Protein AF-A0A439TU60-F1 (afdb_monomer_lite)

Structure (mmCIF, N/CA/C/O backbone):
data_AF-A0A439TU60-F1
#
_entry.id   AF-A0A439TU60-F1
#
loop_
_atom_site.group_PDB
_atom_site.id
_atom_site.type_symbol
_atom_site.label_atom_id
_atom_site.label_alt_id
_atom_site.label_comp_id
_atom_site.label_asym_id
_atom_site.label_entity_id
_atom_site.label_seq_id
_atom_site.pdbx_PDB_ins_code
_atom_site.Cartn_x
_atom_site.Cartn_y
_atom_site.Cartn_z
_atom_site.occupancy
_atom_site.B_iso_or_equiv
_atom_site.auth_seq_id
_atom_site.auth_comp_id
_atom_site.auth_asym_id
_atom_site.auth_atom_id
_atom_site.pdbx_PDB_model_num
ATOM 1 N N . MET A 1 1 ? -74.438 24.049 107.970 1.00 56.72 1 MET A N 1
ATOM 2 C CA . MET A 1 1 ? -74.837 23.109 106.904 1.00 56.72 1 MET A CA 1
ATOM 3 C C . MET A 1 1 ? -74.668 21.718 107.500 1.00 56.72 1 MET A C 1
ATOM 5 O O . MET A 1 1 ? -74.146 21.661 108.608 1.00 56.72 1 MET A O 1
ATOM 9 N N . ALA A 1 2 ? -75.277 20.673 106.948 1.00 68.12 2 ALA A N 1
ATOM 10 C CA . ALA A 1 2 ? -75.130 19.351 107.558 1.00 68.12 2 ALA A CA 1
ATOM 11 C C . ALA A 1 2 ? -73.791 18.782 107.086 1.00 68.12 2 ALA A C 1
ATOM 13 O O . ALA A 1 2 ? -73.601 18.700 105.881 1.00 68.12 2 ALA A O 1
ATOM 14 N N . ASP A 1 3 ? -72.889 18.484 108.016 1.00 84.06 3 ASP A N 1
ATOM 15 C CA . ASP A 1 3 ? -71.659 17.748 107.715 1.00 84.06 3 ASP A CA 1
ATOM 16 C C . ASP A 1 3 ? -72.058 16.337 107.245 1.00 84.06 3 ASP A C 1
ATOM 18 O O . ASP A 1 3 ? -73.004 15.747 107.793 1.00 84.06 3 ASP A O 1
ATOM 22 N N . THR A 1 4 ? -71.399 15.828 106.203 1.00 90.25 4 THR A N 1
ATOM 23 C CA . THR A 1 4 ? -71.737 14.548 105.566 1.00 90.25 4 THR A CA 1
ATOM 24 C C . THR A 1 4 ? -70.779 13.468 106.042 1.00 90.25 4 THR A C 1
ATOM 26 O O . THR A 1 4 ? -69.566 13.593 105.922 1.00 90.25 4 THR A O 1
ATOM 29 N N . VAL A 1 5 ? -71.328 12.373 106.568 1.00 90.12 5 VAL A N 1
ATOM 30 C CA . VAL A 1 5 ? -70.547 11.183 106.926 1.00 90.12 5 VAL A CA 1
ATOM 31 C C . VAL A 1 5 ? -70.887 10.076 105.941 1.00 90.12 5 VAL A C 1
ATOM 33 O O . VAL A 1 5 ? -72.019 9.585 105.934 1.00 90.12 5 VAL A O 1
ATOM 36 N N . ILE A 1 6 ? -69.910 9.687 105.125 1.00 89.75 6 ILE A N 1
ATOM 37 C CA . ILE A 1 6 ? -69.991 8.506 104.268 1.00 89.75 6 ILE A CA 1
ATOM 38 C C . ILE A 1 6 ? -69.549 7.305 105.109 1.00 89.75 6 ILE A C 1
ATOM 40 O O . ILE A 1 6 ? -68.360 7.062 105.299 1.00 89.75 6 ILE A O 1
ATOM 44 N N . ASP A 1 7 ? -70.522 6.569 105.648 1.00 88.69 7 ASP A N 1
ATOM 45 C CA . ASP A 1 7 ? -70.281 5.397 106.498 1.00 88.69 7 ASP A CA 1
ATOM 46 C C . ASP A 1 7 ? -70.210 4.107 105.660 1.00 88.69 7 ASP A C 1
ATOM 48 O O . ASP A 1 7 ? -71.227 3.477 105.339 1.00 88.69 7 ASP A O 1
ATOM 52 N N . LEU A 1 8 ? -68.984 3.703 105.328 1.00 86.44 8 LEU A N 1
ATOM 53 C CA . LEU A 1 8 ? -68.639 2.434 104.678 1.00 86.44 8 LEU A CA 1
ATOM 54 C C . LEU A 1 8 ? -68.244 1.348 105.694 1.00 86.44 8 LEU A C 1
ATOM 56 O O . LEU A 1 8 ? -67.828 0.253 105.310 1.00 86.44 8 LEU A O 1
ATOM 60 N N . THR A 1 9 ? -68.400 1.594 106.999 1.00 81.50 9 THR A N 1
ATOM 61 C CA . THR A 1 9 ? -67.992 0.640 108.044 1.00 81.50 9 THR A CA 1
ATOM 62 C C . THR A 1 9 ? -68.934 -0.573 108.159 1.00 81.50 9 THR A C 1
ATOM 64 O O . THR A 1 9 ? -68.563 -1.613 108.719 1.00 81.50 9 THR A O 1
ATOM 67 N N . GLY A 1 10 ? -70.153 -0.457 107.604 1.00 70.69 10 GLY A N 1
ATOM 68 C CA . GLY A 1 10 ? -71.264 -1.411 107.711 1.00 70.69 10 GLY A CA 1
ATOM 69 C C . GLY A 1 10 ? -71.664 -2.146 106.415 1.00 70.69 10 GLY A C 1
ATOM 70 O O . GLY A 1 10 ? -70.838 -2.729 105.711 1.00 70.69 10 GLY A O 1
ATOM 71 N N . GLY A 1 11 ? -72.981 -2.234 106.165 1.00 62.78 11 GLY A N 1
ATOM 72 C CA . GLY A 1 11 ? -73.583 -2.921 105.006 1.00 62.78 11 GLY A CA 1
ATOM 73 C C . GLY A 1 11 ? -73.755 -2.053 103.752 1.00 62.78 11 GLY A C 1
ATOM 74 O O . GLY A 1 11 ? -74.147 -2.580 102.712 1.00 62.78 11 GLY A O 1
ATOM 75 N N . THR A 1 12 ? -73.484 -0.749 103.850 1.00 75.75 12 THR A N 1
ATOM 76 C CA . THR A 1 12 ? -73.422 0.185 102.717 1.00 75.75 12 THR A CA 1
ATOM 77 C C . THR A 1 12 ? -72.158 -0.104 101.913 1.00 75.75 12 THR A C 1
ATOM 79 O O . THR A 1 12 ? -71.071 -0.156 102.478 1.00 75.75 12 THR A O 1
ATOM 82 N N . THR A 1 13 ? -72.293 -0.344 100.609 1.00 78.38 13 THR A N 1
ATOM 83 C CA . THR A 1 13 ? -71.161 -0.716 99.739 1.00 78.38 13 THR A CA 1
ATOM 84 C C . THR A 1 13 ? -70.588 0.463 98.955 1.00 78.38 13 THR A C 1
ATOM 86 O O . THR A 1 13 ? -69.457 0.381 98.484 1.00 78.38 13 THR A O 1
ATOM 89 N N . SER A 1 14 ? -71.358 1.541 98.804 1.00 86.69 14 SER A N 1
ATOM 90 C CA . SER A 1 14 ? -70.960 2.772 98.121 1.00 86.69 14 SER A CA 1
ATOM 91 C C . SER A 1 14 ? -71.897 3.923 98.483 1.00 86.69 14 SER A C 1
ATOM 93 O O . SER A 1 14 ? -73.084 3.682 98.719 1.00 86.69 14 SER A O 1
ATOM 95 N N . ASP A 1 15 ? -71.391 5.152 98.443 1.00 90.75 15 ASP A N 1
ATOM 96 C CA . ASP A 1 15 ? -72.181 6.385 98.510 1.00 90.75 15 ASP A CA 1
ATOM 97 C C . ASP A 1 15 ? -71.675 7.397 97.468 1.00 90.75 15 ASP A C 1
ATOM 99 O O . ASP A 1 15 ? -70.537 7.308 96.997 1.00 90.75 15 ASP A O 1
ATOM 103 N N . THR A 1 16 ? -72.532 8.327 97.054 1.00 91.44 16 THR A N 1
ATOM 104 C CA . THR A 1 16 ? -72.243 9.283 95.977 1.00 91.44 16 THR A CA 1
ATOM 105 C C . THR A 1 16 ? -72.540 10.703 96.432 1.00 91.44 16 THR A C 1
ATOM 107 O O . THR A 1 16 ? -73.675 11.023 96.788 1.00 91.44 16 THR A O 1
ATOM 110 N N . LEU A 1 17 ? -71.524 11.562 96.377 1.00 92.19 17 LEU A N 1
ATOM 111 C CA . LEU A 1 17 ? -71.651 12.987 96.668 1.00 92.19 17 LEU A CA 1
ATOM 112 C C . LEU A 1 17 ? -72.444 13.710 95.575 1.00 92.19 17 LEU A C 1
ATOM 114 O O . LEU A 1 17 ? -72.601 13.223 94.451 1.00 92.19 17 LEU A O 1
ATOM 118 N N . THR A 1 18 ? -72.945 14.911 95.875 1.00 90.75 18 THR A N 1
ATOM 119 C CA . THR A 1 18 ? -73.780 15.655 94.916 1.00 90.75 18 THR A CA 1
ATOM 120 C C . THR A 1 18 ? -73.013 16.161 93.691 1.00 90.75 18 THR A C 1
ATOM 122 O O . THR A 1 18 ? -73.635 16.542 92.697 1.00 90.75 18 THR A O 1
ATOM 125 N N . ASP A 1 19 ? -71.680 16.126 93.729 1.00 89.50 19 ASP A N 1
ATOM 126 C CA . ASP A 1 19 ? -70.796 16.408 92.595 1.00 89.50 19 ASP A CA 1
ATOM 127 C C . ASP A 1 19 ? -70.536 15.192 91.679 1.00 89.50 19 ASP A C 1
ATOM 129 O O . ASP A 1 19 ? -69.864 15.317 90.654 1.00 89.50 19 ASP A O 1
ATOM 133 N N . GLY A 1 20 ? -71.110 14.033 92.016 1.00 91.00 20 GLY A N 1
ATOM 134 C CA . GLY A 1 20 ? -70.972 12.785 91.272 1.00 91.00 20 GLY A CA 1
ATOM 135 C C . GLY A 1 20 ? -69.783 11.920 91.688 1.00 91.00 20 GLY A C 1
ATOM 136 O O . GLY A 1 20 ? -69.616 10.852 91.097 1.00 91.00 20 GLY A O 1
ATOM 137 N N . THR A 1 21 ? -68.980 12.330 92.677 1.00 94.38 21 THR A N 1
ATOM 138 C CA . THR A 1 21 ? -67.894 11.504 93.230 1.00 94.38 21 THR A CA 1
ATOM 139 C C . THR A 1 21 ? -68.467 10.308 93.974 1.00 94.38 21 THR A C 1
ATOM 141 O O . THR A 1 21 ? -69.346 10.465 94.823 1.00 94.38 21 THR A O 1
ATOM 144 N N . ILE A 1 22 ? -67.955 9.112 93.682 1.00 93.75 22 ILE A N 1
ATOM 145 C CA . ILE A 1 22 ? -68.389 7.870 94.330 1.00 93.75 22 ILE A CA 1
ATOM 146 C C . ILE A 1 22 ? -67.282 7.381 95.259 1.00 93.75 22 ILE A C 1
ATOM 148 O O . ILE A 1 22 ? -66.157 7.159 94.815 1.00 93.75 22 ILE A O 1
ATOM 152 N N . PHE A 1 23 ? -67.622 7.146 96.523 1.00 93.19 23 PHE A N 1
ATOM 153 C CA . PHE A 1 23 ? -66.779 6.421 97.471 1.00 93.19 23 PHE A CA 1
ATOM 154 C C . PHE A 1 23 ? -67.357 5.019 97.645 1.00 93.19 23 PHE A C 1
ATOM 156 O O . PHE A 1 23 ? -68.538 4.869 97.966 1.00 93.19 23 PHE A O 1
ATOM 163 N N . ALA A 1 24 ? -66.555 3.983 97.406 1.00 89.31 24 ALA A N 1
ATOM 164 C CA . ALA A 1 24 ? -67.013 2.598 97.436 1.00 89.31 24 ALA A CA 1
ATOM 165 C C . ALA A 1 24 ? -66.037 1.681 98.176 1.00 89.31 24 ALA A C 1
ATOM 167 O O . ALA A 1 24 ? -64.830 1.755 97.974 1.00 89.31 24 ALA A O 1
ATOM 168 N N . ALA A 1 25 ? -66.578 0.758 98.972 1.00 82.69 25 ALA A N 1
ATOM 169 C CA . ALA A 1 25 ? -65.812 -0.274 99.682 1.00 82.69 25 ALA A CA 1
ATOM 170 C C . ALA A 1 25 ? -65.495 -1.505 98.802 1.00 82.69 25 ALA A C 1
ATOM 172 O O . ALA A 1 25 ? -65.016 -2.521 99.288 1.00 82.69 25 ALA A O 1
ATOM 173 N N . ALA A 1 26 ? -65.853 -1.461 97.515 1.00 79.06 26 ALA A N 1
ATOM 174 C CA . ALA A 1 26 ? -65.588 -2.501 96.523 1.00 79.06 26 ALA A CA 1
ATOM 175 C C . ALA A 1 26 ? -65.542 -1.873 95.115 1.00 79.06 26 ALA A C 1
ATOM 177 O O . ALA A 1 26 ? -66.227 -0.866 94.888 1.00 79.06 26 ALA A O 1
ATOM 178 N N . PRO A 1 27 ? -64.791 -2.455 94.159 1.00 76.56 27 PRO A N 1
ATOM 179 C CA . PRO A 1 27 ? -64.685 -1.906 92.810 1.00 76.56 27 PRO A CA 1
ATOM 180 C C . PRO A 1 27 ? -66.047 -1.877 92.090 1.00 76.56 27 PRO A C 1
ATOM 182 O O . PRO A 1 27 ? -66.860 -2.792 92.223 1.00 76.56 27 PRO A O 1
ATOM 185 N N . GLN A 1 28 ? -66.279 -0.816 91.316 1.00 73.50 28 GLN A N 1
ATOM 186 C CA . GLN A 1 28 ? -67.445 -0.564 90.470 1.00 73.50 28 GLN A CA 1
ATOM 187 C C . GLN A 1 28 ? -67.009 -0.575 88.999 1.00 73.50 28 GLN A C 1
ATOM 189 O O . GLN A 1 28 ? -65.916 -0.118 88.661 1.00 73.50 28 GLN A O 1
ATOM 194 N N . GLY A 1 29 ? -67.869 -1.081 88.112 1.00 69.56 29 GLY A N 1
ATOM 195 C CA . GLY A 1 29 ? -67.549 -1.210 86.685 1.00 69.56 29 GLY A CA 1
ATOM 196 C C . GLY A 1 29 ? -66.330 -2.106 86.419 1.00 69.56 29 GLY A C 1
ATOM 197 O O . GLY A 1 29 ? -66.091 -3.078 87.137 1.00 69.56 29 GLY A O 1
ATOM 198 N N . ASP A 1 30 ? -65.550 -1.756 85.395 1.00 62.69 30 ASP A N 1
ATOM 199 C CA . ASP A 1 30 ? -64.366 -2.514 84.957 1.00 62.69 30 ASP A CA 1
ATOM 200 C C . ASP A 1 30 ? -63.099 -2.204 85.783 1.00 62.69 30 ASP A C 1
ATOM 202 O O . ASP A 1 30 ? -61.996 -2.572 85.387 1.00 62.69 30 ASP A O 1
ATOM 206 N N . ALA A 1 31 ? -63.241 -1.552 86.946 1.00 60.09 31 ALA A N 1
ATOM 207 C CA . ALA A 1 31 ? -62.120 -1.164 87.805 1.00 60.09 31 ALA A CA 1
ATOM 208 C C . ALA A 1 31 ? -61.287 -2.354 88.337 1.00 60.09 31 ALA A C 1
ATOM 210 O O . ALA A 1 31 ? -60.129 -2.163 88.695 1.00 60.09 31 ALA A O 1
ATOM 211 N N . GLY A 1 32 ? -61.848 -3.575 88.358 1.00 59.72 32 GLY A N 1
ATOM 212 C CA . GLY A 1 32 ? -61.137 -4.828 88.661 1.00 59.72 32 GLY A CA 1
ATOM 213 C C . GLY A 1 32 ? -60.410 -4.881 90.020 1.00 59.72 32 GLY A C 1
ATOM 214 O O . GLY A 1 32 ? -60.492 -3.974 90.841 1.00 59.72 32 GLY A O 1
ATOM 215 N N . THR A 1 33 ? -59.702 -5.986 90.292 1.00 56.28 33 THR A N 1
ATOM 216 C CA . THR A 1 33 ? -58.766 -6.103 91.437 1.00 56.28 33 THR A CA 1
ATOM 217 C C . THR A 1 33 ? -57.294 -6.130 91.003 1.00 56.28 33 THR A C 1
ATOM 219 O O . THR A 1 33 ? -56.417 -6.198 91.860 1.00 56.28 33 THR A O 1
ATOM 222 N N . GLY A 1 34 ? -57.015 -6.130 89.694 1.00 55.16 34 GLY A N 1
ATOM 223 C CA . GLY A 1 34 ? -55.671 -6.224 89.109 1.00 55.16 34 GLY A CA 1
ATOM 224 C C . GLY A 1 34 ? -55.154 -4.873 88.606 1.00 55.16 34 GLY A C 1
ATOM 225 O O . GLY A 1 34 ? -55.958 -4.036 88.217 1.00 55.16 34 GLY A O 1
ATOM 226 N N . ASN A 1 35 ? -53.826 -4.709 88.609 1.00 57.78 35 ASN A N 1
ATOM 227 C CA . ASN A 1 35 ? -53.048 -3.462 88.486 1.00 57.78 35 ASN A CA 1
ATOM 228 C C . ASN A 1 35 ? -53.179 -2.530 89.698 1.00 57.78 35 ASN A C 1
ATOM 230 O O . ASN A 1 35 ? -53.859 -1.511 89.673 1.00 57.78 35 ASN A O 1
ATOM 234 N N . TYR A 1 36 ? -52.505 -2.919 90.782 1.00 64.06 36 TYR A N 1
ATOM 235 C CA . TYR A 1 36 ? -52.220 -2.042 91.911 1.00 64.06 36 TYR A CA 1
ATOM 236 C C . TYR A 1 36 ? -50.879 -1.350 91.657 1.00 64.06 36 TYR A C 1
ATOM 238 O O . TYR A 1 36 ? -49.833 -1.940 91.917 1.00 64.06 36 TYR A O 1
ATOM 246 N N . ASP A 1 37 ? -50.917 -0.154 91.072 1.00 76.81 37 ASP A N 1
ATOM 247 C CA . ASP A 1 37 ? -49.723 0.676 90.897 1.00 76.81 37 ASP A CA 1
ATOM 248 C C . ASP A 1 37 ? -49.694 1.733 92.007 1.00 76.81 37 ASP A C 1
ATOM 250 O O . ASP A 1 37 ? -50.386 2.753 91.918 1.00 76.81 37 ASP A O 1
ATOM 254 N N . THR A 1 38 ? -49.001 1.418 93.108 1.00 86.25 38 THR A N 1
ATOM 255 C CA . THR A 1 38 ? -48.869 2.307 94.271 1.00 86.25 38 THR A CA 1
ATOM 256 C C . THR A 1 38 ? -48.073 3.545 93.881 1.00 86.25 38 THR A C 1
ATOM 258 O O . THR A 1 38 ? -46.927 3.437 93.443 1.00 86.25 38 THR A O 1
ATOM 261 N N . PHE A 1 39 ? -48.656 4.723 94.087 1.00 91.56 39 PHE A N 1
ATOM 262 C CA . PHE A 1 39 ? -48.002 5.999 93.798 1.00 91.56 39 PHE A CA 1
ATOM 263 C C . PHE A 1 39 ? -47.864 6.905 95.033 1.00 91.56 39 PHE A C 1
ATOM 265 O O . PHE A 1 39 ? -47.174 7.922 94.963 1.00 91.56 39 PHE A O 1
ATOM 272 N N . LEU A 1 40 ? -48.471 6.548 96.170 1.00 93.56 40 LEU A N 1
ATOM 273 C CA . LEU A 1 40 ? -48.269 7.207 97.464 1.00 93.56 40 LEU A CA 1
ATOM 274 C C . LEU A 1 40 ? -48.387 6.198 98.597 1.00 93.56 40 LEU A C 1
ATOM 276 O O . LEU A 1 40 ? -49.359 5.454 98.664 1.00 93.56 40 LEU A O 1
ATOM 280 N N . VAL A 1 41 ? -47.436 6.244 99.521 1.00 91.56 41 VAL A N 1
ATOM 281 C CA . VAL A 1 41 ? -47.467 5.496 100.779 1.00 91.56 41 VAL A CA 1
ATOM 282 C C . VAL A 1 41 ? -47.476 6.493 101.933 1.00 91.56 41 VAL A C 1
ATOM 284 O O . VAL A 1 41 ? -46.649 7.402 101.939 1.00 91.56 41 VAL A O 1
ATOM 287 N N . LEU A 1 42 ? -48.358 6.335 102.916 1.00 89.88 42 LEU A N 1
ATOM 288 C CA . LEU A 1 42 ? -48.393 7.114 104.159 1.00 89.88 42 LEU A CA 1
ATOM 289 C C . LEU A 1 42 ? -48.047 6.217 105.345 1.00 89.88 42 LEU A C 1
ATOM 291 O O . LEU A 1 42 ? -48.322 5.022 105.315 1.00 89.88 42 LEU A O 1
ATOM 295 N N . GLY A 1 43 ? -47.377 6.769 106.360 1.00 80.88 43 GLY A N 1
ATOM 296 C CA . GLY A 1 43 ? -47.045 6.016 107.566 1.00 80.88 43 GLY A CA 1
ATOM 297 C C . GLY A 1 43 ? -46.852 6.872 108.810 1.00 80.88 43 GLY A C 1
ATOM 298 O O . GLY A 1 43 ? -45.723 7.253 109.147 1.00 80.88 43 GLY A O 1
ATOM 299 N N . ALA A 1 44 ? -47.928 7.103 109.563 1.00 77.00 44 ALA A N 1
ATOM 300 C CA . ALA A 1 44 ? -47.866 7.558 110.953 1.00 77.00 44 ALA A CA 1
ATOM 301 C C . ALA A 1 44 ? -49.006 6.978 111.817 1.00 77.00 44 ALA A C 1
ATOM 303 O O . ALA A 1 44 ? -50.039 6.573 111.311 1.00 77.00 44 ALA A O 1
ATOM 304 N N . GLN A 1 45 ? -48.828 6.955 113.147 1.00 77.69 45 GLN A N 1
ATOM 305 C CA . GLN A 1 45 ? -49.891 6.565 114.091 1.00 77.69 45 GLN A CA 1
ATOM 306 C C . GLN A 1 45 ? -50.735 7.776 114.503 1.00 77.69 45 GLN A C 1
ATOM 308 O O . GLN A 1 45 ? -50.186 8.817 114.889 1.00 77.69 45 GLN A O 1
ATOM 313 N N . GLY A 1 46 ? -52.057 7.617 114.538 1.00 83.56 46 GLY A N 1
ATOM 314 C CA . GLY A 1 46 ? -52.995 8.641 114.983 1.00 83.56 46 GLY A CA 1
ATOM 315 C C . GLY A 1 46 ? -53.601 9.432 113.827 1.00 83.56 46 GLY A C 1
ATOM 316 O O . GLY A 1 46 ? -54.601 9.019 113.252 1.00 83.56 46 GLY A O 1
ATOM 317 N N . THR A 1 47 ? -53.051 10.618 113.566 1.00 87.31 47 THR A N 1
ATOM 318 C CA . THR A 1 47 ? -53.464 11.500 112.463 1.00 87.31 47 THR A CA 1
ATOM 319 C C . THR A 1 47 ? -52.303 11.628 111.496 1.00 87.31 47 THR A C 1
ATOM 321 O O . THR A 1 47 ? -51.193 11.954 111.927 1.00 87.31 47 THR A O 1
ATOM 324 N N . GLU A 1 48 ? -52.565 11.434 110.210 1.00 90.50 48 GLU A N 1
ATOM 325 C CA . GLU A 1 48 ? -51.537 11.451 109.173 1.00 90.50 48 GLU A CA 1
ATOM 326 C C . GLU A 1 48 ? -51.965 12.213 107.921 1.00 90.50 48 GLU A C 1
ATOM 328 O O . GLU A 1 48 ? -53.156 12.369 107.636 1.00 90.50 48 GLU A O 1
ATOM 333 N N . SER A 1 49 ? -50.976 12.730 107.192 1.00 93.81 49 SER A N 1
ATOM 334 C CA . SER A 1 49 ? -51.179 13.366 105.897 1.00 93.81 49 SER A CA 1
ATOM 335 C C . SER A 1 49 ? -49.973 13.237 104.975 1.00 93.81 49 SER A C 1
ATOM 337 O O . SER A 1 49 ? -48.823 13.218 105.416 1.00 93.81 49 SER A O 1
ATOM 339 N N . GLY A 1 50 ? -50.219 13.209 103.670 1.00 94.56 50 GLY A N 1
ATOM 340 C CA . GLY A 1 50 ? -49.154 13.170 102.671 1.00 94.56 50 GLY A CA 1
ATOM 341 C C . GLY A 1 50 ? -49.676 13.322 101.252 1.00 94.56 50 GLY A C 1
ATOM 342 O O . GLY A 1 50 ? -50.885 13.432 101.032 1.00 94.56 50 GLY A O 1
ATOM 343 N N . PHE A 1 51 ? -48.744 13.393 100.305 1.00 96.56 51 PHE A N 1
ATOM 344 C CA . PHE A 1 51 ? -49.035 13.461 98.878 1.00 96.56 51 PHE A CA 1
ATOM 345 C C . PHE A 1 51 ? -47.922 12.822 98.047 1.00 96.56 51 PHE A C 1
ATOM 347 O O . PHE A 1 51 ? -46.778 12.753 98.491 1.00 96.56 51 PHE A O 1
ATOM 354 N N . ASN A 1 52 ? -48.250 12.366 96.839 1.00 96.19 52 ASN A N 1
ATOM 355 C CA . ASN A 1 52 ? -47.301 11.691 95.953 1.00 96.19 52 ASN A CA 1
ATOM 356 C C . ASN A 1 52 ? -46.281 12.643 95.323 1.00 96.19 52 ASN A C 1
ATOM 358 O O . ASN A 1 52 ? -46.648 13.753 94.967 1.00 96.19 52 ASN A O 1
ATOM 362 N N . THR A 1 53 ? -45.018 12.240 95.154 1.00 94.50 53 THR A N 1
ATOM 363 C CA . THR A 1 53 ? -43.972 13.075 94.532 1.00 94.50 53 THR A CA 1
ATOM 364 C C . THR A 1 53 ? -42.729 12.261 94.164 1.00 94.50 53 THR A C 1
ATOM 366 O O . THR A 1 53 ? -42.368 11.355 94.905 1.00 94.50 53 THR A O 1
ATOM 369 N N . ASP A 1 54 ? -42.025 12.627 93.087 1.00 93.56 54 ASP A N 1
ATOM 370 C CA . ASP A 1 54 ? -40.667 12.117 92.796 1.00 93.56 54 ASP A CA 1
ATOM 371 C C . ASP A 1 54 ? -39.588 12.868 93.600 1.00 93.56 54 ASP A C 1
ATOM 373 O O . ASP A 1 54 ? -38.408 12.505 93.625 1.00 93.56 54 ASP A O 1
ATOM 377 N N . GLY A 1 55 ? -39.983 13.958 94.262 1.00 88.69 55 GLY A N 1
ATOM 378 C CA . GLY A 1 55 ? -39.083 14.845 94.971 1.00 88.69 55 GLY A CA 1
ATOM 379 C C . GLY A 1 55 ? -38.510 14.221 96.242 1.00 88.69 55 GLY A C 1
ATOM 380 O O . GLY A 1 55 ? -39.230 13.701 97.088 1.00 88.69 55 GLY A O 1
ATOM 381 N N . THR A 1 56 ? -37.198 14.368 96.430 1.00 86.75 56 THR A N 1
ATOM 382 C CA . THR A 1 56 ? -36.497 13.973 97.661 1.00 86.75 56 THR A CA 1
ATOM 383 C C . THR A 1 56 ? -36.054 15.212 98.457 1.00 86.75 56 THR A C 1
ATOM 385 O O . THR A 1 56 ? -35.379 16.071 97.876 1.00 86.75 56 THR A O 1
ATOM 388 N N . PRO A 1 57 ? -36.310 15.317 99.777 1.00 88.12 57 PRO A N 1
ATOM 389 C CA . PRO A 1 57 ? -36.983 14.348 100.648 1.00 88.12 57 PRO A CA 1
ATOM 390 C C . PRO A 1 57 ? -38.520 14.450 100.624 1.00 88.12 57 PRO A C 1
ATOM 392 O O . PRO A 1 57 ? -39.070 15.512 100.339 1.00 88.12 57 PRO A O 1
ATOM 395 N N . LEU A 1 58 ? -39.160 13.351 101.026 1.00 89.75 58 LEU A N 1
ATOM 396 C CA . LEU A 1 58 ? -40.597 13.206 101.273 1.00 89.75 58 LEU A CA 1
ATOM 397 C C . LEU A 1 58 ? -41.142 14.259 102.288 1.00 89.75 58 LEU A C 1
ATOM 399 O O . LEU A 1 58 ? -40.559 14.401 103.372 1.00 89.75 58 LEU A O 1
ATOM 403 N N . PRO A 1 59 ? -42.163 15.076 101.931 1.00 83.56 59 PRO A N 1
ATOM 404 C CA . PRO A 1 59 ? -42.545 16.308 102.649 1.00 83.56 59 PRO A CA 1
ATOM 405 C C . PRO A 1 59 ? -43.303 16.211 103.987 1.00 83.56 59 PRO A C 1
ATOM 407 O O . PRO A 1 59 ? -43.220 17.167 104.769 1.00 83.56 59 PRO A O 1
ATOM 410 N N . LEU A 1 60 ? -44.095 15.169 104.240 1.00 90.44 60 LEU A N 1
ATOM 411 C CA . LEU A 1 60 ? -45.039 15.048 105.365 1.00 90.44 60 LEU A CA 1
ATOM 412 C C . LEU A 1 60 ? -44.914 13.672 106.059 1.00 90.44 60 LEU A C 1
ATOM 414 O O . LEU A 1 60 ? -43.843 13.351 106.577 1.00 90.44 60 LEU A O 1
ATOM 418 N N . ASN A 1 61 ? -46.008 12.900 106.158 1.00 91.06 61 ASN A N 1
ATOM 419 C CA . ASN A 1 61 ? -46.027 11.516 106.647 1.00 91.06 61 ASN A CA 1
ATOM 420 C C . ASN A 1 61 ? -45.894 10.490 105.516 1.00 91.06 61 ASN A C 1
ATOM 422 O O . ASN A 1 61 ? -46.029 9.294 105.762 1.00 91.06 61 ASN A O 1
ATOM 426 N N . ASP A 1 62 ? -45.638 10.946 104.294 1.00 86.88 62 ASP A N 1
ATOM 427 C CA . ASP A 1 62 ? -45.347 10.085 103.165 1.00 86.88 62 ASP A CA 1
ATOM 428 C C . ASP A 1 62 ? -44.078 9.254 103.409 1.00 86.88 62 ASP A C 1
ATOM 430 O O . ASP A 1 62 ? -43.060 9.709 103.944 1.00 86.88 62 ASP A O 1
ATOM 434 N N . GLY A 1 63 ? -44.186 7.976 103.073 1.00 83.62 63 GLY A N 1
ATOM 435 C CA . GLY A 1 63 ? -43.204 6.938 103.320 1.00 83.62 63 GLY A CA 1
ATOM 436 C C . GLY A 1 63 ? -42.700 6.316 102.026 1.00 83.62 63 GLY A C 1
ATOM 437 O O . GLY A 1 63 ? -43.195 6.586 100.938 1.00 83.62 63 GLY A O 1
ATOM 438 N N . GLN A 1 64 ? -41.683 5.462 102.166 1.00 86.62 64 GLN A N 1
ATOM 439 C CA . GLN A 1 64 ? -41.167 4.595 101.101 1.00 86.62 64 GLN A CA 1
ATOM 440 C C . GLN A 1 64 ? -40.976 5.301 99.741 1.00 86.62 64 GLN A C 1
ATOM 442 O O . GLN A 1 64 ? -41.768 5.113 98.828 1.00 86.62 64 GLN A O 1
ATOM 447 N N . GLN A 1 65 ? -39.884 6.060 99.581 1.00 85.19 65 GLN A N 1
ATOM 448 C CA . GLN A 1 65 ? -39.595 6.833 98.356 1.00 85.19 65 GLN A CA 1
ATOM 449 C C . GLN A 1 65 ? -39.749 6.030 97.053 1.00 85.19 65 GLN A C 1
ATOM 451 O O . GLN A 1 65 ? -40.163 6.580 96.049 1.00 85.19 65 GLN A O 1
ATOM 456 N N . GLN A 1 66 ? -39.430 4.736 97.052 1.00 82.69 66 GLN A N 1
ATOM 457 C CA . GLN A 1 66 ? -39.559 3.875 95.872 1.00 82.69 66 GLN A CA 1
ATOM 458 C C . GLN A 1 66 ? -41.015 3.537 95.475 1.00 82.69 66 GLN A C 1
ATOM 460 O O . GLN A 1 66 ? -41.234 2.993 94.398 1.00 82.69 66 GLN A O 1
ATOM 465 N N . HIS A 1 67 ? -41.989 3.824 96.342 1.00 85.00 67 HIS A N 1
ATOM 466 C CA . HIS A 1 67 ? -43.428 3.591 96.148 1.00 85.00 67 HIS A CA 1
ATOM 467 C C . HIS A 1 67 ? -44.252 4.891 96.205 1.00 85.00 67 HIS A C 1
ATOM 469 O O . HIS A 1 67 ? -45.469 4.861 96.053 1.00 85.00 67 HIS A O 1
ATOM 475 N N . THR A 1 68 ? -43.587 6.031 96.400 1.00 90.19 68 THR A N 1
ATOM 476 C CA . THR A 1 68 ? -44.185 7.364 96.358 1.00 90.19 68 THR A CA 1
ATOM 477 C C . THR A 1 68 ? -43.580 8.098 95.166 1.00 90.19 68 THR A C 1
ATOM 479 O O . THR A 1 68 ? -42.394 8.413 95.197 1.00 90.19 68 THR A O 1
ATOM 482 N N . ASN A 1 69 ? -44.372 8.316 94.110 1.00 91.25 69 ASN A N 1
ATOM 483 C CA . ASN A 1 69 ? -43.913 8.852 92.822 1.00 91.25 69 ASN A CA 1
ATOM 484 C C . ASN A 1 69 ? -44.958 9.808 92.217 1.00 91.25 69 ASN A C 1
ATOM 486 O O . ASN A 1 69 ? -46.163 9.676 92.449 1.00 91.25 69 ASN A O 1
ATOM 490 N N . ALA A 1 70 ? -44.530 10.774 91.411 1.00 90.56 70 ALA A N 1
ATOM 491 C CA . ALA A 1 70 ? -45.450 11.627 90.667 1.00 90.56 70 ALA A CA 1
ATOM 492 C C . ALA A 1 70 ? -46.259 10.802 89.648 1.00 90.56 70 ALA A C 1
ATOM 494 O O . ALA A 1 70 ? -45.730 9.926 88.969 1.00 90.56 70 ALA A O 1
ATOM 495 N N . LEU A 1 71 ? -47.557 11.092 89.516 1.00 92.31 71 LEU A N 1
ATOM 496 C CA . LEU A 1 71 ? -48.457 10.341 88.638 1.00 92.31 71 LEU A CA 1
ATOM 497 C C . LEU A 1 71 ? -48.727 11.123 87.350 1.00 92.31 71 LEU A C 1
ATOM 499 O O . LEU A 1 71 ? -49.220 12.242 87.420 1.00 92.31 71 LEU A O 1
ATOM 503 N N . LEU A 1 72 ? -48.454 10.556 86.172 1.00 92.06 72 LEU A N 1
ATOM 504 C CA . LEU A 1 72 ? -48.800 11.188 84.891 1.00 92.06 72 LEU A CA 1
ATOM 505 C C . LEU A 1 72 ? -50.304 11.072 84.603 1.00 92.06 72 LEU A C 1
ATOM 507 O O . LEU A 1 72 ? -50.861 9.979 84.596 1.00 92.06 72 LEU A O 1
ATOM 511 N N . LEU A 1 73 ? -50.963 12.180 84.257 1.00 90.81 73 LEU A N 1
ATOM 512 C CA . LEU A 1 73 ? -52.377 12.174 83.858 1.00 90.81 73 LEU A CA 1
ATOM 513 C C . LEU A 1 73 ? -52.618 11.284 82.627 1.00 90.81 73 LEU A C 1
ATOM 515 O O . LEU A 1 73 ? -53.660 10.646 82.513 1.00 90.81 73 LEU A O 1
ATOM 519 N N . SER A 1 74 ? -51.652 11.224 81.704 1.00 86.00 74 SER A N 1
ATOM 520 C CA . SER A 1 74 ? -51.737 10.433 80.470 1.00 86.00 74 SER A CA 1
ATOM 521 C C . SER A 1 74 ? -51.618 8.922 80.686 1.00 86.00 74 SER A C 1
ATOM 523 O O . SER A 1 74 ? -52.066 8.161 79.823 1.00 86.00 74 SER A O 1
ATOM 525 N N . SER A 1 75 ? -51.039 8.482 81.809 1.00 85.62 75 SER A N 1
ATOM 526 C CA . SER A 1 75 ? -50.927 7.059 82.141 1.00 85.62 75 SER A CA 1
ATOM 527 C C . SER A 1 75 ? -52.187 6.514 82.815 1.00 85.62 75 SER A C 1
ATOM 529 O O . SER A 1 75 ? -52.383 5.301 82.823 1.00 85.62 75 SER A O 1
ATOM 531 N N . MET A 1 76 ? -53.067 7.380 83.332 1.00 87.50 76 MET A N 1
ATOM 532 C CA . MET A 1 76 ? -54.300 6.986 84.016 1.00 87.50 76 MET A CA 1
ATOM 533 C C . MET A 1 76 ? -55.358 6.463 83.031 1.00 87.50 76 MET A C 1
ATOM 535 O O . MET A 1 76 ? -55.643 7.063 81.992 1.00 87.50 76 MET A O 1
ATOM 539 N N . GLN A 1 77 ? -55.985 5.341 83.373 1.00 87.00 77 GLN A N 1
ATOM 540 C CA . GLN A 1 77 ? -57.089 4.757 82.620 1.00 87.00 77 GLN A CA 1
ATOM 541 C C . GLN A 1 77 ? -58.424 5.395 83.027 1.00 87.00 77 GLN A C 1
ATOM 543 O O . GLN A 1 77 ? -58.732 5.539 84.209 1.00 87.00 77 GLN A O 1
ATOM 548 N N . VAL A 1 78 ? -59.257 5.716 82.034 1.00 88.75 78 VAL A N 1
ATOM 549 C CA . VAL A 1 78 ? -60.656 6.107 82.251 1.00 88.75 78 VAL A CA 1
ATOM 550 C C . VAL A 1 78 ? -61.505 4.859 82.505 1.00 88.75 78 VAL A C 1
ATOM 552 O O . VAL A 1 78 ? -61.473 3.917 81.711 1.00 88.75 78 VAL A O 1
ATOM 555 N N . VAL A 1 79 ? -62.284 4.865 83.587 1.00 85.00 79 VAL A N 1
ATOM 556 C CA . VAL A 1 79 ? -63.257 3.817 83.925 1.00 85.00 79 VAL A CA 1
ATOM 557 C C . VAL A 1 79 ? -64.668 4.379 83.832 1.00 85.00 79 VAL A C 1
ATOM 559 O O . VAL A 1 79 ? -64.979 5.393 84.453 1.00 85.00 79 VAL A O 1
ATOM 562 N N . THR A 1 80 ? -65.542 3.703 83.091 1.00 88.06 80 THR A N 1
ATOM 563 C CA . THR A 1 80 ? -66.942 4.113 82.945 1.00 88.06 80 THR A CA 1
ATOM 564 C C . THR A 1 80 ? -67.834 3.355 83.934 1.00 88.06 80 THR A C 1
ATOM 566 O O . THR A 1 80 ? -67.868 2.124 83.930 1.00 88.06 80 THR A O 1
ATOM 569 N N . VAL A 1 81 ? -68.606 4.078 84.751 1.00 84.94 81 VAL A N 1
ATOM 570 C CA . VAL A 1 81 ? -69.616 3.527 85.676 1.00 84.94 81 VAL A CA 1
ATOM 571 C C . VAL A 1 81 ? -70.958 4.194 85.377 1.00 84.94 81 VAL A C 1
ATOM 573 O O . VAL A 1 81 ? -71.043 5.416 85.312 1.00 84.94 81 VAL A O 1
ATOM 576 N N . ASP A 1 82 ? -71.999 3.397 85.115 1.00 84.50 82 ASP A N 1
ATOM 577 C CA . ASP A 1 82 ? -73.359 3.865 84.785 1.00 84.50 82 ASP A CA 1
ATOM 578 C C . ASP A 1 82 ? -73.437 4.961 83.693 1.00 84.50 82 ASP A C 1
ATOM 580 O O . ASP A 1 82 ? -74.356 5.779 83.661 1.00 84.50 82 ASP A O 1
ATOM 584 N N . GLY A 1 83 ? -72.488 4.953 82.747 1.00 82.81 83 GLY A N 1
ATOM 585 C CA . GLY A 1 83 ? -72.419 5.903 81.627 1.00 82.81 83 GLY A CA 1
ATOM 586 C C . GLY A 1 83 ? -71.671 7.210 81.919 1.00 82.81 83 GLY A C 1
ATOM 587 O O . GLY A 1 83 ? -71.688 8.105 81.074 1.00 82.81 83 GLY A O 1
ATOM 588 N N . HIS A 1 84 ? -71.015 7.317 83.075 1.00 87.31 84 HIS A N 1
ATOM 589 C CA . HIS A 1 84 ? -70.135 8.422 83.451 1.00 87.31 84 HIS A CA 1
ATOM 590 C C . HIS A 1 84 ? -68.679 7.952 83.534 1.00 87.31 84 HIS A C 1
ATOM 592 O O . HIS A 1 84 ? -68.416 6.834 83.971 1.00 87.31 84 HIS A O 1
ATOM 598 N N . ASP A 1 85 ? -67.747 8.807 83.118 1.00 93.25 85 ASP A N 1
ATOM 599 C CA . ASP A 1 85 ? -66.317 8.500 83.060 1.00 93.25 85 ASP A CA 1
ATOM 600 C C . ASP A 1 85 ? -65.587 9.025 84.296 1.00 93.25 85 ASP A C 1
ATOM 602 O O . ASP A 1 85 ? -65.719 10.198 84.659 1.00 93.25 85 ASP A O 1
ATOM 606 N N . TYR A 1 86 ? -64.760 8.172 84.895 1.00 93.81 86 TYR A N 1
ATOM 607 C CA . TYR A 1 86 ? -64.044 8.433 86.137 1.00 93.81 86 TYR A CA 1
ATOM 608 C C . TYR A 1 86 ? -62.558 8.105 86.011 1.00 93.81 86 TYR A C 1
ATOM 610 O O . TYR A 1 86 ? -62.171 7.178 85.297 1.00 93.81 86 TYR A O 1
ATOM 618 N N . TYR A 1 87 ? -61.740 8.827 86.773 1.00 93.75 87 TYR A N 1
ATOM 619 C CA . TYR A 1 87 ? -60.460 8.304 87.238 1.00 93.75 87 TYR A CA 1
ATOM 620 C C . TYR A 1 87 ? -60.654 7.689 88.622 1.00 93.75 87 TYR A C 1
ATOM 622 O O . TYR A 1 87 ? -61.389 8.236 89.450 1.00 93.75 87 TYR A O 1
ATOM 630 N N . VAL A 1 88 ? -60.024 6.538 88.853 1.00 91.75 88 VAL A N 1
ATOM 631 C CA . VAL A 1 88 ? -60.246 5.728 90.056 1.00 91.75 88 VAL A CA 1
ATOM 632 C C . VAL A 1 88 ? -58.974 5.680 90.885 1.00 91.75 88 VAL A C 1
ATOM 634 O O . VAL A 1 88 ? -57.960 5.151 90.432 1.00 91.75 88 VAL A O 1
ATOM 637 N N . PHE A 1 89 ? -59.056 6.207 92.104 1.00 92.44 89 PHE A N 1
ATOM 638 C CA . PHE A 1 89 ? -58.005 6.113 93.112 1.00 92.44 89 PHE A CA 1
ATOM 639 C C . PHE A 1 89 ? -58.383 5.033 94.114 1.00 92.44 89 PHE A C 1
ATOM 641 O O . PHE A 1 89 ? -59.510 4.997 94.608 1.00 92.44 89 PHE A O 1
ATOM 648 N N . LYS A 1 90 ? -57.455 4.129 94.389 1.00 88.56 90 LYS A N 1
ATOM 649 C CA . LYS A 1 90 ? -57.660 2.969 95.248 1.00 88.56 90 LYS A CA 1
ATOM 650 C C . LYS A 1 90 ? -56.779 3.119 96.476 1.00 88.56 90 LYS A C 1
ATOM 652 O O . LYS A 1 90 ? -55.598 3.388 96.323 1.00 88.56 90 LYS A O 1
ATOM 657 N N . LEU A 1 91 ? -57.343 2.926 97.654 1.00 89.25 91 LEU A N 1
ATOM 658 C CA . LEU A 1 91 ? -56.630 2.941 98.922 1.00 89.25 91 LEU A CA 1
ATOM 659 C C . LEU A 1 91 ? -56.612 1.524 99.493 1.00 89.25 91 LEU A C 1
ATOM 661 O O . LEU A 1 91 ? -57.674 0.926 99.673 1.00 89.25 91 LEU A O 1
ATOM 665 N N . ASP A 1 92 ? -55.423 1.005 99.766 1.00 85.25 92 ASP A N 1
ATOM 666 C CA . ASP A 1 92 ? -55.192 -0.084 100.718 1.00 85.25 92 ASP A CA 1
ATOM 667 C C . ASP A 1 92 ? -54.894 0.574 102.066 1.00 85.25 92 ASP A C 1
ATOM 669 O O . ASP A 1 92 ? -53.871 1.236 102.227 1.00 85.25 92 ASP A O 1
ATOM 673 N N . ALA A 1 93 ? -55.848 0.501 102.989 1.00 81.81 93 ALA A N 1
ATOM 674 C CA . ALA A 1 93 ? -55.774 1.184 104.274 1.00 81.81 93 ALA A CA 1
ATOM 675 C C . ALA A 1 93 ? -55.056 0.338 105.333 1.00 81.81 93 ALA A C 1
ATOM 677 O O . ALA A 1 93 ? -54.602 0.873 106.331 1.00 81.81 93 ALA A O 1
ATOM 678 N N . ASN A 1 94 ? -54.936 -0.978 105.128 1.00 78.06 94 ASN A N 1
ATOM 679 C CA . ASN A 1 94 ? -54.019 -1.844 105.877 1.00 78.06 94 ASN A CA 1
ATOM 680 C C . ASN A 1 94 ? -54.137 -1.785 107.427 1.00 78.06 94 ASN A C 1
ATOM 682 O O . ASN A 1 94 ? -53.159 -1.986 108.160 1.00 78.06 94 ASN A O 1
ATOM 686 N N . GLU A 1 95 ? -55.346 -1.552 107.949 1.00 78.81 95 GLU A N 1
ATOM 687 C CA . GLU A 1 95 ? -55.633 -1.497 109.390 1.00 78.81 95 GLU A CA 1
ATOM 688 C C . GLU A 1 95 ? -55.788 -2.899 110.030 1.00 78.81 95 GLU A C 1
ATOM 690 O O . GLU A 1 95 ? -56.267 -3.854 109.403 1.00 78.81 95 GLU A O 1
ATOM 695 N N . PRO A 1 96 ? -55.438 -3.086 111.319 1.00 70.81 96 PRO A N 1
ATOM 696 C CA . PRO A 1 96 ? -55.517 -4.380 111.979 1.00 70.81 96 PRO A CA 1
ATOM 697 C C . PRO A 1 96 ? -56.967 -4.814 112.238 1.00 70.81 96 PRO A C 1
ATOM 699 O O . PRO A 1 96 ? -57.727 -4.155 112.943 1.00 70.81 96 PRO A O 1
ATOM 702 N N . ASN A 1 97 ? -57.337 -6.026 111.809 1.00 69.38 97 ASN A N 1
ATOM 703 C CA . ASN A 1 97 ? -58.659 -6.603 112.093 1.00 69.38 97 ASN A CA 1
ATOM 704 C C . ASN A 1 97 ? -58.887 -6.884 113.598 1.00 69.38 97 ASN A C 1
ATOM 706 O O . ASN A 1 97 ? -58.692 -7.997 114.101 1.00 69.38 97 ASN A O 1
ATOM 710 N N . SER A 1 98 ? -59.315 -5.858 114.331 1.00 64.44 98 SER A N 1
ATOM 711 C CA . SER A 1 98 ? -59.674 -5.901 115.743 1.00 64.44 98 SER A CA 1
ATOM 712 C C . SER A 1 98 ? -60.864 -4.981 116.026 1.00 64.44 98 SER A C 1
ATOM 714 O O . SER A 1 98 ? -61.095 -4.004 115.322 1.00 64.44 98 SER A O 1
ATOM 716 N N . ALA A 1 99 ? -61.616 -5.258 117.096 1.00 60.84 99 ALA A N 1
ATOM 717 C CA . ALA A 1 99 ? -62.837 -4.513 117.431 1.00 60.84 99 ALA A CA 1
ATOM 718 C C . ALA A 1 99 ? -62.636 -2.997 117.659 1.00 60.84 99 ALA A C 1
ATOM 720 O O . ALA A 1 99 ? -63.625 -2.271 117.672 1.00 60.84 99 ALA A O 1
ATOM 721 N N . ASN A 1 100 ? -61.391 -2.540 117.846 1.00 59.44 100 ASN A N 1
ATOM 722 C CA . ASN A 1 100 ? -61.038 -1.134 118.058 1.00 59.44 100 ASN A CA 1
ATOM 723 C C . ASN A 1 100 ? -60.022 -0.584 117.037 1.00 59.44 100 ASN A C 1
ATOM 725 O O . ASN A 1 100 ? -59.697 0.589 117.139 1.00 59.44 100 ASN A O 1
ATOM 729 N N . GLY A 1 101 ? -59.504 -1.407 116.118 1.00 63.75 101 GLY A N 1
ATOM 730 C CA . GLY A 1 101 ? -58.424 -1.025 115.194 1.00 63.75 101 GLY A CA 1
ATOM 731 C C . GLY A 1 101 ? -58.727 -1.340 113.733 1.00 63.75 101 GLY A C 1
ATOM 732 O O . GLY A 1 101 ? -57.824 -1.335 112.928 1.00 63.75 101 GLY A O 1
ATOM 733 N N . ALA A 1 102 ? -59.977 -1.675 113.400 1.00 74.50 102 ALA A N 1
ATOM 734 C CA . ALA A 1 102 ? -60.395 -1.989 112.033 1.00 74.50 102 ALA A CA 1
ATOM 735 C C . ALA A 1 102 ? -60.973 -0.779 111.277 1.00 74.50 102 ALA A C 1
ATOM 737 O O . ALA A 1 102 ? -61.340 -0.921 110.115 1.00 74.50 102 ALA A O 1
ATOM 738 N N . LEU A 1 103 ? -61.149 0.364 111.949 1.00 85.94 103 LEU A N 1
ATOM 739 C CA . LEU A 1 103 ? -61.814 1.543 111.397 1.00 85.94 103 LEU A CA 1
ATOM 740 C C . LEU A 1 103 ? -60.793 2.637 111.109 1.00 85.94 103 LEU A C 1
ATOM 742 O O . LEU A 1 103 ? -59.986 2.939 111.981 1.00 85.94 103 LEU A O 1
ATOM 746 N N . LEU A 1 104 ? -60.922 3.280 109.953 1.00 88.88 104 LEU A N 1
ATOM 747 C CA . LEU A 1 104 ? -60.143 4.452 109.561 1.00 88.88 104 LEU A CA 1
ATOM 748 C C . LEU A 1 104 ? -61.093 5.532 109.037 1.00 88.88 104 LEU A C 1
ATOM 750 O O . LEU A 1 104 ? -62.108 5.215 108.413 1.00 88.88 104 LEU A O 1
ATOM 754 N N . SER A 1 105 ? -60.781 6.797 109.312 1.00 91.75 105 SER A N 1
ATOM 755 C CA . SER A 1 105 ? -61.534 7.945 108.798 1.00 91.75 105 SER A CA 1
ATOM 756 C C . SER A 1 105 ? -60.659 8.763 107.854 1.00 91.75 105 SER A C 1
ATOM 758 O O . SER A 1 105 ? -59.636 9.291 108.288 1.00 91.75 105 SER A O 1
ATOM 760 N N . LEU A 1 106 ? -61.072 8.900 106.592 1.00 93.88 106 LEU A N 1
ATOM 761 C CA . LEU A 1 106 ? -60.513 9.858 105.633 1.00 93.88 106 LEU A CA 1
ATOM 762 C C . LEU A 1 106 ? -61.188 11.217 105.849 1.00 93.88 106 LEU A C 1
ATOM 764 O O . LEU A 1 106 ? -62.414 11.332 105.789 1.00 93.88 106 LEU A O 1
ATOM 768 N N . ASN A 1 107 ? -60.368 12.230 106.110 1.00 93.69 107 ASN A N 1
ATOM 769 C CA . ASN A 1 107 ? -60.784 13.580 106.488 1.00 93.69 107 ASN A CA 1
ATOM 770 C C . ASN A 1 107 ? -60.516 14.628 105.413 1.00 93.69 107 ASN A C 1
ATOM 772 O O . ASN A 1 107 ? -61.065 15.719 105.471 1.00 93.69 107 ASN A O 1
ATOM 776 N N . THR A 1 108 ? -59.616 14.355 104.474 1.00 94.62 108 THR A N 1
ATOM 777 C CA . THR A 1 108 ? -59.371 15.247 103.340 1.00 94.62 108 THR A CA 1
ATOM 778 C C . THR A 1 108 ? -58.897 14.418 102.170 1.00 94.62 108 THR A C 1
ATOM 780 O O . THR A 1 108 ? -58.055 13.542 102.350 1.00 94.62 108 THR A O 1
ATOM 783 N N . LEU A 1 109 ? -59.384 14.742 100.978 1.00 96.75 109 LEU A N 1
ATOM 784 C CA . LEU A 1 109 ? -58.912 14.221 99.709 1.00 96.75 109 LEU A CA 1
ATOM 785 C C . LEU A 1 109 ? -58.963 15.357 98.697 1.00 96.75 109 LEU A C 1
ATOM 787 O O . LEU A 1 109 ? -60.038 15.833 98.326 1.00 96.75 109 LEU A O 1
ATOM 791 N N . GLN A 1 110 ? -57.788 15.787 98.261 1.00 97.88 110 GLN A N 1
ATOM 792 C CA . GLN A 1 110 ? -57.620 16.849 97.283 1.00 97.88 110 GLN A CA 1
ATOM 793 C C . GLN A 1 110 ? -56.751 16.348 96.136 1.00 97.88 110 GLN A C 1
ATOM 795 O O . GLN A 1 110 ? -55.737 15.691 96.362 1.00 97.88 110 GLN A O 1
ATOM 800 N N . ILE A 1 111 ? -57.132 16.683 94.906 1.00 97.81 111 ILE A N 1
ATOM 801 C CA . ILE A 1 111 ? -56.357 16.371 93.706 1.00 97.81 111 ILE A CA 1
ATOM 802 C C . ILE A 1 111 ? -55.864 17.670 93.081 1.00 97.81 111 ILE A C 1
ATOM 804 O O . ILE A 1 111 ? -56.656 18.586 92.862 1.00 97.81 111 ILE A O 1
ATOM 808 N N . TYR A 1 112 ? -54.581 17.739 92.741 1.00 97.75 112 TYR A N 1
ATOM 809 C CA . TYR A 1 112 ? -53.950 18.876 92.077 1.00 97.75 112 TYR A CA 1
ATOM 810 C C . TYR A 1 112 ? -53.332 18.475 90.733 1.00 97.75 112 TYR A C 1
ATOM 812 O O . TYR A 1 112 ? -52.941 17.328 90.535 1.00 97.75 112 TYR A O 1
ATOM 820 N N . SER A 1 113 ? -53.203 19.443 89.826 1.00 96.69 113 SER A N 1
ATOM 821 C CA . SER A 1 113 ? -52.428 19.333 88.586 1.00 96.69 113 SER A CA 1
ATOM 822 C C . SER A 1 113 ? -51.160 20.178 88.670 1.00 96.69 113 SER A C 1
ATOM 824 O O . SER A 1 113 ? -51.236 21.356 89.032 1.00 96.69 113 SER A O 1
ATOM 826 N N . ALA A 1 114 ? -50.016 19.601 88.298 1.00 95.56 114 ALA A N 1
ATOM 827 C CA . ALA A 1 114 ? -48.721 20.279 88.278 1.00 95.56 114 ALA A CA 1
ATOM 828 C C . ALA A 1 114 ? -47.863 19.856 87.075 1.00 95.56 114 ALA A C 1
ATOM 830 O O . ALA A 1 114 ? -48.013 18.766 86.532 1.00 95.56 114 ALA A O 1
ATOM 831 N N . SER A 1 115 ? -46.952 20.730 86.643 1.00 93.75 115 SER A N 1
ATOM 832 C CA . SER A 1 115 ? -45.984 20.427 85.570 1.00 93.75 115 SER A CA 1
ATOM 833 C C . SER A 1 115 ? -44.650 19.884 86.096 1.00 93.75 115 SER A C 1
ATOM 835 O O . SER A 1 115 ? -43.849 19.379 85.318 1.00 93.75 115 SER A O 1
ATOM 837 N N . ASP A 1 116 ? -44.389 20.033 87.395 1.00 93.19 116 ASP A N 1
ATOM 838 C CA . ASP A 1 116 ? -43.164 19.577 88.053 1.00 93.19 116 ASP A CA 1
ATOM 839 C C . ASP A 1 116 ? -43.470 18.297 88.844 1.00 93.19 116 ASP A C 1
ATOM 841 O O . ASP A 1 116 ? -44.333 18.369 89.719 1.00 93.19 116 ASP A O 1
ATOM 845 N N . PRO A 1 117 ? -42.794 17.163 88.572 1.00 95.00 117 PRO A N 1
ATOM 846 C CA . PRO A 1 117 ? -42.972 15.928 89.336 1.00 95.00 117 PRO A CA 1
ATOM 847 C C . PRO A 1 117 ? -42.278 15.940 90.711 1.00 95.00 117 PRO A C 1
ATOM 849 O O . PRO A 1 117 ? -42.513 15.056 91.535 1.00 95.00 117 PRO A O 1
ATOM 852 N N . ASN A 1 118 ? -41.452 16.947 91.018 1.00 96.06 118 ASN A N 1
ATOM 853 C CA . ASN A 1 118 ? -40.590 16.966 92.205 1.00 96.06 118 ASN A CA 1
ATOM 854 C C . ASN A 1 118 ? -41.062 17.924 93.318 1.00 96.06 118 ASN A C 1
ATOM 856 O O . ASN A 1 118 ? -40.243 18.531 94.017 1.00 96.06 118 ASN A O 1
ATOM 860 N N . ILE A 1 119 ? -42.373 18.101 93.514 1.00 94.81 119 ILE A N 1
ATOM 861 C CA . ILE A 1 119 ? -42.899 18.969 94.583 1.00 94.81 119 ILE A CA 1
ATOM 862 C C . ILE A 1 119 ? -42.570 18.386 95.969 1.00 94.81 119 ILE A C 1
ATOM 864 O O . ILE A 1 119 ? -43.020 17.304 96.318 1.00 94.81 119 ILE A O 1
ATOM 868 N N . THR A 1 120 ? -41.830 19.127 96.798 1.00 94.50 120 THR A N 1
ATOM 869 C CA . THR A 1 120 ? -41.344 18.672 98.125 1.00 94.50 120 THR A CA 1
ATOM 870 C C . THR A 1 120 ? -41.875 19.503 99.300 1.00 94.50 120 THR A C 1
ATOM 872 O O . THR A 1 120 ? -41.286 19.522 100.379 1.00 94.50 120 THR A O 1
ATOM 875 N N . SER A 1 121 ? -42.979 20.246 99.134 1.00 95.19 121 SER A N 1
ATOM 876 C CA . SER A 1 121 ? -43.634 20.921 100.268 1.00 95.19 121 SER A CA 1
ATOM 877 C C . SER A 1 121 ? -45.131 21.143 100.056 1.00 95.19 121 SER A C 1
ATOM 879 O O . SER A 1 121 ? -45.558 21.503 98.957 1.00 95.19 121 SER A O 1
ATOM 881 N N . LEU A 1 122 ? -45.921 20.998 101.126 1.00 94.19 122 LEU A N 1
ATOM 882 C CA . LEU A 1 122 ? -47.374 21.193 101.084 1.00 94.19 122 LEU A CA 1
ATOM 883 C C . LEU A 1 122 ? -47.793 22.602 100.611 1.00 94.19 122 LEU A C 1
ATOM 885 O O . LEU A 1 122 ? -48.679 22.681 99.766 1.00 94.19 122 LEU A O 1
ATOM 889 N N . PRO A 1 123 ? -47.158 23.718 101.038 1.00 96.62 123 PRO A N 1
ATOM 890 C CA . PRO A 1 123 ? -47.500 25.039 100.503 1.00 96.62 123 PRO A CA 1
ATOM 891 C C . PRO A 1 123 ? -47.252 25.177 98.994 1.00 96.62 123 PRO A C 1
ATOM 893 O O . PRO A 1 123 ? -47.981 25.905 98.324 1.00 96.62 123 PRO A O 1
ATOM 896 N N . THR A 1 124 ? -46.237 24.489 98.454 1.00 95.88 124 THR A N 1
ATOM 897 C CA . THR A 1 124 ? -45.972 24.468 97.006 1.00 95.88 124 THR A CA 1
ATOM 898 C C . THR A 1 124 ? -47.064 23.709 96.263 1.00 95.88 124 THR A C 1
ATOM 900 O O . THR A 1 124 ? -47.519 24.190 95.225 1.00 95.88 124 THR A O 1
ATOM 903 N N . LEU A 1 125 ? -47.500 22.564 96.801 1.00 95.94 125 LEU A N 1
ATOM 904 C CA . LEU A 1 125 ? -48.606 21.787 96.244 1.00 95.94 125 LEU A CA 1
ATOM 905 C C . LEU A 1 125 ? -49.923 22.572 96.292 1.00 95.94 125 LEU A C 1
ATOM 907 O O . LEU A 1 125 ? -50.605 22.693 95.284 1.00 95.94 125 LEU A O 1
ATOM 911 N N . GLN A 1 126 ? -50.240 23.193 97.429 1.00 95.75 126 GLN A N 1
ATOM 912 C CA . GLN A 1 126 ? -51.449 24.008 97.607 1.00 95.75 126 GLN A CA 1
ATOM 913 C C . GLN A 1 126 ? -51.478 25.264 96.717 1.00 95.75 126 GLN A C 1
ATOM 915 O O . GLN A 1 126 ? -52.532 25.875 96.551 1.00 95.75 126 GLN A O 1
ATOM 920 N N . GLY A 1 127 ? -50.332 25.663 96.153 1.00 95.31 127 GLY A N 1
ATOM 921 C CA . GLY A 1 127 ? -50.238 26.707 95.133 1.00 95.31 127 GLY A CA 1
ATOM 922 C C . GLY A 1 127 ? -50.492 26.222 93.700 1.00 95.31 127 GLY A C 1
ATOM 923 O O . GLY A 1 127 ? -50.606 27.063 92.808 1.00 95.31 127 GLY A O 1
ATOM 924 N N . GLN A 1 128 ? -50.560 24.907 93.468 1.00 97.31 128 GLN A N 1
ATOM 925 C CA . GLN A 1 128 ? -50.880 24.313 92.168 1.00 97.31 128 GLN A CA 1
ATOM 926 C C . GLN A 1 128 ? -52.384 24.383 91.876 1.00 97.31 128 GLN A C 1
ATOM 928 O O . GLN A 1 128 ? -53.195 24.770 92.721 1.00 97.31 128 GLN A O 1
ATOM 933 N N . GLN A 1 129 ? -52.776 24.010 90.658 1.00 97.25 129 GLN A N 1
ATOM 934 C CA . GLN A 1 129 ? -54.182 23.984 90.275 1.00 97.25 129 GLN A CA 1
ATOM 935 C C . GLN A 1 129 ? -54.911 22.869 91.033 1.00 97.25 129 GLN A C 1
ATOM 937 O O . GLN A 1 129 ? -54.703 21.695 90.746 1.00 97.25 129 GLN A O 1
ATOM 942 N N . LEU A 1 130 ? -55.799 23.237 91.956 1.00 96.69 130 LEU A N 1
ATOM 943 C CA . LEU A 1 130 ? -56.734 22.304 92.584 1.00 96.69 130 LEU A CA 1
ATOM 944 C C . LEU A 1 130 ? -57.754 21.826 91.537 1.00 96.69 130 LEU A C 1
ATOM 946 O O . LEU A 1 130 ? -58.481 22.640 90.962 1.00 96.69 130 LEU A O 1
ATOM 950 N N . LEU A 1 131 ? -57.779 20.521 91.278 1.00 96.38 131 LEU A N 1
ATOM 951 C CA . LEU A 1 131 ? -58.725 19.857 90.380 1.00 96.38 131 LEU A CA 1
ATOM 952 C C . LEU A 1 131 ? -59.960 19.358 91.129 1.00 96.38 131 LEU A C 1
ATOM 954 O O . LEU A 1 131 ? -61.072 19.506 90.633 1.00 96.38 131 LEU A O 1
ATOM 958 N N . TYR A 1 132 ? -59.766 18.781 92.314 1.00 97.00 132 TYR A N 1
ATOM 959 C CA . TYR A 1 132 ? -60.833 18.188 93.117 1.00 97.00 132 TYR A CA 1
ATOM 960 C C . TYR A 1 132 ? -60.576 18.402 94.609 1.00 97.00 132 TYR A C 1
ATOM 962 O O . TYR A 1 132 ? -59.427 18.371 95.042 1.00 97.00 132 TYR A O 1
ATOM 970 N N . ASP A 1 133 ? -61.646 18.599 95.375 1.00 95.62 133 ASP A N 1
ATOM 971 C CA . ASP A 1 133 ? -61.646 18.692 96.834 1.00 95.62 133 ASP A CA 1
ATOM 972 C C . ASP A 1 133 ? -62.939 18.058 97.351 1.00 95.62 133 ASP A C 1
ATOM 974 O O . ASP A 1 133 ? -64.022 18.496 96.951 1.00 95.62 133 ASP A O 1
ATOM 978 N N . MET A 1 134 ? -62.835 17.042 98.210 1.00 94.19 134 MET A N 1
ATOM 979 C CA . MET A 1 134 ? -64.011 16.353 98.754 1.00 94.19 134 MET A CA 1
ATOM 980 C C . MET A 1 134 ? -64.936 17.277 99.560 1.00 94.19 134 MET A C 1
ATOM 982 O O . MET A 1 134 ? -66.146 17.062 99.559 1.00 94.19 134 MET A O 1
ATOM 986 N N . ASP A 1 135 ? -64.394 18.351 100.144 1.00 93.19 135 ASP A N 1
ATOM 987 C CA . ASP A 1 135 ? -65.153 19.376 100.879 1.00 93.19 135 ASP A CA 1
ATOM 988 C C . ASP A 1 135 ? -65.521 20.581 99.990 1.00 93.19 135 ASP A C 1
ATOM 990 O O . ASP A 1 135 ? -66.074 21.593 100.438 1.00 93.19 135 ASP A O 1
ATOM 994 N N . GLY A 1 136 ? -65.201 20.507 98.693 1.00 88.44 136 GLY A N 1
ATOM 995 C CA . GLY A 1 136 ? -65.344 21.606 97.741 1.00 88.44 136 GLY A CA 1
ATOM 996 C C . GLY A 1 136 ? -66.795 21.963 97.407 1.00 88.44 136 GLY A C 1
ATOM 997 O O . GLY A 1 136 ? -67.054 23.061 96.900 1.00 88.44 136 GLY A O 1
ATOM 998 N N . ASN A 1 137 ? -67.753 21.072 97.690 1.00 85.62 137 ASN A N 1
ATOM 999 C CA . ASN A 1 137 ? -69.172 21.276 97.414 1.00 85.62 137 ASN A CA 1
ATOM 1000 C C . ASN A 1 137 ? -69.933 21.778 98.660 1.00 85.62 137 ASN A C 1
ATOM 1002 O O . ASN A 1 137 ? -70.176 21.013 99.594 1.00 85.62 137 ASN A O 1
ATOM 1006 N N . PRO A 1 138 ? -70.440 23.031 98.666 1.00 83.88 138 PRO A N 1
ATOM 1007 C CA . PRO A 1 138 ? -71.159 23.583 99.818 1.00 83.88 138 PRO A CA 1
ATOM 1008 C C . PRO A 1 138 ? -72.433 22.820 100.213 1.00 83.88 138 PRO A C 1
ATOM 1010 O O . PRO A 1 138 ? -72.958 23.046 101.304 1.00 83.88 138 PRO A O 1
ATOM 1013 N N . THR A 1 139 ? -72.975 21.990 99.315 1.00 86.38 139 THR A N 1
ATOM 1014 C CA . THR A 1 139 ? -74.171 21.169 99.562 1.00 86.38 139 THR A CA 1
ATOM 1015 C C . THR A 1 139 ? -73.870 20.004 100.500 1.00 86.38 139 THR A C 1
ATOM 1017 O O . THR A 1 139 ? -74.720 19.683 101.331 1.00 86.38 139 THR A O 1
ATOM 1020 N N . ASP A 1 140 ? -72.670 19.432 100.387 1.00 85.56 140 ASP A N 1
ATOM 1021 C CA . ASP A 1 140 ? -72.237 18.238 101.117 1.00 85.56 140 ASP A CA 1
ATOM 1022 C C . ASP A 1 140 ? -71.537 18.595 102.447 1.00 85.56 140 ASP A C 1
ATOM 1024 O O . ASP A 1 140 ? -71.531 17.791 103.374 1.00 85.56 140 ASP A O 1
ATOM 1028 N N . GLY A 1 141 ? -71.065 19.837 102.612 1.00 86.94 141 GLY A N 1
ATOM 1029 C CA . GLY A 1 141 ? -70.467 20.299 103.872 1.00 86.94 141 GLY A CA 1
ATOM 1030 C C . GLY A 1 141 ? -69.063 19.733 104.103 1.00 86.94 141 GLY A C 1
ATOM 1031 O O . GLY A 1 141 ? -68.351 19.492 103.139 1.00 86.94 141 GLY A O 1
ATOM 1032 N N . ASP A 1 142 ? -68.669 19.582 105.371 1.00 90.69 142 ASP A N 1
ATOM 1033 C CA . ASP A 1 142 ? -67.445 18.861 105.761 1.00 90.69 142 ASP A CA 1
ATOM 1034 C C . ASP A 1 142 ? -67.701 17.356 105.594 1.00 90.69 142 ASP A C 1
ATOM 1036 O O . ASP A 1 142 ? -68.659 16.832 106.183 1.00 90.69 142 ASP A O 1
ATOM 1040 N N . VAL A 1 143 ? -66.919 16.682 104.752 1.00 93.19 143 VAL A N 1
ATOM 1041 C CA . VAL A 1 143 ? -67.111 15.277 104.389 1.00 93.19 143 VAL A CA 1
ATOM 1042 C C . VAL A 1 143 ? -66.112 14.410 105.153 1.00 93.19 143 VAL A C 1
ATOM 1044 O O . VAL A 1 143 ? -64.903 14.579 105.071 1.00 93.19 143 VAL A O 1
ATOM 1047 N N . THR A 1 144 ? -66.611 13.418 105.888 1.00 93.19 144 THR A N 1
ATOM 1048 C CA . THR A 1 144 ? -65.776 12.366 106.494 1.00 93.19 144 THR A CA 1
ATOM 1049 C C . THR A 1 144 ? -66.168 11.015 105.914 1.00 93.19 144 THR A C 1
ATOM 1051 O O . THR A 1 144 ? -67.352 10.674 105.893 1.00 93.19 144 THR A O 1
ATOM 1054 N N . VAL A 1 145 ? -65.188 10.237 105.451 1.00 92.94 145 VAL A N 1
ATOM 1055 C CA . VAL A 1 145 ? -65.413 8.873 104.950 1.00 92.94 145 VAL A CA 1
ATOM 1056 C C . VAL A 1 145 ? -64.890 7.888 105.986 1.00 92.94 145 VAL A C 1
ATOM 1058 O O . VAL A 1 145 ? -63.684 7.784 106.195 1.00 92.94 145 VAL A O 1
ATOM 1061 N N . ASP A 1 146 ? -65.802 7.166 106.628 1.00 90.19 146 ASP A N 1
ATOM 1062 C CA . ASP A 1 146 ? -65.476 6.126 107.600 1.00 90.19 146 ASP A CA 1
ATOM 1063 C C . ASP A 1 146 ? -65.463 4.767 106.897 1.00 90.19 146 ASP A C 1
ATOM 1065 O O . ASP A 1 146 ? -66.477 4.333 106.350 1.00 90.19 146 ASP A O 1
ATOM 1069 N N . LEU A 1 147 ? -64.333 4.064 106.929 1.00 87.19 147 LEU A N 1
ATOM 1070 C CA . LEU A 1 147 ? -64.166 2.745 106.320 1.00 87.19 147 LEU A CA 1
ATOM 1071 C C . LEU A 1 147 ? -63.770 1.696 107.362 1.00 87.19 147 LEU A C 1
ATOM 1073 O O . LEU A 1 147 ? -63.167 2.002 108.388 1.00 87.19 147 LEU A O 1
ATOM 1077 N N . ASN A 1 148 ? -64.141 0.442 107.102 1.00 83.00 148 ASN A N 1
ATOM 1078 C CA . ASN A 1 148 ? -63.742 -0.709 107.911 1.00 83.00 148 ASN A CA 1
ATOM 1079 C C . ASN A 1 148 ? -62.694 -1.529 107.153 1.00 83.00 148 ASN A C 1
ATOM 1081 O O . ASN A 1 148 ? -63.024 -2.529 106.515 1.00 83.00 148 ASN A O 1
ATOM 1085 N N . ALA A 1 149 ? -61.446 -1.081 107.243 1.00 72.44 149 ALA A N 1
ATOM 1086 C CA . ALA A 1 149 ? -60.276 -1.699 106.628 1.00 72.44 149 ALA A CA 1
ATOM 1087 C C . ALA A 1 149 ? -59.911 -3.069 107.248 1.00 72.44 149 ALA A C 1
ATOM 1089 O O . ALA A 1 149 ? -59.206 -3.872 106.652 1.00 72.44 149 ALA A O 1
ATOM 1090 N N . GLY A 1 150 ? -60.463 -3.419 108.419 1.00 63.88 150 GLY A N 1
ATOM 1091 C CA . GLY A 1 150 ? -60.284 -4.751 109.016 1.00 63.88 150 GLY A CA 1
ATOM 1092 C C . GLY A 1 150 ? -61.274 -5.828 108.542 1.00 63.88 150 GLY A C 1
ATOM 1093 O O . GLY A 1 150 ? -61.227 -6.957 109.043 1.00 63.88 150 GLY A O 1
ATOM 1094 N N . LYS A 1 151 ? -62.208 -5.519 107.630 1.00 63.69 151 LYS A N 1
ATOM 1095 C CA . LYS A 1 151 ? -63.290 -6.435 107.214 1.00 63.69 151 LYS A CA 1
ATOM 1096 C C . LYS A 1 151 ? -62.797 -7.613 106.363 1.00 63.69 151 LYS A C 1
ATOM 1098 O O . LYS A 1 151 ? -63.367 -8.705 106.468 1.00 63.69 151 LYS A O 1
ATOM 1103 N N . ASP A 1 152 ? -61.714 -7.429 105.617 1.00 58.66 152 ASP A N 1
ATOM 1104 C CA . ASP A 1 152 ? -61.151 -8.431 104.714 1.00 58.66 152 ASP A CA 1
ATOM 1105 C C . ASP A 1 152 ? -59.950 -9.133 105.359 1.00 58.66 152 ASP A C 1
ATOM 1107 O O . ASP A 1 152 ? -58.792 -8.754 105.228 1.00 58.66 152 ASP A O 1
ATOM 1111 N N . ALA A 1 153 ? -60.235 -10.184 106.133 1.00 49.72 153 ALA A N 1
ATOM 1112 C CA . ALA A 1 153 ? -59.202 -10.990 106.778 1.00 49.72 153 ALA A CA 1
ATOM 1113 C C . ALA A 1 153 ? -58.772 -12.188 105.907 1.00 49.72 153 ALA A C 1
ATOM 1115 O O . ALA A 1 153 ? -59.641 -12.964 105.492 1.00 49.72 153 ALA A O 1
ATOM 1116 N N . PRO A 1 154 ? -57.458 -12.444 105.738 1.00 52.62 154 PRO A N 1
ATOM 1117 C CA . PRO A 1 154 ? -56.338 -11.681 106.294 1.00 52.62 154 PRO A CA 1
ATOM 1118 C C . PRO A 1 154 ? -56.055 -10.404 105.487 1.00 52.62 154 PRO A C 1
ATOM 1120 O O . PRO A 1 154 ? -55.990 -10.486 104.264 1.00 52.62 154 PRO A O 1
ATOM 1123 N N . ALA A 1 155 ? -55.813 -9.286 106.187 1.00 54.88 155 ALA A N 1
ATOM 1124 C CA . ALA A 1 155 ? -55.333 -8.040 105.590 1.00 54.88 155 ALA A CA 1
ATOM 1125 C C . ALA A 1 155 ? -54.011 -8.329 104.863 1.00 54.88 155 ALA A C 1
ATOM 1127 O O . ALA A 1 155 ? -53.035 -8.774 105.477 1.00 54.88 155 ALA A O 1
ATOM 1128 N N . GLY A 1 156 ? -54.027 -8.212 103.541 1.00 54.44 156 GLY A N 1
ATOM 1129 C CA . GLY A 1 156 ? -52.894 -8.498 102.676 1.00 54.44 156 GLY A CA 1
ATOM 1130 C C . GLY A 1 156 ? -52.708 -7.343 101.708 1.00 54.44 156 GLY A C 1
ATOM 1131 O O . GLY A 1 156 ? -53.653 -7.013 100.999 1.00 54.44 156 GLY A O 1
ATOM 1132 N N . SER A 1 157 ? -51.489 -6.797 101.683 1.00 56.38 157 SER A N 1
ATOM 1133 C CA . SER A 1 157 ? -51.068 -5.705 100.797 1.00 56.38 157 SER A CA 1
ATOM 1134 C C . SER A 1 157 ? -51.495 -5.955 99.340 1.00 56.38 157 SER A C 1
ATOM 1136 O O . SER A 1 157 ? -51.292 -7.053 98.802 1.00 56.38 157 SER A O 1
ATOM 1138 N N . GLY A 1 158 ? -52.115 -4.949 98.720 1.00 58.75 158 GLY A N 1
ATOM 1139 C CA . GLY A 1 158 ? -52.535 -4.908 97.315 1.00 58.75 158 GLY A CA 1
ATOM 1140 C C . GLY A 1 158 ? -54.041 -5.082 97.056 1.00 58.75 158 GLY A C 1
ATOM 1141 O O . GLY A 1 158 ? -54.480 -5.008 95.897 1.00 58.75 158 GLY A O 1
ATOM 1142 N N . GLN A 1 159 ? -54.870 -5.287 98.084 1.00 64.88 159 GLN A N 1
ATOM 1143 C CA . GLN A 1 159 ? -56.338 -5.273 97.967 1.00 64.88 159 GLN A CA 1
ATOM 1144 C C . GLN A 1 159 ? -56.885 -3.940 98.484 1.00 64.88 159 GLN A C 1
ATOM 1146 O O . GLN A 1 159 ? -56.419 -3.429 99.483 1.00 64.88 159 GLN A O 1
ATOM 1151 N N . GLY A 1 160 ? -57.804 -3.319 97.743 1.00 70.31 160 GLY A N 1
ATOM 1152 C CA . GLY A 1 160 ? -58.247 -1.956 98.054 1.00 70.31 160 GLY A CA 1
ATOM 1153 C C . GLY A 1 160 ? -59.433 -1.981 98.991 1.00 70.31 160 GLY A C 1
ATOM 1154 O O . GLY A 1 160 ? -60.445 -2.587 98.644 1.00 70.31 160 GLY A O 1
ATOM 1155 N N . ASP A 1 161 ? -59.311 -1.283 100.109 1.00 79.38 161 ASP A N 1
ATOM 1156 C CA . ASP A 1 161 ? -60.362 -1.093 101.108 1.00 79.38 161 ASP A CA 1
ATOM 1157 C C . ASP A 1 161 ? -61.303 0.061 100.733 1.00 79.38 161 ASP A C 1
ATOM 1159 O O . ASP A 1 161 ? -62.466 0.097 101.146 1.00 79.38 161 ASP A O 1
ATOM 1163 N N . LEU A 1 162 ? -60.817 1.004 99.918 1.00 88.25 162 LEU A N 1
ATOM 1164 C CA . LEU A 1 162 ? -61.594 2.121 99.395 1.00 88.25 162 LEU A CA 1
ATOM 1165 C C . LEU A 1 162 ? -61.250 2.394 97.927 1.00 88.25 162 LEU A C 1
ATOM 1167 O O . LEU A 1 162 ? -60.092 2.421 97.523 1.00 88.25 162 LEU A O 1
ATOM 1171 N N . PHE A 1 163 ? -62.283 2.649 97.133 1.00 89.75 163 PHE A N 1
ATOM 1172 C CA . PHE A 1 163 ? -62.190 3.119 95.758 1.00 89.75 163 PHE A CA 1
ATOM 1173 C C . PHE A 1 163 ? -62.905 4.461 95.652 1.00 89.75 163 PHE A C 1
ATOM 1175 O O . PHE A 1 163 ? -64.083 4.573 96.006 1.00 89.75 163 PHE A O 1
ATOM 1182 N N . VAL A 1 164 ? -62.203 5.464 95.138 1.00 94.12 164 VAL A N 1
ATOM 1183 C CA . VAL A 1 164 ? -62.720 6.812 94.921 1.00 94.12 164 VAL A CA 1
ATOM 1184 C C . VAL A 1 164 ? -62.795 7.077 93.425 1.00 94.12 164 VAL A C 1
ATOM 1186 O O . VAL A 1 164 ? -61.773 7.159 92.743 1.00 94.12 164 VAL A O 1
ATOM 1189 N N . TYR A 1 165 ? -64.016 7.202 92.915 1.00 94.50 165 TYR A N 1
ATOM 1190 C CA . TYR A 1 165 ? -64.301 7.501 91.515 1.00 94.50 165 TYR A CA 1
ATOM 1191 C C . TYR A 1 165 ? -64.534 9.000 91.389 1.00 94.50 165 TYR A C 1
ATOM 1193 O O . TYR A 1 165 ? -65.603 9.497 91.751 1.00 94.50 165 TYR A O 1
ATOM 1201 N N . ILE A 1 166 ? -63.547 9.718 90.857 1.00 95.88 166 ILE A N 1
ATOM 1202 C CA . ILE A 1 166 ? -63.634 11.163 90.629 1.00 95.88 166 ILE A CA 1
ATOM 1203 C C . ILE A 1 166 ? -63.960 11.397 89.146 1.00 95.88 166 ILE A C 1
ATOM 1205 O O . ILE A 1 166 ? -63.215 10.915 88.285 1.00 95.88 166 ILE A O 1
ATOM 1209 N N . PRO A 1 167 ? -65.061 12.100 88.809 1.00 96.12 167 PRO A N 1
ATOM 1210 C CA . PRO A 1 167 ? -65.442 12.346 87.421 1.00 96.12 167 PRO A CA 1
ATOM 1211 C C . PRO A 1 167 ? -64.305 12.964 86.596 1.00 96.12 167 PRO A C 1
ATOM 1213 O O . PRO A 1 167 ? -63.696 13.956 87.009 1.00 96.12 167 PRO A O 1
ATOM 1216 N N . THR A 1 168 ? -64.054 12.454 85.385 1.00 94.56 168 THR A N 1
ATOM 1217 C CA . THR A 1 168 ? -62.995 12.978 84.491 1.00 94.56 168 THR A CA 1
ATOM 1218 C C . THR A 1 168 ? -63.196 14.455 84.136 1.00 94.56 168 THR A C 1
ATOM 1220 O O . THR A 1 168 ? -62.239 15.154 83.802 1.00 94.56 168 THR A O 1
ATOM 1223 N N . SER A 1 169 ? -64.416 14.984 84.282 1.00 94.25 169 SER A N 1
ATOM 1224 C CA . SER A 1 169 ? -64.721 16.408 84.110 1.00 94.25 169 SER A CA 1
ATOM 1225 C C . SER A 1 169 ? -63.936 17.331 85.046 1.00 94.25 169 SER A C 1
ATOM 1227 O O . SER A 1 169 ? -63.673 18.470 84.661 1.00 94.25 169 SER A O 1
ATOM 1229 N N . PHE A 1 170 ? -63.522 16.864 86.231 1.00 95.00 170 PHE A N 1
ATOM 1230 C CA . PHE A 1 170 ? -62.644 17.633 87.125 1.00 95.00 170 PHE A CA 1
ATOM 1231 C C . PHE A 1 170 ? -61.226 17.811 86.552 1.00 95.00 170 PHE A C 1
ATOM 1233 O O . PHE A 1 170 ? -60.547 18.784 86.864 1.00 95.00 170 PHE A O 1
ATOM 1240 N N . PHE A 1 171 ? -60.807 16.924 85.647 1.00 95.81 171 PHE A N 1
ATOM 1241 C CA . PHE A 1 171 ? -59.467 16.887 85.053 1.00 95.81 171 PHE A CA 1
ATOM 1242 C C . PHE A 1 171 ? -59.408 17.525 83.658 1.00 95.81 171 PHE A C 1
ATOM 1244 O O . PHE A 1 171 ? -58.323 17.766 83.137 1.00 95.81 171 PHE A O 1
ATOM 1251 N N . ALA A 1 172 ? -60.557 17.845 83.049 1.00 89.94 172 ALA A N 1
ATOM 1252 C CA . ALA A 1 172 ? -60.655 18.311 81.661 1.00 89.94 172 ALA A CA 1
ATOM 1253 C C . ALA A 1 172 ? -59.870 19.605 81.355 1.00 89.94 172 ALA A C 1
ATOM 1255 O O . ALA A 1 172 ? -59.593 19.887 80.192 1.00 89.94 172 ALA A O 1
ATOM 1256 N N . ASN A 1 173 ? -59.522 20.391 82.382 1.00 88.62 173 ASN A N 1
ATOM 1257 C CA . ASN A 1 173 ? -58.749 21.631 82.260 1.00 88.62 173 ASN A CA 1
ATOM 1258 C C . ASN A 1 173 ? -57.441 21.600 83.072 1.00 88.62 173 ASN A C 1
ATOM 1260 O O . ASN A 1 173 ? -56.969 22.659 83.489 1.00 88.62 173 ASN A O 1
ATOM 1264 N N . ALA A 1 174 ? -56.895 20.414 83.353 1.00 91.31 174 ALA A N 1
ATOM 1265 C CA . ALA A 1 174 ? -55.601 20.274 84.012 1.00 91.31 174 ALA A CA 1
ATOM 1266 C C . ALA A 1 174 ? -54.500 20.965 83.186 1.00 91.31 174 ALA A C 1
ATOM 1268 O O . ALA A 1 174 ? -54.396 20.754 81.979 1.00 91.31 174 ALA A O 1
ATOM 1269 N N . THR A 1 175 ? -53.710 21.835 83.820 1.00 90.38 175 THR A N 1
ATOM 1270 C CA . THR A 1 175 ? -52.657 22.615 83.141 1.00 90.38 175 THR A CA 1
ATOM 1271 C C . THR A 1 175 ? -51.279 21.961 83.159 1.00 90.38 175 THR A C 1
ATOM 1273 O O . THR A 1 175 ? -50.387 22.414 82.446 1.00 90.38 175 THR A O 1
ATOM 1276 N N . GLY A 1 176 ? -51.088 20.937 83.986 1.00 89.38 176 GLY A N 1
ATOM 1277 C CA . GLY A 1 176 ? -49.848 20.182 84.106 1.00 89.38 176 GLY A CA 1
ATOM 1278 C C . GLY A 1 176 ? -50.046 18.697 83.822 1.00 89.38 176 GLY A C 1
ATOM 1279 O O . GLY A 1 176 ? -51.148 18.170 83.982 1.00 89.38 176 GLY A O 1
ATOM 1280 N N . ASP A 1 177 ? -48.959 18.044 83.415 1.00 91.38 177 ASP A N 1
ATOM 1281 C CA . ASP A 1 177 ? -48.953 16.635 83.013 1.00 91.38 177 ASP A CA 1
ATOM 1282 C C . ASP A 1 177 ? -49.046 15.672 84.208 1.00 91.38 177 ASP A C 1
ATOM 1284 O O . ASP A 1 177 ? -49.413 14.513 84.020 1.00 91.38 177 ASP A O 1
ATOM 1288 N N . TYR A 1 178 ? -48.757 16.143 85.429 1.00 95.00 178 TYR A N 1
ATOM 1289 C CA . TYR A 1 178 ? -48.772 15.341 86.652 1.00 95.00 178 TYR A CA 1
ATOM 1290 C C . TYR A 1 178 ? -50.002 15.612 87.525 1.00 95.00 178 TYR A C 1
ATOM 1292 O O . TYR A 1 178 ? -50.452 16.753 87.678 1.00 95.00 178 TYR A O 1
ATOM 1300 N N . VAL A 1 179 ? -50.506 14.547 88.143 1.00 96.44 179 VAL A N 1
ATOM 1301 C CA . VAL A 1 179 ? -51.596 14.507 89.115 1.00 96.44 179 VAL A CA 1
ATOM 1302 C C . VAL A 1 179 ? -51.020 14.242 90.501 1.00 96.44 179 VAL A C 1
ATOM 1304 O O . VAL A 1 179 ? -50.261 13.296 90.715 1.00 96.44 179 VAL A O 1
ATOM 1307 N N . TYR A 1 180 ? -51.417 15.080 91.452 1.00 96.88 180 TYR A N 1
ATOM 1308 C CA . TYR A 1 180 ? -51.047 14.965 92.854 1.00 96.88 180 TYR A CA 1
ATOM 1309 C C . TYR A 1 180 ? -52.287 14.685 93.701 1.00 96.88 180 TYR A C 1
ATOM 1311 O O . TYR A 1 180 ? -53.216 15.487 93.687 1.00 96.88 180 TYR A O 1
ATOM 1319 N N . LEU A 1 181 ? -52.297 13.591 94.456 1.00 97.31 181 LEU A N 1
ATOM 1320 C CA . LEU A 1 181 ? -53.293 13.274 95.474 1.00 97.31 181 LEU A CA 1
ATOM 1321 C C . LEU A 1 181 ? -52.737 13.665 96.841 1.00 97.31 181 LEU A C 1
ATOM 1323 O O . LEU A 1 181 ? -51.685 13.178 97.241 1.00 97.31 181 LEU A O 1
ATOM 1327 N N . TYR A 1 182 ? -53.454 14.530 97.553 1.00 97.06 182 TYR A N 1
ATOM 1328 C CA . TYR A 1 182 ? -53.217 14.855 98.956 1.00 97.06 182 TYR A CA 1
ATOM 1329 C C . TYR A 1 182 ? -54.354 14.298 99.805 1.00 97.06 182 TYR A C 1
ATOM 1331 O O . TYR A 1 182 ? -55.523 14.564 99.511 1.00 97.06 182 TYR A O 1
ATOM 1339 N N . SER A 1 183 ? -54.023 13.572 100.872 1.00 95.38 183 SER A N 1
ATOM 1340 C CA . SER A 1 183 ? -55.021 13.045 101.803 1.00 95.38 183 SER A CA 1
ATOM 1341 C C . SER A 1 183 ? -54.659 13.273 103.267 1.00 95.38 183 SER A C 1
ATOM 1343 O O . SER A 1 183 ? -53.479 13.349 103.614 1.00 95.38 183 SER A O 1
ATOM 1345 N N . THR A 1 184 ? -55.678 13.363 104.130 1.00 94.56 184 THR A N 1
ATOM 1346 C CA . THR A 1 184 ? -55.514 13.322 105.593 1.00 94.56 184 THR A CA 1
ATOM 1347 C C . THR A 1 184 ? -56.437 12.289 106.232 1.00 94.56 184 THR A C 1
ATOM 1349 O O . THR A 1 184 ? -57.582 12.142 105.801 1.00 94.56 184 THR A O 1
ATOM 1352 N N . PHE A 1 185 ? -55.956 11.600 107.268 1.00 91.25 185 PHE A N 1
ATOM 1353 C CA . PHE A 1 185 ? -56.703 10.577 108.004 1.00 91.25 185 PHE A CA 1
ATOM 1354 C C . PHE A 1 185 ? -56.646 10.801 109.520 1.00 91.25 185 PHE A C 1
ATOM 1356 O O . PHE A 1 185 ? -55.712 11.427 110.031 1.00 91.25 185 PHE A O 1
ATOM 1363 N N . GLY A 1 186 ? -57.606 10.234 110.257 1.00 86.62 186 GLY A N 1
ATOM 1364 C CA . GLY A 1 186 ? -57.436 9.953 111.685 1.00 86.62 186 GLY A CA 1
ATOM 1365 C C . GLY A 1 186 ? -58.488 10.507 112.655 1.00 86.62 186 GLY A C 1
ATOM 1366 O O . GLY A 1 186 ? -58.265 10.466 113.868 1.00 86.62 186 GLY A O 1
ATOM 1367 N N . THR A 1 187 ? -59.605 11.086 112.194 1.00 86.88 187 THR A N 1
ATOM 1368 C CA . THR A 1 187 ? -60.688 11.585 113.073 1.00 86.88 187 THR A CA 1
ATOM 1369 C C . THR A 1 187 ? -62.086 11.250 112.520 1.00 86.88 187 THR A C 1
ATOM 1371 O O . THR A 1 187 ? -62.386 11.645 111.404 1.00 86.88 187 THR A O 1
ATOM 1374 N N . PRO A 1 188 ? -62.999 10.615 113.285 1.00 84.00 188 PRO A N 1
ATOM 1375 C CA . PRO A 1 188 ? -62.829 10.139 114.658 1.00 84.00 188 PRO A CA 1
ATOM 1376 C C . PRO A 1 188 ? -62.000 8.850 114.789 1.00 84.00 188 PRO A C 1
ATOM 1378 O O . PRO A 1 188 ? -61.558 8.566 115.904 1.00 84.00 188 PRO A O 1
ATOM 1381 N N . ASN A 1 189 ? -61.789 8.086 113.711 1.00 87.00 189 ASN A N 1
ATOM 1382 C CA . ASN A 1 189 ? -61.054 6.818 113.746 1.00 87.00 189 ASN A CA 1
ATOM 1383 C C . ASN A 1 189 ? -59.600 7.023 113.286 1.00 87.00 189 ASN A C 1
ATOM 1385 O O . ASN A 1 189 ? -59.369 7.550 112.201 1.00 87.00 189 ASN A O 1
ATOM 1389 N N . GLN A 1 190 ? -58.649 6.659 114.150 1.00 85.38 190 GLN A N 1
ATOM 1390 C CA . GLN A 1 190 ? -57.206 6.900 114.006 1.00 85.38 190 GLN A CA 1
ATOM 1391 C C . GLN A 1 190 ? -56.512 5.802 113.201 1.00 85.38 190 GLN A C 1
ATOM 1393 O O . GLN A 1 190 ? -56.944 4.657 113.292 1.00 85.38 190 GLN A O 1
ATOM 1398 N N . SER A 1 191 ? -55.402 6.140 112.536 1.00 80.88 191 SER A N 1
ATOM 1399 C CA . SER A 1 191 ? -54.503 5.135 111.965 1.00 80.88 191 SER A CA 1
ATOM 1400 C C . SER A 1 191 ? -53.761 4.383 113.081 1.00 80.88 191 SER A C 1
ATOM 1402 O O . SER A 1 191 ? -53.064 4.994 113.905 1.00 80.88 191 SER A O 1
ATOM 1404 N N . ASP A 1 192 ? -53.946 3.064 113.173 1.00 72.75 192 ASP A N 1
ATOM 1405 C CA . ASP A 1 192 ? -53.346 2.197 114.212 1.00 72.75 192 ASP A CA 1
ATOM 1406 C C . ASP A 1 192 ? -52.687 0.939 113.593 1.00 72.75 192 ASP A C 1
ATOM 1408 O O . ASP A 1 192 ? -52.365 -0.028 114.297 1.00 72.75 192 ASP A O 1
ATOM 1412 N N . GLY A 1 193 ? -52.474 0.955 112.267 1.00 72.69 193 GLY A N 1
ATOM 1413 C CA . GLY A 1 193 ? -52.089 -0.188 111.437 1.00 72.69 193 GLY A CA 1
ATOM 1414 C C . GLY A 1 193 ? -50.796 -0.084 110.624 1.00 72.69 193 GLY A C 1
ATOM 1415 O O . GLY A 1 193 ? -49.769 0.389 111.119 1.00 72.69 193 GLY A O 1
ATOM 1416 N N . GLY A 1 194 ? -50.820 -0.715 109.439 1.00 76.50 194 GLY A N 1
ATOM 1417 C CA . GLY A 1 194 ? -49.735 -0.758 108.453 1.00 76.50 194 GLY A CA 1
ATOM 1418 C C . GLY A 1 194 ? -49.559 0.571 107.713 1.00 76.50 194 GLY A C 1
ATOM 1419 O O . GLY A 1 194 ? -49.855 1.611 108.271 1.00 76.50 194 GLY A O 1
ATOM 1420 N N . PHE A 1 195 ? -49.000 0.547 106.500 1.00 85.31 195 PHE A N 1
ATOM 1421 C CA . PHE A 1 195 ? -48.960 1.750 105.659 1.00 85.31 195 PHE A CA 1
ATOM 1422 C C . PHE A 1 195 ? -50.248 1.856 104.841 1.00 85.31 195 PHE A C 1
ATOM 1424 O O . PHE A 1 195 ? -50.641 0.852 104.239 1.00 85.31 195 PHE A O 1
ATOM 1431 N N . GLU A 1 196 ? -50.824 3.052 104.762 1.00 87.56 196 GLU A N 1
ATOM 1432 C CA . GLU A 1 196 ? -51.886 3.408 103.829 1.00 87.56 196 GLU A CA 1
ATOM 1433 C C . GLU A 1 196 ? -51.274 3.669 102.450 1.00 87.56 196 GLU A C 1
ATOM 1435 O O . GLU A 1 196 ? -50.439 4.559 102.260 1.00 87.56 196 GLU A O 1
ATOM 1440 N N . GLU A 1 197 ? -51.675 2.879 101.466 1.00 89.19 197 GLU A N 1
ATOM 1441 C CA . GLU A 1 197 ? -51.106 2.898 100.126 1.00 89.19 197 GLU A CA 1
ATOM 1442 C C . GLU A 1 197 ? -52.187 3.340 99.123 1.00 89.19 197 GLU A C 1
ATOM 1444 O O . GLU A 1 197 ? -53.246 2.722 99.002 1.00 89.19 197 GLU A O 1
ATOM 1449 N N . TRP A 1 198 ? -51.937 4.424 98.387 1.00 92.00 198 TRP A N 1
ATOM 1450 C CA . TRP A 1 198 ? -52.782 4.851 97.275 1.00 92.00 198 TRP A CA 1
ATOM 1451 C C . TRP A 1 198 ? -52.230 4.325 95.953 1.00 92.00 198 TRP A C 1
ATOM 1453 O O . TRP A 1 198 ? -51.063 4.535 95.616 1.00 92.00 198 TRP A O 1
ATOM 1463 N N . GLY A 1 199 ? -53.107 3.710 95.167 1.00 88.75 199 GLY A N 1
ATOM 1464 C CA . GLY A 1 199 ? -52.864 3.289 93.796 1.00 88.75 199 GLY A CA 1
ATOM 1465 C C . GLY A 1 199 ? -53.883 3.854 92.807 1.00 88.75 199 GLY A C 1
ATOM 1466 O O . GLY A 1 199 ? -54.913 4.423 93.180 1.00 88.75 199 GLY A O 1
ATOM 1467 N N . VAL A 1 200 ? -53.598 3.686 91.520 1.00 88.69 200 VAL A N 1
ATOM 1468 C CA . VAL A 1 200 ? -54.447 4.131 90.401 1.00 88.69 200 VAL A CA 1
ATOM 1469 C C . VAL A 1 200 ? -54.533 3.045 89.327 1.00 88.69 200 VAL A C 1
ATOM 1471 O O . VAL A 1 200 ? -53.695 2.148 89.274 1.00 88.69 200 VAL A O 1
ATOM 1474 N N . ILE A 1 201 ? -55.538 3.119 88.454 1.00 82.94 201 ILE A N 1
ATOM 1475 C CA . ILE A 1 201 ? -55.664 2.227 87.291 1.00 82.94 201 ILE A CA 1
ATOM 1476 C C . ILE A 1 201 ? -54.921 2.844 86.095 1.00 82.94 201 ILE A C 1
ATOM 1478 O O . ILE A 1 201 ? -55.226 3.975 85.709 1.00 82.94 201 ILE A O 1
ATOM 1482 N N . THR A 1 202 ? -53.966 2.117 85.500 1.00 77.12 202 THR A N 1
ATOM 1483 C CA . THR A 1 202 ? -53.093 2.589 84.403 1.00 77.12 202 THR A CA 1
ATOM 1484 C C . THR A 1 202 ? -53.414 1.970 83.034 1.00 77.12 202 THR A C 1
ATOM 1486 O O . THR A 1 202 ? -53.955 0.869 82.933 1.00 77.12 202 THR A O 1
ATOM 1489 N N . LYS A 1 203 ? -53.081 2.691 81.955 1.00 73.94 203 LYS A N 1
ATOM 1490 C CA . LYS A 1 203 ? -53.256 2.284 80.547 1.00 73.94 203 LYS A CA 1
ATOM 1491 C C . LYS A 1 203 ? -52.107 1.363 80.083 1.00 73.94 203 LYS A C 1
ATOM 1493 O O . LYS A 1 203 ? -50.960 1.612 80.428 1.00 73.94 203 LYS A O 1
ATOM 1498 N N . ALA A 1 204 ? -52.385 0.341 79.263 1.00 62.12 204 ALA A N 1
ATOM 1499 C CA . ALA A 1 204 ? -51.348 -0.521 78.665 1.00 62.12 204 ALA A CA 1
ATOM 1500 C C . ALA A 1 204 ? -50.567 0.195 77.534 1.00 62.12 204 ALA A C 1
ATOM 1502 O O . ALA A 1 204 ? -51.179 0.937 76.758 1.00 62.12 204 ALA A O 1
ATOM 1503 N N . SER A 1 205 ? -49.249 -0.026 77.427 1.00 52.22 205 SER A N 1
ATOM 1504 C CA . SER A 1 205 ? -48.403 0.467 76.322 1.00 52.22 205 SER A CA 1
ATOM 1505 C C . SER A 1 205 ? -48.685 -0.272 75.001 1.00 52.22 205 SER A C 1
ATOM 1507 O O . SER A 1 205 ? -49.198 -1.392 75.008 1.00 52.22 205 SER A O 1
ATOM 1509 N N . VAL A 1 206 ? -48.387 0.372 73.864 1.00 57.09 206 VAL A N 1
ATOM 1510 C CA . VAL A 1 206 ? -48.472 -0.204 72.508 1.00 57.09 206 VAL A CA 1
ATOM 1511 C C . VAL A 1 206 ? -47.054 -0.246 71.940 1.00 57.09 206 VAL A C 1
ATOM 1513 O O . VAL A 1 206 ? -46.390 0.783 71.964 1.00 57.09 206 VAL A O 1
ATOM 1516 N N . ASP A 1 207 ? -46.636 -1.418 71.479 1.00 64.81 207 ASP A N 1
ATOM 1517 C CA . ASP A 1 207 ? -45.343 -1.740 70.854 1.00 64.81 207 ASP A CA 1
ATOM 1518 C C . ASP A 1 207 ? -45.470 -1.634 69.309 1.00 64.81 207 ASP A C 1
ATOM 1520 O O . ASP A 1 207 ? -46.502 -2.052 68.753 1.00 64.81 207 ASP A O 1
ATOM 1524 N N . HIS A 1 208 ? -44.502 -0.999 68.626 1.00 67.75 208 HIS A N 1
ATOM 1525 C CA . HIS A 1 208 ? -44.479 -0.826 67.166 1.00 67.75 208 HIS A CA 1
ATOM 1526 C C . HIS A 1 208 ? -43.552 -1.839 66.481 1.00 67.75 208 HIS A C 1
ATOM 1528 O O . HIS A 1 208 ? -42.448 -2.106 66.915 1.00 67.75 208 HIS A O 1
ATOM 1534 N N . ALA A 1 209 ? -43.970 -2.350 65.317 1.00 74.69 209 ALA A N 1
ATOM 1535 C CA . ALA A 1 209 ? -43.173 -3.335 64.588 1.00 74.69 209 ALA A CA 1
ATOM 1536 C C . ALA A 1 209 ? -41.797 -2.785 64.135 1.00 74.69 209 ALA A C 1
ATOM 1538 O O . ALA A 1 209 ? -41.748 -1.666 63.599 1.00 74.69 209 ALA A O 1
ATOM 1539 N N . PRO A 1 210 ? -40.720 -3.592 64.225 1.00 85.25 210 PRO A N 1
ATOM 1540 C CA . PRO A 1 210 ? -39.379 -3.179 63.829 1.00 85.25 210 PRO A CA 1
ATOM 1541 C C . PRO A 1 210 ? -39.278 -2.941 62.317 1.00 85.25 210 PRO A C 1
ATOM 1543 O O . PRO A 1 210 ? -40.043 -3.500 61.525 1.00 85.25 210 PRO A O 1
ATOM 1546 N N . THR A 1 211 ? -38.314 -2.126 61.876 1.00 89.50 211 THR A N 1
ATOM 1547 C CA . THR A 1 211 ? -37.979 -1.981 60.448 1.00 89.50 211 THR A CA 1
ATOM 1548 C C . THR A 1 211 ? -36.483 -1.767 60.228 1.00 89.50 211 THR A C 1
ATOM 1550 O O . THR A 1 211 ? -35.837 -1.010 60.948 1.00 89.50 211 THR A O 1
ATOM 1553 N N . VAL A 1 212 ? -35.942 -2.399 59.185 1.00 93.88 212 VAL A N 1
ATOM 1554 C CA . VAL A 1 212 ? -34.539 -2.281 58.766 1.00 93.88 212 VAL A CA 1
ATOM 1555 C C . VAL A 1 212 ? -34.463 -1.708 57.352 1.00 93.88 212 VAL A C 1
ATOM 1557 O O . VAL A 1 212 ? -35.346 -1.962 56.530 1.00 93.88 212 VAL A O 1
ATOM 1560 N N . ALA A 1 213 ? -33.400 -0.967 57.048 1.00 95.25 213 ALA A N 1
ATOM 1561 C CA . ALA A 1 213 ? -33.065 -0.534 55.698 1.00 95.25 213 ALA A CA 1
ATOM 1562 C C . ALA A 1 213 ? -31.621 -0.912 55.344 1.00 95.25 213 ALA A C 1
ATOM 1564 O O . ALA A 1 213 ? -30.754 -1.013 56.213 1.00 95.25 213 ALA A O 1
ATOM 1565 N N . ILE A 1 214 ? -31.372 -1.118 54.051 1.00 98.06 214 ILE A N 1
ATOM 1566 C CA . ILE A 1 214 ? -30.040 -1.364 53.506 1.00 98.06 214 ILE A CA 1
ATOM 1567 C C . ILE A 1 214 ? -29.817 -0.506 52.258 1.00 98.06 214 ILE A C 1
ATOM 1569 O O . ILE A 1 214 ? -30.707 -0.399 51.420 1.00 98.06 214 ILE A O 1
ATOM 1573 N N . GLU A 1 215 ? -28.644 0.120 52.163 1.00 98.12 215 GLU A N 1
ATOM 1574 C CA . GLU A 1 215 ? -28.138 0.807 50.967 1.00 98.12 215 GLU A CA 1
ATOM 1575 C C . GLU A 1 215 ? -26.907 0.051 50.458 1.00 98.12 215 GLU A C 1
ATOM 1577 O O . GLU A 1 215 ? -25.979 -0.213 51.228 1.00 98.12 215 GLU A O 1
ATOM 1582 N N . LYS A 1 216 ? -26.874 -0.271 49.167 1.00 98.06 216 LYS A N 1
ATOM 1583 C CA . LYS A 1 216 ? -25.767 -0.935 48.487 1.00 98.06 216 LYS A CA 1
ATOM 1584 C C . LYS A 1 216 ? -25.226 -0.051 47.373 1.00 98.06 216 LYS A C 1
ATOM 1586 O O . LYS A 1 216 ? -25.950 0.377 46.480 1.00 98.06 216 LYS A O 1
ATOM 1591 N N . THR A 1 217 ? -23.919 0.171 47.378 1.00 98.06 217 THR A N 1
ATOM 1592 C CA . THR A 1 217 ? -23.216 0.890 46.311 1.00 98.06 217 THR A CA 1
ATOM 1593 C C . THR A 1 217 ? -22.061 0.059 45.766 1.00 98.06 217 THR A C 1
ATOM 1595 O O . THR A 1 217 ? -21.592 -0.869 46.425 1.00 98.06 217 THR A O 1
ATOM 1598 N N . VAL A 1 218 ? -21.605 0.385 44.555 1.00 98.31 218 VAL A N 1
ATOM 1599 C CA . VAL A 1 218 ? -20.471 -0.272 43.893 1.00 98.31 218 VAL A CA 1
ATOM 1600 C C . VAL A 1 218 ? -19.497 0.763 43.341 1.00 98.31 218 VAL A C 1
ATOM 1602 O O . VAL A 1 218 ? -19.914 1.834 42.897 1.00 98.31 218 VAL A O 1
ATOM 1605 N N . ASP A 1 219 ? -18.207 0.445 43.392 1.00 96.81 219 ASP A N 1
ATOM 1606 C CA . ASP A 1 219 ? -17.129 1.221 42.784 1.00 96.81 219 ASP A CA 1
ATOM 1607 C C . ASP A 1 219 ? -16.101 0.270 42.133 1.00 96.81 219 ASP A C 1
ATOM 1609 O O . ASP A 1 219 ? -15.579 -0.619 42.823 1.00 96.81 219 ASP A O 1
ATOM 1613 N N . PRO A 1 220 ? -15.799 0.421 40.829 1.00 97.31 220 PRO A N 1
ATOM 1614 C CA . PRO A 1 220 ? -16.404 1.363 39.875 1.00 97.31 220 PRO A CA 1
ATOM 1615 C C . PRO A 1 220 ? -17.841 0.991 39.454 1.00 97.31 220 PRO A C 1
ATOM 1617 O O . PRO A 1 220 ? -18.256 -0.160 39.547 1.00 97.31 220 PRO A O 1
ATOM 1620 N N . LEU A 1 221 ? -18.598 1.982 38.958 1.00 96.19 221 LEU A N 1
ATOM 1621 C CA . LEU A 1 221 ? -19.953 1.800 38.394 1.00 96.19 221 LEU A CA 1
ATOM 1622 C C . LEU A 1 221 ? -19.951 1.242 36.959 1.00 96.19 221 LEU A C 1
ATOM 1624 O O . LEU A 1 221 ? -20.975 0.752 36.490 1.00 96.19 221 LEU A O 1
ATOM 1628 N N . SER A 1 222 ? -18.818 1.345 36.264 1.00 95.81 222 SER A N 1
ATOM 1629 C CA . SER A 1 222 ? -18.623 0.835 34.909 1.00 95.81 222 SER A CA 1
ATOM 1630 C C . SER A 1 222 ? -17.253 0.183 34.809 1.00 95.81 222 SER A C 1
ATOM 1632 O O . SER A 1 222 ? -16.288 0.710 35.368 1.00 95.81 222 SER A O 1
ATOM 1634 N N . ILE A 1 223 ? -17.185 -0.935 34.101 1.00 96.44 223 ILE A N 1
ATOM 1635 C CA . ILE A 1 223 ? -15.948 -1.637 33.748 1.00 96.44 223 ILE A CA 1
ATOM 1636 C C . ILE A 1 223 ? -15.854 -1.731 32.227 1.00 96.44 223 ILE A C 1
ATOM 1638 O O . ILE A 1 223 ? -16.879 -1.625 31.555 1.00 96.44 223 ILE A O 1
ATOM 1642 N N . ASP A 1 224 ? -14.647 -1.904 31.712 1.00 95.31 224 ASP A N 1
ATOM 1643 C CA . ASP A 1 224 ? -14.418 -2.156 30.291 1.00 95.31 224 ASP A CA 1
ATOM 1644 C C . ASP A 1 224 ? -14.697 -3.639 29.994 1.00 95.31 224 ASP A C 1
ATOM 1646 O O . ASP A 1 224 ? -14.547 -4.494 30.876 1.00 95.31 224 ASP A O 1
ATOM 1650 N N . GLU A 1 225 ? -15.150 -3.943 28.783 1.00 94.50 225 GLU A N 1
ATOM 1651 C CA . GLU A 1 225 ? -15.371 -5.318 28.339 1.00 94.50 225 GLU A CA 1
ATOM 1652 C C . GLU A 1 225 ? -14.068 -6.118 28.168 1.00 94.50 225 GLU A C 1
ATOM 1654 O O . GLU A 1 225 ? -12.956 -5.601 28.296 1.00 94.50 225 GLU A O 1
ATOM 1659 N N . GLY A 1 226 ? -14.203 -7.416 27.893 1.00 91.31 226 GLY A N 1
ATOM 1660 C CA . GLY A 1 226 ? -13.076 -8.269 27.505 1.00 91.31 226 GLY A CA 1
ATOM 1661 C C . GLY A 1 226 ? -12.171 -8.761 28.636 1.00 91.31 226 GLY A C 1
ATOM 1662 O O . GLY A 1 226 ? -11.549 -9.814 28.506 1.00 91.31 226 GLY A O 1
ATOM 1663 N N . GLU A 1 227 ? -12.153 -8.089 29.789 1.00 90.19 227 GLU A N 1
ATOM 1664 C CA . GLU A 1 227 ? -11.293 -8.461 30.917 1.00 90.19 227 GLU A CA 1
ATOM 1665 C C . GLU A 1 227 ? -12.046 -8.570 32.248 1.00 90.19 227 GLU A C 1
ATOM 1667 O O . GLU A 1 227 ? -12.938 -7.789 32.587 1.00 90.19 227 GLU A O 1
ATOM 1672 N N . ALA A 1 228 ? -11.650 -9.557 33.056 1.00 94.06 228 ALA A N 1
ATOM 1673 C CA . ALA A 1 228 ? -12.232 -9.742 34.379 1.00 94.06 228 ALA A CA 1
ATOM 1674 C C . ALA A 1 228 ? -11.809 -8.604 35.321 1.00 94.06 228 ALA A C 1
ATOM 1676 O O . ALA A 1 228 ? -10.616 -8.359 35.530 1.00 94.06 228 ALA A O 1
ATOM 1677 N N . THR A 1 229 ? -12.784 -7.946 35.947 1.00 95.69 229 THR A N 1
ATOM 1678 C CA . THR A 1 229 ? -12.555 -6.759 36.7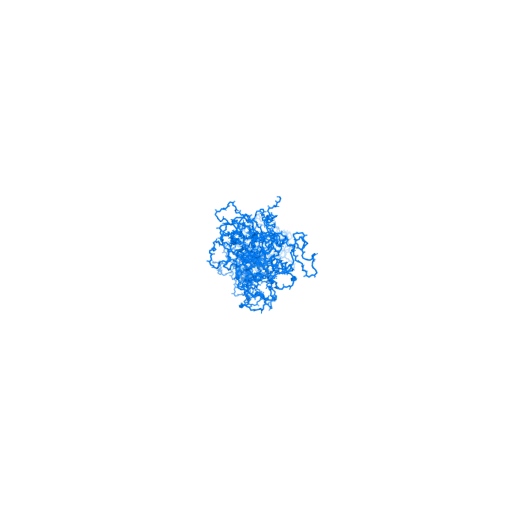73 1.00 95.69 229 THR A CA 1
ATOM 1679 C C . THR A 1 229 ? -13.056 -6.963 38.198 1.00 95.69 229 THR A C 1
ATOM 1681 O O . THR A 1 229 ? -14.191 -7.364 38.451 1.00 95.69 229 THR A O 1
ATOM 1684 N N . THR A 1 230 ? -12.199 -6.647 39.173 1.00 96.81 230 THR A N 1
ATOM 1685 C CA . THR A 1 230 ? -12.589 -6.635 40.588 1.00 96.81 230 THR A CA 1
ATOM 1686 C C . THR A 1 230 ? -13.273 -5.318 40.938 1.00 96.81 230 THR A C 1
ATOM 1688 O O . THR A 1 230 ? -12.662 -4.256 40.831 1.00 96.81 230 THR A O 1
ATOM 1691 N N . VAL A 1 231 ? -14.513 -5.398 41.415 1.00 97.50 231 VAL A N 1
ATOM 1692 C CA . VAL A 1 231 ? -15.303 -4.261 41.900 1.00 97.50 231 VAL A CA 1
ATOM 1693 C C . VAL A 1 231 ? -15.506 -4.362 43.411 1.00 97.50 231 VAL A C 1
ATOM 1695 O O . VAL A 1 231 ? -15.513 -5.457 43.981 1.00 97.50 231 VAL A O 1
ATOM 1698 N N . THR A 1 232 ? -15.664 -3.223 44.083 1.00 98.06 232 THR A N 1
ATOM 1699 C CA . THR A 1 232 ? -15.917 -3.170 45.530 1.00 98.06 232 THR A CA 1
ATOM 1700 C C . THR A 1 232 ? -17.354 -2.753 45.794 1.00 98.06 232 THR A C 1
ATOM 1702 O O . THR A 1 232 ? -17.777 -1.682 45.367 1.00 98.06 232 THR A O 1
ATOM 1705 N N . TYR A 1 233 ? -18.086 -3.569 46.547 1.00 98.31 233 TYR A N 1
ATOM 1706 C CA . TYR A 1 233 ? -19.412 -3.238 47.050 1.00 98.31 233 TYR A CA 1
ATOM 1707 C C . TYR A 1 233 ? -19.331 -2.731 48.492 1.00 98.31 233 TYR A C 1
ATOM 1709 O O . TYR A 1 233 ? -18.554 -3.237 49.312 1.00 98.31 233 TYR A O 1
ATOM 1717 N N . THR A 1 234 ? -20.135 -1.715 48.798 1.00 98.31 234 THR A N 1
ATOM 1718 C CA . THR A 1 234 ? -20.314 -1.161 50.146 1.00 98.31 234 THR A CA 1
ATOM 1719 C C . THR A 1 234 ? -21.777 -1.274 50.539 1.00 98.31 234 THR A C 1
ATOM 1721 O O . THR A 1 234 ? -22.653 -0.931 49.749 1.00 98.31 234 THR A O 1
ATOM 1724 N N . TYR A 1 235 ? -22.029 -1.718 51.766 1.00 98.44 235 TYR A N 1
ATOM 1725 C CA . TYR A 1 235 ? -23.367 -1.938 52.308 1.00 98.44 235 TYR A CA 1
ATOM 1726 C C . TYR A 1 235 ? -23.542 -1.083 53.552 1.00 98.44 235 TYR A C 1
ATOM 1728 O O . TYR A 1 235 ? -22.659 -1.089 54.407 1.00 98.44 235 TYR A O 1
ATOM 1736 N N . LYS A 1 236 ? -24.663 -0.378 53.680 1.00 98.06 236 LYS A N 1
ATOM 1737 C CA . LYS A 1 236 ? -25.023 0.365 54.888 1.00 98.06 236 LYS A CA 1
ATOM 1738 C C . LYS A 1 236 ? -26.356 -0.117 55.418 1.00 98.06 236 LYS A C 1
ATOM 1740 O O . LYS A 1 236 ? -27.368 0.054 54.749 1.00 98.06 236 LYS A O 1
ATOM 1745 N N . VAL A 1 237 ? -26.343 -0.683 56.614 1.00 97.69 237 VAL A N 1
ATOM 1746 C CA . VAL A 1 237 ? -27.530 -1.145 57.328 1.00 97.69 237 VAL A CA 1
ATOM 1747 C C . VAL A 1 237 ? -27.921 -0.098 58.364 1.00 97.69 237 VAL A C 1
ATOM 1749 O O . VAL A 1 237 ? -27.070 0.371 59.126 1.00 97.69 237 VAL A O 1
ATOM 1752 N N . THR A 1 238 ? -29.196 0.279 58.385 1.00 95.00 238 THR A N 1
ATOM 1753 C CA . THR A 1 238 ? -29.759 1.225 59.353 1.00 95.00 238 THR A CA 1
ATOM 1754 C C . THR A 1 238 ? -31.032 0.676 59.975 1.00 95.00 238 THR A C 1
ATOM 1756 O O . THR A 1 238 ? -31.839 0.014 59.319 1.00 95.00 238 THR A O 1
ATOM 1759 N N . ASN A 1 239 ? -31.217 0.981 61.255 1.00 92.38 239 ASN A N 1
ATOM 1760 C CA . ASN A 1 239 ? -32.467 0.749 61.956 1.00 92.38 239 ASN A CA 1
ATOM 1761 C C . ASN A 1 239 ? -33.416 1.927 61.692 1.00 92.38 239 ASN A C 1
ATOM 1763 O O . ASN A 1 239 ? -33.082 3.082 61.962 1.00 92.38 239 ASN A O 1
ATOM 1767 N N . THR A 1 240 ? -34.589 1.637 61.135 1.00 89.12 240 THR A N 1
ATOM 1768 C CA . THR A 1 240 ? -35.614 2.637 60.809 1.00 89.12 240 THR A CA 1
ATOM 1769 C C . THR A 1 240 ? -36.885 2.482 61.647 1.00 89.12 240 THR A C 1
ATOM 1771 O O . THR A 1 240 ? -37.900 3.099 61.312 1.00 89.12 240 THR A O 1
ATOM 1774 N N . SER A 1 241 ? -36.857 1.659 62.705 1.00 85.25 241 SER A N 1
ATOM 1775 C CA . SER A 1 241 ? -37.978 1.416 63.625 1.00 85.25 241 SER A CA 1
ATOM 1776 C C . SER A 1 241 ? -38.532 2.717 64.217 1.00 85.25 241 SER A C 1
ATOM 1778 O O . SER A 1 241 ? -37.798 3.675 64.473 1.00 85.25 241 SER A O 1
ATOM 1780 N N . ALA A 1 242 ? -39.854 2.765 64.415 1.00 78.25 242 ALA A N 1
ATOM 1781 C CA . ALA A 1 242 ? -40.552 3.979 64.839 1.00 78.25 242 ALA A CA 1
ATOM 1782 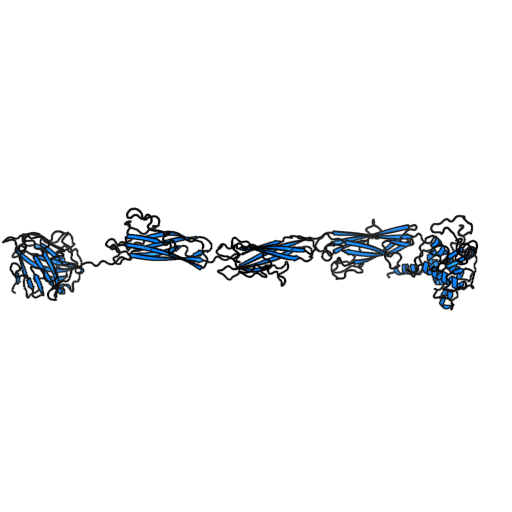C C . ALA A 1 242 ? -40.240 4.380 66.291 1.00 78.25 242 ALA A C 1
ATOM 1784 O O . ALA A 1 242 ? -40.177 5.582 66.567 1.00 78.25 242 ALA A O 1
ATOM 1785 N N . ASP A 1 243 ? -39.998 3.408 67.181 1.00 70.50 243 ASP A N 1
ATOM 1786 C CA . ASP A 1 243 ? -39.679 3.658 68.595 1.00 70.50 243 ASP A CA 1
ATOM 1787 C C . ASP A 1 243 ? -38.170 3.861 68.848 1.00 70.50 243 ASP A C 1
ATOM 1789 O O . ASP A 1 243 ? -37.733 4.147 69.967 1.00 70.50 243 ASP A O 1
ATOM 1793 N N . GLY A 1 244 ? -37.364 3.870 67.781 1.00 67.81 244 GLY A N 1
ATOM 1794 C CA . GLY A 1 244 ? -35.978 4.324 67.802 1.00 67.81 244 GLY A CA 1
ATOM 1795 C C . GLY A 1 244 ? -35.086 3.486 68.721 1.00 67.81 244 GLY A C 1
ATOM 1796 O O . GLY A 1 244 ? -34.943 2.289 68.523 1.00 67.81 244 GLY A O 1
ATOM 1797 N N . ALA A 1 245 ? -34.452 4.128 69.711 1.00 64.81 245 ALA A N 1
ATOM 1798 C CA . ALA A 1 245 ? -33.536 3.485 70.664 1.00 64.81 245 ALA A CA 1
ATOM 1799 C C . ALA A 1 245 ? -34.218 2.492 71.628 1.00 64.81 245 ALA A C 1
ATOM 1801 O O . ALA A 1 245 ? -33.533 1.874 72.437 1.00 64.81 245 ALA A O 1
ATOM 1802 N N . ALA A 1 246 ? -35.550 2.388 71.593 1.00 69.94 246 ALA A N 1
ATOM 1803 C CA . ALA A 1 246 ? -36.277 1.353 72.317 1.00 69.94 246 ALA A CA 1
ATOM 1804 C C . ALA A 1 246 ? -36.309 0.009 71.566 1.00 69.94 246 ALA A C 1
ATOM 1806 O O . ALA A 1 246 ? -36.504 -0.995 72.236 1.00 69.94 246 ALA A O 1
ATOM 1807 N N . ASP A 1 247 ? -36.030 -0.003 70.250 1.00 79.19 247 ASP A N 1
ATOM 1808 C CA . ASP A 1 247 ? -36.092 -1.203 69.395 1.00 79.19 247 ASP A CA 1
ATOM 1809 C C . ASP A 1 247 ? -34.750 -1.444 68.662 1.00 79.19 247 ASP A C 1
ATOM 1811 O O . ASP A 1 247 ? -34.668 -1.291 67.431 1.00 79.19 247 ASP A O 1
ATOM 1815 N N . PRO A 1 248 ? -33.647 -1.750 69.368 1.00 88.38 248 PRO A N 1
ATOM 1816 C CA . PRO A 1 248 ? -32.370 -2.057 68.728 1.00 88.38 248 PRO A CA 1
ATOM 1817 C C . PRO A 1 248 ? -32.455 -3.366 67.921 1.00 88.38 248 PRO A C 1
ATOM 1819 O O . PRO A 1 248 ? -33.086 -4.335 68.341 1.00 88.38 248 PRO A O 1
ATOM 1822 N N . LEU A 1 249 ? -31.808 -3.427 66.749 1.00 91.00 249 LEU A N 1
ATOM 1823 C CA . LEU A 1 249 ? -31.915 -4.594 65.860 1.00 91.00 249 LEU A CA 1
ATOM 1824 C C . LEU A 1 249 ? -30.718 -5.542 65.974 1.00 91.00 249 LEU A C 1
ATOM 1826 O O . LEU A 1 249 ? -29.568 -5.145 65.797 1.00 91.00 249 LEU A O 1
ATOM 1830 N N . THR A 1 250 ? -30.988 -6.835 66.127 1.00 91.62 250 THR A N 1
ATOM 1831 C CA . THR A 1 250 ? -30.007 -7.908 65.921 1.00 91.62 250 THR A CA 1
ATOM 1832 C C . THR A 1 250 ? -30.033 -8.366 64.463 1.00 91.62 250 THR A C 1
ATOM 1834 O O . THR A 1 250 ? -31.054 -8.869 63.994 1.00 91.62 250 THR A O 1
ATOM 1837 N N . LEU A 1 251 ? -28.906 -8.265 63.748 1.00 93.69 251 LEU A N 1
ATOM 1838 C CA . LEU A 1 251 ? -28.779 -8.823 62.394 1.00 93.69 251 LEU A CA 1
ATOM 1839 C C . LEU A 1 251 ? -28.661 -10.352 62.447 1.00 93.69 251 LEU A C 1
ATOM 1841 O O . LEU A 1 251 ? -27.772 -10.894 63.105 1.00 93.69 251 LEU A O 1
ATOM 1845 N N . THR A 1 252 ? -29.536 -11.055 61.729 1.00 92.00 252 THR A N 1
ATOM 1846 C CA . THR A 1 252 ? -29.541 -12.527 61.649 1.00 92.00 252 THR A CA 1
ATOM 1847 C C . THR A 1 252 ? -28.963 -13.054 60.343 1.00 92.00 252 THR A C 1
ATOM 1849 O O . THR A 1 252 ? -28.467 -14.182 60.303 1.00 92.00 252 THR A O 1
ATOM 1852 N N . SER A 1 253 ? -29.012 -12.256 59.277 1.00 95.06 253 SER A N 1
ATOM 1853 C CA . SER A 1 253 ? -28.447 -12.597 57.975 1.00 95.06 253 SER A CA 1
ATOM 1854 C C . SER A 1 253 ? -28.114 -11.331 57.191 1.00 95.06 253 SER A C 1
ATOM 1856 O O . SER A 1 253 ? -28.872 -10.364 57.229 1.00 95.06 253 SER A O 1
ATOM 1858 N N . LEU A 1 254 ? -26.992 -11.334 56.475 1.00 97.31 254 LEU A N 1
ATOM 1859 C CA . LEU A 1 254 ? -26.633 -10.287 55.522 1.00 97.31 254 LEU A CA 1
ATOM 1860 C C . LEU A 1 254 ? -25.907 -10.952 54.352 1.00 97.31 254 LEU A C 1
ATOM 1862 O O . LEU A 1 254 ? -24.704 -11.198 54.424 1.00 97.31 254 LEU A O 1
ATOM 1866 N N . ILE A 1 255 ? -26.662 -11.311 53.317 1.00 97.69 255 ILE A N 1
ATOM 1867 C CA . ILE A 1 255 ? -26.185 -12.144 52.209 1.00 97.69 255 ILE A CA 1
ATOM 1868 C C . ILE A 1 255 ? -26.199 -11.341 50.917 1.00 97.69 255 ILE A C 1
ATOM 1870 O O . ILE A 1 255 ? -27.205 -10.716 50.579 1.00 97.69 255 ILE A O 1
ATOM 1874 N N . ASP A 1 256 ? -25.084 -11.384 50.202 1.00 98.06 256 ASP A N 1
ATOM 1875 C CA . ASP A 1 256 ? -24.899 -10.800 48.880 1.00 98.06 256 ASP A CA 1
ATOM 1876 C C . ASP A 1 256 ? -24.857 -11.897 47.812 1.00 98.06 256 ASP A C 1
ATOM 1878 O O . ASP A 1 256 ? -24.163 -12.891 48.007 1.00 98.06 256 ASP A O 1
ATOM 1882 N N . ASP A 1 257 ? -25.537 -11.722 46.677 1.00 97.00 257 ASP A N 1
ATOM 1883 C CA . ASP A 1 257 ? -25.598 -12.738 45.609 1.00 97.00 257 ASP A CA 1
ATOM 1884 C C . ASP A 1 257 ? -24.319 -12.839 44.755 1.00 97.00 257 ASP A C 1
ATOM 1886 O O . ASP A 1 257 ? -24.313 -13.500 43.715 1.00 97.00 257 ASP A O 1
ATOM 1890 N N . ASN A 1 258 ? -23.232 -12.176 45.171 1.00 96.31 258 ASN A N 1
ATOM 1891 C CA . ASN A 1 258 ? -21.924 -12.192 44.515 1.00 96.31 258 ASN A CA 1
ATOM 1892 C C . ASN A 1 258 ? -21.987 -11.779 43.031 1.00 96.31 258 ASN A C 1
ATOM 1894 O O . ASN A 1 258 ? -21.168 -12.210 42.221 1.00 96.31 258 ASN A O 1
ATOM 1898 N N . ALA A 1 259 ? -22.967 -10.945 42.656 1.00 95.19 259 ALA A N 1
ATOM 1899 C CA . ALA A 1 259 ? -23.266 -10.599 41.266 1.00 95.19 259 ALA A CA 1
ATOM 1900 C C . ALA A 1 259 ? -23.640 -11.810 40.383 1.00 95.19 259 ALA A C 1
ATOM 1902 O O . ALA A 1 259 ? -23.474 -11.779 39.162 1.00 95.19 259 ALA A O 1
ATOM 1903 N N . THR A 1 260 ? -24.176 -12.872 40.991 1.00 93.88 260 THR A N 1
ATOM 1904 C CA . THR A 1 260 ? -24.584 -14.122 40.331 1.00 93.88 260 THR A CA 1
ATOM 1905 C C . THR A 1 260 ? -26.031 -14.520 40.671 1.00 93.88 260 THR A C 1
ATOM 1907 O O . THR A 1 260 ? -26.286 -15.555 41.296 1.00 93.88 260 THR A O 1
ATOM 1910 N N . PRO A 1 261 ? -27.040 -13.744 40.224 1.00 92.38 261 PRO A N 1
ATOM 1911 C CA . PRO A 1 261 ? -28.432 -13.995 40.581 1.00 92.38 261 PRO A CA 1
ATOM 1912 C C . PRO A 1 261 ? -28.881 -15.441 40.312 1.00 92.38 261 PRO A C 1
ATOM 1914 O O . PRO A 1 261 ? -28.817 -15.944 39.189 1.00 92.38 261 PRO A O 1
ATOM 1917 N N . GLY A 1 262 ? -29.387 -16.107 41.353 1.00 89.62 262 GLY A N 1
ATOM 1918 C CA . GLY A 1 262 ? -29.881 -17.486 41.274 1.00 89.62 262 GLY A CA 1
ATOM 1919 C C . GLY A 1 262 ? -28.834 -18.576 41.532 1.00 89.62 262 GLY A C 1
ATOM 1920 O O . GLY A 1 262 ? -29.191 -19.757 41.455 1.00 89.62 262 GLY A O 1
ATOM 1921 N N . SER A 1 263 ? -27.599 -18.208 41.886 1.00 93.62 263 SER A N 1
ATOM 1922 C CA . SER A 1 263 ? -26.514 -19.129 42.248 1.00 93.62 263 SER A CA 1
ATOM 1923 C C . SER A 1 263 ? -26.170 -19.041 43.743 1.00 93.62 263 SER A C 1
ATOM 1925 O O . SER A 1 263 ? -25.097 -18.598 44.103 1.00 93.62 263 SER A O 1
ATOM 1927 N N . PRO A 1 264 ? -27.004 -19.566 44.660 1.00 91.81 264 PRO A N 1
ATOM 1928 C CA . PRO A 1 264 ? -26.777 -19.413 46.104 1.00 91.81 264 PRO A CA 1
ATOM 1929 C C . PRO A 1 264 ? -25.540 -20.158 46.652 1.00 91.81 264 PRO A C 1
ATOM 1931 O O . PRO A 1 264 ? -25.345 -20.258 47.861 1.00 91.81 264 PRO A O 1
ATOM 1934 N N . GLY A 1 265 ? -24.759 -20.808 45.785 1.00 92.44 265 GLY A N 1
ATOM 1935 C CA . GLY A 1 265 ? -23.581 -21.584 46.169 1.00 92.44 265 GLY A CA 1
ATOM 1936 C C . GLY A 1 265 ? -22.335 -20.730 46.397 1.00 92.44 265 GLY A C 1
ATOM 1937 O O . GLY A 1 265 ? -21.424 -21.200 47.082 1.00 92.44 265 GLY A O 1
ATOM 1938 N N . ASP A 1 266 ? -22.292 -19.526 45.830 1.00 94.56 266 ASP A N 1
ATOM 1939 C CA . ASP A 1 266 ? -21.183 -18.575 45.927 1.00 94.56 266 ASP A CA 1
ATOM 1940 C C . ASP A 1 266 ? -21.568 -17.222 46.542 1.00 94.56 266 ASP A C 1
ATOM 1942 O O . ASP A 1 266 ? -20.710 -16.346 46.637 1.00 94.56 266 ASP A O 1
ATOM 1946 N N . ASP A 1 267 ? -22.803 -17.087 47.036 1.00 97.19 267 ASP A N 1
ATOM 1947 C CA . ASP A 1 267 ? -23.255 -15.932 47.813 1.00 97.19 267 ASP A CA 1
ATOM 1948 C C . ASP A 1 267 ? -22.273 -15.586 48.954 1.00 97.19 267 ASP A C 1
ATOM 1950 O O . ASP A 1 267 ? -21.768 -16.457 49.679 1.00 97.19 267 ASP A O 1
ATOM 1954 N N . ILE A 1 268 ? -22.028 -14.291 49.152 1.00 97.06 268 ILE A N 1
ATOM 1955 C CA . ILE A 1 268 ? -21.140 -13.776 50.195 1.00 97.06 268 ILE A CA 1
ATOM 1956 C C . ILE A 1 268 ? -21.955 -13.524 51.464 1.00 97.06 268 ILE A C 1
ATOM 1958 O O . ILE A 1 268 ? -22.809 -12.641 51.511 1.00 97.06 268 ILE A O 1
ATOM 1962 N N . ASP A 1 269 ? -21.632 -14.257 52.529 1.00 96.94 269 ASP A N 1
ATOM 1963 C CA . ASP A 1 269 ? -22.114 -13.956 53.878 1.00 96.94 269 ASP A CA 1
ATOM 1964 C C . ASP A 1 269 ? -21.290 -12.821 54.502 1.00 96.94 269 ASP A C 1
ATOM 1966 O O . ASP A 1 269 ? -20.149 -13.008 54.938 1.00 96.94 269 ASP A O 1
ATOM 1970 N N . LEU A 1 270 ? -21.875 -11.625 54.559 1.00 97.44 270 LEU A N 1
ATOM 1971 C CA . LEU A 1 270 ? -21.243 -10.429 55.116 1.00 97.44 270 LEU A CA 1
ATOM 1972 C C . LEU A 1 270 ? -21.185 -10.455 56.652 1.00 97.44 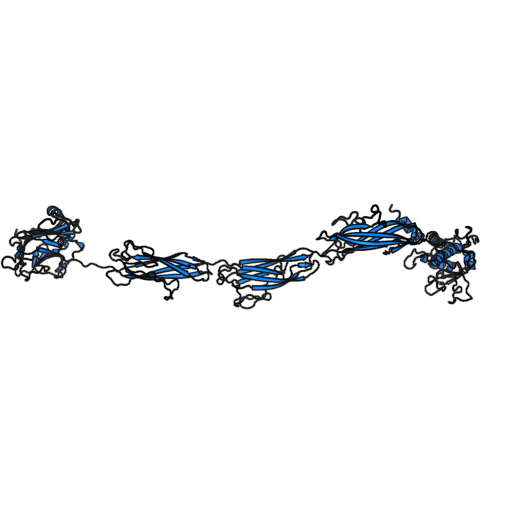270 LEU A C 1
ATOM 1974 O O . LEU A 1 270 ? -20.427 -9.683 57.240 1.00 97.44 270 LEU A O 1
ATOM 1978 N N . LEU A 1 271 ? -21.915 -11.362 57.313 1.00 95.69 271 LEU A N 1
ATOM 1979 C CA . LEU A 1 271 ? -21.770 -11.637 58.747 1.00 95.69 271 LEU A CA 1
ATOM 1980 C C . LEU A 1 271 ? -20.767 -12.763 59.025 1.00 95.69 271 LEU A C 1
ATOM 1982 O O . LEU A 1 271 ? -20.616 -13.180 60.174 1.00 95.69 271 LEU A O 1
ATOM 1986 N N . ASN A 1 272 ? -20.041 -13.261 58.022 1.00 94.19 272 ASN A N 1
ATOM 1987 C CA . ASN A 1 272 ? -19.059 -14.314 58.245 1.00 94.19 272 ASN A CA 1
ATOM 1988 C C . ASN A 1 272 ? -18.002 -13.884 59.281 1.00 94.19 272 ASN A C 1
ATOM 1990 O O . ASN A 1 272 ? -17.303 -12.873 59.147 1.00 94.19 272 ASN A O 1
ATOM 1994 N N . GLY A 1 273 ? -17.894 -14.682 60.345 1.00 90.69 273 GLY A N 1
ATOM 1995 C CA . GLY A 1 273 ? -17.021 -14.417 61.484 1.00 90.69 273 GLY A CA 1
ATOM 1996 C C . GLY A 1 273 ? -17.585 -13.427 62.505 1.00 90.69 273 GLY A C 1
ATOM 1997 O O . GLY A 1 273 ? -16.893 -13.157 63.484 1.00 90.69 273 GLY A O 1
ATOM 1998 N N . PHE A 1 274 ? -18.803 -12.912 62.321 1.00 92.88 274 PHE A N 1
ATOM 1999 C CA . PHE A 1 274 ? -19.503 -12.100 63.313 1.00 92.88 274 PHE A CA 1
ATOM 2000 C C . PHE A 1 274 ? -19.895 -12.965 64.518 1.00 92.88 274 PHE A C 1
ATOM 2002 O O . PHE A 1 274 ? -20.516 -14.021 64.390 1.00 92.88 274 PHE A O 1
ATOM 2009 N N . VAL A 1 275 ? -19.513 -12.522 65.712 1.00 90.25 275 VAL A N 1
ATOM 2010 C CA . VAL A 1 275 ? -19.822 -13.163 66.989 1.00 90.25 275 VAL A CA 1
ATOM 2011 C C . VAL A 1 275 ? -20.195 -12.066 67.979 1.00 90.25 275 VAL A C 1
ATOM 2013 O O . VAL A 1 275 ? -19.321 -11.320 68.430 1.00 90.25 275 VAL A O 1
ATOM 2016 N N . THR A 1 276 ? -21.479 -12.001 68.341 1.00 84.69 276 THR A N 1
ATOM 2017 C CA . THR A 1 276 ? -22.030 -11.048 69.317 1.00 84.69 276 THR A CA 1
ATOM 2018 C C . THR A 1 276 ? -21.184 -11.008 70.592 1.00 84.69 276 THR A C 1
ATOM 2020 O O . THR A 1 276 ? -20.859 -12.050 71.172 1.00 84.69 276 THR A O 1
ATOM 2023 N N . GLY A 1 277 ? -20.797 -9.805 71.021 1.00 85.31 277 GLY A N 1
ATOM 2024 C CA . GLY A 1 277 ? -19.959 -9.594 72.203 1.00 85.31 277 GLY A CA 1
ATOM 2025 C C . GLY A 1 277 ? -18.477 -9.951 72.023 1.00 85.31 277 GLY A C 1
ATOM 2026 O O . GLY A 1 277 ? -17.738 -9.948 73.010 1.00 85.31 277 GLY A O 1
ATOM 2027 N N . SER A 1 278 ? -18.022 -10.287 70.807 1.00 90.88 278 SER A N 1
ATOM 2028 C CA . SER A 1 278 ? -16.631 -10.682 70.543 1.00 90.88 278 SER A CA 1
ATOM 2029 C C . SER A 1 278 ? -15.996 -10.034 69.310 1.00 90.88 278 SER A C 1
ATOM 2031 O O . SER A 1 278 ? -14.881 -9.527 69.420 1.00 90.88 278 SER A O 1
ATOM 2033 N N . THR A 1 279 ? -16.590 -10.148 68.122 1.00 90.75 279 THR A N 1
ATOM 2034 C CA . THR A 1 279 ? -15.991 -9.641 66.873 1.00 90.75 279 THR A CA 1
ATOM 2035 C C . THR A 1 279 ? -17.058 -9.401 65.812 1.00 90.75 279 THR A C 1
ATOM 2037 O O . THR A 1 279 ? -17.990 -10.186 65.698 1.00 90.75 279 THR A O 1
ATOM 2040 N N . HIS A 1 280 ? -16.911 -8.346 65.010 1.00 89.81 280 HIS A N 1
ATOM 2041 C CA . HIS A 1 280 ? -17.842 -8.017 63.924 1.00 89.81 280 HIS A CA 1
ATOM 2042 C C . HIS A 1 280 ? -17.576 -8.765 62.602 1.00 89.81 280 HIS A C 1
ATOM 2044 O O . HIS A 1 280 ? -18.201 -8.472 61.588 1.00 89.81 280 HIS A O 1
ATOM 2050 N N . GLY A 1 281 ? -16.652 -9.730 62.583 1.00 91.62 281 GLY A N 1
ATOM 2051 C CA . GLY A 1 281 ? -16.310 -10.479 61.370 1.00 91.62 281 GLY A CA 1
ATOM 2052 C C . GLY A 1 281 ? -15.384 -9.726 60.410 1.00 91.62 281 GLY A C 1
ATOM 2053 O O . GLY A 1 281 ? -14.771 -8.719 60.766 1.00 91.62 281 GLY A O 1
ATOM 2054 N N . THR A 1 282 ? -15.209 -10.266 59.200 1.00 93.06 282 THR A N 1
ATOM 2055 C CA . THR A 1 282 ? -14.193 -9.786 58.239 1.00 93.06 282 THR A CA 1
ATOM 2056 C C . THR A 1 282 ? -14.688 -8.724 57.266 1.00 93.06 282 THR A C 1
ATOM 2058 O O . THR A 1 282 ? -13.868 -8.005 56.703 1.00 93.06 282 THR A O 1
ATOM 2061 N N . HIS A 1 283 ? -16.001 -8.640 57.053 1.00 96.38 283 HIS A N 1
ATOM 2062 C CA . HIS A 1 283 ? -16.611 -7.699 56.110 1.00 96.38 283 HIS A CA 1
ATOM 2063 C C . HIS A 1 283 ? -17.081 -6.404 56.771 1.00 96.38 283 HIS A C 1
ATOM 2065 O O . HIS A 1 283 ? -17.347 -5.429 56.073 1.00 96.38 283 HIS A O 1
ATOM 2071 N N . TYR A 1 284 ? -17.176 -6.374 58.100 1.00 97.19 284 TYR A N 1
ATOM 2072 C CA . TYR A 1 284 ? -17.562 -5.181 58.837 1.00 97.19 284 TYR A CA 1
ATOM 2073 C C . TYR A 1 284 ? -16.472 -4.105 58.794 1.00 97.19 284 TYR A C 1
ATOM 2075 O O . TYR A 1 284 ? -15.285 -4.385 58.976 1.00 97.19 284 TYR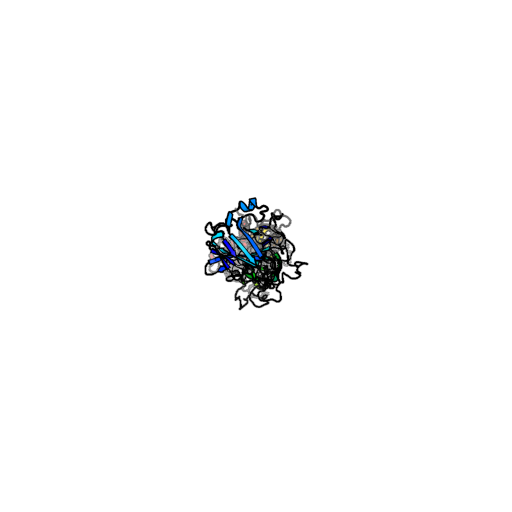 A O 1
ATOM 2083 N N . VAL A 1 285 ? -16.891 -2.858 58.583 1.00 96.88 285 VAL A N 1
ATOM 2084 C CA . VAL A 1 285 ? -16.012 -1.691 58.455 1.00 96.88 285 VAL A CA 1
ATOM 2085 C C . VAL A 1 285 ? -16.186 -0.732 59.637 1.00 96.88 285 VAL A C 1
ATOM 2087 O O . VAL A 1 285 ? -15.188 -0.317 60.227 1.00 96.88 285 VAL A O 1
ATOM 2090 N N . SER A 1 286 ? -17.425 -0.358 59.982 1.00 96.12 286 SER A N 1
ATOM 2091 C CA . SER A 1 286 ? -17.733 0.626 61.043 1.00 96.12 286 SER A CA 1
ATOM 2092 C C . SER A 1 286 ? -19.239 0.754 61.307 1.00 96.12 286 SER A C 1
ATOM 2094 O O . SER A 1 286 ? -20.008 0.415 60.420 1.00 96.12 286 SER A O 1
ATOM 2096 N N . GLY A 1 287 ? -19.666 1.355 62.424 1.00 93.94 287 GLY A N 1
ATOM 2097 C CA . GLY A 1 287 ? -21.066 1.756 62.655 1.00 93.94 287 GLY A CA 1
ATOM 2098 C C . GLY A 1 287 ? -21.560 1.574 64.088 1.00 93.94 287 GLY A C 1
ATOM 2099 O O . GLY A 1 287 ? -22.183 2.489 64.610 1.00 93.94 287 GLY A O 1
ATOM 2100 N N . ASP A 1 288 ? -21.191 0.453 64.703 1.00 93.88 288 ASP A N 1
ATOM 2101 C CA . ASP A 1 288 ? -21.391 0.109 66.115 1.00 93.88 288 ASP A CA 1
ATOM 2102 C C . ASP A 1 288 ? -20.517 1.017 66.994 1.00 93.88 288 ASP A C 1
ATOM 2104 O O . ASP A 1 288 ? -19.291 0.858 67.088 1.00 93.88 288 ASP A O 1
ATOM 2108 N N . THR A 1 289 ? -21.126 2.068 67.527 1.00 91.62 289 THR A N 1
ATOM 2109 C CA . THR A 1 289 ? -20.452 3.181 68.196 1.00 91.62 289 THR A CA 1
ATOM 2110 C C . THR A 1 289 ? -20.281 2.915 69.685 1.00 91.62 289 THR A C 1
ATOM 2112 O O . THR A 1 289 ? -19.298 3.381 70.280 1.00 91.62 289 THR A O 1
ATOM 2115 N N . ASP A 1 290 ? -21.187 2.160 70.294 1.00 89.94 290 ASP A N 1
ATOM 2116 C CA . ASP A 1 290 ? -21.142 1.818 71.713 1.00 89.94 290 ASP A CA 1
ATOM 2117 C C . ASP A 1 290 ? -20.657 0.379 71.999 1.00 89.94 290 ASP A C 1
ATOM 2119 O O . ASP A 1 290 ? -20.291 0.078 73.140 1.00 89.94 290 ASP A O 1
ATOM 2123 N N . ASN A 1 291 ? -20.423 -0.419 70.950 1.00 90.88 291 ASN A N 1
ATOM 2124 C CA . ASN A 1 291 ? -19.927 -1.801 70.961 1.00 90.88 291 ASN A CA 1
ATOM 2125 C C . ASN A 1 291 ? -20.888 -2.791 71.625 1.00 90.88 291 ASN A C 1
ATOM 2127 O O . ASN A 1 291 ? -20.431 -3.745 72.277 1.00 90.88 291 ASN A O 1
ATOM 2131 N N . ASP A 1 292 ? -22.190 -2.566 71.494 1.00 91.06 292 ASP A N 1
ATOM 2132 C CA . ASP A 1 292 ? -23.223 -3.447 72.028 1.00 91.06 292 ASP A CA 1
ATOM 2133 C C . ASP A 1 292 ? -23.656 -4.559 71.047 1.00 91.06 292 ASP A C 1
ATOM 2135 O O . ASP A 1 292 ? -24.271 -5.542 71.470 1.00 91.06 292 ASP A O 1
ATOM 2139 N N . TYR A 1 293 ? -23.181 -4.501 69.794 1.00 93.25 293 TYR A N 1
ATOM 2140 C CA . TYR A 1 293 ? -23.469 -5.442 68.707 1.00 93.25 293 TYR A CA 1
ATOM 2141 C C . TYR A 1 293 ? -24.934 -5.442 68.241 1.00 93.25 293 TYR A C 1
ATOM 2143 O O . TYR A 1 293 ? -25.383 -6.438 67.657 1.00 93.25 293 TYR A O 1
ATOM 2151 N N . LEU A 1 294 ? -25.652 -4.343 68.452 1.00 91.56 294 LEU A N 1
ATOM 2152 C CA . LEU A 1 294 ? -27.001 -4.104 67.962 1.00 91.56 294 LEU A CA 1
ATOM 2153 C C . LEU A 1 294 ? -27.012 -2.890 67.026 1.00 91.56 294 LEU A C 1
ATOM 2155 O O . LEU A 1 294 ? -26.203 -1.981 67.145 1.00 91.56 294 LEU A O 1
ATOM 2159 N N . VAL A 1 295 ? -27.914 -2.880 66.044 1.00 92.50 295 VAL A N 1
ATOM 2160 C CA . VAL A 1 295 ? -28.082 -1.719 65.163 1.00 92.50 295 VAL A CA 1
ATOM 2161 C C . VAL A 1 295 ? -29.078 -0.765 65.808 1.00 92.50 295 VAL A C 1
ATOM 2163 O O . VAL A 1 295 ? -30.299 -0.940 65.698 1.00 92.50 295 VAL A O 1
ATOM 2166 N N . ASP A 1 296 ? -28.554 0.266 66.454 1.00 90.56 296 ASP A N 1
ATOM 2167 C CA . ASP A 1 296 ? -29.358 1.333 67.033 1.00 90.56 296 ASP A CA 1
ATOM 2168 C C . ASP A 1 296 ? -29.902 2.308 65.981 1.00 90.56 296 ASP A C 1
ATOM 2170 O O . ASP A 1 296 ? -29.351 2.506 64.895 1.00 90.56 296 ASP A O 1
ATOM 2174 N N . SER A 1 297 ? -30.990 2.997 66.329 1.00 87.88 297 SER A N 1
ATOM 2175 C CA . SER A 1 297 ? -31.631 4.008 65.468 1.00 87.88 297 SER A CA 1
ATOM 2176 C C . SER A 1 297 ? -30.744 5.210 65.096 1.00 87.88 297 SER A C 1
ATOM 2178 O O . SER A 1 297 ? -31.044 5.937 64.147 1.00 87.88 297 SER A O 1
ATOM 2180 N N . ASN A 1 298 ? -29.656 5.452 65.832 1.00 85.06 298 ASN A N 1
ATOM 2181 C CA . ASN A 1 298 ? -28.665 6.496 65.549 1.00 85.06 298 ASN A CA 1
ATOM 2182 C C . ASN A 1 298 ? -27.395 5.955 64.865 1.00 85.06 298 ASN A C 1
ATOM 2184 O O . ASN A 1 298 ? -26.470 6.737 64.622 1.00 85.06 298 ASN A O 1
ATOM 2188 N N . GLU A 1 299 ? -27.348 4.664 64.540 1.00 93.44 299 GLU A N 1
ATOM 2189 C CA . GLU A 1 299 ? -26.192 4.008 63.945 1.00 93.44 299 GLU A CA 1
ATOM 2190 C C . GLU A 1 299 ? -26.358 3.728 62.451 1.00 93.44 299 GLU A C 1
ATOM 2192 O O . GLU A 1 299 ? -27.443 3.727 61.867 1.00 93.44 299 GLU A O 1
ATOM 2197 N N . THR A 1 300 ? -25.226 3.518 61.784 1.00 95.50 300 THR A N 1
ATOM 2198 C CA . THR A 1 300 ? -25.187 3.075 60.390 1.00 95.50 300 THR A CA 1
ATOM 2199 C C . THR A 1 300 ? -24.038 2.103 60.225 1.00 95.50 300 THR A C 1
ATOM 2201 O O . THR A 1 300 ? -22.871 2.498 60.152 1.00 95.50 300 THR A O 1
ATOM 2204 N N . TRP A 1 301 ? -24.378 0.823 60.167 1.00 97.19 301 TRP A N 1
ATOM 2205 C CA . TRP A 1 301 ? -23.407 -0.250 60.056 1.00 97.19 301 TRP A CA 1
ATOM 2206 C C . TRP A 1 301 ? -22.965 -0.409 58.614 1.00 97.19 301 TRP A C 1
ATOM 2208 O O . TRP A 1 301 ? -23.770 -0.640 57.722 1.00 97.19 301 TRP A O 1
ATOM 2218 N N . THR A 1 302 ? -21.668 -0.262 58.387 1.00 98.00 302 THR A N 1
ATOM 2219 C CA . THR A 1 302 ? -21.031 -0.314 57.080 1.00 98.00 302 THR A CA 1
ATOM 2220 C C . THR A 1 302 ? -20.269 -1.622 56.932 1.00 98.00 302 THR A C 1
ATOM 2222 O O . THR A 1 302 ? -19.416 -1.940 57.763 1.00 98.00 302 THR A O 1
ATOM 2225 N N . PHE A 1 303 ? -20.530 -2.339 55.844 1.00 98.50 303 PHE A N 1
ATOM 2226 C CA . PHE A 1 303 ? -19.809 -3.540 55.430 1.00 98.50 303 PHE A CA 1
ATOM 2227 C C . PHE A 1 303 ? -19.200 -3.337 54.039 1.00 98.50 303 PHE A C 1
ATOM 2229 O O . PHE A 1 303 ? -19.664 -2.492 53.269 1.00 98.50 303 PHE A O 1
ATOM 2236 N N . SER A 1 304 ? -18.179 -4.120 53.690 1.00 97.69 304 SER A N 1
ATOM 2237 C CA . SER A 1 304 ? -17.581 -4.118 52.354 1.00 97.69 304 SER A CA 1
ATOM 2238 C C . SER A 1 304 ? -17.154 -5.517 51.901 1.00 97.69 304 SER A C 1
ATOM 2240 O O . SER A 1 304 ? -16.662 -6.332 52.688 1.00 97.69 304 SER A O 1
ATOM 2242 N N . ALA A 1 305 ? -17.331 -5.790 50.609 1.00 97.69 305 ALA A N 1
ATOM 2243 C CA . ALA A 1 305 ? -16.846 -6.996 49.947 1.00 97.69 305 ALA A CA 1
ATOM 2244 C C . ALA A 1 305 ? -16.393 -6.681 48.516 1.00 97.69 305 ALA A C 1
ATOM 2246 O O . ALA A 1 305 ? -16.937 -5.793 47.862 1.00 97.69 305 ALA A O 1
ATOM 2247 N N . THR A 1 306 ? -15.397 -7.418 48.029 1.00 97.19 306 THR A N 1
ATOM 2248 C CA . THR A 1 306 ? -14.930 -7.335 46.641 1.00 97.19 306 THR A CA 1
ATOM 2249 C C . THR A 1 306 ? -15.460 -8.515 45.843 1.00 97.19 306 THR A C 1
ATOM 2251 O O . THR A 1 306 ? -15.342 -9.650 46.304 1.00 97.19 306 THR A O 1
ATOM 2254 N N . VAL A 1 307 ? -15.959 -8.258 44.639 1.00 97.06 307 VAL A N 1
ATOM 2255 C CA . VAL A 1 307 ? -16.457 -9.273 43.702 1.00 97.06 307 VAL A CA 1
ATOM 2256 C C . VAL A 1 307 ? -15.634 -9.182 42.425 1.00 97.06 307 VAL A C 1
ATOM 2258 O O . VAL A 1 307 ? -15.352 -8.084 41.947 1.00 97.06 307 VAL A O 1
ATOM 2261 N N . ASN A 1 308 ? -15.228 -10.326 41.880 1.00 95.94 308 ASN A N 1
ATOM 2262 C CA . ASN A 1 308 ? -14.550 -10.383 40.589 1.00 95.94 308 ASN A CA 1
ATOM 2263 C C . ASN A 1 308 ? -15.577 -10.694 39.497 1.00 95.94 308 ASN A C 1
ATOM 2265 O O . ASN A 1 308 ? -16.060 -11.822 39.414 1.00 95.94 308 ASN A O 1
ATOM 2269 N N . ILE A 1 309 ? -15.919 -9.688 38.696 1.00 95.19 309 ILE A N 1
ATOM 2270 C CA . ILE A 1 309 ? -16.823 -9.832 37.558 1.00 95.19 309 ILE A CA 1
ATOM 2271 C C . ILE A 1 309 ? -16.000 -10.378 36.388 1.00 95.19 309 ILE A C 1
ATOM 2273 O O . ILE A 1 309 ? -14.979 -9.797 36.032 1.00 95.19 309 ILE A O 1
ATOM 2277 N N . ALA A 1 310 ? -16.419 -11.510 35.815 1.00 93.94 310 ALA A N 1
ATOM 2278 C CA . ALA A 1 310 ? -15.773 -12.092 34.635 1.00 93.94 310 ALA A CA 1
ATOM 2279 C C . ALA A 1 310 ? -15.852 -11.148 33.417 1.00 93.94 310 ALA A C 1
ATOM 2281 O O . ALA A 1 310 ? -16.619 -10.190 33.432 1.00 93.94 310 ALA A O 1
ATOM 2282 N N . ALA A 1 311 ? -15.091 -11.425 32.359 1.00 93.88 311 ALA A N 1
ATOM 2283 C CA . ALA A 1 311 ? -15.255 -10.718 31.089 1.00 93.88 311 ALA A CA 1
ATOM 2284 C C . ALA A 1 311 ? -16.669 -10.950 30.514 1.00 93.88 311 ALA A C 1
ATOM 2286 O O . ALA A 1 311 ? -17.225 -12.043 30.654 1.00 93.88 311 ALA A O 1
ATOM 2287 N N . HIS A 1 312 ? -17.244 -9.907 29.925 1.00 93.81 312 HIS A N 1
ATOM 2288 C CA . HIS A 1 312 ? -18.581 -9.862 29.326 1.00 93.81 312 HIS A CA 1
ATOM 2289 C C . HIS A 1 312 ? -18.539 -8.931 28.113 1.00 93.81 312 HIS A C 1
ATOM 2291 O O . HIS A 1 312 ? -17.662 -8.073 28.081 1.00 93.81 312 HIS A O 1
ATOM 2297 N N . ASP A 1 313 ? -19.510 -9.067 27.210 1.00 92.62 313 ASP A N 1
ATOM 2298 C CA . ASP A 1 313 ? -19.709 -8.182 26.053 1.00 92.62 313 ASP A CA 1
ATOM 2299 C C . ASP A 1 313 ? -20.195 -6.785 26.488 1.00 92.62 313 ASP A C 1
ATOM 2301 O O . ASP A 1 313 ? -20.886 -6.649 27.522 1.00 92.62 313 ASP A O 1
ATOM 2305 N N . ALA A 1 314 ? -19.897 -5.753 25.699 1.00 93.62 314 ALA A N 1
ATOM 2306 C CA . ALA A 1 314 ? -20.367 -4.397 25.936 1.00 93.62 314 ALA A CA 1
ATOM 2307 C C . ALA A 1 314 ? -21.897 -4.300 26.029 1.00 93.62 314 ALA A C 1
ATOM 2309 O O . ALA A 1 314 ? -22.688 -5.121 25.562 1.00 93.62 314 ALA A O 1
ATOM 2310 N N . GLY A 1 315 ? -22.363 -3.280 26.752 1.00 92.38 315 GLY A N 1
ATOM 2311 C CA . GLY A 1 315 ? -23.791 -3.077 27.005 1.00 92.38 315 GLY A CA 1
ATOM 2312 C C . GLY A 1 315 ? -24.400 -4.048 28.027 1.00 92.38 315 GLY A C 1
ATOM 2313 O O . GLY A 1 315 ? -25.530 -3.823 28.482 1.00 92.38 315 GLY A O 1
ATOM 2314 N N . SER A 1 316 ? -23.660 -5.071 28.466 1.00 93.94 316 SER A N 1
ATOM 2315 C CA . SER A 1 316 ? -24.052 -5.936 29.579 1.00 93.94 316 SER A CA 1
ATOM 2316 C C . SER A 1 316 ? -24.277 -5.138 30.870 1.00 93.94 316 SER A C 1
ATOM 2318 O O . SER A 1 316 ? -23.611 -4.143 31.164 1.00 93.94 316 SER A O 1
ATOM 2320 N N . SER A 1 317 ? -25.252 -5.578 31.669 1.00 95.06 317 SER A N 1
ATOM 2321 C CA . SER A 1 317 ? -25.582 -4.988 32.972 1.00 95.06 317 SER A CA 1
ATOM 2322 C C . SER A 1 317 ? -25.569 -6.066 34.046 1.00 95.06 317 SER A C 1
ATOM 2324 O O . SER A 1 317 ? -26.433 -6.944 34.069 1.00 95.06 317 SER A O 1
ATOM 2326 N N . ILE A 1 318 ? -24.595 -5.985 34.947 1.00 96.69 318 ILE A N 1
ATOM 2327 C CA . ILE A 1 318 ? -24.381 -6.965 36.008 1.00 96.69 318 ILE A CA 1
ATOM 2328 C C . ILE A 1 318 ? -25.045 -6.452 37.284 1.00 96.69 318 ILE A C 1
ATOM 2330 O O . ILE A 1 318 ? -24.574 -5.498 37.904 1.00 96.69 318 ILE A O 1
ATOM 2334 N N . VAL A 1 319 ? -26.168 -7.065 37.658 1.00 96.50 319 VAL A N 1
ATOM 2335 C CA . VAL A 1 319 ? -26.933 -6.710 38.861 1.00 96.50 319 VAL A CA 1
ATOM 2336 C C . VAL A 1 319 ? -26.478 -7.587 40.021 1.00 96.50 319 VAL A C 1
ATOM 2338 O O . VAL A 1 319 ? -26.534 -8.809 39.924 1.00 96.50 319 VAL A O 1
ATOM 2341 N N . ASN A 1 320 ? -26.070 -6.953 41.118 1.00 97.81 320 ASN A N 1
ATOM 2342 C CA . ASN A 1 320 ? -25.709 -7.611 42.365 1.00 97.81 320 ASN A CA 1
ATOM 2343 C C . ASN A 1 320 ? -26.737 -7.246 43.448 1.00 97.81 320 ASN A C 1
ATOM 2345 O O . ASN A 1 320 ? -26.940 -6.059 43.739 1.00 97.81 320 ASN A O 1
ATOM 2349 N N . THR A 1 321 ? -27.323 -8.230 44.126 1.00 97.50 321 THR A N 1
ATOM 2350 C CA . THR A 1 321 ? -28.398 -8.056 45.125 1.00 97.50 321 THR A CA 1
ATOM 2351 C C . THR A 1 321 ? -27.916 -8.405 46.527 1.00 97.50 321 THR A C 1
ATOM 2353 O O . THR A 1 321 ? -27.247 -9.411 46.714 1.00 97.50 321 THR A O 1
ATOM 2356 N N . VAL A 1 322 ? -28.269 -7.592 47.523 1.00 98.38 322 VAL A N 1
ATOM 2357 C CA . VAL A 1 322 ? -28.065 -7.919 48.943 1.00 98.38 322 VAL A CA 1
ATOM 2358 C C . VAL A 1 322 ? -29.407 -8.060 49.649 1.00 98.38 322 VAL A C 1
ATOM 2360 O O . VAL A 1 322 ? -30.352 -7.321 49.357 1.00 98.38 322 VAL A O 1
ATOM 2363 N N . VAL A 1 323 ? -29.480 -8.983 50.602 1.00 97.81 323 VAL A N 1
ATOM 2364 C CA . VAL A 1 323 ? -30.622 -9.168 51.498 1.00 97.81 323 VAL A CA 1
ATOM 2365 C C . VAL A 1 323 ? -30.129 -9.134 52.939 1.00 97.81 323 VAL A C 1
ATOM 2367 O O . VAL A 1 323 ? -29.228 -9.885 53.312 1.00 97.81 323 VAL A O 1
ATOM 2370 N N . VAL A 1 324 ? -30.733 -8.272 53.756 1.00 97.75 324 VAL A N 1
ATOM 2371 C CA . VAL A 1 324 ? -30.537 -8.244 55.209 1.00 97.75 324 VAL A CA 1
ATOM 2372 C C . VAL A 1 324 ? -31.777 -8.784 55.907 1.00 97.75 324 VAL A C 1
ATOM 2374 O O . VAL A 1 324 ? -32.890 -8.480 55.483 1.00 97.75 324 VAL A O 1
ATOM 2377 N N . HIS A 1 325 ? -31.575 -9.548 56.977 1.00 95.50 325 HIS A N 1
ATOM 2378 C CA . HIS A 1 325 ? -32.599 -9.992 57.920 1.00 95.50 325 HIS A CA 1
ATOM 2379 C C . HIS A 1 325 ? -32.213 -9.575 59.342 1.00 95.50 325 HIS A C 1
ATOM 2381 O O . HIS A 1 325 ? -31.036 -9.651 59.717 1.00 95.50 325 HIS A O 1
ATOM 2387 N N . ALA A 1 326 ? -33.194 -9.137 60.128 1.00 92.62 326 ALA A N 1
ATOM 2388 C CA . ALA A 1 326 ? -33.012 -8.688 61.502 1.00 92.62 326 ALA A CA 1
ATOM 2389 C C . ALA A 1 326 ? -34.255 -8.944 62.376 1.00 92.62 326 ALA A C 1
ATOM 2391 O O . ALA A 1 326 ? -35.350 -9.181 61.864 1.00 92.62 326 ALA A O 1
ATOM 2392 N N . HIS A 1 327 ? -34.074 -8.860 63.695 1.00 87.81 327 HIS A N 1
ATOM 2393 C CA . HIS A 1 327 ? -35.133 -8.882 64.714 1.00 87.81 327 HIS A CA 1
ATOM 2394 C C . HIS A 1 327 ? -34.850 -7.836 65.801 1.00 87.81 327 HIS A C 1
ATOM 2396 O O . HIS A 1 327 ? -33.686 -7.496 66.010 1.00 87.81 327 HIS A O 1
ATOM 2402 N N . ASP A 1 328 ? -35.884 -7.361 66.490 1.00 82.69 328 ASP A N 1
ATOM 2403 C CA . ASP A 1 328 ? -35.786 -6.599 67.747 1.00 82.69 328 ASP A CA 1
ATOM 2404 C C . ASP A 1 328 ? -35.468 -7.523 68.947 1.00 82.69 328 ASP A C 1
ATOM 2406 O O . ASP A 1 328 ? -35.311 -8.742 68.797 1.00 82.69 328 ASP A O 1
ATOM 2410 N N . ASP A 1 329 ? -35.290 -6.948 70.139 1.00 74.19 329 ASP A N 1
ATOM 2411 C CA . ASP A 1 329 ? -34.912 -7.668 71.362 1.00 74.19 329 ASP A CA 1
ATOM 2412 C C . ASP A 1 329 ? -36.105 -8.249 72.141 1.00 74.19 329 ASP A C 1
ATOM 2414 O O . ASP A 1 329 ? -35.936 -9.187 72.933 1.00 74.19 329 ASP A O 1
ATOM 2418 N N . ASP A 1 330 ? -37.312 -7.746 71.896 1.00 73.06 330 ASP A N 1
ATOM 2419 C CA . ASP A 1 330 ? -38.552 -8.146 72.559 1.00 73.06 330 ASP A CA 1
ATOM 2420 C C . ASP A 1 330 ? -39.547 -8.897 71.651 1.00 73.06 330 ASP A C 1
ATOM 2422 O O . ASP A 1 330 ? -40.503 -9.509 72.153 1.00 73.06 330 ASP A O 1
ATOM 2426 N N . SER A 1 331 ? -39.271 -9.000 70.348 1.00 67.94 331 SER A N 1
ATOM 2427 C CA . SER A 1 331 ? -39.978 -9.865 69.407 1.00 67.94 331 SER A CA 1
ATOM 2428 C C . SER A 1 331 ? -39.031 -10.851 68.697 1.00 67.94 331 SER A C 1
ATOM 2430 O O . SER A 1 331 ? -37.818 -10.893 68.859 1.00 67.94 331 SER A O 1
ATOM 2432 N N . THR A 1 332 ? -39.625 -11.791 67.961 1.00 69.81 332 THR A N 1
ATOM 2433 C CA . THR A 1 332 ? -38.884 -12.741 67.100 1.00 69.81 332 THR A CA 1
ATOM 2434 C C . THR A 1 332 ? -39.301 -12.582 65.639 1.00 69.81 332 THR A C 1
ATOM 2436 O O . THR A 1 332 ? -39.149 -13.497 64.827 1.00 69.81 332 THR A O 1
ATOM 2439 N N . SER A 1 333 ? -39.921 -11.446 65.315 1.00 78.69 333 SER A N 1
ATOM 2440 C CA . SER A 1 333 ? -40.527 -11.180 64.013 1.00 78.69 333 SER A CA 1
ATOM 2441 C C . SER A 1 333 ? -39.453 -10.770 63.018 1.00 78.69 333 SER A C 1
ATOM 2443 O O . SER A 1 333 ? -38.753 -9.789 63.237 1.00 78.69 333 SER A O 1
ATOM 2445 N N . ASP A 1 334 ? -39.284 -11.547 61.947 1.00 86.38 334 ASP A N 1
ATOM 2446 C CA . ASP A 1 334 ? -38.260 -11.294 60.923 1.00 86.38 334 ASP A CA 1
ATOM 2447 C C . ASP A 1 334 ? -38.599 -10.054 60.116 1.00 86.38 334 ASP A C 1
ATOM 2449 O O . ASP A 1 334 ? -39.688 -9.960 59.540 1.00 86.38 334 ASP A O 1
ATOM 2453 N N . VAL A 1 335 ? -37.653 -9.124 60.063 1.00 90.44 335 VAL A N 1
ATOM 2454 C CA . VAL A 1 335 ? -37.709 -7.978 59.167 1.00 90.44 335 VAL A CA 1
ATOM 2455 C C . VAL A 1 335 ? -36.569 -8.062 58.183 1.00 90.44 335 VAL A C 1
ATOM 2457 O O . VAL A 1 335 ? -35.429 -8.334 58.542 1.00 90.44 335 VAL A O 1
ATOM 2460 N N . SER A 1 336 ? -36.893 -7.816 56.921 1.00 95.06 336 SER A N 1
ATOM 2461 C CA . SER A 1 336 ? -35.933 -7.921 55.837 1.00 95.06 336 SER A CA 1
ATOM 2462 C C . SER A 1 336 ? -35.934 -6.671 54.980 1.00 95.06 336 SER A C 1
ATOM 2464 O O . SER A 1 336 ? -37.001 -6.123 54.692 1.00 95.06 336 SER A O 1
ATOM 2466 N N . ALA A 1 337 ? -34.763 -6.294 54.486 1.00 97.06 337 ALA A N 1
ATOM 2467 C CA . ALA A 1 337 ? -34.624 -5.301 53.432 1.00 97.06 337 ALA A CA 1
ATOM 2468 C C . ALA A 1 337 ? -33.700 -5.824 52.335 1.00 97.06 337 ALA A C 1
ATOM 2470 O O . ALA A 1 337 ? -32.838 -6.672 52.565 1.00 97.06 337 ALA A O 1
ATOM 2471 N N . THR A 1 338 ? -33.901 -5.316 51.126 1.00 97.69 338 THR A N 1
ATOM 2472 C CA . THR A 1 338 ? -33.123 -5.697 49.950 1.00 97.69 338 THR A CA 1
ATOM 2473 C C . THR A 1 338 ? -32.687 -4.453 49.211 1.00 97.69 338 THR A C 1
ATOM 2475 O O . THR A 1 338 ? -33.492 -3.529 49.076 1.00 97.69 338 THR A O 1
ATOM 2478 N N . ASP A 1 339 ? -31.480 -4.466 48.665 1.00 98.50 339 ASP A N 1
ATOM 2479 C CA . ASP A 1 339 ? -31.032 -3.435 47.733 1.00 98.50 339 ASP A CA 1
ATOM 2480 C C . ASP A 1 339 ? -30.155 -4.035 46.630 1.00 98.50 339 ASP A C 1
ATOM 2482 O O . ASP A 1 339 ? -29.632 -5.147 46.755 1.00 98.50 339 ASP A O 1
ATOM 2486 N N . THR A 1 340 ? -30.012 -3.310 45.527 1.00 97.81 340 THR A N 1
ATOM 2487 C CA . THR A 1 340 ? -29.256 -3.748 44.350 1.00 97.81 340 THR A CA 1
ATOM 2488 C C . THR A 1 340 ? -28.279 -2.674 43.908 1.00 97.81 340 THR A C 1
ATOM 2490 O O . THR A 1 340 ? -28.636 -1.501 43.846 1.00 97.81 340 THR A O 1
ATOM 2493 N N . ALA A 1 341 ? -27.089 -3.085 43.483 1.00 97.50 341 ALA A N 1
ATOM 2494 C CA . ALA A 1 341 ? -26.163 -2.234 42.747 1.00 97.50 341 ALA A CA 1
ATOM 2495 C C . ALA A 1 341 ? -25.879 -2.865 41.379 1.00 97.50 341 ALA A C 1
ATOM 2497 O O . ALA A 1 341 ? -25.898 -4.086 41.237 1.00 97.50 341 ALA A O 1
ATOM 2498 N N . THR A 1 342 ? -25.672 -2.037 40.358 1.00 97.12 342 THR A N 1
ATOM 2499 C CA . THR A 1 342 ? -25.450 -2.491 38.978 1.00 97.12 342 THR A CA 1
ATOM 2500 C C . THR A 1 342 ? -24.123 -1.958 38.465 1.00 97.12 342 THR A C 1
ATOM 2502 O O . THR A 1 342 ? -23.850 -0.767 38.617 1.00 97.12 342 THR A O 1
ATOM 2505 N N . VAL A 1 343 ? -23.334 -2.834 37.848 1.00 97.94 343 VAL A N 1
ATOM 2506 C CA . VAL A 1 343 ? -22.137 -2.478 37.078 1.00 97.94 343 VAL A CA 1
ATOM 2507 C C . VAL A 1 343 ? -22.476 -2.591 35.595 1.00 97.94 343 VAL A C 1
ATOM 2509 O O . VAL A 1 343 ? -22.999 -3.619 35.161 1.00 97.94 343 VAL A O 1
ATOM 2512 N N . THR A 1 344 ? -22.211 -1.541 34.822 1.00 96.94 344 THR A N 1
ATOM 2513 C CA . THR A 1 344 ? -22.344 -1.570 33.356 1.00 96.94 344 THR A CA 1
ATOM 2514 C C . THR A 1 344 ? -21.023 -1.944 32.697 1.00 96.94 344 THR A C 1
ATOM 2516 O O . THR A 1 344 ? -19.962 -1.567 33.193 1.00 96.94 344 THR A O 1
ATOM 2519 N N . VAL A 1 345 ? -21.089 -2.647 31.571 1.00 96.50 345 VAL A N 1
ATOM 2520 C CA . VAL A 1 345 ? -19.917 -2.972 30.751 1.00 96.50 345 VAL A CA 1
ATOM 2521 C C . VAL A 1 345 ? -19.849 -1.988 29.584 1.00 96.50 345 VAL A C 1
ATOM 2523 O O . VAL A 1 345 ? -20.824 -1.830 28.844 1.00 96.50 345 VAL A O 1
ATOM 2526 N N . ALA A 1 346 ? -18.741 -1.260 29.492 1.00 93.94 346 ALA A N 1
ATOM 2527 C CA . ALA A 1 346 ? -18.482 -0.270 28.460 1.00 93.94 346 ALA A CA 1
ATOM 2528 C C . ALA A 1 346 ? -17.734 -0.894 27.277 1.00 93.94 346 ALA A C 1
ATOM 2530 O O . ALA A 1 346 ? -16.847 -1.720 27.478 1.00 93.94 346 ALA A O 1
ATOM 2531 N N . ASP A 1 347 ? -18.104 -0.426 26.088 1.00 92.81 347 ASP A N 1
ATOM 2532 C CA . ASP A 1 347 ? -17.476 -0.733 24.802 1.00 92.81 347 ASP A CA 1
ATOM 2533 C C . ASP A 1 347 ? -16.014 -0.257 24.767 1.00 92.81 347 ASP A C 1
ATOM 2535 O O . ASP A 1 347 ? -15.703 0.892 25.130 1.00 92.81 347 ASP A O 1
ATOM 2539 N N . VAL A 1 348 ? -15.123 -1.155 24.357 1.00 92.31 348 VAL A N 1
ATOM 2540 C CA . VAL A 1 348 ? -13.701 -0.912 24.139 1.00 92.31 348 VAL A CA 1
ATOM 2541 C C . VAL A 1 348 ? -13.467 -0.803 22.642 1.00 92.31 348 VAL A C 1
ATOM 2543 O O . VAL A 1 348 ? -13.609 -1.766 21.914 1.00 92.31 348 VAL A O 1
ATOM 2546 N N . ALA A 1 349 ? -13.005 0.370 22.199 1.00 91.38 349 ALA A N 1
ATOM 2547 C CA . ALA A 1 349 ? -12.816 0.627 20.775 1.00 91.38 349 ALA A CA 1
ATOM 2548 C C . ALA A 1 349 ? -11.978 -0.467 20.069 1.00 91.38 349 ALA A C 1
ATOM 2550 O O . ALA A 1 349 ? -10.866 -0.764 20.539 1.00 91.38 349 ALA A O 1
ATOM 2551 N N . PRO A 1 350 ? -12.432 -0.955 18.899 1.00 94.81 350 PRO A N 1
ATOM 2552 C CA . PRO A 1 350 ? -11.772 -2.041 18.196 1.00 94.81 350 PRO A CA 1
ATOM 2553 C C . PRO A 1 350 ? -10.422 -1.606 17.634 1.00 94.81 350 PRO A C 1
ATOM 2555 O O . PRO A 1 350 ? -10.130 -0.417 17.452 1.00 94.81 350 PRO A O 1
ATOM 2558 N N . ALA A 1 351 ? -9.567 -2.578 17.325 1.00 95.69 351 ALA A N 1
ATOM 2559 C CA . ALA A 1 351 ? -8.286 -2.315 16.685 1.00 95.69 351 ALA A CA 1
ATOM 2560 C C . ALA A 1 351 ? -7.902 -3.434 15.720 1.00 95.69 351 ALA A C 1
ATOM 2562 O O . ALA A 1 351 ? -7.819 -4.602 16.092 1.00 95.69 351 ALA A O 1
ATOM 2563 N N . ILE A 1 352 ? -7.579 -3.062 14.487 1.00 97.88 352 ILE A N 1
ATOM 2564 C CA . ILE A 1 352 ? -7.131 -3.973 13.434 1.00 97.88 352 ILE A CA 1
ATOM 2565 C C . ILE A 1 352 ? -5.682 -3.663 13.067 1.00 97.88 352 ILE A C 1
ATOM 2567 O O . ILE A 1 352 ? -5.267 -2.506 13.116 1.00 97.88 352 ILE A O 1
ATOM 2571 N N . ALA A 1 353 ? -4.922 -4.687 12.694 1.00 98.25 353 ALA A N 1
ATOM 2572 C CA . ALA A 1 353 ? -3.591 -4.524 12.129 1.00 98.25 353 ALA A CA 1
ATOM 2573 C C . ALA A 1 353 ? -3.435 -5.363 10.860 1.00 98.25 353 ALA A C 1
ATOM 2575 O O . ALA A 1 353 ? -3.983 -6.468 10.771 1.00 98.25 353 ALA A O 1
ATOM 2576 N N . ILE A 1 354 ? -2.668 -4.854 9.900 1.00 98.69 354 ILE A N 1
ATOM 2577 C CA . ILE A 1 354 ? -2.293 -5.567 8.681 1.00 98.69 354 ILE A CA 1
ATOM 2578 C C . ILE A 1 354 ? -0.778 -5.548 8.470 1.00 98.69 354 ILE A C 1
ATOM 2580 O O . ILE A 1 354 ? -0.132 -4.513 8.575 1.00 98.69 354 ILE A O 1
ATOM 2584 N N . GLU A 1 355 ? -0.209 -6.704 8.134 1.00 98.50 355 GLU A N 1
ATOM 2585 C CA . GLU A 1 355 ? 1.179 -6.830 7.682 1.00 98.50 355 GLU A CA 1
ATOM 2586 C C . GLU A 1 355 ? 1.206 -7.289 6.223 1.00 98.50 355 GLU A C 1
ATOM 2588 O O . GLU A 1 355 ? 0.593 -8.294 5.856 1.00 98.50 355 GLU A O 1
ATOM 2593 N N . LYS A 1 356 ? 1.939 -6.563 5.381 1.00 98.06 356 LYS A N 1
ATOM 2594 C CA . LYS A 1 356 ? 2.107 -6.831 3.957 1.00 98.06 356 LYS A CA 1
ATOM 2595 C C . LYS A 1 356 ? 3.554 -7.172 3.652 1.00 98.06 356 LYS A C 1
ATOM 2597 O O . LYS A 1 356 ? 4.478 -6.396 3.876 1.00 98.06 356 LYS A O 1
ATOM 2602 N N . THR A 1 357 ? 3.759 -8.321 3.023 1.00 97.75 357 THR A N 1
ATOM 2603 C CA . THR A 1 357 ? 5.088 -8.765 2.591 1.00 97.75 357 THR A CA 1
ATOM 2604 C C . THR A 1 357 ? 5.091 -9.145 1.118 1.00 97.75 357 THR A C 1
ATOM 2606 O O . THR A 1 357 ? 4.097 -9.639 0.592 1.00 97.75 357 THR A O 1
ATOM 2609 N N . ALA A 1 358 ? 6.219 -8.916 0.445 1.00 97.56 358 ALA A N 1
ATOM 2610 C CA . ALA A 1 358 ? 6.462 -9.351 -0.928 1.00 97.56 358 ALA A CA 1
ATOM 2611 C C . ALA A 1 358 ? 7.430 -10.540 -0.930 1.00 97.56 358 ALA A C 1
ATOM 2613 O O . ALA A 1 358 ? 8.444 -10.518 -0.227 1.00 97.56 358 ALA A O 1
ATOM 2614 N N . ASP A 1 359 ? 7.160 -11.563 -1.740 1.00 96.81 359 ASP A N 1
ATOM 2615 C CA . ASP A 1 359 ? 8.097 -12.679 -1.932 1.00 96.81 359 ASP A CA 1
ATOM 2616 C C . ASP A 1 359 ? 9.379 -12.260 -2.679 1.00 96.81 359 ASP A C 1
ATOM 2618 O O . ASP A 1 359 ? 10.451 -12.837 -2.476 1.00 96.81 359 ASP A O 1
ATOM 2622 N N . THR A 1 360 ? 9.271 -11.213 -3.494 1.00 95.38 360 THR A N 1
ATOM 2623 C CA . THR A 1 360 ? 10.338 -10.631 -4.300 1.00 95.38 360 THR A CA 1
ATOM 2624 C C . THR A 1 360 ? 10.553 -9.182 -3.887 1.00 95.38 360 THR A C 1
ATOM 2626 O O . THR A 1 360 ? 9.701 -8.333 -4.107 1.00 95.38 360 THR A O 1
ATOM 2629 N N . ILE A 1 361 ? 11.719 -8.883 -3.309 1.00 94.62 361 ILE A N 1
ATOM 2630 C CA . ILE A 1 361 ? 12.059 -7.535 -2.811 1.00 94.62 361 ILE A CA 1
ATOM 2631 C C . ILE A 1 361 ? 12.906 -6.713 -3.790 1.00 94.62 361 ILE A C 1
ATOM 2633 O O . ILE A 1 361 ? 13.174 -5.537 -3.553 1.00 94.62 361 ILE A O 1
ATOM 2637 N N . SER A 1 362 ? 13.375 -7.324 -4.882 1.00 94.31 362 SER A N 1
ATOM 2638 C CA . SER A 1 362 ? 14.108 -6.600 -5.915 1.00 94.31 362 SER A CA 1
ATOM 2639 C C . SER A 1 362 ? 14.040 -7.274 -7.275 1.00 94.31 362 SER A C 1
ATOM 2641 O O . SER A 1 362 ? 14.206 -8.494 -7.348 1.00 94.31 362 SER A O 1
ATOM 2643 N N . ILE A 1 363 ? 13.943 -6.465 -8.321 1.00 94.94 363 ILE A N 1
ATOM 2644 C CA . ILE A 1 363 ? 14.040 -6.865 -9.727 1.00 94.94 363 ILE A CA 1
ATOM 2645 C C . ILE A 1 363 ? 15.116 -6.025 -10.418 1.00 94.94 363 ILE A C 1
ATOM 2647 O O . ILE A 1 363 ? 15.572 -5.028 -9.861 1.00 94.94 363 ILE A O 1
ATOM 2651 N N . ASN A 1 364 ? 15.555 -6.449 -11.597 1.00 93.50 364 ASN A N 1
ATOM 2652 C CA . ASN A 1 364 ? 16.400 -5.614 -12.443 1.00 93.50 364 ASN A CA 1
ATOM 2653 C C . ASN A 1 364 ? 15.498 -4.723 -13.300 1.00 93.50 364 ASN A C 1
ATOM 2655 O O . ASN A 1 364 ? 14.423 -5.167 -13.709 1.00 93.50 364 ASN A O 1
ATOM 2659 N N . GLU A 1 365 ? 15.927 -3.500 -13.574 1.00 91.81 365 GLU A N 1
ATOM 2660 C CA . GLU A 1 365 ? 15.261 -2.639 -14.551 1.00 91.81 365 GLU A CA 1
ATOM 2661 C C . GLU A 1 365 ? 15.176 -3.300 -15.934 1.00 91.81 365 GLU A C 1
ATOM 2663 O O . GLU A 1 365 ? 15.883 -4.267 -16.245 1.00 91.81 365 GLU A O 1
ATOM 2668 N N . GLY A 1 366 ? 14.241 -2.831 -16.756 1.00 90.31 366 GLY A N 1
ATOM 2669 C CA . GLY A 1 366 ? 13.982 -3.435 -18.067 1.00 90.31 366 GLY A CA 1
ATOM 2670 C C . GLY A 1 366 ? 13.313 -4.818 -18.018 1.00 90.31 366 GLY A C 1
ATOM 2671 O O . GLY A 1 366 ? 12.889 -5.332 -19.055 1.00 90.31 366 GLY A O 1
ATOM 2672 N N . VAL A 1 367 ? 13.158 -5.427 -16.835 1.00 91.81 367 VAL A N 1
ATOM 2673 C CA . VAL A 1 367 ? 12.579 -6.765 -16.658 1.00 91.81 367 VAL A CA 1
ATOM 2674 C C . VAL A 1 367 ? 11.236 -6.680 -15.937 1.00 91.81 367 VAL A C 1
ATOM 2676 O O . VAL A 1 367 ? 11.147 -6.187 -14.819 1.00 91.81 367 VAL A O 1
ATOM 2679 N N . ALA A 1 368 ? 10.189 -7.218 -16.564 1.00 93.31 368 ALA A N 1
ATOM 2680 C CA . ALA A 1 368 ? 8.902 -7.433 -15.909 1.00 93.31 368 ALA A CA 1
ATOM 2681 C C . ALA A 1 368 ? 8.946 -8.677 -15.003 1.00 93.31 368 ALA A C 1
ATOM 2683 O O . ALA A 1 368 ? 9.623 -9.662 -15.322 1.00 93.31 368 ALA A O 1
ATOM 2684 N N . ALA A 1 369 ? 8.197 -8.659 -13.904 1.00 93.50 369 ALA A N 1
ATOM 2685 C CA . ALA A 1 369 ? 8.130 -9.766 -12.956 1.00 93.50 369 ALA A CA 1
ATOM 2686 C C . ALA A 1 369 ? 6.759 -9.853 -12.280 1.00 93.50 369 ALA A C 1
ATOM 2688 O O . ALA A 1 369 ? 6.137 -8.836 -11.994 1.00 93.50 369 ALA A O 1
ATOM 2689 N N . ASP A 1 370 ? 6.332 -11.071 -11.955 1.00 94.69 370 ASP A N 1
ATOM 2690 C CA . ASP A 1 370 ? 5.184 -11.290 -11.078 1.00 94.69 370 ASP A CA 1
ATOM 2691 C C . ASP A 1 370 ? 5.676 -11.355 -9.627 1.00 94.69 370 ASP A C 1
ATOM 2693 O O . ASP A 1 370 ? 6.559 -12.155 -9.302 1.00 94.69 370 ASP A O 1
ATOM 2697 N N . VAL A 1 371 ? 5.109 -10.521 -8.757 1.00 96.88 371 VAL A N 1
ATOM 2698 C CA . VAL A 1 371 ? 5.411 -10.477 -7.322 1.00 96.88 371 VAL A CA 1
ATOM 2699 C C . VAL A 1 371 ? 4.192 -10.963 -6.555 1.00 96.88 371 VAL A C 1
ATOM 2701 O O . VAL A 1 371 ? 3.089 -10.454 -6.747 1.00 96.88 371 VAL A O 1
ATOM 2704 N N . THR A 1 372 ? 4.367 -11.951 -5.678 1.00 97.62 372 THR A N 1
ATOM 2705 C CA . THR A 1 372 ? 3.273 -12.402 -4.809 1.00 97.62 372 THR A CA 1
ATOM 2706 C C . THR A 1 372 ? 3.331 -11.644 -3.495 1.00 97.62 372 THR A C 1
ATOM 2708 O O . THR A 1 372 ? 4.293 -11.778 -2.732 1.00 97.62 372 THR A O 1
ATOM 2711 N N . TYR A 1 373 ? 2.272 -10.897 -3.203 1.00 98.19 373 TYR A N 1
ATOM 2712 C CA . TYR A 1 373 ? 2.089 -10.232 -1.922 1.00 98.19 373 TYR A CA 1
ATOM 2713 C C . TYR A 1 373 ? 1.294 -11.127 -0.968 1.00 98.19 373 TYR A C 1
ATOM 2715 O O . TYR A 1 373 ? 0.349 -11.809 -1.372 1.00 98.19 373 TYR A O 1
ATOM 2723 N N . THR A 1 374 ? 1.715 -11.162 0.295 1.00 98.44 374 THR A N 1
ATOM 2724 C CA . THR A 1 374 ? 1.019 -11.835 1.399 1.00 98.44 374 THR A CA 1
ATOM 2725 C C . THR A 1 374 ? 0.563 -10.785 2.399 1.00 98.44 374 THR A C 1
ATOM 2727 O O . THR A 1 374 ? 1.360 -9.930 2.781 1.00 98.44 374 THR A O 1
ATOM 2730 N N . TYR A 1 375 ? -0.694 -10.885 2.816 1.00 98.62 375 TYR A N 1
ATOM 2731 C CA . TYR A 1 375 ? -1.346 -9.970 3.746 1.00 98.62 375 TYR A CA 1
ATOM 2732 C C . TYR A 1 375 ? -1.768 -10.756 4.974 1.00 98.62 375 TYR A C 1
ATOM 2734 O O . TYR A 1 375 ? -2.460 -11.765 4.835 1.00 98.62 375 TYR A O 1
ATOM 2742 N N . GLU A 1 376 ? -1.353 -10.315 6.151 1.00 98.56 376 GLU A N 1
ATOM 2743 C CA . GLU A 1 376 ? -1.714 -10.924 7.425 1.00 98.56 376 GLU A CA 1
ATOM 2744 C C . GLU A 1 376 ? -2.530 -9.917 8.231 1.00 98.56 376 GLU A C 1
ATOM 2746 O O . GLU A 1 376 ? -1.992 -8.922 8.705 1.00 98.56 376 GLU A O 1
ATOM 2751 N N . VAL A 1 377 ? -3.832 -10.170 8.352 1.00 98.56 377 VAL A N 1
ATOM 2752 C CA . VAL A 1 377 ? -4.769 -9.353 9.125 1.00 98.56 377 VAL A CA 1
ATOM 2753 C C . VAL A 1 377 ? -4.933 -9.968 10.510 1.00 98.56 377 VAL A C 1
ATOM 2755 O O . VAL A 1 377 ? -5.164 -11.173 10.637 1.00 98.56 377 VAL A O 1
ATOM 2758 N N . THR A 1 378 ? -4.810 -9.147 11.547 1.00 98.06 378 THR A N 1
ATOM 2759 C CA . THR A 1 378 ? -4.973 -9.557 12.947 1.00 98.06 378 THR A CA 1
ATOM 2760 C C . THR A 1 378 ? -5.858 -8.577 13.694 1.00 98.06 378 THR A C 1
ATOM 2762 O O . THR A 1 378 ? -5.721 -7.363 13.527 1.00 98.06 378 THR A O 1
ATOM 2765 N N . ASN A 1 379 ? -6.706 -9.106 14.568 1.00 97.06 379 ASN A N 1
ATOM 2766 C CA . ASN A 1 379 ? -7.406 -8.314 15.563 1.00 97.06 379 ASN A CA 1
ATOM 2767 C C . ASN A 1 379 ? -6.457 -8.013 16.732 1.00 97.06 379 ASN A C 1
ATOM 2769 O O . ASN A 1 379 ? -5.843 -8.905 17.315 1.00 97.06 379 ASN A O 1
ATOM 2773 N N . THR A 1 380 ? -6.304 -6.731 17.036 1.00 96.00 380 THR A N 1
ATOM 2774 C CA . THR A 1 380 ? -5.431 -6.208 18.093 1.00 96.00 380 THR A CA 1
ATOM 2775 C C . THR A 1 380 ? -6.215 -5.468 19.173 1.00 96.00 380 THR A C 1
ATOM 2777 O O . THR A 1 380 ? -5.609 -4.751 19.975 1.00 96.00 380 THR A O 1
ATOM 2780 N N . SER A 1 381 ? -7.544 -5.628 19.198 1.00 94.25 381 SER A N 1
ATOM 2781 C CA . SER A 1 381 ? -8.394 -5.062 20.237 1.00 94.25 381 SER A CA 1
ATOM 2782 C C . SER A 1 381 ? -7.954 -5.525 21.624 1.00 94.25 381 SER A C 1
ATOM 2784 O O . SER A 1 381 ? -7.560 -6.676 21.837 1.00 94.25 381 SER A O 1
ATOM 2786 N N . ALA A 1 382 ? -8.039 -4.609 22.589 1.00 92.88 382 ALA A N 1
ATOM 2787 C CA . ALA A 1 382 ? -7.791 -4.920 23.988 1.00 92.88 382 ALA A CA 1
ATOM 2788 C C . ALA A 1 382 ? -8.907 -5.781 24.607 1.00 92.88 382 ALA A C 1
ATOM 2790 O O . ALA A 1 382 ? -8.638 -6.452 25.600 1.00 92.88 382 ALA A O 1
ATOM 2791 N N . ALA A 1 383 ? -10.111 -5.789 24.021 1.00 92.94 383 ALA A N 1
ATOM 2792 C CA . ALA A 1 383 ? -11.238 -6.608 24.467 1.00 92.94 383 ALA A CA 1
ATOM 2793 C C . ALA A 1 383 ? -11.156 -8.080 24.008 1.00 92.94 383 ALA A C 1
ATOM 2795 O O . ALA A 1 383 ? -11.878 -8.948 24.506 1.00 92.94 383 ALA A O 1
ATOM 2796 N N . GLY A 1 384 ? -10.209 -8.401 23.121 1.00 91.12 384 GLY A N 1
ATOM 2797 C CA . GLY A 1 384 ? -9.858 -9.775 22.784 1.00 91.12 384 GLY A CA 1
ATOM 2798 C C . GLY A 1 384 ? -11.002 -10.542 22.116 1.00 91.12 384 GLY A C 1
ATOM 2799 O O . GLY A 1 384 ? -11.502 -10.146 21.072 1.00 91.12 384 GLY A O 1
ATOM 2800 N N . ALA A 1 385 ? -11.394 -11.679 22.699 1.00 91.31 385 ALA A N 1
ATOM 2801 C CA . ALA A 1 385 ? -12.453 -12.543 22.162 1.00 91.31 385 ALA A CA 1
ATOM 2802 C C . ALA A 1 385 ? -13.875 -11.967 22.310 1.00 91.31 385 ALA A C 1
ATOM 2804 O O . ALA A 1 385 ? -14.820 -12.570 21.814 1.00 91.31 385 ALA A O 1
ATOM 2805 N N . PHE A 1 386 ? -14.021 -10.849 23.024 1.00 92.69 386 PHE A N 1
ATOM 2806 C CA . PHE A 1 386 ? -15.287 -10.134 23.204 1.00 92.69 386 PHE A CA 1
ATOM 2807 C C . PHE A 1 386 ? -15.445 -8.986 22.203 1.00 92.69 386 PHE A C 1
ATOM 2809 O O . PHE A 1 386 ? -16.436 -8.284 22.254 1.00 92.69 386 PHE A O 1
ATOM 2816 N N . ASP A 1 387 ? -14.470 -8.812 21.308 1.00 93.06 387 ASP A N 1
ATOM 2817 C CA . ASP A 1 387 ? -14.491 -7.791 20.266 1.00 93.06 387 ASP A CA 1
ATOM 2818 C C . ASP A 1 387 ? -13.969 -8.391 18.940 1.00 93.06 387 ASP A C 1
ATOM 2820 O O . ASP A 1 387 ? -12.840 -8.118 18.516 1.00 93.06 387 ASP A O 1
ATOM 2824 N N . PRO A 1 388 ? -14.708 -9.341 18.330 1.00 94.75 388 PRO A N 1
ATOM 2825 C CA . PRO A 1 388 ? -14.323 -9.981 17.076 1.00 94.75 388 PRO A CA 1
ATOM 2826 C C . PRO A 1 388 ? -14.634 -9.085 15.865 1.00 94.75 388 PRO A C 1
ATOM 2828 O O . PRO A 1 388 ? -15.700 -8.481 15.765 1.00 94.75 388 PRO A O 1
ATOM 2831 N N . LEU A 1 389 ? -13.734 -9.035 14.875 1.00 95.94 389 LEU A N 1
ATOM 2832 C CA . LEU A 1 389 ? -13.870 -8.079 13.765 1.00 95.94 389 LEU A CA 1
ATOM 2833 C C . LEU A 1 389 ? -14.516 -8.686 12.513 1.00 95.94 389 LEU A C 1
ATOM 2835 O O . LEU A 1 389 ? -14.072 -9.705 11.983 1.00 95.94 389 LEU A O 1
ATOM 2839 N N . THR A 1 390 ? -15.486 -7.978 11.943 1.00 95.38 390 THR A N 1
ATOM 2840 C CA . THR A 1 390 ? -15.961 -8.171 10.568 1.00 95.38 390 THR A CA 1
ATOM 2841 C C . THR A 1 390 ? -15.124 -7.330 9.604 1.00 95.38 390 THR A C 1
ATOM 2843 O O . THR A 1 390 ? -15.089 -6.108 9.720 1.00 95.38 390 THR A O 1
ATOM 2846 N N . LEU A 1 391 ? -14.497 -7.954 8.599 1.00 96.19 391 LEU A N 1
ATOM 2847 C CA . LEU A 1 391 ? -13.814 -7.216 7.528 1.00 96.19 391 LEU A CA 1
ATOM 2848 C C . LEU A 1 391 ? -14.820 -6.637 6.525 1.00 96.19 391 LEU A C 1
ATOM 2850 O O . LEU A 1 391 ? -15.588 -7.378 5.906 1.00 96.19 391 LEU A O 1
ATOM 2854 N N . THR A 1 392 ? -14.777 -5.323 6.315 1.00 95.12 392 THR A N 1
ATOM 2855 C CA . THR A 1 392 ? -15.645 -4.605 5.364 1.00 95.12 392 THR A CA 1
ATOM 2856 C C . THR A 1 392 ? -14.938 -4.260 4.059 1.00 95.12 392 THR A C 1
ATOM 2858 O O . THR A 1 392 ? -15.578 -4.203 3.006 1.00 95.12 392 THR A O 1
ATOM 2861 N N . SER A 1 393 ? -13.620 -4.055 4.105 1.00 96.12 393 SER A N 1
ATOM 2862 C CA . SER A 1 393 ? -12.781 -3.758 2.946 1.00 96.12 393 SER A CA 1
ATOM 2863 C C . SER A 1 393 ? -11.368 -4.286 3.163 1.00 96.12 393 SER A C 1
ATOM 2865 O O . SER A 1 393 ? -10.816 -4.183 4.254 1.00 96.12 393 SER A O 1
ATOM 2867 N N . LEU A 1 394 ? -10.759 -4.831 2.115 1.00 97.69 394 LEU A N 1
ATOM 2868 C CA . LEU A 1 394 ? -9.334 -5.141 2.089 1.00 97.69 394 LEU A CA 1
ATOM 2869 C C . LEU A 1 394 ? -8.852 -4.928 0.656 1.00 97.69 394 LEU A C 1
ATOM 2871 O O . LEU A 1 394 ? -9.148 -5.736 -0.227 1.00 97.69 394 LEU A O 1
ATOM 2875 N N . VAL A 1 395 ? -8.186 -3.802 0.416 1.00 97.25 395 VAL A N 1
ATOM 2876 C CA . VAL A 1 395 ? -7.860 -3.325 -0.932 1.00 97.25 395 VAL A CA 1
ATOM 2877 C C . VAL A 1 395 ? -6.372 -3.037 -1.044 1.00 97.25 395 VAL A C 1
ATOM 2879 O O . VAL A 1 395 ? -5.789 -2.362 -0.199 1.00 97.25 395 VAL A O 1
ATOM 2882 N N . ASP A 1 396 ? -5.768 -3.567 -2.099 1.00 97.50 396 ASP A N 1
ATOM 2883 C CA . ASP A 1 396 ? -4.376 -3.360 -2.482 1.00 97.50 396 ASP A CA 1
ATOM 2884 C C . ASP A 1 396 ? -4.304 -2.443 -3.706 1.00 97.50 396 ASP A C 1
ATOM 2886 O O . ASP A 1 396 ? -5.062 -2.640 -4.654 1.00 97.50 396 ASP A O 1
ATOM 2890 N N . ASP A 1 397 ? -3.385 -1.477 -3.715 1.00 95.81 397 ASP A N 1
ATOM 2891 C CA . ASP A 1 397 ? -3.238 -0.499 -4.806 1.00 95.81 397 ASP A CA 1
ATOM 2892 C C . ASP A 1 397 ? -2.580 -1.074 -6.079 1.00 95.81 397 ASP A C 1
ATOM 2894 O O . ASP A 1 397 ? -2.260 -0.350 -7.025 1.00 95.81 397 ASP A O 1
ATOM 2898 N N . ASN A 1 398 ? -2.376 -2.396 -6.121 1.00 95.12 398 ASN A N 1
ATOM 2899 C CA . ASN A 1 398 ? -1.828 -3.126 -7.258 1.00 95.12 398 ASN A CA 1
ATOM 2900 C C . ASN A 1 398 ? -0.431 -2.618 -7.666 1.00 95.12 398 ASN A C 1
ATOM 2902 O O . ASN A 1 398 ? -0.049 -2.681 -8.835 1.00 95.12 398 ASN A O 1
ATOM 2906 N N . ALA A 1 399 ? 0.346 -2.111 -6.698 1.00 93.31 399 ALA A N 1
ATOM 2907 C CA . ALA A 1 399 ? 1.640 -1.467 -6.926 1.00 93.31 399 ALA A CA 1
ATOM 2908 C C . ALA A 1 399 ? 1.561 -0.227 -7.839 1.00 93.31 399 ALA A C 1
ATOM 2910 O O . ALA A 1 399 ? 2.522 0.123 -8.535 1.00 93.31 399 ALA A O 1
ATOM 2911 N N . THR A 1 400 ? 0.416 0.452 -7.824 1.00 90.06 400 THR A N 1
ATOM 2912 C CA . THR A 1 400 ? 0.148 1.691 -8.552 1.00 90.06 400 THR A CA 1
ATOM 2913 C C . THR A 1 400 ? -0.542 2.699 -7.630 1.00 90.06 400 THR A C 1
ATOM 2915 O O . THR A 1 400 ? -1.100 2.322 -6.609 1.00 90.06 400 THR A O 1
ATOM 2918 N N . PRO A 1 401 ? -0.516 4.012 -7.919 1.00 85.31 401 PRO A N 1
ATOM 2919 C CA . PRO A 1 401 ? -1.322 4.951 -7.146 1.00 85.31 401 PRO A CA 1
ATOM 2920 C C . PRO A 1 401 ? -2.815 4.601 -7.242 1.00 85.31 401 PRO A C 1
ATOM 2922 O O . PRO A 1 401 ? -3.292 4.419 -8.359 1.00 85.31 401 PRO A O 1
ATOM 2925 N N . ILE A 1 402 ? -3.522 4.618 -6.099 1.00 77.00 402 ILE A N 1
ATOM 2926 C CA . ILE A 1 402 ? -4.962 4.302 -5.948 1.00 77.00 402 ILE A CA 1
ATOM 2927 C C . ILE A 1 402 ? -5.771 4.620 -7.214 1.00 77.00 402 ILE A C 1
ATOM 2929 O O . ILE A 1 402 ? -5.873 5.784 -7.639 1.00 77.00 402 ILE A O 1
ATOM 2933 N N . GLY A 1 403 ? -6.367 3.580 -7.791 1.00 81.88 403 GLY A N 1
ATOM 2934 C CA . GLY A 1 403 ? -6.911 3.587 -9.137 1.00 81.88 403 GLY A CA 1
ATOM 2935 C C . GLY A 1 403 ? -8.075 2.619 -9.344 1.00 81.88 403 GLY A C 1
ATOM 2936 O O . GLY A 1 403 ? -8.724 2.136 -8.424 1.00 81.88 403 GLY A O 1
ATOM 2937 N N . SER A 1 404 ? -8.428 2.398 -10.610 1.00 83.75 404 SER A N 1
ATOM 2938 C CA . SER A 1 404 ? -9.503 1.462 -10.977 1.00 83.75 404 SER A CA 1
ATOM 2939 C C . SER A 1 404 ? -9.043 0.005 -11.060 1.00 83.75 404 SER A C 1
ATOM 2941 O O . SER A 1 404 ? -9.870 -0.874 -11.295 1.00 83.75 404 SER A O 1
ATOM 2943 N N . ASP A 1 405 ? -7.738 -0.225 -10.980 1.00 91.81 405 ASP A N 1
ATOM 2944 C CA . ASP A 1 405 ? -7.067 -1.520 -11.052 1.00 91.81 405 ASP A CA 1
ATOM 2945 C C . ASP A 1 405 ? -6.685 -2.089 -9.679 1.00 91.81 405 ASP A C 1
ATOM 2947 O O . ASP A 1 405 ? -6.153 -3.196 -9.626 1.00 91.81 405 ASP A O 1
ATOM 2951 N N . ASP A 1 406 ? -7.018 -1.379 -8.596 1.00 95.56 406 ASP A N 1
ATOM 2952 C CA . ASP A 1 406 ? -6.868 -1.845 -7.219 1.00 95.56 406 ASP A CA 1
ATOM 2953 C C . ASP A 1 406 ? -7.491 -3.242 -7.029 1.00 95.56 406 ASP A C 1
ATOM 2955 O O . ASP A 1 406 ? -8.600 -3.547 -7.496 1.00 95.56 406 ASP A O 1
ATOM 2959 N N . ILE A 1 407 ? -6.782 -4.106 -6.307 1.00 96.06 407 ILE A N 1
ATOM 2960 C CA . ILE A 1 407 ? -7.195 -5.483 -6.051 1.00 96.06 407 ILE A CA 1
ATOM 2961 C C . ILE A 1 407 ? -8.034 -5.514 -4.777 1.00 96.06 407 ILE A C 1
ATOM 2963 O O . ILE A 1 407 ? -7.532 -5.306 -3.675 1.00 96.06 407 ILE A O 1
ATOM 2967 N N . ASN A 1 408 ? -9.315 -5.857 -4.915 1.00 96.31 408 ASN A N 1
ATOM 2968 C CA . ASN A 1 408 ? -10.154 -6.209 -3.774 1.00 96.31 408 ASN A CA 1
ATOM 2969 C C . ASN A 1 408 ? -9.840 -7.642 -3.317 1.00 96.31 408 ASN A C 1
ATOM 2971 O O . ASN A 1 408 ? -10.250 -8.616 -3.954 1.00 96.31 408 ASN A O 1
ATOM 2975 N N . LEU A 1 409 ? -9.139 -7.777 -2.195 1.00 97.44 409 LEU A N 1
ATOM 2976 C CA . LEU A 1 409 ? -8.749 -9.065 -1.618 1.00 97.44 409 LEU A CA 1
ATOM 2977 C C . LEU A 1 409 ? -9.938 -9.818 -0.995 1.00 97.44 409 LEU A C 1
ATOM 2979 O O . LEU A 1 409 ? -9.844 -11.026 -0.777 1.00 97.44 409 LEU A O 1
ATOM 2983 N N . LEU A 1 410 ? -11.073 -9.145 -0.777 1.00 96.38 410 LEU A N 1
ATOM 2984 C CA . LEU A 1 410 ? -12.344 -9.769 -0.395 1.00 96.38 410 LEU A CA 1
ATOM 2985 C C . LEU A 1 410 ? -13.199 -10.175 -1.608 1.00 96.38 410 LEU A C 1
ATOM 2987 O O . LEU A 1 410 ? -14.368 -10.520 -1.437 1.00 96.38 410 LEU A O 1
ATOM 2991 N N . ASP A 1 411 ? -12.674 -10.151 -2.840 1.00 94.81 411 ASP A N 1
ATOM 2992 C CA . ASP A 1 411 ? -13.445 -10.597 -4.007 1.00 94.81 411 ASP A CA 1
ATOM 2993 C C . ASP A 1 411 ? -13.907 -12.060 -3.857 1.00 94.81 411 ASP A C 1
ATOM 2995 O O . ASP A 1 411 ? -13.128 -12.979 -3.580 1.00 94.81 411 ASP A O 1
ATOM 2999 N N . GLY A 1 412 ? -15.216 -12.266 -4.006 1.00 91.31 412 GLY A N 1
ATOM 3000 C CA . GLY A 1 412 ? -15.883 -13.543 -3.753 1.00 91.31 412 GLY A CA 1
ATOM 3001 C C . GLY A 1 412 ? -16.053 -13.926 -2.275 1.00 91.31 412 GLY A C 1
ATOM 3002 O O . GLY A 1 412 ? -16.588 -14.999 -2.012 1.00 91.31 412 GLY A O 1
ATOM 3003 N N . PHE A 1 413 ? -15.631 -13.096 -1.315 1.00 93.06 413 PHE A N 1
ATOM 3004 C CA . PHE A 1 413 ? -15.882 -13.338 0.106 1.00 93.06 413 PHE A CA 1
ATOM 3005 C C . PHE A 1 413 ? -17.359 -13.086 0.435 1.00 93.06 413 PHE A C 1
ATOM 3007 O O . PHE A 1 413 ? -17.920 -12.033 0.125 1.00 93.06 413 PHE A O 1
ATOM 3014 N N . VAL A 1 414 ? -17.998 -14.061 1.078 1.00 89.88 414 VAL A N 1
ATOM 3015 C CA . VAL A 1 414 ? -19.378 -13.975 1.562 1.00 89.88 414 VAL A CA 1
ATOM 3016 C C . VAL A 1 414 ? -19.377 -14.364 3.032 1.00 89.88 414 VAL A C 1
ATOM 3018 O O . VAL A 1 414 ? -19.226 -15.545 3.356 1.00 89.88 414 VAL A O 1
ATOM 3021 N N . GLN A 1 415 ? -19.578 -13.375 3.906 1.00 85.00 415 GLN A N 1
ATOM 3022 C CA . GLN A 1 415 ? -19.620 -13.572 5.356 1.00 85.00 415 GLN A CA 1
ATOM 3023 C C . GLN A 1 415 ? -20.592 -14.704 5.728 1.00 85.00 415 GLN A C 1
ATOM 3025 O O . GLN A 1 415 ? -21.738 -14.738 5.263 1.00 85.00 415 GLN A O 1
ATOM 3030 N N . GLY A 1 416 ? -20.115 -15.661 6.528 1.00 85.31 416 GLY A N 1
ATOM 3031 C CA . GLY A 1 416 ? -20.880 -16.834 6.955 1.00 85.31 416 GLY A CA 1
ATOM 3032 C C . GLY A 1 416 ? -21.044 -17.939 5.901 1.00 85.31 416 GLY A C 1
ATOM 3033 O O . GLY A 1 416 ? -21.837 -18.858 6.121 1.00 85.31 416 GLY A O 1
ATOM 3034 N N . SER A 1 417 ? -20.371 -17.863 4.743 1.00 89.50 417 SER A N 1
ATOM 3035 C CA . SER A 1 417 ? -20.557 -18.833 3.653 1.00 89.50 417 SER A CA 1
ATOM 3036 C C . SER A 1 417 ? -19.281 -19.221 2.902 1.00 89.50 417 SER A C 1
ATOM 3038 O O . SER A 1 417 ? -18.998 -20.413 2.789 1.00 89.50 417 SER A O 1
ATOM 3040 N N . GLU A 1 418 ? -18.548 -18.268 2.321 1.00 92.06 418 GLU A N 1
ATOM 3041 C CA . GLU A 1 418 ? -17.435 -18.553 1.400 1.00 92.06 418 GLU A CA 1
ATOM 3042 C C . GLU A 1 418 ? -16.260 -17.595 1.633 1.00 92.06 418 GLU A C 1
ATOM 3044 O O . GLU A 1 418 ? -16.436 -16.379 1.647 1.00 92.06 418 GLU A O 1
ATOM 3049 N N . TYR A 1 419 ? -15.051 -18.144 1.779 1.00 86.31 419 TYR A N 1
ATOM 3050 C CA . TYR A 1 419 ? -13.812 -17.370 1.800 1.00 86.31 419 TYR A CA 1
ATOM 3051 C C . TYR A 1 419 ? -13.374 -17.141 0.346 1.00 86.31 419 TYR A C 1
ATOM 3053 O O . TYR A 1 419 ? -13.181 -18.111 -0.389 1.00 86.31 419 TYR A O 1
ATOM 3061 N N . GLY A 1 420 ? -13.305 -15.879 -0.086 1.00 91.12 420 GLY A N 1
ATOM 3062 C CA . GLY A 1 420 ? -13.063 -15.475 -1.478 1.00 91.12 420 GLY A CA 1
ATOM 3063 C C . GLY A 1 420 ? -11.745 -15.975 -2.088 1.00 91.12 420 GLY A C 1
ATOM 3064 O O . GLY A 1 420 ? -10.971 -16.702 -1.469 1.00 91.12 420 GLY A O 1
ATOM 3065 N N . THR A 1 421 ? -11.448 -15.579 -3.328 1.00 94.31 421 THR A N 1
ATOM 3066 C CA . THR A 1 421 ? -10.356 -16.197 -4.114 1.00 94.31 421 THR A CA 1
ATOM 3067 C C . THR A 1 421 ? -8.951 -15.958 -3.568 1.00 94.31 421 THR A C 1
ATOM 3069 O O . THR A 1 421 ? -8.055 -16.751 -3.857 1.00 94.31 421 THR A O 1
ATOM 3072 N N . TYR A 1 422 ? -8.747 -14.875 -2.816 1.00 96.94 422 TYR A N 1
ATOM 3073 C CA . TYR A 1 422 ? -7.437 -14.493 -2.281 1.00 96.94 422 TYR A CA 1
ATOM 3074 C C . TYR A 1 422 ? -7.192 -14.991 -0.855 1.00 96.94 422 TYR A C 1
ATOM 3076 O O . TYR A 1 422 ? -6.058 -14.928 -0.381 1.00 96.94 422 TYR A O 1
ATOM 3084 N N . TYR A 1 423 ? -8.224 -15.490 -0.170 1.00 97.81 423 TYR A N 1
ATOM 3085 C CA . TYR A 1 423 ? -8.094 -16.017 1.183 1.00 97.81 423 TYR A CA 1
ATOM 3086 C C . TYR A 1 423 ? -7.339 -17.350 1.186 1.00 97.81 423 TYR A C 1
ATOM 3088 O O . TYR A 1 423 ? -7.594 -18.235 0.366 1.00 97.81 423 TYR A O 1
ATOM 3096 N N . VAL A 1 424 ? -6.418 -17.512 2.135 1.00 97.50 424 VAL A N 1
ATOM 3097 C CA . VAL A 1 424 ? -5.574 -18.707 2.256 1.00 97.50 424 VAL A CA 1
ATOM 3098 C C . VAL A 1 424 ? -5.871 -19.486 3.536 1.00 97.50 424 VAL A C 1
ATOM 3100 O O . VAL A 1 424 ? -6.001 -20.710 3.477 1.00 97.50 424 VAL A O 1
ATOM 3103 N N . SER A 1 425 ? -5.933 -18.812 4.687 1.00 97.06 425 SER A N 1
ATOM 3104 C CA . SER A 1 425 ? -6.106 -19.443 6.007 1.00 97.06 425 SER A CA 1
ATOM 3105 C C . SER A 1 425 ? -6.309 -18.405 7.112 1.00 97.06 425 SER A C 1
ATOM 3107 O O . SER A 1 425 ? -5.980 -17.247 6.898 1.00 97.06 425 SER A O 1
ATOM 3109 N N . GLY A 1 426 ? -6.715 -18.830 8.312 1.00 96.12 426 GLY A N 1
ATOM 3110 C CA . GLY A 1 426 ? -6.664 -18.009 9.532 1.00 96.12 426 GLY A CA 1
ATOM 3111 C C . GLY A 1 426 ? -7.865 -18.177 10.453 1.00 96.12 426 GLY A C 1
ATOM 3112 O O . GLY A 1 426 ? -7.684 -18.175 11.663 1.00 96.12 426 GLY A O 1
ATOM 3113 N N . ASP A 1 427 ? -9.026 -18.428 9.854 1.00 96.31 427 ASP A N 1
ATOM 3114 C CA . ASP A 1 427 ? -10.309 -18.653 10.518 1.00 96.31 427 ASP A CA 1
ATOM 3115 C C . ASP A 1 427 ? -10.336 -20.097 11.031 1.00 96.31 427 ASP A C 1
ATOM 3117 O O . ASP A 1 427 ? -10.509 -21.070 10.283 1.00 96.31 427 ASP A O 1
ATOM 3121 N N . THR A 1 428 ? -9.994 -20.243 12.301 1.00 95.38 428 THR A N 1
ATOM 3122 C CA . THR A 1 428 ? -9.771 -21.516 12.976 1.00 95.38 428 THR A CA 1
ATOM 3123 C C . THR A 1 428 ? -11.081 -22.095 13.494 1.00 95.38 428 THR A C 1
ATOM 3125 O O . THR A 1 428 ? -11.222 -23.325 13.552 1.00 95.38 428 THR A O 1
ATOM 3128 N N . ASN A 1 429 ? -12.035 -21.238 13.859 1.00 94.19 429 ASN A N 1
ATOM 3129 C CA . ASN A 1 429 ? -13.321 -21.636 14.424 1.00 94.19 429 ASN A CA 1
ATOM 3130 C C . ASN A 1 429 ? -14.450 -21.734 13.361 1.00 94.19 429 ASN A C 1
ATOM 3132 O O . ASN A 1 429 ? -15.438 -22.443 13.583 1.00 94.19 429 ASN A O 1
ATOM 3136 N N . GLY A 1 430 ? -14.248 -21.156 12.174 1.00 94.69 430 GLY A N 1
ATOM 3137 C CA . GLY A 1 430 ? -15.146 -21.165 11.023 1.00 94.69 430 GLY A CA 1
ATOM 3138 C C . GLY A 1 430 ? -16.312 -20.177 11.113 1.00 94.69 430 GLY A C 1
ATOM 3139 O O . GLY A 1 430 ? -17.360 -20.457 10.517 1.00 94.69 430 GLY A O 1
ATOM 3140 N N . ASP A 1 431 ? -16.194 -19.099 11.887 1.00 94.50 431 ASP A N 1
ATOM 3141 C CA . ASP A 1 431 ? -17.275 -18.137 12.140 1.00 94.50 431 ASP A CA 1
ATOM 3142 C C . ASP A 1 431 ? -17.238 -16.875 11.263 1.00 94.50 431 ASP A C 1
ATOM 3144 O O . ASP A 1 431 ? -18.218 -16.125 11.236 1.00 94.50 431 ASP A O 1
ATOM 3148 N N . PHE A 1 432 ? -16.202 -16.728 10.433 1.00 95.94 432 PHE A N 1
ATOM 3149 C CA . PHE A 1 432 ? -15.994 -15.616 9.508 1.00 95.94 432 PHE A CA 1
ATOM 3150 C C . PHE A 1 432 ? -15.764 -14.258 10.190 1.00 95.94 432 PHE A C 1
ATOM 3152 O O . PHE A 1 432 ? -16.033 -13.222 9.569 1.00 95.94 432 PHE A O 1
ATOM 3159 N N . LEU A 1 433 ? -15.248 -14.258 11.417 1.00 95.25 433 LEU A N 1
ATOM 3160 C CA . LEU A 1 433 ? -14.783 -13.080 12.140 1.00 95.25 433 LEU A CA 1
ATOM 3161 C C . LEU A 1 433 ? -13.277 -13.187 12.401 1.00 95.25 433 LEU A C 1
ATOM 3163 O O . LEU A 1 433 ? -12.719 -14.274 12.480 1.00 95.25 433 LEU A O 1
ATOM 3167 N N . VAL A 1 434 ? -12.590 -12.049 12.489 1.00 96.75 434 VAL A N 1
ATOM 3168 C CA . VAL A 1 434 ? -11.175 -12.027 12.873 1.00 96.75 434 VAL A CA 1
ATOM 3169 C C . VAL A 1 434 ? -11.098 -11.974 14.394 1.00 96.75 434 VAL A C 1
ATOM 3171 O O . VAL A 1 434 ? -11.193 -10.900 14.998 1.00 96.75 434 VAL A O 1
ATOM 3174 N N . ASP A 1 435 ? -10.913 -13.137 15.007 1.00 96.06 435 ASP A N 1
ATOM 3175 C CA . ASP A 1 435 ? -10.718 -13.251 16.450 1.00 96.06 435 ASP A CA 1
ATOM 3176 C C . ASP A 1 435 ? -9.323 -12.779 16.885 1.00 96.06 435 ASP A C 1
ATOM 3178 O O . ASP A 1 435 ? -8.350 -12.777 16.125 1.00 96.06 435 ASP A O 1
ATOM 3182 N N . SER A 1 436 ? -9.207 -12.403 18.159 1.00 94.75 436 SER A N 1
ATOM 3183 C CA . SER A 1 436 ? -7.941 -11.953 18.760 1.00 94.75 436 SER A CA 1
ATOM 3184 C C . SER A 1 436 ? -6.825 -13.010 18.796 1.00 94.75 436 SER A C 1
ATOM 3186 O O . SER A 1 436 ? -5.648 -12.659 18.911 1.00 94.75 436 SER A O 1
ATOM 3188 N N . ASP A 1 437 ? -7.154 -14.302 18.696 1.00 94.00 437 ASP A N 1
ATOM 3189 C CA . ASP A 1 437 ? -6.185 -15.399 18.592 1.00 94.00 437 ASP A CA 1
ATOM 3190 C C . ASP A 1 437 ? -5.944 -15.870 17.147 1.00 94.00 437 ASP A C 1
ATOM 3192 O O . ASP A 1 437 ? -5.144 -16.786 16.916 1.00 94.00 437 ASP A O 1
ATOM 3196 N N . GLU A 1 438 ? -6.562 -15.208 16.169 1.00 96.94 438 GLU A N 1
ATOM 3197 C CA . GLU A 1 438 ? -6.462 -15.540 14.756 1.00 96.94 438 GLU A CA 1
ATOM 3198 C C . GLU A 1 438 ? -5.529 -14.618 13.967 1.00 96.94 438 GLU A C 1
ATOM 3200 O O . GLU A 1 438 ? -5.208 -13.483 14.326 1.00 96.94 438 GLU A O 1
ATOM 3205 N N . LYS A 1 439 ? -5.068 -15.147 12.831 1.00 97.62 439 LYS A N 1
ATOM 3206 C CA . LYS A 1 439 ? -4.288 -14.410 11.839 1.00 97.62 439 LYS A CA 1
ATOM 3207 C C . LYS A 1 439 ? -4.758 -14.805 10.451 1.00 97.62 439 LYS A C 1
ATOM 3209 O O . LYS A 1 439 ? -4.445 -15.895 9.967 1.00 97.62 439 LYS A O 1
ATOM 3214 N N . TRP A 1 440 ? -5.504 -13.911 9.819 1.00 98.19 440 TRP A N 1
ATOM 3215 C CA . TRP A 1 440 ? -6.079 -14.125 8.500 1.00 98.19 440 TRP A CA 1
ATOM 3216 C C . TRP A 1 440 ? -5.061 -13.802 7.416 1.00 98.19 440 TRP A C 1
ATOM 3218 O O . TRP A 1 440 ? -4.529 -12.701 7.346 1.00 98.19 440 TRP A O 1
ATOM 3228 N N . VAL A 1 441 ? -4.781 -14.785 6.568 1.00 98.44 441 VAL A N 1
ATOM 3229 C CA . VAL A 1 441 ? -3.763 -14.722 5.524 1.00 98.44 441 VAL A CA 1
ATOM 3230 C C . VAL A 1 441 ? -4.436 -14.656 4.162 1.00 98.44 441 VAL A C 1
ATOM 3232 O O . VAL A 1 441 ? -5.165 -15.574 3.776 1.00 98.44 441 VAL A O 1
ATOM 3235 N N . PHE A 1 442 ? -4.110 -13.619 3.399 1.00 98.62 442 PHE A N 1
ATOM 3236 C CA . PHE A 1 442 ? -4.492 -13.455 1.999 1.00 98.62 442 PHE A CA 1
ATOM 3237 C C . PHE A 1 442 ? -3.248 -13.427 1.111 1.00 98.62 442 PHE A C 1
ATOM 3239 O O . PHE A 1 442 ? -2.161 -13.054 1.562 1.00 98.62 442 PHE A O 1
ATOM 3246 N N . LYS A 1 443 ? -3.385 -13.817 -0.160 1.00 98.12 443 LYS A N 1
ATOM 3247 C CA . LYS A 1 443 ? -2.301 -13.736 -1.150 1.00 98.12 443 LYS A CA 1
ATOM 3248 C C . LYS A 1 443 ? -2.800 -13.294 -2.512 1.00 98.12 443 LYS A C 1
ATOM 3250 O O . LYS A 1 443 ? -3.738 -13.894 -3.027 1.00 98.12 443 LYS A O 1
ATOM 3255 N N . ALA A 1 444 ? -2.104 -12.342 -3.128 1.00 97.62 444 ALA A N 1
ATOM 3256 C CA . ALA A 1 444 ? -2.384 -11.885 -4.487 1.00 97.62 444 ALA A CA 1
ATOM 3257 C C . ALA A 1 444 ? -1.094 -11.767 -5.322 1.00 97.62 444 ALA A C 1
ATOM 3259 O O . ALA A 1 444 ? -0.102 -11.215 -4.839 1.00 97.62 444 ALA A O 1
ATOM 3260 N N . PRO A 1 445 ? -1.075 -12.294 -6.562 1.00 96.38 445 PRO A N 1
ATOM 3261 C CA . PRO A 1 445 ? -0.017 -12.007 -7.520 1.00 96.38 445 PRO A CA 1
ATOM 3262 C C . PRO A 1 445 ? -0.260 -10.649 -8.192 1.00 96.38 445 PRO A C 1
ATOM 3264 O O . PRO A 1 445 ? -1.343 -10.404 -8.720 1.00 96.38 445 PRO A O 1
ATOM 3267 N N . VAL A 1 446 ? 0.765 -9.802 -8.217 1.00 96.12 446 VAL A N 1
ATOM 3268 C CA . VAL A 1 446 ? 0.774 -8.495 -8.885 1.00 96.12 446 VAL A CA 1
ATOM 3269 C C . VAL A 1 446 ? 1.836 -8.519 -9.979 1.00 96.12 446 VAL A C 1
ATOM 3271 O O . VAL A 1 446 ? 2.996 -8.852 -9.727 1.00 96.12 446 VAL A O 1
ATOM 3274 N N . GLY A 1 447 ? 1.437 -8.182 -11.205 1.00 93.62 447 GLY A N 1
ATOM 3275 C CA . GLY A 1 447 ? 2.345 -8.102 -12.346 1.00 93.62 447 GLY A CA 1
ATOM 3276 C C . GLY A 1 447 ? 3.029 -6.741 -12.397 1.00 93.62 447 GLY A C 1
ATOM 3277 O O . GLY A 1 447 ? 2.405 -5.754 -12.779 1.00 93.62 447 GLY A O 1
ATOM 3278 N N . ILE A 1 448 ? 4.313 -6.689 -12.055 1.00 93.06 448 ILE A N 1
ATOM 3279 C CA . ILE A 1 448 ? 5.132 -5.483 -12.172 1.00 93.06 448 ILE A CA 1
ATOM 3280 C C . ILE A 1 448 ? 5.694 -5.406 -13.597 1.00 93.06 448 ILE A C 1
ATOM 3282 O O . ILE A 1 448 ? 6.399 -6.309 -14.060 1.00 93.06 448 ILE A O 1
ATOM 3286 N N . ALA A 1 449 ? 5.367 -4.324 -14.308 1.00 91.94 449 ALA A N 1
ATOM 3287 C CA . ALA A 1 449 ? 5.887 -4.058 -15.646 1.00 91.94 449 ALA A CA 1
ATOM 3288 C C . ALA A 1 449 ? 7.399 -3.773 -15.614 1.00 91.94 449 ALA A C 1
ATOM 3290 O O . ALA A 1 449 ? 7.999 -3.610 -14.558 1.00 91.94 449 ALA A O 1
ATOM 3291 N N . ALA A 1 450 ? 8.047 -3.713 -16.776 1.00 91.88 450 ALA A N 1
ATOM 3292 C CA . ALA A 1 450 ? 9.417 -3.218 -16.821 1.00 91.88 450 ALA A CA 1
ATOM 3293 C C . ALA A 1 450 ? 9.434 -1.727 -16.422 1.00 91.88 450 ALA A C 1
ATOM 3295 O O . ALA A 1 450 ? 8.636 -0.941 -16.935 1.00 91.88 450 ALA A O 1
ATOM 3296 N N . HIS A 1 451 ? 10.336 -1.356 -15.516 1.00 90.81 451 HIS A N 1
ATOM 3297 C CA . HIS A 1 451 ? 10.514 0.006 -15.004 1.00 90.81 451 HIS A CA 1
ATOM 3298 C C . HIS A 1 451 ? 11.989 0.411 -15.078 1.00 90.81 451 HIS A C 1
ATOM 3300 O O . HIS A 1 451 ? 12.845 -0.474 -15.153 1.00 90.81 451 HIS A O 1
ATOM 3306 N N . ASN A 1 452 ? 12.251 1.722 -15.046 1.00 90.00 452 ASN A N 1
ATOM 3307 C CA . ASN A 1 452 ? 13.593 2.271 -14.826 1.00 90.00 452 ASN A CA 1
ATOM 3308 C C . ASN A 1 452 ? 14.030 2.052 -13.355 1.00 90.00 452 ASN A C 1
ATOM 3310 O O . ASN A 1 452 ? 13.163 1.722 -12.522 1.00 90.00 452 ASN A O 1
ATOM 3314 N N . ALA A 1 453 ? 15.311 2.208 -12.997 1.00 91.12 453 ALA A N 1
ATOM 3315 C CA . ALA A 1 453 ? 15.747 2.003 -11.620 1.00 91.12 453 ALA A CA 1
ATOM 3316 C C . ALA A 1 453 ? 15.005 2.914 -10.635 1.00 91.12 453 ALA A C 1
ATOM 3318 O O . ALA A 1 453 ? 14.584 4.041 -10.913 1.00 91.12 453 ALA A O 1
ATOM 3319 N N . GLY A 1 454 ? 14.816 2.399 -9.422 1.00 91.69 454 GLY A N 1
ATOM 3320 C CA . GLY A 1 454 ? 14.056 3.099 -8.400 1.00 91.69 454 GLY A CA 1
ATOM 3321 C C . GLY A 1 454 ? 13.348 2.162 -7.439 1.00 91.69 454 GLY A C 1
ATOM 3322 O O . GLY A 1 454 ? 13.873 1.134 -7.005 1.00 91.69 454 GLY A O 1
ATOM 3323 N N . SER A 1 455 ? 12.156 2.556 -7.008 1.00 93.38 455 SER A N 1
ATOM 3324 C CA . SER A 1 455 ? 11.377 1.799 -6.031 1.00 93.38 455 SER A CA 1
ATOM 3325 C C . SER A 1 455 ? 9.898 1.865 -6.354 1.00 93.38 455 SER A C 1
ATOM 3327 O O . SER A 1 455 ? 9.362 2.933 -6.638 1.00 93.38 455 SER A O 1
ATOM 3329 N N . ILE A 1 456 ? 9.255 0.708 -6.266 1.00 94.50 456 ILE A N 1
ATOM 3330 C CA . ILE A 1 456 ? 7.820 0.539 -6.443 1.00 94.50 456 ILE A CA 1
ATOM 3331 C C . ILE A 1 456 ? 7.251 0.233 -5.066 1.00 94.50 456 ILE A C 1
ATOM 3333 O O . ILE A 1 456 ? 7.626 -0.761 -4.441 1.00 94.50 456 ILE A O 1
ATOM 3337 N N . VAL A 1 457 ? 6.396 1.122 -4.575 1.00 95.31 457 VAL A N 1
ATOM 3338 C CA . VAL A 1 457 ? 5.701 0.961 -3.297 1.00 95.31 457 VAL A CA 1
ATOM 3339 C C . VAL A 1 457 ? 4.304 0.450 -3.609 1.00 95.31 457 VAL A C 1
ATOM 3341 O O . VAL A 1 457 ? 3.603 1.070 -4.397 1.00 95.31 457 VAL A O 1
ATOM 3344 N N . ASN A 1 458 ? 3.938 -0.679 -3.009 1.00 96.69 458 ASN A N 1
ATOM 3345 C CA . ASN A 1 458 ? 2.597 -1.239 -3.078 1.00 96.69 458 ASN A CA 1
ATOM 3346 C C . ASN A 1 458 ? 1.938 -1.072 -1.701 1.00 96.69 458 ASN A C 1
ATOM 3348 O O . ASN A 1 458 ? 2.442 -1.627 -0.715 1.00 96.69 458 ASN A O 1
ATOM 3352 N N . THR A 1 459 ? 0.804 -0.385 -1.614 1.00 96.69 459 THR A N 1
ATOM 3353 C CA . THR A 1 459 ? 0.072 -0.109 -0.364 1.00 96.69 459 THR A CA 1
ATOM 3354 C C . THR A 1 459 ? -1.188 -0.967 -0.255 1.00 96.69 459 THR A C 1
ATOM 3356 O O . THR A 1 459 ? -1.839 -1.273 -1.245 1.00 96.69 459 THR A O 1
ATOM 3359 N N . VAL A 1 460 ? -1.499 -1.440 0.951 1.00 98.06 460 VAL A N 1
ATOM 3360 C CA . VAL A 1 460 ? -2.773 -2.100 1.271 1.00 98.06 460 VAL A CA 1
ATOM 3361 C C . VAL A 1 460 ? -3.485 -1.313 2.359 1.00 98.06 460 VAL A C 1
ATOM 3363 O O . VAL A 1 460 ? -2.835 -0.749 3.239 1.00 98.06 460 VAL A O 1
ATOM 3366 N N . GLU A 1 461 ? -4.808 -1.310 2.310 1.00 97.75 461 GLU A N 1
ATOM 3367 C CA . GLU A 1 461 ? -5.674 -0.756 3.340 1.00 97.75 461 GLU A CA 1
ATOM 3368 C C . GLU A 1 461 ? -6.728 -1.797 3.732 1.00 97.75 461 GLU A C 1
ATOM 3370 O O . GLU A 1 461 ? -7.394 -2.385 2.872 1.00 97.75 461 GLU A O 1
ATOM 3375 N N . VAL A 1 462 ? -6.868 -2.034 5.035 1.00 98.38 462 VAL A N 1
ATOM 3376 C CA . VAL A 1 462 ? -7.897 -2.903 5.613 1.00 98.38 462 VAL A CA 1
ATOM 3377 C C . VAL A 1 462 ? -8.878 -2.070 6.421 1.00 98.38 462 VAL A C 1
ATOM 3379 O O . VAL A 1 462 ? -8.478 -1.129 7.101 1.00 98.38 462 VAL A O 1
ATOM 3382 N N . HIS A 1 463 ? -10.159 -2.415 6.331 1.00 97.44 463 HIS A N 1
ATOM 3383 C CA . HIS A 1 463 ? -11.247 -1.858 7.126 1.00 97.44 463 HIS A CA 1
ATOM 3384 C C . HIS A 1 463 ? -11.990 -3.012 7.795 1.00 97.44 463 HIS A C 1
ATOM 3386 O O . HIS A 1 463 ? -12.249 -4.044 7.164 1.00 97.44 463 HIS A O 1
ATOM 3392 N N . GLY A 1 464 ? -12.363 -2.826 9.052 1.00 96.00 464 GLY A N 1
ATOM 3393 C CA . GLY A 1 464 ? -13.278 -3.722 9.742 1.00 96.00 464 GLY A CA 1
ATOM 3394 C C . GLY A 1 464 ? -13.950 -3.040 10.920 1.00 96.00 464 GLY A C 1
ATOM 3395 O O . GLY A 1 464 ? -13.488 -1.999 11.373 1.00 96.00 464 GLY A O 1
ATOM 3396 N N . HIS A 1 465 ? -15.032 -3.620 11.411 1.00 94.19 465 HIS A N 1
ATOM 3397 C CA . HIS A 1 465 ? -15.732 -3.164 12.610 1.00 94.19 465 HIS A CA 1
ATOM 3398 C C . HIS A 1 465 ? -16.072 -4.368 13.490 1.00 94.19 465 HIS A C 1
ATOM 3400 O O . HIS A 1 465 ? -16.105 -5.502 13.009 1.00 94.19 465 HIS A O 1
ATOM 3406 N N . ASP A 1 466 ? -16.314 -4.110 14.761 1.00 92.81 466 ASP A N 1
ATOM 3407 C CA . ASP A 1 466 ? -16.755 -5.081 15.760 1.00 92.81 466 ASP A CA 1
ATOM 3408 C C . ASP A 1 466 ? -18.266 -5.367 15.654 1.00 92.81 466 ASP A C 1
ATOM 3410 O O . ASP A 1 466 ? -18.927 -4.973 14.683 1.00 92.81 466 ASP A O 1
ATOM 3414 N N . ASP A 1 467 ? -18.831 -6.112 16.599 1.00 88.12 467 ASP A N 1
ATOM 3415 C CA . ASP A 1 467 ? -20.259 -6.435 16.639 1.00 88.12 467 ASP A CA 1
ATOM 3416 C C . ASP A 1 467 ? -21.124 -5.375 17.340 1.00 88.12 467 ASP A C 1
ATOM 3418 O O . ASP A 1 467 ? -22.334 -5.301 17.077 1.00 88.12 467 ASP A O 1
ATOM 3422 N N . ASP A 1 468 ? -20.511 -4.500 18.135 1.00 87.56 468 ASP A N 1
ATOM 3423 C CA . ASP A 1 468 ? -21.193 -3.454 18.902 1.00 87.56 468 ASP A CA 1
ATOM 3424 C C . ASP A 1 468 ? -21.187 -2.067 18.224 1.00 87.56 468 ASP A C 1
ATOM 3426 O O . ASP A 1 468 ? -21.984 -1.180 18.572 1.00 87.56 468 ASP A O 1
ATOM 3430 N N . SER A 1 469 ? -20.387 -1.887 17.170 1.00 82.50 469 SER A N 1
ATOM 3431 C CA . SER A 1 469 ? -20.287 -0.686 16.341 1.00 82.50 469 SER A CA 1
ATOM 3432 C C . SER A 1 469 ? -20.361 -1.006 14.843 1.00 82.50 469 SER A C 1
ATOM 3434 O O . SER A 1 469 ? -20.079 -2.088 14.350 1.00 82.50 469 SER A O 1
ATOM 3436 N N . LEU A 1 470 ? -20.771 -0.002 14.066 1.00 83.44 470 LEU A N 1
ATOM 3437 C CA . LEU A 1 470 ? -20.717 -0.031 12.594 1.00 83.44 470 LEU A CA 1
ATOM 3438 C C . LEU A 1 470 ? -19.658 0.936 12.053 1.00 83.44 470 LEU A C 1
ATOM 3440 O O . LEU A 1 470 ? -19.711 1.339 10.889 1.00 83.44 470 LEU A O 1
ATOM 3444 N N . THR A 1 471 ? -18.781 1.426 12.929 1.00 88.56 471 THR A N 1
ATOM 3445 C CA . THR A 1 471 ? -17.726 2.363 12.555 1.00 88.56 471 THR A CA 1
ATOM 3446 C C . THR A 1 471 ? -16.464 1.579 12.268 1.00 88.56 471 THR A C 1
ATOM 3448 O O . THR A 1 471 ? -15.898 0.987 13.179 1.00 88.56 471 THR A O 1
ATOM 3451 N N . ASP A 1 472 ? -16.014 1.628 11.019 1.00 93.12 472 ASP A N 1
ATOM 3452 C CA . ASP A 1 472 ? -14.798 0.930 10.627 1.00 93.12 472 ASP A CA 1
ATOM 3453 C C . ASP A 1 472 ? -13.565 1.518 11.326 1.00 93.12 472 ASP A C 1
ATOM 3455 O O . ASP A 1 472 ? -13.345 2.736 11.356 1.00 93.12 472 ASP A O 1
ATOM 3459 N N . VAL A 1 473 ? -12.733 0.621 11.838 1.00 96.44 473 VAL A N 1
ATOM 3460 C CA . VAL A 1 473 ? -11.321 0.853 12.108 1.00 96.44 473 VAL A CA 1
ATOM 3461 C C . VAL A 1 473 ? -10.503 0.425 10.907 1.00 96.44 473 VAL A C 1
ATOM 3463 O O . VAL A 1 473 ? -10.856 -0.502 10.176 1.00 96.44 473 VAL A O 1
ATOM 3466 N N . THR A 1 474 ? -9.404 1.134 10.691 1.00 97.75 474 THR A N 1
ATOM 3467 C CA . THR A 1 474 ? -8.594 0.987 9.488 1.00 97.75 474 THR A CA 1
ATOM 3468 C C . THR A 1 474 ? -7.134 0.829 9.842 1.00 97.75 474 THR A C 1
ATOM 3470 O O . THR A 1 474 ? -6.649 1.526 10.737 1.00 97.75 474 THR A O 1
ATOM 3473 N N . ASP A 1 475 ? -6.419 0.021 9.073 1.00 98.56 475 ASP A N 1
ATOM 3474 C CA . ASP A 1 475 ? -4.961 -0.002 9.093 1.00 98.56 475 ASP A CA 1
ATOM 3475 C C . ASP A 1 475 ? -4.403 -0.073 7.670 1.00 98.56 475 ASP A C 1
ATOM 3477 O O . ASP A 1 475 ? -5.076 -0.519 6.735 1.00 98.56 475 ASP A O 1
ATOM 3481 N N . THR A 1 476 ? -3.175 0.404 7.497 1.00 98.06 476 THR A N 1
ATOM 3482 C CA . THR A 1 476 ? -2.487 0.429 6.205 1.00 98.06 476 THR A CA 1
ATOM 3483 C C . THR A 1 476 ? -1.072 -0.081 6.352 1.00 98.06 476 THR A C 1
ATOM 3485 O O . THR A 1 476 ? -0.365 0.342 7.266 1.00 98.06 476 THR A O 1
ATOM 3488 N N . ASP A 1 477 ? -0.610 -0.859 5.380 1.00 98.50 477 ASP A N 1
ATOM 3489 C CA . ASP A 1 477 ? 0.795 -1.250 5.308 1.00 98.50 477 ASP A CA 1
ATOM 3490 C C . ASP A 1 477 ? 1.337 -1.173 3.878 1.00 98.50 477 ASP A C 1
ATOM 3492 O O . ASP A 1 477 ? 0.591 -1.120 2.894 1.00 98.50 477 ASP A O 1
ATOM 3496 N N . THR A 1 478 ? 2.661 -1.128 3.746 1.00 97.31 478 THR A N 1
ATOM 3497 C CA . THR A 1 478 ? 3.343 -0.998 2.458 1.00 97.31 478 THR A CA 1
ATOM 3498 C C . THR A 1 478 ? 4.444 -2.031 2.298 1.00 97.31 478 THR A C 1
ATOM 3500 O O . THR A 1 478 ? 5.232 -2.272 3.207 1.00 97.31 478 THR A O 1
ATOM 3503 N N . ALA A 1 479 ? 4.575 -2.567 1.088 1.00 97.06 479 ALA A N 1
ATOM 3504 C CA . ALA A 1 479 ? 5.708 -3.391 0.696 1.00 97.06 479 ALA A CA 1
ATOM 3505 C C . ALA A 1 479 ? 6.409 -2.755 -0.508 1.00 97.06 479 ALA A C 1
ATOM 3507 O O . ALA A 1 479 ? 5.769 -2.360 -1.482 1.00 97.06 479 ALA A O 1
ATOM 3508 N N . THR A 1 480 ? 7.735 -2.638 -0.433 1.00 95.38 480 THR A N 1
ATOM 3509 C CA . THR A 1 480 ? 8.551 -1.993 -1.472 1.00 95.38 480 THR A CA 1
ATOM 3510 C C . THR A 1 480 ? 9.356 -3.021 -2.257 1.00 95.38 480 THR A C 1
ATOM 3512 O O . THR A 1 480 ? 10.039 -3.858 -1.667 1.00 95.38 480 THR A O 1
ATOM 3515 N N . VAL A 1 481 ? 9.330 -2.907 -3.583 1.00 96.38 481 VAL A N 1
ATOM 3516 C CA . VAL A 1 481 ? 10.212 -3.635 -4.500 1.00 96.38 481 VAL A CA 1
ATOM 3517 C C . VAL A 1 481 ? 11.235 -2.658 -5.068 1.00 96.38 481 VAL A C 1
ATOM 3519 O O . VAL A 1 481 ? 10.875 -1.639 -5.658 1.00 96.38 481 VAL A O 1
ATOM 3522 N N . THR A 1 482 ? 12.524 -2.949 -4.892 1.00 95.81 482 THR A N 1
ATOM 3523 C CA . THR A 1 482 ? 13.605 -2.146 -5.483 1.00 95.81 482 THR A CA 1
ATOM 3524 C C . THR A 1 482 ? 13.872 -2.583 -6.920 1.00 95.81 482 THR A C 1
ATOM 3526 O O . THR A 1 482 ? 14.189 -3.749 -7.163 1.00 95.81 482 THR A O 1
ATOM 3529 N N . VAL A 1 483 ? 13.811 -1.644 -7.860 1.00 94.69 483 VAL A N 1
ATOM 3530 C CA . VAL A 1 483 ? 14.254 -1.850 -9.243 1.00 94.69 483 VAL A CA 1
ATOM 3531 C C . VAL A 1 483 ? 15.726 -1.454 -9.314 1.00 94.69 483 VAL A C 1
ATOM 3533 O O . VAL A 1 483 ? 16.081 -0.323 -8.983 1.00 94.69 483 VAL A O 1
ATOM 3536 N N . LYS A 1 484 ? 16.593 -2.416 -9.626 1.00 92.38 484 LYS A N 1
ATOM 3537 C CA . LYS A 1 484 ? 18.045 -2.235 -9.667 1.00 92.38 484 LYS A CA 1
ATOM 3538 C C . LYS A 1 484 ? 18.493 -1.792 -11.054 1.00 92.38 484 LYS A C 1
ATOM 3540 O O . LYS A 1 484 ? 18.193 -2.510 -12.007 1.00 92.38 484 LYS A O 1
ATOM 3545 N N . ASP A 1 485 ? 19.293 -0.732 -11.062 1.00 90.31 485 ASP A N 1
ATOM 3546 C CA . ASP A 1 485 ? 20.138 -0.292 -12.177 1.00 90.31 485 ASP A CA 1
ATOM 3547 C C . ASP A 1 485 ? 20.932 -1.484 -12.751 1.00 90.31 485 ASP A C 1
ATOM 3549 O O . ASP A 1 485 ? 21.537 -2.289 -12.012 1.00 90.31 485 ASP A O 1
ATOM 3553 N N . VAL A 1 486 ? 20.855 -1.643 -14.071 1.00 89.81 486 VAL A N 1
ATOM 3554 C CA . VAL A 1 486 ? 21.591 -2.606 -14.877 1.00 89.81 486 VAL A CA 1
ATOM 3555 C C . VAL A 1 486 ? 22.647 -1.851 -15.671 1.00 89.81 486 VAL A C 1
ATOM 3557 O O . VAL A 1 486 ? 22.346 -1.062 -16.543 1.00 89.81 486 VAL A O 1
ATOM 3560 N N . ALA A 1 487 ? 23.910 -2.231 -15.459 1.00 89.12 487 ALA A N 1
ATOM 3561 C CA . ALA A 1 487 ? 25.047 -1.564 -16.085 1.00 89.12 487 ALA A CA 1
ATOM 3562 C C . ALA A 1 487 ? 24.854 -1.284 -17.599 1.00 89.12 487 ALA A C 1
ATOM 3564 O O . ALA A 1 487 ? 24.645 -2.242 -18.365 1.00 89.12 487 ALA A O 1
ATOM 3565 N N . PRO A 1 488 ? 25.035 -0.022 -18.032 1.00 92.44 488 PRO A N 1
ATOM 3566 C CA . PRO A 1 488 ? 24.752 0.381 -19.400 1.00 92.44 488 PRO A CA 1
ATOM 3567 C C . PRO A 1 488 ? 25.804 -0.115 -20.396 1.00 92.44 488 PRO A C 1
ATOM 3569 O O . PRO A 1 488 ? 26.943 -0.447 -20.038 1.00 92.44 488 PRO A O 1
ATOM 3572 N N . SER A 1 489 ? 25.448 -0.158 -21.683 1.00 93.75 489 SER A N 1
ATOM 3573 C CA . SER A 1 489 ? 26.354 -0.597 -22.750 1.00 93.75 489 SER A CA 1
ATOM 3574 C C . SER A 1 489 ? 26.131 0.151 -24.063 1.00 93.75 489 SER A C 1
ATOM 3576 O O . SER A 1 489 ? 25.017 0.226 -24.566 1.00 93.75 489 SER A O 1
ATOM 3578 N N . ILE A 1 490 ? 27.211 0.623 -24.685 1.00 96.44 490 ILE A N 1
ATOM 3579 C CA . ILE A 1 490 ? 27.186 1.347 -25.960 1.00 96.44 490 ILE A CA 1
ATOM 3580 C C . ILE A 1 490 ? 28.046 0.633 -27.002 1.00 96.44 490 ILE A C 1
ATOM 3582 O O . ILE A 1 490 ? 29.047 -0.004 -26.665 1.00 96.44 490 ILE A O 1
ATOM 3586 N N . ALA A 1 491 ? 27.685 0.775 -28.273 1.00 97.25 491 ALA A N 1
ATOM 3587 C CA . ALA A 1 491 ? 28.512 0.377 -29.402 1.00 97.25 491 ALA A CA 1
ATOM 3588 C C . ALA A 1 491 ? 28.624 1.520 -30.414 1.00 97.25 491 ALA A C 1
ATOM 3590 O O . ALA A 1 491 ? 27.732 2.364 -30.521 1.00 97.25 491 ALA A O 1
ATOM 3591 N N . ILE A 1 492 ? 29.732 1.531 -31.148 1.00 98.12 492 ILE A N 1
ATOM 3592 C CA . ILE A 1 492 ? 30.001 2.460 -32.240 1.00 98.12 492 ILE A CA 1
ATOM 3593 C C . ILE A 1 492 ? 30.565 1.675 -33.425 1.00 98.12 492 ILE A C 1
ATOM 3595 O O . ILE A 1 492 ? 31.423 0.816 -33.227 1.00 98.12 492 ILE A O 1
ATOM 3599 N N . ASP A 1 493 ? 30.063 1.952 -34.625 1.00 98.06 493 ASP A N 1
ATOM 3600 C CA . ASP A 1 493 ? 30.590 1.461 -35.902 1.00 98.06 493 ASP A CA 1
ATOM 3601 C C . ASP A 1 493 ? 31.132 2.653 -36.688 1.00 98.06 493 ASP A C 1
ATOM 3603 O O . ASP A 1 493 ? 30.426 3.647 -36.903 1.00 98.06 493 ASP A O 1
ATOM 3607 N N . LYS A 1 494 ? 32.406 2.579 -37.064 1.00 97.81 494 LYS A N 1
ATOM 3608 C CA . LYS A 1 494 ? 33.108 3.620 -37.797 1.00 97.81 494 LYS A CA 1
ATOM 3609 C C . LYS A 1 494 ? 33.447 3.129 -39.190 1.00 97.81 494 LYS A C 1
ATOM 3611 O O . LYS A 1 494 ? 34.242 2.210 -39.388 1.00 97.81 494 LYS A O 1
ATOM 3616 N N . THR A 1 495 ? 32.939 3.849 -40.174 1.00 97.69 495 THR A N 1
ATOM 3617 C CA . THR A 1 495 ? 33.203 3.583 -41.585 1.00 97.69 495 THR A CA 1
ATOM 3618 C C . THR A 1 495 ? 33.744 4.831 -42.268 1.00 97.69 495 THR A C 1
ATOM 3620 O O . THR A 1 495 ? 33.602 5.946 -41.770 1.00 97.69 495 THR A O 1
ATOM 3623 N N . VAL A 1 496 ? 34.413 4.651 -43.398 1.00 95.62 496 VAL A N 1
ATOM 3624 C CA . VAL A 1 496 ? 35.015 5.715 -44.198 1.00 95.62 496 VAL A CA 1
ATOM 3625 C C . VAL A 1 496 ? 34.578 5.566 -45.646 1.00 95.62 496 VAL A C 1
ATOM 3627 O O . VAL A 1 496 ? 34.441 4.438 -46.095 1.00 95.62 496 VAL A O 1
ATOM 3630 N N . ASP A 1 497 ? 34.385 6.696 -46.315 1.00 89.75 497 ASP A N 1
ATOM 3631 C CA . ASP A 1 497 ? 34.301 6.858 -47.766 1.00 89.75 497 ASP A CA 1
ATOM 3632 C C . ASP A 1 497 ? 35.448 7.805 -48.172 1.00 89.75 497 ASP A C 1
ATOM 3634 O O . ASP A 1 497 ? 35.426 9.023 -47.944 1.00 89.75 497 ASP A O 1
ATOM 3638 N N . ALA A 1 498 ? 36.539 7.213 -48.637 1.00 86.69 498 ALA A N 1
ATOM 3639 C CA . ALA A 1 498 ? 37.781 7.860 -49.022 1.00 86.69 498 ALA A CA 1
ATOM 3640 C C . ALA A 1 498 ? 37.946 7.939 -50.544 1.00 86.69 498 ALA A C 1
ATOM 3642 O O . ALA A 1 498 ? 38.656 8.831 -51.021 1.00 86.69 498 ALA A O 1
ATOM 3643 N N . ASP A 1 499 ? 37.349 7.024 -51.310 1.00 74.81 499 ASP A N 1
ATOM 3644 C CA . ASP A 1 499 ? 37.344 7.093 -52.776 1.00 74.81 499 ASP A CA 1
ATOM 3645 C C . ASP A 1 499 ? 36.157 7.890 -53.355 1.00 74.81 499 ASP A C 1
ATOM 3647 O O . ASP A 1 499 ? 36.202 8.265 -54.532 1.00 74.81 499 ASP A O 1
ATOM 3651 N N . HIS A 1 500 ? 35.229 8.317 -52.492 1.00 77.31 500 HIS A N 1
ATOM 3652 C CA . HIS A 1 500 ? 34.084 9.187 -52.768 1.00 77.31 500 HIS A CA 1
ATOM 3653 C C . HIS A 1 500 ? 33.049 8.547 -53.699 1.00 77.31 500 HIS A C 1
ATOM 3655 O O . HIS A 1 500 ? 32.397 9.252 -54.482 1.00 77.31 500 HIS A O 1
ATOM 3661 N N . ASP A 1 501 ? 32.898 7.225 -53.643 1.00 70.12 501 ASP A N 1
ATOM 3662 C CA . ASP A 1 501 ? 31.871 6.504 -54.395 1.00 70.12 501 ASP A CA 1
ATOM 3663 C C . ASP A 1 501 ? 30.488 6.527 -53.700 1.00 70.12 501 ASP A C 1
ATOM 3665 O O . ASP A 1 501 ? 29.472 6.163 -54.307 1.00 70.12 501 ASP A O 1
ATOM 3669 N N . GLY A 1 502 ? 30.424 7.049 -52.467 1.00 79.56 502 GLY A N 1
ATOM 3670 C CA . GLY A 1 502 ? 29.219 7.155 -51.646 1.00 79.56 502 GLY A CA 1
ATOM 3671 C C . GLY A 1 502 ? 28.884 5.888 -50.856 1.00 79.56 502 GLY A C 1
ATOM 3672 O O . GLY A 1 502 ? 27.826 5.830 -50.218 1.00 79.56 502 GLY A O 1
ATOM 3673 N N . ILE A 1 503 ? 29.738 4.869 -50.907 1.00 83.19 503 ILE A N 1
ATOM 3674 C CA . ILE A 1 503 ? 29.663 3.645 -50.118 1.00 83.19 503 ILE A CA 1
ATOM 3675 C C . ILE A 1 503 ? 30.709 3.753 -49.012 1.00 83.19 503 ILE A C 1
ATOM 3677 O O . ILE A 1 503 ? 31.835 4.152 -49.241 1.00 83.19 503 ILE A O 1
ATOM 3681 N N . PHE A 1 504 ? 30.322 3.405 -47.786 1.00 90.75 504 PHE A N 1
ATOM 3682 C CA . PHE A 1 504 ? 31.218 3.485 -46.639 1.00 90.75 504 PHE A CA 1
ATOM 3683 C C . PHE A 1 504 ? 31.666 2.090 -46.204 1.00 90.75 504 PHE A C 1
ATOM 3685 O O . PHE A 1 504 ? 30.845 1.182 -46.011 1.00 90.75 504 PHE A O 1
ATOM 3692 N N . HIS A 1 505 ? 32.963 1.928 -45.962 1.00 91.81 505 HIS A N 1
ATOM 3693 C CA . HIS A 1 505 ? 33.555 0.682 -45.483 1.00 91.81 505 HIS A CA 1
ATOM 3694 C C . HIS A 1 505 ? 34.484 0.897 -44.283 1.00 91.81 505 HIS A C 1
ATOM 3696 O O . HIS A 1 505 ? 34.982 1.987 -44.035 1.00 91.81 505 HIS A O 1
ATOM 3702 N N . SER A 1 506 ? 34.771 -0.157 -43.512 1.00 94.31 506 SER A N 1
ATOM 3703 C CA . SER A 1 506 ? 35.768 -0.077 -42.427 1.00 94.31 506 SER A CA 1
ATOM 3704 C C . SER A 1 506 ? 37.205 0.050 -42.953 1.00 94.31 506 SER A C 1
ATOM 3706 O O . SER A 1 506 ? 38.127 0.422 -42.220 1.00 94.31 506 SER A O 1
ATOM 3708 N N . SER A 1 507 ? 37.427 -0.233 -44.241 1.00 93.12 507 SER A N 1
ATOM 3709 C CA . SER A 1 507 ? 38.683 0.074 -44.909 1.00 93.12 507 SER A CA 1
ATOM 3710 C C . SER A 1 507 ? 38.517 0.314 -46.400 1.00 93.12 507 SER A C 1
ATOM 3712 O O . SER A 1 507 ? 37.822 -0.441 -47.075 1.00 93.12 507 SER A O 1
ATOM 3714 N N . GLU A 1 508 ? 39.254 1.303 -46.903 1.00 88.56 508 GLU A N 1
ATOM 3715 C CA . GLU A 1 508 ? 39.263 1.682 -48.313 1.00 88.56 508 GLU A CA 1
ATOM 3716 C C . GLU A 1 508 ? 40.666 1.991 -48.833 1.00 88.56 508 GLU A C 1
ATOM 3718 O O . GLU A 1 508 ? 41.632 2.156 -48.072 1.00 88.56 508 GLU A O 1
ATOM 3723 N N . THR A 1 509 ? 40.793 2.052 -50.160 1.00 82.00 509 THR A N 1
ATOM 3724 C CA . THR A 1 509 ? 42.067 2.296 -50.837 1.00 82.00 509 THR A CA 1
ATOM 3725 C C . THR A 1 509 ? 42.004 3.472 -51.792 1.00 82.00 509 THR A C 1
ATOM 3727 O O . THR A 1 509 ? 41.224 3.471 -52.732 1.00 82.00 509 THR A O 1
ATOM 3730 N N . VAL A 1 510 ? 42.933 4.410 -51.628 1.00 77.81 510 VAL A N 1
ATOM 3731 C CA . VAL A 1 510 ? 43.044 5.627 -52.443 1.00 77.81 510 VAL A CA 1
ATOM 3732 C C . VAL A 1 510 ? 44.453 5.784 -53.001 1.00 77.81 510 VAL A C 1
ATOM 3734 O O . VAL A 1 510 ? 45.382 5.055 -52.648 1.00 77.81 510 VAL A O 1
ATOM 3737 N N . GLN A 1 511 ? 44.665 6.739 -53.898 1.00 72.44 511 GLN A N 1
ATOM 3738 C CA . GLN A 1 511 ? 45.999 7.000 -54.433 1.00 72.44 511 GLN A CA 1
ATOM 3739 C C . GLN A 1 511 ? 46.932 7.573 -53.344 1.00 72.44 511 GLN A C 1
ATOM 3741 O O . GLN A 1 511 ? 46.501 8.294 -52.448 1.00 72.44 511 GLN A O 1
ATOM 3746 N N . SER A 1 512 ? 48.244 7.330 -53.409 1.00 72.81 512 SER A N 1
ATOM 3747 C CA . SER A 1 512 ? 49.182 8.090 -52.566 1.00 72.81 512 SER A CA 1
ATOM 3748 C C . SER A 1 512 ? 49.152 9.588 -52.901 1.00 72.81 512 SER A C 1
ATOM 3750 O O . SER A 1 512 ? 49.220 9.952 -54.080 1.00 72.81 512 SER A O 1
ATOM 3752 N N . GLY A 1 513 ? 49.134 10.445 -51.884 1.00 71.38 513 GLY A N 1
ATOM 3753 C CA . GLY A 1 513 ? 49.016 11.896 -52.015 1.00 71.38 513 GLY A CA 1
ATOM 3754 C C . GLY A 1 513 ? 48.186 12.507 -50.890 1.00 71.38 513 GLY A C 1
ATOM 3755 O O . GLY A 1 513 ? 47.887 11.832 -49.903 1.00 71.38 513 GLY A O 1
ATOM 3756 N N . ALA A 1 514 ? 47.844 13.787 -51.046 1.00 78.94 514 ALA A N 1
ATOM 3757 C CA . ALA A 1 514 ? 46.880 14.462 -50.186 1.00 78.94 514 ALA A CA 1
ATOM 3758 C C . ALA A 1 514 ? 45.475 13.927 -50.487 1.00 78.94 514 ALA A C 1
ATOM 3760 O O . ALA A 1 514 ? 45.118 13.794 -51.655 1.00 78.94 514 ALA A O 1
ATOM 3761 N N . GLN A 1 515 ? 44.729 13.617 -49.436 1.00 79.81 515 GLN A N 1
ATOM 3762 C CA . GLN A 1 515 ? 43.419 12.990 -49.452 1.00 79.81 515 GLN A CA 1
ATOM 3763 C C . GLN A 1 515 ? 42.513 13.676 -48.440 1.00 79.81 515 GLN A C 1
ATOM 3765 O O . GLN A 1 515 ? 42.981 14.097 -47.382 1.00 79.81 515 GLN A O 1
ATOM 3770 N N . ASN A 1 516 ? 41.231 13.747 -48.766 1.00 85.25 516 ASN A N 1
ATOM 3771 C CA . ASN A 1 516 ? 40.163 14.006 -47.812 1.00 85.25 516 ASN A CA 1
ATOM 3772 C C . ASN A 1 516 ? 39.330 12.726 -47.755 1.00 85.25 516 ASN A C 1
ATOM 3774 O O . ASN A 1 516 ? 39.121 12.118 -48.797 1.00 85.25 516 ASN A O 1
ATOM 3778 N N . ALA A 1 517 ? 38.903 12.299 -46.575 1.00 90.19 517 ALA A N 1
ATOM 3779 C CA . ALA A 1 517 ? 37.994 11.165 -46.441 1.00 90.19 517 ALA A CA 1
ATOM 3780 C C . ALA A 1 517 ? 36.870 11.535 -45.487 1.00 90.19 517 ALA A C 1
ATOM 3782 O O . ALA A 1 517 ? 37.131 12.158 -44.450 1.00 90.19 517 ALA A O 1
ATOM 3783 N N . THR A 1 518 ? 35.650 11.155 -45.838 1.00 94.25 518 THR A N 1
ATOM 3784 C CA . THR A 1 518 ? 34.479 11.345 -44.988 1.00 94.25 518 THR A CA 1
ATOM 3785 C C . THR A 1 518 ? 34.269 10.096 -44.148 1.00 94.25 518 THR A C 1
ATOM 3787 O O . THR A 1 518 ? 34.320 8.981 -44.652 1.00 94.25 518 THR A O 1
ATOM 3790 N N . TYR A 1 519 ? 34.064 10.278 -42.849 1.00 97.12 519 TYR A N 1
ATOM 3791 C CA . TYR A 1 519 ? 33.832 9.209 -41.888 1.00 97.12 519 TYR A CA 1
ATOM 3792 C C . TYR A 1 519 ? 32.408 9.287 -41.356 1.00 97.12 519 TYR A C 1
ATOM 3794 O O . TYR A 1 519 ? 31.912 10.377 -41.063 1.00 97.12 519 TYR A O 1
ATOM 3802 N N . HIS A 1 520 ? 31.786 8.121 -41.199 1.00 97.56 520 HIS A N 1
ATOM 3803 C CA . HIS A 1 520 ? 30.505 7.940 -40.523 1.00 97.56 520 HIS A CA 1
ATOM 3804 C C . HIS A 1 520 ? 30.712 7.232 -39.194 1.00 97.56 520 HIS A C 1
ATOM 3806 O O . HIS A 1 520 ? 31.531 6.320 -39.082 1.00 97.56 520 HIS A O 1
ATOM 3812 N N . TYR A 1 521 ? 29.940 7.663 -38.203 1.00 98.25 521 TYR A N 1
ATOM 3813 C CA . TYR A 1 521 ? 29.957 7.122 -36.850 1.00 98.25 521 TYR A CA 1
ATOM 3814 C C . TYR A 1 521 ? 28.531 6.736 -36.482 1.00 98.25 521 TYR A C 1
ATOM 3816 O O . TYR A 1 521 ? 27.704 7.616 -36.243 1.00 98.25 521 TYR A O 1
ATOM 3824 N N . ALA A 1 522 ? 28.236 5.439 -36.470 1.00 98.00 522 ALA A N 1
ATOM 3825 C CA . ALA A 1 522 ? 26.934 4.899 -36.100 1.00 98.00 522 ALA A CA 1
ATOM 3826 C C . ALA A 1 522 ? 26.975 4.425 -34.645 1.00 98.00 522 ALA A C 1
ATOM 3828 O O . ALA A 1 522 ? 27.660 3.459 -34.323 1.00 98.00 522 ALA A O 1
ATOM 3829 N N . ILE A 1 523 ? 26.250 5.108 -33.765 1.00 98.19 523 ILE A N 1
ATOM 3830 C CA . ILE A 1 523 ? 26.208 4.835 -32.328 1.00 98.19 523 ILE A CA 1
ATOM 3831 C C . ILE A 1 523 ? 24.890 4.158 -31.986 1.00 98.19 523 ILE A C 1
ATOM 3833 O O . ILE A 1 523 ? 23.820 4.653 -32.344 1.00 98.19 523 ILE A O 1
ATOM 3837 N N . THR A 1 524 ? 24.966 3.050 -31.257 1.00 96.75 524 THR A N 1
ATOM 3838 C CA . THR A 1 524 ? 23.796 2.302 -30.787 1.00 96.75 524 THR A CA 1
ATOM 3839 C C . THR A 1 524 ? 23.884 2.055 -29.294 1.00 96.75 524 THR A C 1
ATOM 3841 O O . THR A 1 524 ? 24.922 1.605 -28.796 1.00 96.75 524 THR A O 1
ATOM 3844 N N . ASN A 1 525 ? 22.774 2.275 -28.597 1.00 95.38 525 ASN A N 1
ATOM 3845 C CA . ASN A 1 525 ? 22.602 1.804 -27.235 1.00 95.38 525 ASN A CA 1
ATOM 3846 C C . ASN A 1 525 ? 22.343 0.286 -27.252 1.00 95.38 525 ASN A C 1
ATOM 3848 O O . ASN A 1 525 ? 21.418 -0.210 -27.892 1.00 95.38 525 ASN A O 1
ATOM 3852 N N . THR A 1 526 ? 23.203 -0.452 -26.561 1.00 94.50 526 THR A N 1
ATOM 3853 C CA . THR A 1 526 ? 23.175 -1.916 -26.442 1.00 94.50 526 THR A CA 1
ATOM 3854 C C . THR A 1 526 ? 22.917 -2.375 -25.006 1.00 94.50 526 THR A C 1
ATOM 3856 O O . THR A 1 526 ? 23.129 -3.549 -24.684 1.00 94.50 526 THR A O 1
ATOM 3859 N N . SER A 1 527 ? 22.466 -1.462 -24.143 1.00 92.81 527 SER A N 1
ATOM 3860 C CA . SER A 1 527 ? 22.101 -1.733 -22.761 1.00 92.81 527 SER A CA 1
ATOM 3861 C C . SER A 1 527 ? 21.091 -2.879 -22.657 1.00 92.81 527 SER A C 1
ATOM 3863 O O . SER A 1 527 ? 20.096 -2.902 -23.392 1.00 92.81 527 SER A O 1
ATOM 3865 N N . PRO A 1 528 ? 21.290 -3.844 -21.737 1.00 91.69 528 PRO A N 1
ATOM 3866 C CA . PRO A 1 528 ? 20.359 -4.958 -21.562 1.00 91.69 528 PRO A CA 1
ATOM 3867 C C . PRO A 1 528 ? 18.944 -4.528 -21.149 1.00 91.69 528 PRO A C 1
ATOM 3869 O O . PRO A 1 528 ? 17.988 -5.242 -21.454 1.00 91.69 528 PRO A O 1
ATOM 3872 N N . ALA A 1 529 ? 18.817 -3.387 -20.468 1.00 90.69 529 ALA A N 1
ATOM 3873 C CA . ALA A 1 529 ? 17.551 -2.803 -20.031 1.00 90.69 529 ALA A CA 1
ATOM 3874 C C . ALA A 1 529 ? 16.764 -2.102 -21.160 1.00 90.69 529 ALA A C 1
ATOM 3876 O O . ALA A 1 529 ? 15.578 -1.794 -21.008 1.00 90.69 529 ALA A O 1
ATOM 3877 N N . GLY A 1 530 ? 17.371 -1.949 -22.341 1.00 88.75 530 GLY A N 1
ATOM 3878 C CA . GLY A 1 530 ? 16.703 -1.476 -23.547 1.00 88.75 530 GLY A CA 1
ATOM 3879 C C . GLY A 1 530 ? 16.254 -0.018 -23.444 1.00 88.75 530 GLY A C 1
ATOM 3880 O O . GLY A 1 530 ? 17.030 0.854 -23.090 1.00 88.75 530 GLY A O 1
ATOM 3881 N N . ALA A 1 531 ? 14.993 0.259 -23.788 1.00 87.81 531 ALA A N 1
ATOM 3882 C CA . ALA A 1 531 ? 14.435 1.619 -23.796 1.00 87.81 531 ALA A CA 1
ATOM 3883 C C . ALA A 1 531 ? 14.209 2.216 -22.393 1.00 87.81 531 ALA A C 1
ATOM 3885 O O . ALA A 1 531 ? 13.734 3.339 -22.280 1.00 87.81 531 ALA A O 1
ATOM 3886 N N . LEU A 1 532 ? 14.471 1.443 -21.336 1.00 90.56 532 LEU A N 1
ATOM 3887 C CA . LEU A 1 532 ? 14.409 1.914 -19.954 1.00 90.56 532 LEU A CA 1
ATOM 3888 C C . LEU A 1 532 ? 15.785 2.292 -19.402 1.00 90.56 532 LEU A C 1
ATOM 3890 O O . LEU A 1 532 ? 15.829 2.675 -18.252 1.00 90.56 532 LEU A O 1
ATOM 3894 N N . ASP A 1 533 ? 16.841 2.205 -20.216 1.00 90.31 533 ASP A N 1
ATOM 3895 C CA . ASP A 1 533 ? 18.202 2.664 -19.898 1.00 90.31 533 ASP A CA 1
ATOM 3896 C C . ASP A 1 533 ? 18.746 3.466 -21.103 1.00 90.31 533 ASP A C 1
ATOM 3898 O O . ASP A 1 533 ? 19.551 2.962 -21.901 1.00 90.31 533 ASP A O 1
ATOM 3902 N N . PRO A 1 534 ? 18.179 4.658 -21.380 1.00 92.19 534 PRO A N 1
ATOM 3903 C CA . PRO A 1 534 ? 18.604 5.518 -22.479 1.00 92.19 534 PRO A CA 1
ATOM 3904 C C . PRO A 1 534 ? 19.918 6.244 -22.146 1.00 92.19 534 PRO A C 1
ATOM 3906 O O . PRO A 1 534 ? 20.132 6.720 -21.035 1.00 92.19 534 PRO A O 1
ATOM 3909 N N . LEU A 1 535 ? 20.811 6.392 -23.132 1.00 93.12 535 LEU A N 1
ATOM 3910 C CA . LEU A 1 535 ? 22.162 6.908 -22.876 1.00 93.12 535 LEU A CA 1
ATOM 3911 C C . LEU A 1 535 ? 22.314 8.387 -23.241 1.00 93.12 535 LEU A C 1
ATOM 3913 O O . LEU A 1 535 ? 21.984 8.812 -24.347 1.00 93.12 535 LEU A O 1
ATOM 3917 N N . THR A 1 536 ? 22.942 9.162 -22.361 1.00 92.44 536 THR A N 1
ATOM 3918 C CA . THR A 1 536 ? 23.421 10.517 -22.662 1.00 92.44 536 THR A CA 1
ATOM 3919 C C . THR A 1 536 ? 24.878 10.474 -23.115 1.00 92.44 536 THR A C 1
ATOM 3921 O O . THR A 1 536 ? 25.767 10.125 -22.336 1.00 92.44 536 THR A O 1
ATOM 3924 N N . LEU A 1 537 ? 25.157 10.895 -24.354 1.00 93.94 537 LEU A N 1
ATOM 3925 C CA . LEU A 1 537 ? 26.535 11.026 -24.843 1.00 93.94 537 LEU A CA 1
ATOM 3926 C C . LEU A 1 537 ? 27.292 12.120 -24.078 1.00 93.94 537 LEU A C 1
ATOM 3928 O O . LEU A 1 537 ? 26.826 13.255 -23.957 1.00 93.94 537 LEU A O 1
ATOM 3932 N N . THR A 1 538 ? 28.488 11.788 -23.596 1.00 93.00 538 THR A N 1
ATOM 3933 C CA . THR A 1 538 ? 29.358 12.703 -22.838 1.00 93.00 538 THR A CA 1
ATOM 3934 C C . THR A 1 538 ? 30.647 13.040 -23.571 1.00 93.00 538 THR A C 1
ATOM 3936 O O . THR A 1 538 ? 31.205 14.118 -23.360 1.00 93.00 538 THR A O 1
ATOM 3939 N N . SER A 1 539 ? 31.102 12.151 -24.454 1.00 94.88 539 SER A N 1
ATOM 3940 C CA . SER A 1 539 ? 32.263 12.353 -25.316 1.00 94.88 539 SER A CA 1
ATOM 3941 C C . SER A 1 539 ? 32.080 11.587 -26.622 1.00 94.88 539 SER A C 1
ATOM 3943 O O . SER A 1 539 ? 31.619 10.449 -26.617 1.00 94.88 539 SER A O 1
ATOM 3945 N N . LEU A 1 540 ? 32.477 12.187 -27.739 1.00 97.44 540 LEU A N 1
ATOM 3946 C CA . LEU A 1 540 ? 32.635 11.494 -29.015 1.00 97.44 540 LEU A CA 1
ATOM 3947 C C . LEU A 1 540 ? 33.821 12.128 -29.731 1.00 97.44 540 LEU A C 1
ATOM 3949 O O . LEU A 1 540 ? 33.710 13.225 -30.281 1.00 97.44 540 LEU A O 1
ATOM 3953 N N . VAL A 1 541 ? 34.972 11.470 -29.648 1.00 97.44 541 VAL A N 1
ATOM 3954 C CA . VAL A 1 541 ? 36.247 12.034 -30.091 1.00 97.44 541 VAL A CA 1
ATOM 3955 C C . VAL A 1 541 ? 36.907 11.095 -31.081 1.00 97.44 541 VAL A C 1
ATOM 3957 O O . VAL A 1 541 ? 37.069 9.903 -30.829 1.00 97.44 541 VAL A O 1
ATOM 3960 N N . ASP A 1 542 ? 37.289 11.658 -32.214 1.00 97.38 542 ASP A N 1
ATOM 3961 C CA . ASP A 1 542 ? 38.012 10.994 -33.287 1.00 97.38 542 ASP A CA 1
ATOM 3962 C C . ASP A 1 542 ? 39.476 11.447 -33.278 1.00 97.38 542 ASP A C 1
ATOM 3964 O O . ASP A 1 542 ? 39.749 12.645 -33.226 1.00 97.38 542 ASP A O 1
ATOM 3968 N N . ASP A 1 543 ? 40.420 10.504 -33.324 1.00 96.06 543 ASP A N 1
ATOM 3969 C CA . ASP A 1 543 ? 41.862 10.782 -33.229 1.00 96.06 543 ASP A CA 1
ATOM 3970 C C . ASP A 1 543 ? 42.472 11.360 -34.514 1.00 96.06 543 ASP A C 1
ATOM 3972 O O . ASP A 1 543 ? 43.689 11.550 -34.598 1.00 96.06 543 ASP A O 1
ATOM 3976 N N . ASN A 1 544 ? 41.652 11.582 -35.546 1.00 93.62 544 ASN A N 1
ATOM 3977 C CA . ASN A 1 544 ? 42.023 12.114 -36.851 1.00 93.62 544 ASN A CA 1
ATOM 3978 C C . ASN A 1 544 ? 43.153 11.319 -37.546 1.00 93.62 544 ASN A C 1
ATOM 3980 O O . ASN A 1 544 ? 43.906 11.832 -38.385 1.00 93.62 544 ASN A O 1
ATOM 3984 N N . GLY A 1 545 ? 43.298 10.036 -37.198 1.00 90.56 545 GLY A N 1
ATOM 3985 C CA . GLY A 1 545 ? 44.381 9.166 -37.652 1.00 90.56 545 GLY A CA 1
ATOM 3986 C C . GLY A 1 545 ? 45.737 9.450 -37.001 1.00 90.56 545 GLY A C 1
ATOM 3987 O O . GLY A 1 545 ? 46.775 9.039 -37.539 1.00 90.56 545 GLY A O 1
ATOM 3988 N N . THR A 1 546 ? 45.762 10.164 -35.874 1.00 91.12 546 THR A N 1
ATOM 3989 C CA . THR A 1 546 ? 46.968 10.588 -35.154 1.00 91.12 546 THR A CA 1
ATOM 3990 C C . THR A 1 546 ? 46.894 10.332 -33.637 1.00 91.12 546 THR A C 1
ATOM 3992 O O . THR A 1 546 ? 46.983 11.276 -32.857 1.00 91.12 546 THR A O 1
ATOM 3995 N N . PRO A 1 547 ? 46.940 9.064 -33.167 1.00 89.06 547 PRO A N 1
ATOM 3996 C CA . PRO A 1 547 ? 46.761 8.714 -31.744 1.00 89.06 547 PRO A CA 1
ATOM 3997 C C . PRO A 1 547 ? 47.707 9.403 -30.738 1.00 89.06 547 PRO A C 1
ATOM 3999 O O . PRO A 1 547 ? 47.477 9.396 -29.533 1.00 89.06 547 PRO A O 1
ATOM 4002 N N . ALA A 1 548 ? 48.847 9.926 -31.204 1.00 89.69 548 ALA A N 1
ATOM 4003 C CA . ALA A 1 548 ? 49.845 10.592 -30.365 1.00 89.69 548 ALA A CA 1
ATOM 4004 C C . ALA A 1 548 ? 49.700 12.125 -30.324 1.00 89.69 548 ALA A C 1
ATOM 4006 O O . ALA A 1 548 ? 50.472 12.783 -29.619 1.00 89.69 548 ALA A O 1
ATOM 4007 N N . ASN A 1 549 ? 48.778 12.696 -31.099 1.00 90.94 549 ASN A N 1
ATOM 4008 C CA . ASN A 1 549 ? 48.557 14.128 -31.211 1.00 90.94 549 ASN A CA 1
ATOM 4009 C C . ASN A 1 549 ? 47.114 14.447 -30.828 1.00 90.94 549 ASN A C 1
ATOM 4011 O O . ASN A 1 549 ? 46.250 14.464 -31.671 1.00 90.94 549 ASN A O 1
ATOM 4015 N N . THR A 1 550 ? 46.850 14.771 -29.568 1.00 91.31 550 THR A N 1
ATOM 4016 C CA . THR A 1 550 ? 45.476 15.106 -29.150 1.00 91.31 550 THR A CA 1
ATOM 4017 C C . THR A 1 550 ? 45.052 16.533 -29.537 1.00 91.31 550 THR A C 1
ATOM 4019 O O . THR A 1 550 ? 44.067 17.064 -29.035 1.00 91.31 550 THR A O 1
ATOM 4022 N N . GLY A 1 551 ? 45.893 17.257 -30.284 1.00 91.31 551 GLY A N 1
ATOM 4023 C CA . GLY A 1 551 ? 45.666 18.660 -30.642 1.00 91.31 551 GLY A CA 1
ATOM 4024 C C . GLY A 1 551 ? 44.861 18.842 -31.926 1.00 91.31 551 GLY A C 1
ATOM 4025 O O . GLY A 1 551 ? 44.394 19.952 -32.182 1.00 91.31 551 GLY A O 1
ATOM 4026 N N . ASP A 1 552 ? 44.752 17.789 -32.733 1.00 92.31 552 ASP A N 1
ATOM 4027 C CA . ASP A 1 552 ? 43.991 17.715 -33.981 1.00 92.31 552 ASP A CA 1
ATOM 4028 C C . ASP A 1 552 ? 42.852 16.688 -33.939 1.00 92.31 552 ASP A C 1
ATOM 4030 O O . ASP A 1 552 ? 42.218 16.481 -34.975 1.00 92.31 552 ASP A O 1
ATOM 4034 N N . ASP A 1 553 ? 42.569 16.117 -32.763 1.00 95.81 553 ASP A N 1
ATOM 4035 C CA . ASP A 1 553 ? 41.383 15.298 -32.516 1.00 95.81 553 ASP A CA 1
ATOM 4036 C C . ASP A 1 553 ? 40.105 16.088 -32.851 1.00 95.81 553 ASP A C 1
ATOM 4038 O O . ASP A 1 553 ? 39.994 17.293 -32.582 1.00 95.81 553 ASP A O 1
ATOM 4042 N N . ILE A 1 554 ? 39.122 15.402 -33.428 1.00 95.62 554 ILE A N 1
ATOM 4043 C CA . ILE A 1 554 ? 37.835 15.980 -33.814 1.00 95.62 554 ILE A CA 1
ATOM 4044 C C . ILE A 1 554 ? 36.815 15.658 -32.721 1.00 95.62 554 ILE A C 1
ATOM 4046 O O . ILE A 1 554 ? 36.469 14.501 -32.494 1.00 95.62 554 ILE A O 1
ATOM 4050 N N . ASP A 1 555 ? 36.316 16.703 -32.060 1.00 96.31 555 ASP A N 1
ATOM 4051 C CA . ASP A 1 555 ? 35.175 16.622 -31.144 1.00 96.31 555 ASP A CA 1
ATOM 4052 C C . ASP A 1 555 ? 33.870 16.610 -31.948 1.00 96.31 555 ASP A C 1
ATOM 4054 O O . ASP A 1 555 ? 33.388 17.647 -32.414 1.00 96.31 555 ASP A O 1
ATOM 4058 N N . LEU A 1 556 ? 33.296 15.423 -32.119 1.00 97.19 556 LEU A N 1
ATOM 4059 C CA . LEU A 1 556 ? 32.061 15.218 -32.873 1.00 97.19 556 LEU A CA 1
ATOM 4060 C C . LEU A 1 556 ? 30.821 15.682 -32.091 1.00 97.19 556 LEU A C 1
ATOM 4062 O O . LEU A 1 556 ? 29.765 15.874 -32.689 1.00 97.19 556 LEU A O 1
ATOM 4066 N N . LEU A 1 557 ? 30.939 15.948 -30.785 1.00 95.81 557 LEU A N 1
ATOM 4067 C CA . LEU A 1 557 ? 29.884 16.587 -29.990 1.00 95.81 557 LEU A CA 1
ATOM 4068 C C . LEU A 1 557 ? 29.987 18.119 -30.002 1.00 95.81 557 LEU A C 1
ATOM 4070 O O . LEU A 1 557 ? 29.326 18.789 -29.204 1.00 95.81 557 LEU A O 1
ATOM 4074 N N . ASN A 1 558 ? 30.771 18.726 -30.900 1.00 94.62 558 ASN A N 1
ATOM 4075 C CA . ASN A 1 558 ? 30.872 20.181 -30.952 1.00 94.62 558 ASN A CA 1
ATOM 4076 C C . ASN A 1 558 ? 29.494 20.846 -31.151 1.00 94.62 558 ASN A C 1
ATOM 4078 O O . ASN A 1 558 ? 28.799 20.636 -32.148 1.00 94.62 558 ASN A O 1
ATOM 4082 N N . GLY A 1 559 ? 29.091 21.670 -30.179 1.00 91.50 559 GLY A N 1
ATOM 4083 C CA . GLY A 1 559 ? 27.781 22.328 -30.170 1.00 91.50 559 GLY A CA 1
ATOM 4084 C C . GLY A 1 559 ? 26.613 21.443 -29.711 1.00 91.50 559 GLY A C 1
ATOM 4085 O O . GLY A 1 559 ? 25.465 21.904 -29.753 1.00 91.50 559 GLY A O 1
ATOM 4086 N N . PHE A 1 560 ? 26.882 20.212 -29.268 1.00 92.25 560 PHE A N 1
ATOM 4087 C CA . PHE A 1 560 ? 25.912 19.369 -28.579 1.00 92.25 560 PHE A CA 1
ATOM 4088 C C . PHE A 1 560 ? 25.550 20.000 -27.231 1.00 92.25 560 PHE A C 1
ATOM 4090 O O . PHE A 1 560 ? 26.409 20.430 -26.457 1.00 92.25 560 PHE A O 1
ATOM 4097 N N . VAL A 1 561 ? 24.255 20.083 -26.956 1.00 89.00 561 VAL A N 1
ATOM 4098 C CA . VAL A 1 561 ? 23.704 20.524 -25.679 1.00 89.00 561 VAL A CA 1
ATOM 4099 C C . VAL A 1 561 ? 22.583 19.559 -25.348 1.00 89.00 561 VAL A C 1
ATOM 4101 O O . VAL A 1 561 ? 21.565 19.550 -26.044 1.00 89.00 561 VAL A O 1
ATOM 4104 N N . ALA A 1 562 ? 22.764 18.780 -24.281 1.00 82.50 562 ALA A N 1
ATOM 4105 C CA . ALA A 1 562 ? 21.751 17.849 -23.799 1.00 82.50 562 ALA A CA 1
ATOM 4106 C C . ALA A 1 562 ? 20.381 18.546 -23.702 1.00 82.50 562 ALA A C 1
ATOM 4108 O O . ALA A 1 562 ? 20.282 19.663 -23.180 1.00 82.50 562 ALA A O 1
ATOM 4109 N N . ASN A 1 563 ? 19.338 17.891 -24.216 1.00 85.81 563 ASN A N 1
ATOM 4110 C CA . ASN A 1 563 ? 17.962 18.396 -24.284 1.00 85.81 563 ASN A CA 1
ATOM 4111 C C . ASN A 1 563 ? 17.740 19.650 -25.162 1.00 85.81 563 ASN A C 1
ATOM 4113 O O . ASN A 1 563 ? 16.714 20.321 -25.016 1.00 85.81 563 ASN A O 1
ATOM 4117 N N . SER A 1 564 ? 18.687 20.045 -26.026 1.00 90.75 564 SER A N 1
ATOM 4118 C CA . SER A 1 564 ? 18.546 21.290 -26.799 1.00 90.75 564 SER A CA 1
ATOM 4119 C C . SER A 1 564 ? 19.173 21.318 -28.193 1.00 90.75 564 SER A C 1
ATOM 4121 O O . SER A 1 564 ? 18.694 22.097 -29.018 1.00 90.75 564 SER A O 1
ATOM 4123 N N . SER A 1 565 ? 20.278 20.620 -28.449 1.00 93.44 565 SER A N 1
ATOM 4124 C CA . SER A 1 565 ? 21.001 20.698 -29.726 1.00 93.44 565 SER A CA 1
ATOM 4125 C C . SER A 1 565 ? 21.855 19.453 -29.935 1.00 93.44 565 SER A C 1
ATOM 4127 O O . SER A 1 565 ? 22.608 19.091 -29.037 1.00 93.44 565 SER A O 1
ATOM 4129 N N . HIS A 1 566 ? 21.816 18.855 -31.129 1.00 91.75 566 HIS A N 1
ATOM 4130 C CA . HIS A 1 566 ? 22.656 17.701 -31.483 1.00 91.75 566 HIS A CA 1
ATOM 4131 C C . HIS A 1 566 ? 24.086 18.068 -31.918 1.00 91.75 566 HIS A C 1
ATOM 4133 O O . HIS A 1 566 ? 24.924 17.191 -32.097 1.00 91.75 566 HIS A O 1
ATOM 4139 N N . GLY A 1 567 ? 24.388 19.360 -32.070 1.00 92.75 567 GLY A N 1
ATOM 4140 C CA . GLY A 1 567 ? 25.692 19.829 -32.547 1.00 92.75 567 GLY A CA 1
ATOM 4141 C C . GLY A 1 567 ? 25.827 19.838 -34.070 1.00 92.75 567 GLY A C 1
ATOM 4142 O O . GLY A 1 567 ? 24.851 19.681 -34.801 1.00 92.75 567 GLY A O 1
ATOM 4143 N N . THR A 1 568 ? 27.036 20.117 -34.560 1.00 93.62 568 THR A N 1
ATOM 4144 C CA . THR A 1 568 ? 27.286 20.373 -35.993 1.00 93.62 568 THR A CA 1
ATOM 4145 C C . THR A 1 568 ? 27.604 19.133 -36.817 1.00 93.62 568 THR A C 1
ATOM 4147 O O . THR A 1 568 ? 27.487 19.193 -38.036 1.00 93.62 568 THR A O 1
ATOM 4150 N N . HIS A 1 569 ? 28.025 18.044 -36.172 1.00 95.94 569 HIS A N 1
ATOM 4151 C CA . HIS A 1 569 ? 28.412 16.794 -36.836 1.00 95.94 569 HIS A CA 1
ATOM 4152 C C . HIS A 1 569 ? 27.291 15.754 -36.877 1.00 95.94 569 HIS A C 1
ATOM 4154 O O . HIS A 1 569 ? 27.426 14.737 -37.548 1.00 95.94 569 HIS A O 1
ATOM 4160 N N . TYR A 1 570 ? 26.195 15.991 -36.162 1.00 97.19 570 TYR A N 1
ATOM 4161 C CA . TYR A 1 570 ? 25.056 15.087 -36.137 1.00 97.19 570 TYR A CA 1
ATOM 4162 C C . TYR A 1 570 ? 24.283 15.110 -37.461 1.00 97.19 570 TYR A C 1
ATOM 4164 O O . TYR A 1 570 ? 23.985 16.180 -37.999 1.00 97.19 570 TYR A O 1
ATOM 4172 N N . VAL A 1 571 ? 23.909 13.928 -37.951 1.00 96.38 571 VAL A N 1
ATOM 4173 C CA . VAL A 1 571 ? 23.186 13.741 -39.216 1.00 96.38 571 VAL A CA 1
ATOM 4174 C C . VAL A 1 571 ? 21.754 13.257 -38.974 1.00 96.38 571 VAL A C 1
ATOM 4176 O O . VAL A 1 571 ? 20.811 13.848 -39.504 1.00 96.38 571 VAL A O 1
ATOM 4179 N N . SER A 1 572 ? 21.572 12.185 -38.196 1.00 96.19 572 SER A N 1
ATOM 4180 C CA . SER A 1 572 ? 20.261 11.550 -37.966 1.00 96.19 572 SER A CA 1
ATOM 4181 C C . SER A 1 572 ? 20.286 10.527 -36.825 1.00 96.19 572 SER A C 1
ATOM 4183 O O . SER A 1 572 ? 21.365 10.109 -36.424 1.00 96.19 572 SER A O 1
ATOM 4185 N N . GLY A 1 573 ? 19.118 10.054 -36.373 1.00 94.75 573 GLY A N 1
ATOM 4186 C CA . GLY A 1 573 ? 18.989 8.878 -35.494 1.00 94.75 573 GLY A CA 1
ATOM 4187 C C . GLY A 1 573 ? 18.055 9.044 -34.296 1.00 94.75 573 GLY A C 1
ATOM 4188 O O . GLY A 1 573 ? 17.460 8.062 -33.873 1.00 94.75 573 GLY A O 1
ATOM 4189 N N . ASP A 1 574 ? 17.875 10.281 -33.837 1.00 95.00 574 ASP A N 1
ATOM 4190 C CA . ASP A 1 574 ? 17.017 10.685 -32.718 1.00 95.00 574 ASP A CA 1
ATOM 4191 C C . ASP A 1 574 ? 15.596 10.841 -33.259 1.00 95.00 574 ASP A C 1
ATOM 4193 O O . ASP A 1 574 ? 15.242 11.823 -33.925 1.00 95.00 574 ASP A O 1
ATOM 4197 N N . THR A 1 575 ? 14.814 9.787 -33.096 1.00 94.38 575 THR A N 1
ATOM 4198 C CA . THR A 1 575 ? 13.500 9.631 -33.712 1.00 94.38 575 THR A CA 1
ATOM 4199 C C . THR A 1 575 ? 12.411 10.242 -32.836 1.00 94.38 575 THR A C 1
ATOM 4201 O O . THR A 1 575 ? 11.386 10.693 -33.361 1.00 94.38 575 THR A O 1
ATOM 4204 N N . ASN A 1 576 ? 12.615 10.263 -31.517 1.00 92.56 576 ASN A N 1
ATOM 4205 C CA . ASN A 1 576 ? 11.659 10.785 -30.543 1.00 92.56 576 ASN A CA 1
ATOM 4206 C C . ASN A 1 576 ? 11.940 12.257 -30.141 1.00 92.56 576 ASN A C 1
ATOM 4208 O O . ASN A 1 576 ? 11.028 12.942 -29.665 1.00 92.56 576 ASN A O 1
ATOM 4212 N N . GLY A 1 577 ? 13.132 12.778 -30.442 1.00 92.81 577 GLY A N 1
ATOM 4213 C CA . GLY A 1 577 ? 13.569 14.150 -30.195 1.00 92.81 577 GLY A CA 1
ATOM 4214 C C . GLY A 1 577 ? 13.937 14.445 -28.741 1.00 92.81 577 GLY A C 1
ATOM 4215 O O . GLY A 1 577 ? 13.831 15.610 -28.335 1.00 92.81 577 GLY A O 1
ATOM 4216 N N . ASP A 1 578 ? 14.289 13.433 -27.947 1.00 92.44 578 ASP A N 1
ATOM 4217 C CA . ASP A 1 578 ? 14.605 13.568 -26.521 1.00 92.44 578 ASP A CA 1
ATOM 4218 C C . ASP A 1 578 ? 16.100 13.756 -26.216 1.00 92.44 578 ASP A C 1
ATOM 4220 O O . ASP A 1 578 ? 16.450 14.078 -25.080 1.00 92.44 578 ASP A O 1
ATOM 4224 N N . TYR A 1 579 ? 16.960 13.710 -27.239 1.00 93.94 579 TYR A N 1
ATOM 4225 C CA . TYR A 1 579 ? 18.411 13.872 -27.129 1.00 93.94 579 TYR A CA 1
ATOM 4226 C C . TYR A 1 579 ? 19.113 12.774 -26.309 1.00 93.94 579 TYR A C 1
ATOM 4228 O O . TYR A 1 579 ? 20.220 13.017 -25.808 1.00 93.94 579 TYR A O 1
ATOM 4236 N N . LEU A 1 580 ? 18.515 11.587 -26.208 1.00 93.25 580 LEU A N 1
ATOM 4237 C CA . LEU A 1 580 ? 19.101 10.387 -25.621 1.00 93.25 580 LEU A CA 1
ATOM 4238 C C . LEU A 1 580 ? 19.247 9.292 -26.684 1.00 93.25 580 LEU A C 1
ATOM 4240 O O . LEU A 1 580 ? 18.483 9.215 -27.638 1.00 93.25 580 LEU A O 1
ATOM 4244 N N . VAL A 1 581 ? 20.257 8.436 -26.539 1.00 94.62 581 VAL A N 1
ATOM 4245 C CA . VAL A 1 581 ? 20.433 7.285 -27.430 1.00 94.62 581 VAL A CA 1
ATOM 4246 C C . VAL A 1 581 ? 19.588 6.132 -26.900 1.00 94.62 581 VAL A C 1
ATOM 4248 O O . VAL A 1 581 ? 20.005 5.397 -25.997 1.00 94.62 581 VAL A O 1
ATOM 4251 N N . ASP A 1 582 ? 18.406 5.954 -27.478 1.00 94.06 582 ASP A N 1
ATOM 4252 C CA . ASP A 1 582 ? 17.537 4.822 -27.169 1.00 94.06 582 ASP A CA 1
ATOM 4253 C C . ASP A 1 582 ? 18.034 3.515 -27.805 1.00 94.06 582 ASP A C 1
ATOM 4255 O O . ASP A 1 582 ? 18.665 3.485 -28.864 1.00 94.06 582 ASP A O 1
ATOM 4259 N N . SER A 1 583 ? 17.683 2.381 -27.194 1.00 92.69 583 SER A N 1
ATOM 4260 C CA . SER A 1 583 ? 18.040 1.041 -27.703 1.00 92.69 583 SER A CA 1
ATOM 4261 C C . SER A 1 583 ? 17.477 0.689 -29.092 1.00 92.69 583 SER A C 1
ATOM 4263 O O . SER A 1 583 ? 17.941 -0.256 -29.732 1.00 92.69 583 SER A O 1
ATOM 4265 N N . ASN A 1 584 ? 16.461 1.411 -29.570 1.00 90.56 584 ASN A N 1
ATOM 4266 C CA . ASN A 1 584 ? 15.879 1.254 -30.906 1.00 90.56 584 ASN A CA 1
ATOM 4267 C C . ASN A 1 584 ? 16.381 2.306 -31.910 1.00 90.56 584 ASN A C 1
ATOM 4269 O O . ASN A 1 584 ? 15.886 2.341 -33.040 1.00 90.56 584 ASN A O 1
ATOM 4273 N N . GLU A 1 585 ? 17.345 3.136 -31.518 1.00 95.25 585 GLU A N 1
ATOM 4274 C CA . GLU A 1 585 ? 17.909 4.199 -32.336 1.00 95.25 585 GLU A CA 1
ATOM 4275 C C . GLU A 1 585 ? 19.332 3.882 -32.806 1.00 95.25 585 GLU A C 1
ATOM 4277 O O . GLU A 1 585 ? 20.050 3.033 -32.275 1.00 95.25 585 GLU A O 1
ATOM 4282 N N . THR A 1 586 ? 19.748 4.570 -33.867 1.00 96.69 586 THR A N 1
ATOM 4283 C CA . THR A 1 586 ? 21.133 4.559 -34.341 1.00 96.69 586 THR A CA 1
ATOM 4284 C C . THR A 1 586 ? 21.509 5.978 -34.711 1.00 96.69 586 THR A C 1
ATOM 4286 O O . THR A 1 586 ? 21.052 6.503 -35.727 1.00 96.69 586 THR A O 1
ATOM 4289 N N . TRP A 1 587 ? 22.307 6.610 -33.858 1.00 97.56 587 TRP A N 1
ATOM 4290 C CA . TRP A 1 587 ? 22.744 7.984 -34.049 1.00 97.56 587 TRP A CA 1
ATOM 4291 C C . TRP A 1 587 ? 23.930 8.024 -35.002 1.00 97.56 587 TRP A C 1
ATOM 4293 O O . TRP A 1 587 ? 24.940 7.368 -34.769 1.00 97.56 587 TRP A O 1
ATOM 4303 N N . VAL A 1 588 ? 23.797 8.794 -36.077 1.00 97.75 588 VAL A N 1
ATOM 4304 C CA . VAL A 1 588 ? 24.799 8.933 -37.132 1.00 97.75 588 VAL A CA 1
ATOM 4305 C C . VAL A 1 588 ? 25.422 10.317 -37.052 1.00 97.75 588 VAL A C 1
ATOM 4307 O O . VAL A 1 588 ? 24.718 11.328 -37.133 1.00 97.75 588 VAL A O 1
ATOM 4310 N N . PHE A 1 589 ? 26.745 10.349 -36.933 1.00 98.25 589 PHE A N 1
ATOM 4311 C CA . PHE A 1 589 ? 27.561 11.554 -37.058 1.00 98.25 589 PHE A CA 1
ATOM 4312 C C . PHE A 1 589 ? 28.449 11.460 -38.301 1.00 98.25 589 PHE A C 1
ATOM 4314 O O . PHE A 1 589 ? 28.768 10.360 -38.758 1.00 98.25 589 PHE A O 1
ATOM 4321 N N . GLU A 1 590 ? 28.873 12.608 -38.825 1.00 96.88 590 GLU A N 1
ATOM 4322 C CA . GLU A 1 590 ? 29.750 12.706 -39.993 1.00 96.88 590 GLU A CA 1
ATOM 4323 C C . GLU A 1 590 ? 30.849 13.764 -39.797 1.00 96.88 590 GLU A C 1
ATOM 4325 O O . GLU A 1 590 ? 30.614 14.874 -39.302 1.00 96.88 590 GLU A O 1
ATOM 4330 N N . ALA A 1 591 ? 32.071 13.428 -40.213 1.00 96.19 591 ALA A N 1
ATOM 4331 C CA . ALA A 1 591 ? 33.189 14.365 -40.289 1.00 96.19 591 ALA A CA 1
ATOM 4332 C C . ALA A 1 591 ? 34.140 14.019 -41.437 1.00 96.19 591 ALA A C 1
ATOM 4334 O O . ALA A 1 591 ? 34.296 12.859 -41.808 1.00 96.19 591 ALA A O 1
ATOM 4335 N N . THR A 1 592 ? 34.821 15.033 -41.972 1.00 92.88 592 THR A N 1
ATOM 4336 C CA . THR A 1 592 ? 35.820 14.867 -43.032 1.00 92.88 592 THR A CA 1
ATOM 4337 C C . THR A 1 592 ? 37.217 15.176 -42.503 1.00 92.88 592 THR A C 1
ATOM 4339 O O . THR A 1 592 ? 37.459 16.264 -41.974 1.00 92.88 592 THR A O 1
ATOM 4342 N N . SER A 1 593 ? 38.160 14.260 -42.722 1.00 91.31 5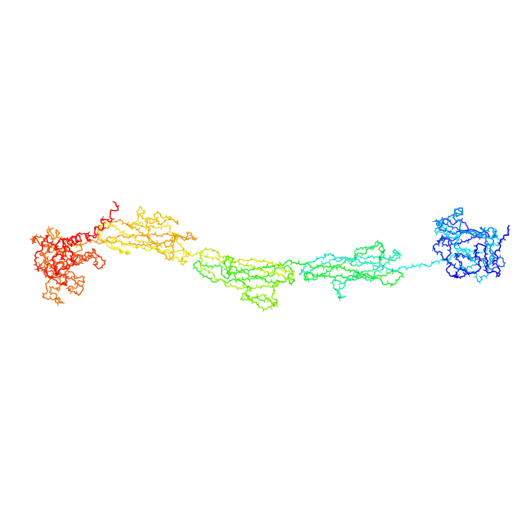93 SER A N 1
ATOM 4343 C CA . SER A 1 593 ? 39.565 14.431 -42.340 1.00 91.31 593 SER A CA 1
ATOM 4344 C C . SER A 1 593 ? 40.466 14.585 -43.555 1.00 91.31 593 SER A C 1
ATOM 4346 O O . SER A 1 593 ? 40.430 13.771 -44.478 1.00 91.31 593 SER A O 1
ATOM 4348 N N . ALA A 1 594 ? 41.336 15.594 -43.515 1.00 88.50 594 ALA A N 1
ATOM 4349 C CA . ALA A 1 594 ? 42.367 15.819 -44.519 1.00 88.50 594 ALA A CA 1
ATOM 4350 C C . ALA A 1 594 ? 43.700 15.199 -44.082 1.00 88.50 594 ALA A C 1
ATOM 4352 O O . ALA A 1 594 ? 44.221 15.481 -43.000 1.00 88.50 594 ALA A O 1
ATOM 4353 N N . PHE A 1 595 ? 44.307 14.390 -44.943 1.00 84.94 595 PHE A N 1
ATOM 4354 C CA . PHE A 1 595 ? 45.570 13.729 -44.659 1.00 84.94 595 PHE A CA 1
ATOM 4355 C C . PHE A 1 595 ? 46.432 13.494 -45.898 1.00 84.94 595 PHE A C 1
ATOM 4357 O O . PHE A 1 595 ? 46.012 13.697 -47.023 1.00 84.94 595 PHE A O 1
ATOM 4364 N N . ASN A 1 596 ? 47.686 13.078 -45.709 1.00 84.06 596 ASN A N 1
ATOM 4365 C CA . ASN A 1 596 ? 48.582 12.742 -46.816 1.00 84.06 596 ASN A CA 1
ATOM 4366 C C . ASN A 1 596 ? 49.173 11.345 -46.624 1.00 84.06 596 ASN A C 1
ATOM 4368 O O . ASN A 1 596 ? 49.831 11.101 -45.606 1.00 84.06 596 ASN A O 1
ATOM 4372 N N . LEU A 1 597 ? 48.968 10.466 -47.605 1.00 82.00 597 LEU A N 1
ATOM 4373 C CA . LEU A 1 597 ? 49.532 9.117 -47.648 1.00 82.00 597 LEU A CA 1
ATOM 4374 C C . LEU A 1 597 ? 50.755 9.070 -48.565 1.00 82.00 597 LEU A C 1
ATOM 4376 O O . LEU A 1 597 ? 50.740 9.576 -49.690 1.00 82.00 597 LEU A O 1
ATOM 4380 N N . LEU A 1 598 ? 51.834 8.456 -48.096 1.00 76.31 598 LEU A N 1
ATOM 4381 C CA . LEU A 1 598 ? 53.047 8.253 -48.878 1.00 76.31 598 LEU A CA 1
ATOM 4382 C C . LEU A 1 598 ? 52.887 7.095 -49.880 1.00 76.31 598 LEU A C 1
ATOM 4384 O O . LEU A 1 598 ? 52.133 6.158 -49.648 1.00 76.31 598 LEU A O 1
ATOM 4388 N N . PRO A 1 599 ? 53.633 7.088 -50.998 1.00 64.69 599 PRO A N 1
ATOM 4389 C CA . PRO A 1 599 ? 53.644 5.939 -51.899 1.00 64.69 599 PRO A CA 1
ATOM 4390 C C . PRO A 1 599 ? 54.158 4.664 -51.209 1.00 64.69 599 PRO A C 1
ATOM 4392 O O . PRO A 1 599 ? 55.102 4.740 -50.421 1.00 64.69 599 PRO A O 1
ATOM 4395 N N . LYS A 1 600 ? 53.657 3.497 -51.655 1.00 65.94 600 LYS A N 1
ATOM 4396 C CA . LYS A 1 600 ? 54.012 2.118 -51.226 1.00 65.94 600 LYS A CA 1
ATOM 4397 C C . LYS A 1 600 ? 53.270 1.599 -49.982 1.00 65.94 600 LYS A C 1
ATOM 4399 O O . LYS A 1 600 ? 53.924 1.166 -49.036 1.00 65.94 600 LYS A O 1
ATOM 4404 N N . ALA A 1 601 ? 51.939 1.536 -50.045 1.00 67.12 601 ALA A N 1
ATOM 4405 C CA . ALA A 1 601 ? 51.106 0.938 -48.996 1.00 67.12 601 ALA A CA 1
ATOM 4406 C C . ALA A 1 601 ? 51.248 1.640 -47.636 1.00 67.12 601 ALA A C 1
ATOM 4408 O O . ALA A 1 601 ? 51.274 0.988 -46.595 1.00 67.12 601 ALA A O 1
ATOM 4409 N N . ASP A 1 602 ? 51.366 2.971 -47.658 1.00 82.44 602 ASP A N 1
ATOM 4410 C CA . ASP A 1 602 ? 51.150 3.776 -46.457 1.00 82.44 602 ASP A CA 1
ATOM 4411 C C . ASP A 1 602 ? 49.660 3.750 -46.108 1.00 82.44 602 ASP A C 1
ATOM 4413 O O . ASP A 1 602 ? 48.825 3.756 -47.017 1.00 82.44 602 ASP A O 1
ATOM 4417 N N . SER A 1 603 ? 49.328 3.728 -44.826 1.00 89.44 603 SER A N 1
ATOM 4418 C CA . SER A 1 603 ? 47.951 3.616 -44.346 1.00 89.44 603 SER A CA 1
ATOM 4419 C C . SER A 1 603 ? 47.728 4.516 -43.145 1.00 89.44 603 SER A C 1
ATOM 4421 O O . SER A 1 603 ? 48.622 4.685 -42.314 1.00 89.44 603 SER A O 1
ATOM 4423 N N . ARG A 1 604 ? 46.513 5.035 -43.015 1.00 90.38 604 ARG A N 1
ATOM 4424 C CA . ARG A 1 604 ? 46.051 5.747 -41.828 1.00 90.38 604 ARG A CA 1
ATOM 4425 C C . ARG A 1 604 ? 44.857 5.029 -41.240 1.00 90.38 604 ARG A C 1
ATOM 4427 O O . ARG A 1 604 ? 43.835 4.896 -41.901 1.00 90.38 604 ARG A O 1
ATOM 4434 N N . THR A 1 605 ? 45.022 4.581 -40.005 1.00 94.81 605 THR A N 1
ATOM 4435 C CA . THR A 1 605 ? 43.939 4.051 -39.182 1.00 94.81 605 THR A CA 1
ATOM 4436 C C . THR A 1 605 ? 43.479 5.171 -38.270 1.00 94.81 605 THR A C 1
ATOM 4438 O O . THR A 1 605 ? 44.290 5.700 -37.513 1.00 94.81 605 THR A O 1
ATOM 4441 N N . ASN A 1 606 ? 42.211 5.538 -38.398 1.00 95.88 606 ASN A N 1
ATOM 4442 C CA . ASN A 1 606 ? 41.556 6.566 -37.614 1.00 95.88 606 ASN A CA 1
ATOM 4443 C C . ASN A 1 606 ? 40.679 5.893 -36.550 1.00 95.88 606 ASN A C 1
ATOM 4445 O O . ASN A 1 606 ? 39.784 5.119 -36.899 1.00 95.88 606 ASN A O 1
ATOM 4449 N N . THR A 1 607 ? 40.881 6.217 -35.277 1.00 97.25 607 THR A N 1
ATOM 4450 C CA . THR A 1 607 ? 40.162 5.653 -34.122 1.00 97.25 607 THR A CA 1
ATOM 4451 C C . THR A 1 607 ? 39.135 6.647 -33.604 1.00 97.25 607 THR A C 1
ATOM 4453 O O . THR A 1 607 ? 39.418 7.834 -33.507 1.00 97.25 607 THR A O 1
ATOM 4456 N N . VAL A 1 608 ? 37.934 6.181 -33.281 1.00 98.19 608 VAL A N 1
ATOM 4457 C CA . VAL A 1 608 ? 36.946 6.965 -32.529 1.00 98.19 608 VAL A CA 1
ATOM 4458 C C . VAL A 1 608 ? 36.736 6.339 -31.160 1.00 98.19 608 VAL A C 1
ATOM 4460 O O . VAL A 1 608 ? 36.750 5.115 -31.032 1.00 98.19 608 VAL A O 1
ATOM 4463 N N . GLU A 1 609 ? 36.515 7.173 -30.154 1.00 97.88 609 GLU A N 1
ATOM 4464 C CA . GLU A 1 609 ? 36.030 6.774 -28.841 1.00 97.88 609 GLU A CA 1
ATOM 4465 C C . GLU A 1 609 ? 34.735 7.520 -28.525 1.00 97.88 609 GLU A C 1
ATOM 4467 O O . GLU A 1 609 ? 34.674 8.750 -28.595 1.00 97.88 609 GLU A O 1
ATOM 4472 N N . VAL A 1 610 ? 33.701 6.763 -28.166 1.00 97.94 610 VAL A N 1
ATOM 4473 C CA . VAL A 1 610 ? 32.459 7.288 -27.602 1.00 97.94 610 VAL A CA 1
ATOM 4474 C C . VAL A 1 610 ? 32.432 7.000 -26.108 1.00 97.94 610 VAL A C 1
ATOM 4476 O O . VAL A 1 610 ? 32.811 5.908 -25.682 1.00 97.94 610 VAL A O 1
ATOM 4479 N N . ALA A 1 611 ? 31.966 7.968 -25.327 1.00 95.69 611 ALA A N 1
ATOM 4480 C CA . ALA A 1 611 ? 31.611 7.808 -23.927 1.00 95.69 611 ALA A CA 1
ATOM 4481 C C . ALA A 1 611 ? 30.174 8.286 -23.704 1.00 95.69 611 ALA A C 1
ATOM 4483 O O . ALA A 1 611 ? 29.730 9.274 -24.301 1.00 95.69 611 ALA A O 1
ATOM 4484 N N . ALA A 1 612 ? 29.461 7.590 -22.829 1.00 94.56 612 ALA A N 1
ATOM 4485 C CA . ALA A 1 612 ? 28.117 7.937 -22.412 1.00 94.56 612 ALA A CA 1
ATOM 4486 C C . ALA A 1 612 ? 27.909 7.630 -20.927 1.00 94.56 612 ALA A C 1
ATOM 4488 O O . ALA A 1 612 ? 28.673 6.877 -20.316 1.00 94.56 612 ALA A O 1
ATOM 4489 N N . HIS A 1 613 ? 26.861 8.218 -20.369 1.00 90.56 613 HIS A N 1
ATOM 4490 C CA . HIS A 1 613 ? 26.295 7.833 -19.085 1.00 90.56 613 HIS A CA 1
ATOM 4491 C C . HIS A 1 613 ? 24.836 7.438 -19.270 1.00 90.56 613 HIS A C 1
ATOM 4493 O O . HIS A 1 613 ? 24.174 7.918 -20.190 1.00 90.56 613 HIS A O 1
ATOM 4499 N N . ASP A 1 614 ? 24.375 6.574 -18.387 1.00 86.50 614 ASP A N 1
ATOM 4500 C CA . ASP A 1 614 ? 22.971 6.215 -18.210 1.00 86.50 614 ASP A CA 1
ATOM 4501 C C . ASP A 1 614 ? 22.181 7.399 -17.588 1.00 86.50 614 ASP A C 1
ATOM 4503 O O . ASP A 1 614 ? 22.769 8.385 -17.120 1.00 86.50 614 ASP A O 1
ATOM 4507 N N . ASP A 1 615 ? 20.854 7.394 -17.718 1.00 80.38 615 ASP A N 1
ATOM 4508 C CA . ASP A 1 615 ? 19.959 8.450 -17.250 1.00 80.38 615 ASP A CA 1
ATOM 4509 C C . ASP A 1 615 ? 19.715 8.424 -15.734 1.00 80.38 615 ASP A C 1
ATOM 4511 O O . ASP A 1 615 ? 19.489 9.486 -15.132 1.00 80.38 615 ASP A O 1
ATOM 4515 N N . ASP A 1 616 ? 19.811 7.258 -15.101 1.00 80.44 616 ASP A N 1
ATOM 4516 C CA . ASP A 1 616 ? 19.575 7.091 -13.669 1.00 80.44 616 ASP A CA 1
ATOM 4517 C C . ASP A 1 616 ? 20.864 6.958 -12.834 1.00 80.44 616 ASP A C 1
ATOM 4519 O O . ASP A 1 616 ? 20.866 7.231 -11.620 1.00 80.44 616 ASP A O 1
ATOM 4523 N N . SER A 1 617 ? 21.991 6.679 -13.495 1.00 75.94 617 SER A N 1
ATOM 4524 C CA . SER A 1 617 ? 23.308 6.573 -12.880 1.00 75.94 617 SER A CA 1
ATOM 4525 C C . SER A 1 617 ? 24.383 7.404 -13.596 1.00 75.94 617 SER A C 1
ATOM 4527 O O . SER A 1 617 ? 24.349 7.691 -14.783 1.00 75.94 617 SER A O 1
ATOM 4529 N N . LEU A 1 618 ? 25.434 7.788 -12.863 1.00 75.75 618 LEU A N 1
ATOM 4530 C CA . LEU A 1 618 ? 26.628 8.411 -13.462 1.00 75.75 618 LEU A CA 1
ATOM 4531 C C . LEU A 1 618 ? 27.649 7.358 -13.931 1.00 75.75 618 LEU A C 1
ATOM 4533 O O . LEU A 1 618 ? 28.851 7.637 -13.965 1.00 75.75 618 LEU A O 1
ATOM 4537 N N . ASN A 1 619 ? 27.217 6.124 -14.211 1.00 78.75 619 ASN A N 1
ATOM 4538 C CA . ASN A 1 619 ? 28.111 5.054 -14.647 1.00 78.75 619 ASN A CA 1
ATOM 4539 C C . ASN A 1 619 ? 28.601 5.348 -16.067 1.00 78.75 619 ASN A C 1
ATOM 4541 O O . ASN A 1 619 ? 27.803 5.538 -16.976 1.00 78.75 619 ASN A O 1
ATOM 4545 N N . GLU A 1 620 ? 29.918 5.474 -16.257 1.00 85.88 620 GLU A N 1
ATOM 4546 C CA . GLU A 1 620 ? 30.503 5.754 -17.576 1.00 85.88 620 GLU A CA 1
ATOM 4547 C C . GLU A 1 620 ? 30.663 4.468 -18.373 1.00 85.88 620 GLU A C 1
ATOM 4549 O O . GLU A 1 620 ? 31.203 3.473 -17.881 1.00 85.88 620 GLU A O 1
ATOM 4554 N N . VAL A 1 621 ? 30.240 4.523 -19.625 1.00 94.00 621 VAL A N 1
ATOM 4555 C CA . VAL A 1 621 ? 30.342 3.442 -20.595 1.00 94.00 621 VAL A CA 1
ATOM 4556 C C . VAL A 1 621 ? 31.049 3.991 -21.826 1.00 94.00 621 VAL A C 1
ATOM 4558 O O . VAL A 1 621 ? 30.703 5.061 -22.321 1.00 94.00 621 VAL A O 1
ATOM 4561 N N . THR A 1 622 ? 32.046 3.258 -22.321 1.00 96.69 622 THR A N 1
ATOM 4562 C CA . THR A 1 622 ? 32.812 3.646 -23.508 1.00 96.69 622 THR A CA 1
ATOM 4563 C C . THR A 1 622 ? 32.837 2.540 -24.552 1.00 96.69 622 THR A C 1
ATOM 4565 O O . THR A 1 622 ? 32.793 1.350 -24.229 1.00 96.69 622 THR A O 1
ATOM 4568 N N . ALA A 1 623 ? 32.943 2.935 -25.818 1.00 98.12 623 ALA A N 1
ATOM 4569 C CA . ALA A 1 623 ? 33.233 2.041 -26.930 1.00 98.12 623 ALA A CA 1
ATOM 4570 C C . ALA A 1 623 ? 34.196 2.715 -27.907 1.00 98.12 623 ALA A C 1
ATOM 4572 O O . ALA A 1 623 ? 34.272 3.941 -27.983 1.00 98.12 623 ALA A O 1
ATOM 4573 N N . GLN A 1 624 ? 34.943 1.905 -28.650 1.00 97.94 624 GLN A N 1
ATOM 4574 C CA . GLN A 1 624 ? 35.886 2.386 -29.649 1.00 97.94 624 GLN A CA 1
ATOM 4575 C C . GLN A 1 624 ? 35.746 1.577 -30.925 1.00 97.94 624 GLN A C 1
ATOM 4577 O O . GLN A 1 624 ? 35.494 0.372 -30.867 1.00 97.94 624 GLN A O 1
ATOM 4582 N N . ASP A 1 625 ? 35.983 2.234 -32.052 1.00 98.44 625 ASP A N 1
ATOM 4583 C CA . ASP A 1 625 ? 36.108 1.564 -33.338 1.00 98.44 625 ASP A CA 1
ATOM 4584 C C . ASP A 1 625 ? 37.104 2.286 -34.258 1.00 98.44 625 ASP A C 1
ATOM 4586 O O . ASP A 1 625 ? 37.543 3.408 -33.980 1.00 98.44 625 ASP A O 1
ATOM 4590 N N . THR A 1 626 ? 37.514 1.630 -35.343 1.00 97.62 626 THR A N 1
ATOM 4591 C CA . THR A 1 626 ? 38.537 2.133 -36.264 1.00 97.62 626 THR A CA 1
ATOM 4592 C C . THR A 1 626 ? 38.131 1.975 -37.722 1.00 97.62 626 THR A C 1
ATOM 4594 O O . THR A 1 626 ? 37.685 0.905 -38.123 1.00 97.62 626 THR A O 1
ATOM 4597 N N . ALA A 1 627 ? 38.451 2.975 -38.544 1.00 97.31 627 ALA A N 1
ATOM 4598 C CA . ALA A 1 627 ? 38.395 2.879 -40.003 1.00 97.31 627 ALA A CA 1
ATOM 4599 C C . ALA A 1 627 ? 39.783 3.149 -40.603 1.00 97.31 627 ALA A C 1
ATOM 4601 O O . ALA A 1 627 ? 40.546 3.961 -40.074 1.00 97.31 627 ALA A O 1
ATOM 4602 N N . THR A 1 628 ? 40.154 2.455 -41.685 1.00 95.38 628 THR A N 1
ATOM 4603 C CA . THR A 1 628 ? 41.510 2.538 -42.264 1.00 95.38 628 THR A CA 1
ATOM 4604 C C . THR A 1 628 ? 41.516 2.895 -43.745 1.00 95.38 628 THR A C 1
ATOM 4606 O O . THR A 1 628 ? 41.022 2.134 -44.574 1.00 95.38 628 THR A O 1
ATOM 4609 N N . VAL A 1 629 ? 42.221 3.970 -44.102 1.00 92.25 629 VAL A N 1
ATOM 4610 C CA . VAL A 1 629 ? 42.485 4.335 -45.500 1.00 92.25 629 VAL A CA 1
ATOM 4611 C C . VAL A 1 629 ? 43.917 3.982 -45.879 1.00 92.25 629 VAL A C 1
ATOM 4613 O O . VAL A 1 629 ? 44.875 4.421 -45.237 1.00 92.25 629 VAL A O 1
ATOM 4616 N N . SER A 1 630 ? 44.081 3.199 -46.941 1.00 88.44 630 SER A N 1
ATOM 4617 C CA . SER A 1 630 ? 45.386 2.760 -47.443 1.00 88.44 630 SER A CA 1
ATOM 4618 C C . SER A 1 630 ? 45.699 3.348 -48.812 1.00 88.44 630 SER A C 1
ATOM 4620 O O . SER A 1 630 ? 44.823 3.529 -49.648 1.00 88.44 630 SER A O 1
ATOM 4622 N N . SER A 1 631 ? 46.974 3.617 -49.076 1.00 80.44 631 SER A N 1
ATOM 4623 C CA . SER A 1 631 ? 47.416 4.124 -50.372 1.00 80.44 631 SER A CA 1
ATOM 4624 C C . SER A 1 631 ? 47.876 3.011 -51.303 1.00 80.44 631 SER A C 1
ATOM 4626 O O . SER A 1 631 ? 48.726 2.187 -50.948 1.00 80.44 631 SER A O 1
ATOM 4628 N N . PHE A 1 632 ? 47.426 3.045 -52.553 1.00 70.81 632 PHE A N 1
ATOM 4629 C CA . PHE A 1 632 ? 48.119 2.350 -53.631 1.00 70.81 632 PHE A CA 1
ATOM 4630 C C . PHE A 1 632 ? 49.174 3.272 -54.255 1.00 70.81 632 PHE A C 1
ATOM 4632 O O . PHE A 1 632 ? 49.044 4.495 -54.311 1.00 70.81 632 PHE A O 1
ATOM 4639 N N . ALA A 1 633 ? 50.274 2.685 -54.727 1.00 63.47 633 ALA A N 1
ATOM 4640 C CA . ALA A 1 633 ? 51.438 3.425 -55.225 1.00 63.47 633 ALA A CA 1
ATOM 4641 C C . ALA A 1 633 ? 51.228 4.119 -56.595 1.00 63.47 633 ALA A C 1
ATOM 4643 O O . ALA A 1 633 ? 52.181 4.682 -57.135 1.00 63.47 633 ALA A O 1
ATOM 4644 N N . GLY A 1 634 ? 50.005 4.097 -57.132 1.00 62.88 634 GLY A N 1
ATOM 4645 C CA . GLY A 1 634 ? 49.638 4.638 -58.439 1.00 62.88 634 GLY A CA 1
ATOM 4646 C C . GLY A 1 634 ? 50.018 3.723 -59.615 1.00 62.88 634 GLY A C 1
ATOM 4647 O O . GLY A 1 634 ? 50.887 2.851 -59.471 1.00 62.88 634 GLY A O 1
ATOM 4648 N N . PRO A 1 635 ? 49.388 3.919 -60.786 1.00 68.06 635 PRO A N 1
ATOM 4649 C CA . PRO A 1 635 ? 49.697 3.161 -61.985 1.00 68.06 635 PRO A CA 1
ATOM 4650 C C . PRO A 1 635 ? 51.164 3.337 -62.385 1.00 68.06 635 PRO A C 1
ATOM 4652 O O . PRO A 1 635 ? 51.694 4.449 -62.457 1.00 68.06 635 PRO A O 1
ATOM 4655 N N . GLY A 1 636 ? 51.852 2.220 -62.634 1.00 67.62 636 GLY A N 1
ATOM 4656 C CA . GLY A 1 636 ? 53.247 2.241 -63.075 1.00 67.62 636 GLY A CA 1
ATOM 4657 C C . GLY A 1 636 ? 53.401 2.640 -64.546 1.00 67.62 636 GLY A C 1
ATOM 4658 O O . GLY A 1 636 ? 54.434 3.194 -64.927 1.00 67.62 636 GLY A O 1
ATOM 4659 N N . VAL A 1 637 ? 52.382 2.401 -65.375 1.00 77.19 637 VAL A N 1
ATOM 4660 C CA . VAL A 1 637 ? 52.401 2.582 -66.832 1.00 77.19 637 VAL A CA 1
ATOM 4661 C C . VAL A 1 637 ? 51.747 3.913 -67.222 1.00 77.19 637 VAL A C 1
ATOM 4663 O O . VAL A 1 637 ? 50.542 4.079 -67.125 1.00 77.19 637 VAL A O 1
ATOM 4666 N N . ARG A 1 638 ? 52.545 4.875 -67.692 1.00 76.88 638 ARG A N 1
ATOM 4667 C CA . ARG A 1 638 ? 52.082 6.223 -68.093 1.00 76.88 638 ARG A CA 1
ATOM 4668 C C . ARG A 1 638 ? 51.809 6.333 -69.593 1.00 76.88 638 ARG A C 1
ATOM 4670 O O . ARG A 1 638 ? 52.347 5.535 -70.344 1.00 76.88 638 ARG A O 1
ATOM 4677 N N . THR A 1 639 ? 51.066 7.346 -70.033 1.00 72.81 639 THR A N 1
ATOM 4678 C CA . THR A 1 639 ? 50.786 7.688 -71.446 1.00 72.81 639 THR A CA 1
ATOM 4679 C C . THR A 1 639 ? 51.975 8.371 -72.171 1.00 72.81 639 THR A C 1
ATOM 4681 O O . THR A 1 639 ? 53.045 8.587 -71.579 1.00 72.81 639 THR A O 1
ATOM 4684 N N . PRO A 1 640 ? 51.880 8.652 -73.492 1.00 62.59 640 PRO A N 1
ATOM 4685 C CA . PRO A 1 640 ? 53.021 8.994 -74.352 1.00 62.59 640 PRO A CA 1
ATOM 4686 C C . PRO A 1 640 ? 53.754 10.287 -73.975 1.00 62.59 640 PRO A C 1
ATOM 4688 O O . PRO A 1 640 ? 53.202 11.380 -73.956 1.00 62.59 640 PRO A O 1
ATOM 4691 N N . GLY A 1 641 ? 55.061 10.140 -73.756 1.00 59.56 641 GLY A N 1
ATOM 4692 C CA . GLY A 1 641 ? 55.979 11.151 -73.218 1.00 59.56 641 GLY A CA 1
ATOM 4693 C C . GLY A 1 641 ? 57.028 10.495 -72.313 1.00 59.56 641 GLY A C 1
ATOM 4694 O O . GLY A 1 641 ? 58.202 10.856 -72.353 1.00 59.56 641 GLY A O 1
ATOM 4695 N N . PHE A 1 642 ? 56.621 9.435 -71.603 1.00 58.12 642 PHE A N 1
ATOM 4696 C CA . PHE A 1 642 ? 57.496 8.559 -70.811 1.00 58.12 642 PHE A CA 1
ATOM 4697 C C . PHE A 1 642 ? 58.010 7.331 -71.581 1.00 58.12 642 PHE A C 1
ATOM 4699 O O . PHE A 1 642 ? 59.040 6.769 -71.214 1.00 58.12 642 PHE A O 1
ATOM 4706 N N . TRP A 1 643 ? 57.328 6.929 -72.660 1.00 67.88 643 TRP A N 1
ATOM 4707 C CA . TRP A 1 643 ? 57.700 5.763 -73.477 1.00 67.88 643 TRP A CA 1
ATOM 4708 C C . TRP A 1 643 ? 58.852 6.025 -74.456 1.00 67.88 643 TRP A C 1
ATOM 4710 O O . TRP A 1 643 ? 59.544 5.092 -74.853 1.00 67.88 643 TRP A O 1
ATOM 4720 N N . SER A 1 644 ? 59.115 7.286 -74.820 1.00 53.34 644 SER A N 1
ATOM 4721 C CA . SER A 1 644 ? 60.156 7.648 -75.788 1.00 53.34 644 SER A CA 1
ATOM 4722 C C . SER A 1 644 ? 61.326 8.408 -75.142 1.00 53.34 644 SER A C 1
ATOM 4724 O O . SER A 1 644 ? 61.172 9.554 -74.733 1.00 53.34 644 SER A O 1
ATOM 4726 N N . ASN A 1 645 ? 62.525 7.812 -75.163 1.00 51.38 645 ASN A N 1
ATOM 4727 C CA . ASN A 1 645 ? 63.835 8.470 -74.980 1.00 51.38 645 ASN A CA 1
ATOM 4728 C C . ASN A 1 645 ? 64.167 9.116 -73.608 1.00 51.38 645 ASN A C 1
ATOM 4730 O O . ASN A 1 645 ? 64.588 10.269 -73.536 1.00 51.38 645 ASN A O 1
ATOM 4734 N N . LEU A 1 646 ? 64.160 8.321 -72.529 1.00 48.09 646 LEU A N 1
ATOM 4735 C CA . LEU A 1 646 ? 64.887 8.632 -71.277 1.00 48.09 646 LEU A CA 1
ATOM 4736 C C . LEU A 1 646 ? 66.097 7.706 -71.019 1.00 48.09 646 LEU A C 1
ATOM 4738 O O . LEU A 1 646 ? 66.512 7.517 -69.877 1.00 48.09 646 LEU A O 1
ATOM 4742 N N . GLY A 1 647 ? 66.680 7.104 -72.065 1.00 49.44 647 GLY A N 1
ATOM 4743 C CA . GLY A 1 647 ? 67.874 6.254 -71.920 1.00 49.44 647 GLY A CA 1
ATOM 4744 C C . GLY A 1 647 ? 67.652 4.987 -71.078 1.00 49.44 647 GLY A C 1
ATOM 4745 O O . GLY A 1 647 ? 68.603 4.456 -70.507 1.00 49.44 647 GLY A O 1
ATOM 4746 N N . LYS A 1 648 ? 66.401 4.524 -70.991 1.00 50.84 648 LYS A N 1
ATOM 4747 C CA . LYS A 1 648 ? 65.957 3.295 -70.320 1.00 50.84 648 LYS A CA 1
ATOM 4748 C C . LYS A 1 648 ? 65.176 2.445 -71.329 1.00 50.84 648 LYS A C 1
ATOM 4750 O O . LYS A 1 648 ? 64.403 3.006 -72.103 1.00 50.84 648 LYS A O 1
ATOM 4755 N N . SER A 1 649 ? 65.387 1.130 -71.329 1.00 52.09 649 SER A N 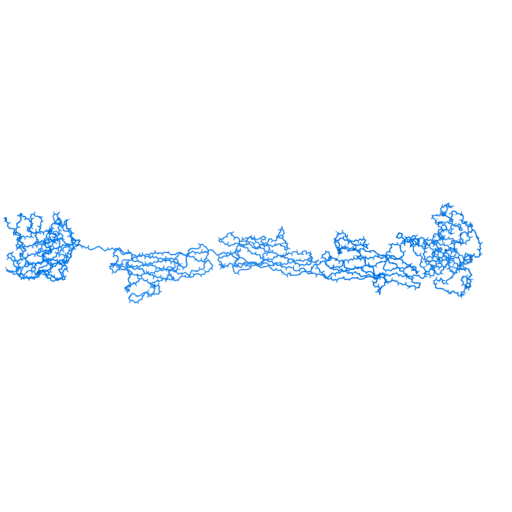1
ATOM 4756 C CA . SER A 1 649 ? 64.681 0.180 -72.198 1.00 52.09 649 SER A CA 1
ATOM 4757 C C . SER A 1 649 ? 63.291 -0.110 -71.632 1.00 52.09 649 SER A C 1
ATOM 4759 O O . SER A 1 649 ? 63.134 -0.985 -70.790 1.00 52.09 649 SER A O 1
ATOM 4761 N N . PHE A 1 650 ? 62.280 0.648 -72.047 1.00 55.97 650 PHE A N 1
ATOM 4762 C CA . PHE A 1 650 ? 60.885 0.256 -71.854 1.00 55.97 650 PHE A CA 1
ATOM 4763 C C . PHE A 1 650 ? 60.338 -0.140 -73.226 1.00 55.97 650 PHE A C 1
ATOM 4765 O O . PHE A 1 650 ? 60.418 0.659 -74.157 1.00 55.97 650 PHE A O 1
ATOM 4772 N N . TRP A 1 651 ? 59.822 -1.368 -73.351 1.00 62.66 651 TRP A N 1
ATOM 4773 C CA . TRP A 1 651 ? 59.156 -1.870 -74.560 1.00 62.66 651 TRP A CA 1
ATOM 4774 C C . TRP A 1 651 ? 60.059 -1.992 -75.806 1.00 62.66 651 TRP A C 1
ATOM 4776 O O . TRP A 1 651 ? 59.651 -1.668 -76.920 1.00 62.66 651 TRP A O 1
ATOM 4786 N N . ASP A 1 652 ? 61.295 -2.474 -75.645 1.00 52.59 652 ASP A N 1
ATOM 4787 C CA . ASP A 1 652 ? 62.266 -2.614 -76.748 1.00 52.59 652 ASP A CA 1
ATOM 4788 C C . ASP A 1 652 ? 62.044 -3.856 -77.626 1.00 52.59 652 ASP A C 1
ATOM 4790 O O . ASP A 1 652 ? 62.707 -4.049 -78.650 1.00 52.59 652 ASP A O 1
ATOM 4794 N N . GLY A 1 653 ? 61.099 -4.710 -77.235 1.00 53.59 653 GLY A N 1
ATOM 4795 C CA . GLY A 1 653 ? 60.801 -5.909 -77.979 1.00 53.59 653 GLY A CA 1
ATOM 4796 C C . GLY A 1 653 ? 61.871 -6.986 -77.898 1.00 53.59 653 GLY A C 1
ATOM 4797 O O . GLY A 1 653 ? 61.987 -7.821 -78.801 1.00 53.59 653 GLY A O 1
ATOM 4798 N N . VAL A 1 654 ? 62.647 -7.024 -76.825 1.00 57.69 654 VAL A N 1
ATOM 4799 C CA . VAL A 1 654 ? 63.605 -8.092 -76.560 1.00 57.69 654 VAL A CA 1
ATOM 4800 C C . VAL A 1 654 ? 63.103 -8.915 -75.379 1.00 57.69 654 VAL A C 1
ATOM 4802 O O . VAL A 1 654 ? 62.862 -8.413 -74.289 1.00 57.69 654 VAL A O 1
ATOM 4805 N N . ALA A 1 655 ? 62.931 -10.225 -75.587 1.00 55.53 655 ALA A N 1
ATOM 4806 C CA . ALA A 1 655 ? 62.503 -11.106 -74.503 1.00 55.53 655 ALA A CA 1
ATOM 4807 C C . ALA A 1 655 ? 63.590 -11.147 -73.413 1.00 55.53 655 ALA A C 1
ATOM 4809 O O . ALA A 1 655 ? 64.704 -11.598 -73.679 1.00 55.53 655 ALA A O 1
ATOM 4810 N N . GLY A 1 656 ? 63.256 -10.707 -72.197 1.00 57.91 656 GLY A N 1
ATOM 4811 C CA . GLY A 1 656 ? 64.119 -10.843 -71.020 1.00 57.91 656 GLY A CA 1
ATOM 4812 C C . GLY A 1 656 ? 65.199 -9.769 -70.828 1.00 57.91 656 GLY A C 1
ATOM 4813 O O . GLY A 1 656 ? 66.124 -10.020 -70.059 1.00 57.91 656 GLY A O 1
ATOM 4814 N N . ALA A 1 657 ? 65.109 -8.603 -71.479 1.00 54.78 657 ALA A N 1
ATOM 4815 C CA . ALA A 1 657 ? 65.989 -7.460 -71.210 1.00 54.78 657 ALA A CA 1
ATOM 4816 C C . ALA A 1 657 ? 65.321 -6.458 -70.232 1.00 54.78 657 ALA A C 1
ATOM 4818 O O . ALA A 1 657 ? 64.295 -5.869 -70.536 1.00 54.78 657 ALA A O 1
ATOM 4819 N N . ASP A 1 658 ? 65.891 -6.350 -69.028 1.00 51.91 658 ASP A N 1
ATOM 4820 C CA . ASP A 1 658 ? 65.661 -5.434 -67.892 1.00 51.91 658 ASP A CA 1
ATOM 4821 C C . ASP A 1 658 ? 64.441 -4.477 -67.880 1.00 51.91 658 ASP A C 1
ATOM 4823 O O . ASP A 1 658 ? 64.512 -3.337 -68.340 1.00 51.91 658 ASP A O 1
ATOM 4827 N N . LYS A 1 659 ? 63.389 -4.855 -67.131 1.00 56.25 659 LYS A N 1
ATOM 4828 C CA . LYS A 1 659 ? 62.432 -3.905 -66.525 1.00 56.25 659 LYS A CA 1
ATOM 4829 C C . LYS A 1 659 ? 62.926 -3.498 -65.136 1.00 56.25 659 LYS A C 1
ATOM 4831 O O . LYS A 1 659 ? 63.212 -4.362 -64.311 1.00 56.25 659 LYS A O 1
ATOM 4836 N N . SER A 1 660 ? 62.968 -2.201 -64.823 1.00 50.22 660 SER A N 1
ATOM 4837 C CA . SER A 1 660 ? 63.178 -1.738 -63.442 1.00 50.22 660 SER A CA 1
ATOM 4838 C C . SER A 1 660 ? 62.168 -0.650 -63.064 1.00 50.22 660 SER A C 1
ATOM 4840 O O . SER A 1 660 ? 62.369 0.519 -63.399 1.00 50.22 660 SER A O 1
ATOM 4842 N N . GLY A 1 661 ? 61.108 -1.035 -62.352 1.00 55.47 661 GLY A N 1
ATOM 4843 C CA . GLY A 1 661 ? 60.138 -0.139 -61.715 1.00 55.47 661 GLY A CA 1
ATOM 4844 C C . GLY A 1 661 ? 59.029 -0.940 -61.008 1.00 55.47 661 GLY A C 1
ATOM 4845 O O . GLY A 1 661 ? 58.650 -1.989 -61.529 1.00 55.47 661 GLY A O 1
ATOM 4846 N N . PRO A 1 662 ? 58.542 -0.521 -59.824 1.00 55.75 662 PRO A N 1
ATOM 4847 C CA . PRO A 1 662 ? 57.346 -1.113 -59.214 1.00 55.75 662 PRO A CA 1
ATOM 4848 C C . PRO A 1 662 ? 56.101 -0.850 -60.086 1.00 55.75 662 PRO A C 1
ATOM 4850 O O . PRO A 1 662 ? 56.078 0.134 -60.822 1.00 55.75 662 PRO A O 1
ATOM 4853 N N . ASN A 1 663 ? 55.083 -1.714 -59.995 1.00 64.88 663 ASN A N 1
ATOM 4854 C CA . ASN A 1 663 ? 53.761 -1.558 -60.635 1.00 64.88 663 ASN A CA 1
ATOM 4855 C C . ASN A 1 663 ? 53.727 -1.637 -62.179 1.00 64.88 663 ASN A C 1
ATOM 4857 O O . ASN A 1 663 ? 52.842 -1.058 -62.805 1.00 64.88 663 ASN A O 1
ATOM 4861 N N . PHE A 1 664 ? 54.660 -2.369 -62.803 1.00 72.25 664 PHE A N 1
ATOM 4862 C CA . PHE A 1 664 ? 54.620 -2.714 -64.234 1.00 72.25 664 PHE A CA 1
ATOM 4863 C C . PHE A 1 664 ? 54.241 -4.182 -64.449 1.00 72.25 664 PHE A C 1
ATOM 4865 O O . PHE A 1 664 ? 54.712 -5.064 -63.731 1.00 72.25 664 PHE A O 1
ATOM 4872 N N . ALA A 1 665 ? 53.470 -4.465 -65.500 1.00 70.56 665 ALA A N 1
ATOM 4873 C CA . ALA A 1 665 ? 53.085 -5.829 -65.842 1.00 70.56 665 ALA A CA 1
ATOM 4874 C C . ALA A 1 665 ? 54.286 -6.651 -66.354 1.00 70.56 665 ALA A C 1
ATOM 4876 O O . ALA A 1 665 ? 55.201 -6.124 -66.997 1.00 70.56 665 ALA A O 1
ATOM 4877 N N . SER A 1 666 ? 54.310 -7.962 -66.100 1.00 63.75 666 SER A N 1
ATOM 4878 C CA . SER A 1 666 ? 55.450 -8.842 -66.413 1.00 63.75 666 SER A CA 1
ATOM 4879 C C . SER A 1 666 ? 55.584 -9.201 -67.908 1.00 63.75 666 SER A C 1
ATOM 4881 O O . SER A 1 666 ? 56.711 -9.358 -68.378 1.00 63.75 666 SER A O 1
ATOM 4883 N N . GLY A 1 667 ? 54.491 -9.222 -68.686 1.00 68.38 667 GLY A N 1
ATOM 4884 C CA . GLY A 1 667 ? 54.433 -9.743 -70.071 1.00 68.38 667 GLY A CA 1
ATOM 4885 C C . GLY A 1 667 ? 54.715 -8.763 -71.227 1.00 68.38 667 GLY A C 1
ATOM 4886 O O . GLY A 1 667 ? 54.883 -9.189 -72.366 1.00 68.38 667 GLY A O 1
ATOM 4887 N N . GLU A 1 668 ? 54.823 -7.462 -70.953 1.00 73.94 668 GLU A N 1
ATOM 4888 C CA . GLU A 1 668 ? 54.961 -6.410 -71.980 1.00 73.94 668 GLU A CA 1
ATOM 4889 C C . GLU A 1 668 ? 53.807 -6.260 -72.966 1.00 73.94 668 GLU A C 1
ATOM 4891 O O . GLU A 1 668 ? 52.706 -5.965 -72.552 1.00 73.94 668 GLU A O 1
ATOM 4896 N N . LEU A 1 669 ? 54.067 -6.359 -74.268 1.00 79.62 669 LEU A N 1
ATOM 4897 C CA . LEU A 1 669 ? 53.077 -6.269 -75.338 1.00 79.62 669 LEU A CA 1
ATOM 4898 C C . LEU A 1 669 ? 52.863 -7.651 -75.984 1.00 79.62 669 LEU A C 1
ATOM 4900 O O . LEU A 1 669 ? 52.378 -7.748 -77.106 1.00 79.62 669 LEU A O 1
ATOM 4904 N N . ARG A 1 670 ? 53.341 -8.721 -75.327 1.00 82.06 670 ARG A N 1
ATOM 4905 C CA . ARG A 1 670 ? 53.488 -10.079 -75.881 1.00 82.06 670 ARG A CA 1
ATOM 4906 C C . ARG A 1 670 ? 52.612 -11.099 -75.160 1.00 82.06 670 ARG A C 1
ATOM 4908 O O . ARG A 1 670 ? 53.062 -12.215 -74.897 1.00 82.06 670 ARG A O 1
ATOM 4915 N N . TYR A 1 671 ? 51.393 -10.719 -74.803 1.00 86.56 671 TYR A N 1
ATOM 4916 C CA . TYR A 1 671 ? 50.478 -11.650 -74.160 1.00 86.56 671 TYR A CA 1
ATOM 4917 C C . TYR A 1 671 ? 49.991 -12.686 -75.180 1.00 86.56 671 TYR A C 1
ATOM 4919 O O . TYR A 1 671 ? 49.839 -12.392 -76.369 1.00 86.56 671 TYR A O 1
ATOM 4927 N N . ALA A 1 672 ? 49.853 -13.928 -74.717 1.00 89.12 672 ALA A N 1
ATOM 4928 C CA . ALA A 1 672 ? 49.328 -15.031 -75.509 1.00 89.12 672 ALA A CA 1
ATOM 4929 C C . ALA A 1 672 ? 47.806 -15.035 -75.363 1.00 89.12 672 ALA A C 1
ATOM 4931 O O . ALA A 1 672 ? 47.295 -15.388 -74.300 1.00 89.12 672 ALA A O 1
ATOM 4932 N N . VAL A 1 673 ? 47.128 -14.612 -76.421 1.00 92.50 673 VAL A N 1
ATOM 4933 C CA . VAL A 1 673 ? 45.683 -14.374 -76.480 1.00 92.50 673 VAL A CA 1
ATOM 4934 C C . VAL A 1 673 ? 45.128 -14.996 -77.759 1.00 92.50 673 VAL A C 1
ATOM 4936 O O . VAL A 1 673 ? 45.896 -15.219 -78.699 1.00 92.50 673 VAL A O 1
ATOM 4939 N N . ASP A 1 674 ? 43.828 -15.267 -77.789 1.00 93.00 674 ASP A N 1
ATOM 4940 C CA . ASP A 1 674 ? 43.093 -15.646 -78.996 1.00 93.00 674 ASP A CA 1
ATOM 4941 C C . ASP A 1 674 ? 42.936 -14.403 -79.884 1.00 93.00 674 ASP A C 1
ATOM 4943 O O . ASP A 1 674 ? 42.101 -13.526 -79.676 1.00 93.00 674 ASP A O 1
ATOM 4947 N N . SER A 1 675 ? 43.846 -14.278 -80.841 1.00 91.81 675 SER A N 1
ATOM 4948 C CA . SER A 1 675 ? 44.011 -13.093 -81.686 1.00 91.81 675 SER A CA 1
ATOM 4949 C C . SER A 1 675 ? 43.138 -13.106 -82.937 1.00 91.81 675 SER A C 1
ATOM 4951 O O . SER A 1 675 ? 43.138 -12.131 -83.694 1.00 91.81 675 SER A O 1
ATOM 4953 N N . ASN A 1 676 ? 42.481 -14.231 -83.214 1.00 90.19 676 ASN A N 1
ATOM 4954 C CA . ASN A 1 676 ? 41.599 -14.411 -84.362 1.00 90.19 676 ASN A CA 1
ATOM 4955 C C . ASN A 1 676 ? 40.135 -14.666 -83.943 1.00 90.19 676 ASN A C 1
ATOM 4957 O O . ASN A 1 676 ? 39.275 -14.758 -84.824 1.00 90.19 676 ASN A O 1
ATOM 4961 N N . ASN A 1 677 ? 39.879 -14.727 -82.631 1.00 90.75 677 ASN A N 1
ATOM 4962 C CA . ASN A 1 677 ? 38.595 -14.968 -81.985 1.00 90.75 677 ASN A CA 1
ATOM 4963 C C . ASN A 1 677 ? 37.920 -16.272 -82.453 1.00 90.75 677 ASN A C 1
ATOM 4965 O O . ASN A 1 677 ? 36.722 -16.304 -82.753 1.00 90.75 677 ASN A O 1
ATOM 4969 N N . ASP A 1 678 ? 38.698 -17.353 -82.581 1.00 91.19 678 ASP A N 1
ATOM 4970 C CA . ASP A 1 678 ? 38.214 -18.687 -82.967 1.00 91.19 678 ASP A CA 1
ATOM 4971 C C . ASP A 1 678 ? 37.951 -19.628 -81.778 1.00 91.19 678 ASP A C 1
ATOM 4973 O O . ASP A 1 678 ? 37.616 -20.806 -81.974 1.00 91.19 678 ASP A O 1
ATOM 4977 N N . THR A 1 679 ? 38.022 -19.093 -80.556 1.00 87.75 679 THR A N 1
ATOM 4978 C CA . THR A 1 679 ? 37.858 -19.737 -79.244 1.00 87.75 679 THR A CA 1
ATOM 4979 C C . THR A 1 679 ? 39.022 -20.630 -78.799 1.00 87.75 679 THR A C 1
ATOM 4981 O O . THR A 1 679 ? 38.908 -21.312 -77.775 1.00 87.75 679 THR A O 1
ATOM 4984 N N . HIS A 1 680 ? 40.146 -20.655 -79.524 1.00 88.00 680 HIS A N 1
ATOM 4985 C CA . HIS A 1 680 ? 41.313 -21.474 -79.191 1.00 88.00 680 HIS A CA 1
ATOM 4986 C C . HIS A 1 680 ? 42.601 -20.649 -79.203 1.00 88.00 680 HIS A C 1
ATOM 4988 O O . HIS A 1 680 ? 42.936 -20.020 -80.190 1.00 88.00 680 HIS A O 1
ATOM 4994 N N . LYS A 1 681 ? 43.404 -20.760 -78.135 1.00 90.50 681 LYS A N 1
ATOM 4995 C CA . LYS A 1 681 ? 44.779 -20.233 -78.117 1.00 90.50 681 LYS A CA 1
ATOM 4996 C C . LYS A 1 681 ? 45.747 -21.248 -78.710 1.00 90.50 681 LYS A C 1
ATOM 4998 O O . LYS A 1 681 ? 46.150 -22.194 -78.018 1.00 90.50 681 LYS A O 1
ATOM 5003 N N . ASP A 1 682 ? 46.133 -21.072 -79.966 1.00 89.75 682 ASP A N 1
ATOM 5004 C CA . ASP A 1 682 ? 47.008 -21.996 -80.681 1.00 89.75 682 ASP A CA 1
ATOM 5005 C C . ASP A 1 682 ? 48.150 -21.313 -81.470 1.00 89.75 682 ASP A C 1
ATOM 5007 O O . ASP A 1 682 ? 48.560 -20.187 -81.201 1.00 89.75 682 ASP A O 1
ATOM 5011 N N . GLY A 1 683 ? 48.804 -22.057 -82.367 1.00 85.44 683 GLY A N 1
ATOM 5012 C CA . GLY A 1 683 ? 49.950 -21.559 -83.137 1.00 85.44 683 GLY A CA 1
ATOM 5013 C C . GLY A 1 683 ? 49.592 -20.618 -84.294 1.00 85.44 683 GLY A C 1
ATOM 5014 O O . GLY A 1 683 ? 50.506 -20.123 -84.961 1.00 85.44 683 GLY A O 1
ATOM 5015 N N . LEU A 1 684 ? 48.304 -20.423 -84.576 1.00 89.25 684 LEU A N 1
ATOM 5016 C CA . LEU A 1 684 ? 47.783 -19.453 -85.538 1.00 89.25 684 LEU A CA 1
ATOM 5017 C C . LEU A 1 684 ? 47.661 -18.058 -84.918 1.00 89.25 684 LEU A C 1
ATOM 5019 O O . LEU A 1 684 ? 47.589 -17.079 -85.668 1.00 89.25 684 LEU A O 1
ATOM 5023 N N . ASP A 1 685 ? 47.721 -17.964 -83.588 1.00 93.00 685 ASP A N 1
ATOM 5024 C CA . ASP A 1 685 ? 47.593 -16.708 -82.874 1.00 93.00 685 ASP A CA 1
ATOM 5025 C C . ASP A 1 685 ? 48.838 -15.832 -82.906 1.00 93.00 685 ASP A C 1
ATOM 5027 O O . ASP A 1 685 ? 49.989 -16.265 -82.770 1.00 93.00 685 ASP A O 1
ATOM 5031 N N . LYS A 1 686 ? 48.592 -14.532 -83.044 1.00 91.75 686 LYS A N 1
ATOM 5032 C CA . LYS A 1 686 ? 49.593 -13.486 -82.897 1.00 91.75 686 LYS A CA 1
ATOM 5033 C C . LYS A 1 686 ? 49.647 -13.068 -81.432 1.00 91.75 686 LYS A C 1
ATOM 5035 O O . LYS A 1 686 ? 48.647 -12.652 -80.863 1.00 91.75 686 LYS A O 1
ATOM 5040 N N . ALA A 1 687 ? 50.846 -13.060 -80.853 1.00 89.00 687 ALA A N 1
ATOM 5041 C CA . ALA A 1 687 ? 51.056 -12.401 -79.567 1.00 89.00 687 ALA A CA 1
ATOM 5042 C C . ALA A 1 687 ? 50.681 -10.911 -79.664 1.00 89.00 687 ALA A C 1
ATOM 5044 O O . ALA A 1 687 ? 50.975 -10.264 -80.678 1.00 89.00 687 ALA A O 1
ATOM 5045 N N . GLY A 1 688 ? 50.074 -10.363 -78.616 1.00 89.75 688 GLY A N 1
ATOM 5046 C CA . GLY A 1 688 ? 49.579 -8.989 -78.606 1.00 89.75 688 GLY A CA 1
ATOM 5047 C C . GLY A 1 688 ? 48.916 -8.621 -77.286 1.00 89.75 688 GLY A C 1
ATOM 5048 O O . GLY A 1 688 ? 49.192 -9.240 -76.262 1.00 89.75 688 GLY A O 1
ATOM 5049 N N . LEU A 1 689 ? 48.073 -7.596 -77.315 1.00 92.50 689 LEU A N 1
ATOM 5050 C CA . LEU A 1 689 ? 47.203 -7.198 -76.214 1.00 92.50 689 LEU A CA 1
ATOM 5051 C C . LEU A 1 689 ? 45.758 -7.480 -76.616 1.00 92.50 689 LEU A C 1
ATOM 5053 O O . LEU A 1 689 ? 45.332 -7.009 -77.666 1.00 92.50 689 LEU A O 1
ATOM 5057 N N . LEU A 1 690 ? 45.032 -8.222 -75.785 1.00 94.25 690 LEU A N 1
ATOM 5058 C CA . LEU A 1 690 ? 43.578 -8.323 -75.846 1.00 94.25 690 LEU A CA 1
ATOM 5059 C C . LEU A 1 690 ? 43.040 -7.402 -74.751 1.00 94.25 690 LEU A C 1
ATOM 5061 O O . LEU A 1 690 ? 43.078 -7.758 -73.581 1.00 94.25 690 LEU A O 1
ATOM 5065 N N . ILE A 1 691 ? 42.716 -6.161 -75.105 1.00 95.25 691 ILE A N 1
ATOM 5066 C CA . ILE A 1 691 ? 42.237 -5.156 -74.145 1.00 95.25 691 ILE A CA 1
ATOM 5067 C C . ILE A 1 691 ? 40.759 -5.445 -73.881 1.00 95.25 691 ILE A C 1
ATOM 5069 O O . ILE A 1 691 ? 40.037 -5.598 -74.856 1.00 95.25 691 ILE A O 1
ATOM 5073 N N . GLY A 1 692 ? 40.337 -5.528 -72.615 1.00 92.56 692 GLY A N 1
ATOM 5074 C CA . GLY A 1 692 ? 38.958 -5.878 -72.220 1.00 92.56 692 GLY A CA 1
ATOM 5075 C C . GLY A 1 692 ? 38.755 -7.324 -71.734 1.00 92.56 692 GLY A C 1
ATOM 5076 O O . GLY A 1 692 ? 37.672 -7.674 -71.283 1.00 92.56 692 GLY A O 1
ATOM 5077 N N . ASP A 1 693 ? 39.804 -8.154 -71.778 1.00 92.69 693 ASP A N 1
ATOM 5078 C CA . ASP A 1 693 ? 39.869 -9.521 -71.210 1.00 92.69 693 ASP A CA 1
ATOM 5079 C C . ASP A 1 693 ? 40.122 -9.465 -69.686 1.00 92.69 693 ASP A C 1
ATOM 5081 O O . ASP A 1 693 ? 41.250 -9.615 -69.188 1.00 92.69 693 ASP A O 1
ATOM 5085 N N . TYR A 1 694 ? 39.106 -9.026 -68.937 1.00 91.12 694 TYR A N 1
ATOM 5086 C CA . TYR A 1 694 ? 39.250 -8.660 -67.524 1.00 91.12 694 TYR A CA 1
ATOM 5087 C C . TYR A 1 694 ? 39.545 -9.869 -66.627 1.00 91.12 694 TYR A C 1
ATOM 5089 O O . TYR A 1 694 ? 40.188 -9.709 -65.581 1.00 91.12 694 TYR A O 1
ATOM 5097 N N . ASP A 1 695 ? 39.149 -11.080 -67.022 1.00 90.38 695 ASP A N 1
ATOM 5098 C CA . ASP A 1 695 ? 39.485 -12.298 -66.280 1.00 90.38 695 ASP A CA 1
ATOM 5099 C C . ASP A 1 695 ? 40.908 -12.828 -66.576 1.00 90.38 695 ASP A C 1
ATOM 5101 O O . ASP A 1 695 ? 41.450 -13.629 -65.800 1.00 90.38 695 ASP A O 1
ATOM 5105 N N . LYS A 1 696 ? 41.570 -12.260 -67.598 1.00 90.31 696 LYS A N 1
ATOM 5106 C CA . LYS A 1 696 ? 42.959 -12.516 -68.017 1.00 90.31 696 LYS A CA 1
ATOM 5107 C C . LYS A 1 696 ? 43.154 -13.942 -68.519 1.00 90.31 696 LYS A C 1
ATOM 5109 O O . LYS A 1 696 ? 44.280 -14.468 -68.461 1.00 90.31 696 LYS A O 1
ATOM 5114 N N . ASP A 1 697 ? 42.087 -14.593 -68.965 1.00 90.88 697 ASP A N 1
ATOM 5115 C CA . ASP A 1 697 ? 42.146 -15.930 -69.523 1.00 90.88 697 ASP A CA 1
ATOM 5116 C C . ASP A 1 697 ? 42.629 -15.922 -70.981 1.00 90.88 697 ASP A C 1
ATOM 5118 O O . ASP A 1 697 ? 43.079 -16.965 -71.468 1.00 90.88 697 ASP A O 1
ATOM 5122 N N . GLY A 1 698 ? 42.685 -14.760 -71.638 1.00 90.94 698 GLY A N 1
ATOM 5123 C CA . GLY A 1 698 ? 43.190 -14.578 -72.997 1.00 90.94 698 GLY A CA 1
ATOM 5124 C C . GLY A 1 698 ? 42.195 -14.938 -74.096 1.00 90.94 698 GLY A C 1
ATOM 5125 O O . GLY A 1 698 ? 42.643 -15.127 -75.230 1.00 90.94 698 GLY A O 1
ATOM 5126 N N . LEU A 1 699 ? 40.914 -15.099 -73.782 1.00 92.00 699 LEU A N 1
ATOM 5127 C CA . LEU A 1 699 ? 39.813 -15.347 -74.709 1.00 92.00 699 LEU A CA 1
ATOM 5128 C C . LEU A 1 699 ? 38.829 -14.173 -74.661 1.00 92.00 699 LEU A C 1
ATOM 5130 O O . LEU A 1 699 ? 38.777 -13.424 -73.699 1.00 92.00 699 LEU A O 1
ATOM 5134 N N . THR A 1 700 ? 38.021 -14.022 -75.707 1.00 91.00 700 THR A N 1
ATOM 5135 C CA . THR A 1 700 ? 36.857 -13.132 -75.670 1.00 91.00 700 THR A CA 1
ATOM 5136 C C . THR A 1 700 ? 35.631 -13.964 -75.315 1.00 91.00 700 THR A C 1
ATOM 5138 O O . THR A 1 700 ? 35.116 -14.709 -76.158 1.00 91.00 700 THR A O 1
ATOM 5141 N N . THR A 1 701 ? 35.155 -13.887 -74.073 1.00 82.50 701 THR A N 1
ATOM 5142 C CA . THR A 1 701 ? 33.981 -14.653 -73.627 1.00 82.50 701 THR A CA 1
ATOM 5143 C C . THR A 1 701 ? 32.694 -13.819 -73.620 1.00 82.50 701 THR A C 1
ATOM 5145 O O . THR A 1 701 ? 32.690 -12.622 -73.881 1.00 82.50 701 THR A O 1
ATOM 5148 N N . GLY A 1 702 ? 31.542 -14.459 -73.375 1.00 69.12 702 GLY A N 1
ATOM 5149 C CA . GLY A 1 702 ? 30.213 -13.860 -73.596 1.00 69.12 702 GLY A CA 1
ATOM 5150 C C . GLY A 1 702 ? 29.843 -12.646 -72.730 1.00 69.12 702 GLY A C 1
ATOM 5151 O O . GLY A 1 702 ? 28.792 -12.060 -72.975 1.00 69.12 702 GLY A O 1
ATOM 5152 N N . ASN A 1 703 ? 30.670 -12.284 -71.746 1.00 74.06 703 ASN A N 1
ATOM 5153 C CA . ASN A 1 703 ? 30.486 -11.097 -70.906 1.00 74.06 703 ASN A CA 1
ATOM 5154 C C . ASN A 1 703 ? 31.584 -10.041 -71.121 1.00 74.06 703 ASN A C 1
ATOM 5156 O O . ASN A 1 703 ? 31.575 -9.027 -70.430 1.00 74.06 703 ASN A O 1
ATOM 5160 N N . GLU A 1 704 ? 32.518 -10.280 -72.040 1.00 88.19 704 GLU A N 1
ATOM 5161 C CA . GLU A 1 704 ? 33.641 -9.389 -72.312 1.00 88.19 704 GLU A CA 1
ATOM 5162 C C . GLU A 1 704 ? 33.437 -8.677 -73.643 1.00 88.19 704 GLU A C 1
ATOM 5164 O O . GLU A 1 704 ? 32.863 -9.214 -74.599 1.00 88.19 704 GLU A O 1
ATOM 5169 N N . ASP A 1 705 ? 33.925 -7.447 -73.689 1.00 90.19 705 ASP A N 1
ATOM 5170 C CA . ASP A 1 705 ? 34.076 -6.695 -74.915 1.00 90.19 705 ASP A CA 1
ATOM 5171 C C . ASP A 1 705 ? 35.555 -6.384 -75.103 1.00 90.19 705 ASP A C 1
ATOM 5173 O O . ASP A 1 705 ? 36.200 -5.838 -74.211 1.00 90.19 705 ASP A O 1
ATOM 5177 N N . THR A 1 706 ? 36.123 -6.822 -76.226 1.00 93.94 706 THR A N 1
ATOM 5178 C CA . THR A 1 706 ? 37.575 -6.880 -76.387 1.00 93.94 706 THR A CA 1
ATOM 5179 C C . THR A 1 706 ? 38.068 -6.204 -77.657 1.00 93.94 706 THR A C 1
ATOM 5181 O O . THR A 1 706 ? 37.420 -6.196 -78.705 1.00 93.94 706 THR A O 1
ATOM 5184 N N . PHE A 1 707 ? 39.277 -5.657 -77.588 1.00 94.69 707 PHE A N 1
ATOM 5185 C CA . PHE A 1 707 ? 39.966 -5.062 -78.725 1.00 94.69 707 PHE A CA 1
ATOM 5186 C C . PHE A 1 707 ? 41.392 -5.600 -78.826 1.00 94.69 707 PHE A C 1
ATOM 5188 O O . PHE A 1 707 ? 42.215 -5.420 -77.919 1.00 94.69 707 PHE A O 1
ATOM 5195 N N . PHE A 1 708 ? 41.699 -6.270 -79.938 1.00 95.06 708 PHE A N 1
ATOM 5196 C CA . PHE A 1 708 ? 42.992 -6.913 -80.137 1.00 95.06 708 PHE A CA 1
ATOM 5197 C C . PHE A 1 708 ? 43.991 -5.993 -80.846 1.00 95.06 708 PHE A C 1
ATOM 5199 O O . PHE A 1 708 ? 43.771 -5.518 -81.961 1.00 95.06 708 PHE A O 1
ATOM 5206 N N . ILE A 1 709 ? 45.165 -5.809 -80.241 1.00 93.69 709 ILE A N 1
ATOM 5207 C CA . ILE A 1 709 ? 46.301 -5.115 -80.851 1.00 93.69 709 ILE A CA 1
ATOM 5208 C C . ILE A 1 709 ? 47.478 -6.081 -80.940 1.00 93.69 709 ILE A C 1
ATOM 5210 O O . ILE A 1 709 ? 48.067 -6.467 -79.928 1.00 93.69 709 ILE A O 1
ATOM 5214 N N . SER A 1 710 ? 47.870 -6.443 -82.165 1.00 92.06 710 SER A N 1
ATOM 5215 C CA . SER A 1 710 ? 49.026 -7.317 -82.377 1.00 92.06 710 SER A CA 1
ATOM 5216 C C . SER A 1 710 ? 50.293 -6.702 -81.781 1.00 92.06 710 SER A C 1
ATOM 5218 O O . SER A 1 710 ? 50.465 -5.488 -81.793 1.00 92.06 710 SER A O 1
ATOM 5220 N N . TYR A 1 711 ? 51.236 -7.521 -81.320 1.00 86.31 711 TYR A N 1
ATOM 5221 C CA . TYR A 1 711 ? 52.499 -7.046 -80.751 1.00 86.31 711 TYR A CA 1
ATOM 5222 C C . TYR A 1 711 ? 53.234 -6.044 -81.666 1.00 86.31 711 TYR A C 1
ATOM 5224 O O . TYR A 1 711 ? 53.775 -5.037 -81.204 1.00 86.31 711 TYR A O 1
ATOM 5232 N N . ALA A 1 712 ? 53.235 -6.301 -82.978 1.00 84.38 712 ALA A N 1
ATOM 5233 C CA . ALA A 1 712 ? 53.873 -5.424 -83.955 1.00 84.38 712 ALA A CA 1
ATOM 5234 C C . ALA A 1 712 ? 53.150 -4.077 -84.097 1.00 84.38 712 ALA A C 1
ATOM 5236 O O . ALA A 1 712 ? 53.799 -3.066 -84.359 1.00 84.38 712 ALA A O 1
ATOM 5237 N N . ASP A 1 713 ? 51.829 -4.059 -83.938 1.00 87.25 713 ASP A N 1
ATOM 5238 C CA . ASP A 1 713 ? 51.027 -2.843 -84.015 1.00 87.25 713 ASP A CA 1
ATOM 5239 C C . ASP A 1 713 ? 51.000 -2.092 -82.688 1.00 87.25 713 ASP A C 1
ATOM 5241 O O . ASP A 1 713 ? 51.099 -0.872 -82.700 1.00 87.25 713 ASP A O 1
ATOM 5245 N N . ALA A 1 714 ? 51.019 -2.788 -81.553 1.00 85.94 714 ALA A N 1
ATOM 5246 C CA . ALA A 1 714 ? 51.166 -2.190 -80.235 1.00 85.94 714 ALA A CA 1
ATOM 5247 C C . ALA A 1 714 ? 52.476 -1.396 -80.150 1.00 85.94 714 ALA A C 1
ATOM 5249 O O . ALA A 1 714 ? 52.462 -0.257 -79.696 1.00 85.94 714 ALA A O 1
ATOM 5250 N N . LEU A 1 715 ? 53.583 -1.925 -80.695 1.00 79.94 715 LEU A N 1
ATOM 5251 C CA . LEU A 1 715 ? 54.846 -1.183 -80.832 1.00 79.94 715 LEU A CA 1
ATOM 5252 C C . LEU A 1 715 ? 54.703 0.111 -81.651 1.00 79.94 715 LEU A C 1
ATOM 5254 O O . LEU A 1 715 ? 55.314 1.120 -81.306 1.00 79.94 715 LEU A O 1
ATOM 5258 N N . LYS A 1 716 ? 53.901 0.101 -82.724 1.00 81.38 716 LYS A N 1
ATOM 5259 C CA . LYS A 1 716 ? 53.629 1.309 -83.524 1.00 81.38 716 LYS A CA 1
ATOM 5260 C C . LYS A 1 716 ? 52.738 2.287 -82.769 1.00 81.38 716 LYS A C 1
ATOM 5262 O O . LYS A 1 716 ? 52.976 3.488 -82.833 1.00 81.38 716 LYS A O 1
ATOM 5267 N N . VAL A 1 717 ? 51.725 1.778 -82.066 1.00 83.56 717 VAL A N 1
ATOM 5268 C CA . VAL A 1 717 ? 50.819 2.573 -81.237 1.00 83.56 717 VAL A CA 1
ATOM 5269 C C . VAL A 1 717 ? 51.634 3.300 -80.178 1.00 83.56 717 VAL A C 1
ATOM 5271 O O . VAL A 1 717 ? 51.540 4.516 -80.106 1.00 83.56 717 VAL A O 1
ATOM 5274 N N . ILE A 1 718 ? 52.510 2.630 -79.429 1.00 77.44 718 ILE A N 1
ATOM 5275 C CA . ILE A 1 718 ? 53.281 3.284 -78.359 1.00 77.44 718 ILE A CA 1
ATOM 5276 C C . ILE A 1 718 ? 54.421 4.195 -78.858 1.00 77.44 718 ILE A C 1
ATOM 5278 O O . ILE A 1 718 ? 54.864 5.081 -78.121 1.00 77.44 718 ILE A O 1
ATOM 5282 N N . ASP A 1 719 ? 54.895 4.030 -80.099 1.00 74.44 719 ASP A N 1
ATOM 5283 C CA . ASP A 1 719 ? 55.930 4.888 -80.683 1.00 74.44 719 ASP A CA 1
ATOM 5284 C C . ASP A 1 719 ? 55.374 6.272 -81.064 1.00 74.44 719 ASP A C 1
ATOM 5286 O O . ASP A 1 719 ? 54.849 6.509 -82.153 1.00 74.44 719 ASP A O 1
ATOM 5290 N N . ALA A 1 720 ? 55.562 7.241 -80.167 1.00 62.88 720 ALA A N 1
ATOM 5291 C CA . ALA A 1 720 ? 55.156 8.631 -80.376 1.00 62.88 720 ALA A CA 1
ATOM 5292 C C . ALA A 1 720 ? 55.933 9.361 -81.497 1.00 62.88 720 ALA A C 1
ATOM 5294 O O . ALA A 1 720 ? 55.530 10.454 -81.914 1.00 62.88 720 ALA A O 1
ATOM 5295 N N . SER A 1 721 ? 57.054 8.803 -81.979 1.00 62.97 721 SER A N 1
ATOM 5296 C CA . SER A 1 721 ? 57.861 9.383 -83.063 1.00 62.97 721 SER A CA 1
ATOM 5297 C C . SER A 1 721 ? 57.358 8.995 -84.458 1.00 62.97 721 SER A C 1
ATOM 5299 O O . SER A 1 721 ? 57.524 9.773 -85.406 1.00 62.97 721 SER A O 1
ATOM 5301 N N . SER A 1 722 ? 56.654 7.863 -84.561 1.00 59.34 722 SER A N 1
ATOM 5302 C CA . SER A 1 722 ? 55.878 7.441 -85.729 1.00 59.34 722 SER A CA 1
ATOM 5303 C C . SER A 1 722 ? 54.589 8.259 -85.809 1.00 59.34 722 SER A C 1
ATOM 5305 O O . SER A 1 722 ? 53.515 7.927 -85.318 1.00 59.34 722 SER A O 1
ATOM 5307 N N . LYS A 1 723 ? 54.754 9.446 -86.370 1.00 54.75 723 LYS A N 1
ATOM 5308 C CA . LYS A 1 723 ? 53.778 10.521 -86.390 1.00 54.75 723 LYS A CA 1
ATOM 5309 C C . LYS A 1 723 ? 52.762 10.329 -87.536 1.00 54.75 723 LYS A C 1
ATOM 5311 O O . LYS A 1 723 ? 52.828 11.054 -88.527 1.00 54.75 723 LYS A O 1
ATOM 5316 N N . ASP A 1 724 ? 51.778 9.437 -87.369 1.00 57.78 724 ASP A N 1
ATOM 5317 C CA . ASP A 1 724 ? 50.538 9.353 -88.189 1.00 57.78 724 ASP A CA 1
ATOM 5318 C C . ASP A 1 724 ? 49.595 10.560 -87.917 1.00 57.78 724 ASP A C 1
ATOM 5320 O O . ASP A 1 724 ? 48.396 10.444 -87.695 1.00 57.78 724 ASP A O 1
ATOM 5324 N N . LEU A 1 725 ? 50.184 11.764 -87.921 1.00 56.69 725 LEU A N 1
ATOM 5325 C CA . LEU A 1 725 ? 49.877 13.021 -87.204 1.00 56.69 725 LEU A CA 1
ATOM 5326 C C . LEU A 1 725 ? 48.483 13.652 -87.271 1.00 56.69 725 LEU A C 1
ATOM 5328 O O . LEU A 1 725 ? 48.323 14.787 -86.820 1.00 56.69 725 LEU A O 1
ATOM 5332 N N . GLN A 1 726 ? 47.486 13.000 -87.839 1.00 72.44 726 GLN A N 1
ATOM 5333 C CA . GLN A 1 726 ? 46.118 13.513 -87.848 1.00 72.44 726 GLN A CA 1
ATOM 5334 C C . GLN A 1 726 ? 45.087 12.431 -87.526 1.00 72.44 726 GLN A C 1
ATOM 5336 O O . GLN A 1 726 ? 43.909 12.673 -87.762 1.00 72.44 726 GLN A O 1
ATOM 5341 N N . ASP A 1 727 ? 45.519 11.277 -87.011 1.00 89.25 727 ASP A N 1
ATOM 5342 C CA . ASP A 1 727 ? 44.640 10.182 -86.613 1.00 89.25 727 ASP A CA 1
ATOM 5343 C C . ASP A 1 727 ? 44.557 10.059 -85.085 1.00 89.25 727 ASP A C 1
ATOM 5345 O O . ASP A 1 727 ? 45.515 9.656 -84.420 1.00 89.25 727 ASP A O 1
ATOM 5349 N N . THR A 1 728 ? 43.415 10.426 -84.513 1.00 90.25 728 THR A N 1
ATOM 5350 C CA . THR A 1 728 ? 43.184 10.403 -83.066 1.00 90.25 728 THR A CA 1
ATOM 5351 C C . THR A 1 728 ? 42.960 9.001 -82.513 1.00 90.25 728 THR A C 1
ATOM 5353 O O . THR A 1 728 ? 43.084 8.816 -81.305 1.00 90.25 728 THR A O 1
ATOM 5356 N N . ARG A 1 729 ? 42.763 7.986 -83.367 1.00 90.81 729 ARG A N 1
ATOM 5357 C CA . ARG A 1 729 ? 42.741 6.577 -82.936 1.00 90.81 729 ARG A CA 1
ATOM 5358 C C . ARG A 1 729 ? 44.035 6.173 -82.237 1.00 90.81 729 ARG A C 1
ATOM 5360 O O . ARG A 1 729 ? 44.006 5.440 -81.260 1.00 90.81 729 ARG A O 1
ATOM 5367 N N . PHE A 1 730 ? 45.171 6.711 -82.682 1.00 88.50 730 PHE A N 1
ATOM 5368 C CA . PHE A 1 730 ? 46.465 6.493 -82.028 1.00 88.50 730 PHE A CA 1
ATOM 5369 C C . PHE A 1 730 ? 46.589 7.192 -80.676 1.00 88.50 730 PHE A C 1
ATOM 5371 O O . PHE A 1 730 ? 47.453 6.817 -79.897 1.00 88.50 730 PHE A O 1
ATOM 5378 N N . VAL A 1 731 ? 45.809 8.239 -80.403 1.00 88.75 731 VAL A N 1
ATOM 5379 C CA . VAL A 1 731 ? 45.805 8.874 -79.080 1.00 88.75 731 VAL A CA 1
ATOM 5380 C C . VAL A 1 731 ? 45.093 7.938 -78.114 1.00 88.75 731 VAL A C 1
ATOM 5382 O O . VAL A 1 731 ? 45.726 7.419 -77.202 1.00 88.75 731 VAL A O 1
ATOM 5385 N N . LEU A 1 732 ? 43.842 7.599 -78.426 1.00 91.00 732 LEU A N 1
ATOM 5386 C CA . LEU A 1 732 ? 43.020 6.776 -77.550 1.00 91.00 732 LEU A CA 1
ATOM 5387 C C . LEU A 1 732 ? 43.572 5.355 -77.368 1.00 91.00 732 LEU A C 1
ATOM 5389 O O . LEU A 1 732 ? 43.583 4.835 -76.259 1.00 91.00 732 LEU A O 1
ATOM 5393 N N . ALA A 1 733 ? 44.127 4.747 -78.423 1.00 91.06 733 ALA A N 1
ATOM 5394 C CA . ALA A 1 733 ? 44.772 3.440 -78.311 1.00 91.06 733 ALA A CA 1
ATOM 5395 C C . ALA A 1 733 ? 46.002 3.456 -77.396 1.00 91.06 733 ALA A C 1
ATOM 5397 O O . ALA A 1 733 ? 46.296 2.451 -76.759 1.00 91.06 733 ALA A O 1
ATOM 5398 N N . ARG A 1 734 ? 46.734 4.574 -77.295 1.00 88.62 734 ARG A N 1
ATOM 5399 C CA . ARG A 1 734 ? 47.860 4.672 -76.354 1.00 88.62 734 ARG A CA 1
ATOM 5400 C C . ARG A 1 734 ? 47.364 4.744 -74.917 1.00 88.62 734 ARG A C 1
ATOM 5402 O O . ARG A 1 734 ? 47.959 4.091 -74.065 1.00 88.62 734 ARG A O 1
ATOM 5409 N N . ASP A 1 735 ? 46.287 5.476 -74.662 1.00 91.00 735 ASP A N 1
ATOM 5410 C CA . ASP A 1 735 ? 45.705 5.550 -73.322 1.00 91.00 735 ASP A CA 1
ATOM 5411 C C . ASP A 1 735 ? 45.117 4.201 -72.915 1.00 91.00 735 ASP A C 1
ATOM 5413 O O . ASP A 1 735 ? 45.463 3.690 -71.855 1.00 91.00 735 ASP A O 1
ATOM 5417 N N . ALA A 1 736 ? 44.356 3.555 -73.804 1.00 93.62 736 ALA A N 1
ATOM 5418 C CA . ALA A 1 736 ? 43.818 2.217 -73.581 1.00 93.62 736 ALA A CA 1
ATOM 5419 C C . ALA A 1 736 ? 44.929 1.185 -73.319 1.00 93.62 736 ALA A C 1
ATOM 5421 O O . ALA A 1 736 ? 44.838 0.403 -72.376 1.00 93.62 736 ALA A O 1
ATOM 5422 N N . VAL A 1 737 ? 46.026 1.215 -74.090 1.00 90.38 737 VAL A N 1
ATOM 5423 C CA . VAL A 1 737 ? 47.194 0.345 -73.856 1.00 90.38 737 VAL A CA 1
ATOM 5424 C C . VAL A 1 737 ? 47.838 0.624 -72.498 1.00 90.38 737 VAL A C 1
ATOM 5426 O O . VAL A 1 737 ? 48.169 -0.318 -71.780 1.00 90.38 737 VAL A O 1
ATOM 5429 N N . ALA A 1 738 ? 48.030 1.889 -72.123 1.00 87.38 738 ALA A N 1
ATOM 5430 C CA . ALA A 1 738 ? 48.599 2.237 -70.823 1.00 87.38 738 ALA A CA 1
ATOM 5431 C C . ALA A 1 738 ? 47.703 1.749 -69.671 1.00 87.38 738 ALA A C 1
ATOM 5433 O O . ALA A 1 738 ? 48.195 1.072 -68.766 1.00 87.38 738 ALA A O 1
ATOM 5434 N N . THR A 1 739 ? 46.394 1.998 -69.754 1.00 91.25 739 THR A N 1
ATOM 5435 C CA . THR A 1 739 ? 45.399 1.580 -68.755 1.00 91.25 739 THR A CA 1
ATOM 5436 C C . THR A 1 739 ? 45.350 0.063 -68.638 1.00 91.25 739 THR A C 1
ATOM 5438 O O . THR A 1 739 ? 45.415 -0.477 -67.534 1.00 91.25 739 THR A O 1
ATOM 5441 N N . TRP A 1 740 ? 45.350 -0.641 -69.768 1.00 92.38 740 TRP A N 1
ATOM 5442 C CA . TRP A 1 740 ? 45.373 -2.098 -69.795 1.00 92.38 740 TRP A CA 1
ATOM 5443 C C . TRP A 1 740 ? 46.611 -2.677 -69.113 1.00 92.38 740 TRP A C 1
ATOM 5445 O O . TRP A 1 740 ? 46.535 -3.593 -68.295 1.00 92.38 740 TRP A O 1
ATOM 5455 N N . LEU A 1 741 ? 47.782 -2.110 -69.391 1.00 86.75 741 LEU A N 1
ATOM 5456 C CA . LEU A 1 741 ? 49.022 -2.555 -68.767 1.00 86.75 741 LEU A CA 1
ATOM 5457 C C . LEU A 1 741 ? 49.071 -2.222 -67.269 1.00 86.75 741 LEU A C 1
ATOM 5459 O O . LEU A 1 741 ? 49.695 -2.967 -66.511 1.00 86.75 741 LEU A O 1
ATOM 5463 N N . ASN A 1 742 ? 48.406 -1.153 -66.825 1.00 83.75 742 ASN A N 1
ATOM 5464 C CA . ASN A 1 742 ? 48.219 -0.867 -65.403 1.00 83.75 742 ASN A CA 1
ATOM 5465 C C . ASN A 1 742 ? 47.343 -1.913 -64.716 1.00 83.75 742 ASN A C 1
ATOM 5467 O O . ASN A 1 742 ? 47.737 -2.415 -63.661 1.00 83.75 742 ASN A O 1
ATOM 5471 N N . PHE A 1 743 ? 46.231 -2.302 -65.337 1.00 88.44 743 PHE A N 1
ATOM 5472 C CA . PHE A 1 743 ? 45.366 -3.379 -64.857 1.00 88.44 743 PHE A CA 1
ATOM 5473 C C . PHE A 1 743 ? 46.103 -4.726 -64.771 1.00 88.44 743 PHE A C 1
ATOM 5475 O O . PHE A 1 743 ? 46.058 -5.433 -63.757 1.00 88.44 743 PHE A O 1
ATOM 5482 N N . LEU A 1 744 ? 46.875 -5.070 -65.804 1.00 85.94 744 LEU A N 1
ATOM 5483 C CA . LEU A 1 744 ? 47.698 -6.283 -65.825 1.00 85.94 744 LEU A CA 1
ATOM 5484 C C . LEU A 1 744 ? 48.833 -6.255 -64.791 1.00 85.94 744 LEU A C 1
ATOM 5486 O O . LEU A 1 744 ? 49.298 -7.313 -64.363 1.00 85.94 744 LEU A O 1
ATOM 5490 N N . ALA A 1 745 ? 49.278 -5.068 -64.374 1.00 79.44 745 ALA A N 1
ATOM 5491 C CA . ALA A 1 745 ? 50.240 -4.893 -63.291 1.00 79.44 745 ALA A CA 1
ATOM 5492 C C . ALA A 1 745 ? 49.615 -5.006 -61.888 1.00 79.44 745 ALA A C 1
ATOM 5494 O O . ALA A 1 745 ? 50.352 -4.973 -60.903 1.00 79.44 745 ALA A O 1
ATOM 5495 N N . GLY A 1 746 ? 48.288 -5.158 -61.798 1.00 79.06 746 GLY A N 1
ATOM 5496 C CA . GLY A 1 746 ? 47.547 -5.252 -60.541 1.00 79.06 746 GLY A CA 1
ATOM 5497 C C . GLY A 1 746 ? 47.157 -3.902 -59.938 1.00 79.06 746 GLY A C 1
ATOM 5498 O O . GLY A 1 746 ? 46.817 -3.863 -58.760 1.00 79.06 746 GLY A O 1
ATOM 5499 N N . ASN A 1 747 ? 47.219 -2.806 -60.703 1.00 78.50 747 ASN A N 1
ATOM 5500 C CA . ASN A 1 747 ? 46.679 -1.526 -60.243 1.00 78.50 747 ASN A CA 1
ATOM 5501 C C . ASN A 1 747 ? 45.144 -1.543 -60.363 1.00 78.50 747 ASN A C 1
ATOM 5503 O O . ASN A 1 747 ? 44.635 -2.072 -61.357 1.00 78.50 747 ASN A O 1
ATOM 5507 N N . PRO A 1 748 ? 44.412 -0.977 -59.386 1.00 78.31 748 PRO A N 1
ATOM 5508 C CA . PRO A 1 748 ? 42.957 -0.916 -59.440 1.00 78.31 748 PRO A CA 1
ATOM 5509 C C . PRO A 1 748 ? 42.499 -0.020 -60.598 1.00 78.31 748 PRO A C 1
ATOM 5511 O O . PRO A 1 748 ? 43.113 1.015 -60.874 1.00 78.31 748 PRO A O 1
ATOM 5514 N N . ILE A 1 749 ? 41.432 -0.437 -61.280 1.00 80.75 749 ILE A N 1
ATOM 5515 C CA . ILE A 1 749 ? 40.748 0.329 -62.338 1.00 80.75 749 ILE A CA 1
ATOM 5516 C C . ILE A 1 749 ? 39.261 0.565 -62.017 1.00 80.75 749 ILE A C 1
ATOM 5518 O O . ILE A 1 749 ? 38.553 1.103 -62.859 1.00 80.75 749 ILE A O 1
ATOM 5522 N N . GLY A 1 750 ? 38.802 0.188 -60.817 1.00 77.50 750 GLY A N 1
ATOM 5523 C CA . GLY A 1 750 ? 37.386 0.221 -60.426 1.00 77.50 750 GLY A CA 1
ATOM 5524 C C . GLY A 1 750 ? 36.543 -0.855 -61.118 1.00 77.50 750 GLY A C 1
ATOM 5525 O O . GLY A 1 750 ? 37.084 -1.653 -61.879 1.00 77.50 750 GLY A O 1
ATOM 5526 N N . ASP A 1 751 ? 35.241 -0.867 -60.825 1.00 80.56 751 ASP A N 1
ATOM 5527 C CA . ASP A 1 751 ? 34.219 -1.687 -61.490 1.00 80.56 751 ASP A CA 1
ATOM 5528 C C . ASP A 1 751 ? 33.217 -0.754 -62.186 1.00 80.56 751 ASP A C 1
ATOM 5530 O O . ASP A 1 751 ? 32.577 0.084 -61.549 1.00 80.56 751 ASP A O 1
ATOM 5534 N N . ALA A 1 752 ? 33.078 -0.893 -63.505 1.00 80.44 752 ALA A N 1
ATOM 5535 C CA . ALA A 1 752 ? 32.199 -0.053 -64.320 1.00 80.44 752 ALA A CA 1
ATOM 5536 C C . ALA A 1 752 ? 30.704 -0.207 -63.988 1.00 80.44 752 ALA A C 1
ATOM 5538 O O . ALA A 1 752 ? 29.902 0.663 -64.333 1.00 80.44 752 ALA A O 1
ATOM 5539 N N . SER A 1 753 ? 30.311 -1.309 -63.344 1.00 77.69 753 SER A N 1
ATOM 5540 C CA . SER A 1 753 ? 28.920 -1.583 -62.979 1.00 77.69 753 SER A CA 1
ATOM 5541 C C . SER A 1 753 ? 28.460 -0.835 -61.726 1.00 77.69 753 SER A C 1
ATOM 5543 O O . SER A 1 753 ? 27.260 -0.590 -61.578 1.00 77.69 753 SER A O 1
ATOM 5545 N N . THR A 1 754 ? 29.395 -0.449 -60.855 1.00 72.56 754 THR A N 1
ATOM 5546 C CA . THR A 1 754 ? 29.121 0.244 -59.589 1.00 72.56 754 THR A CA 1
ATOM 5547 C C . THR A 1 754 ? 29.639 1.679 -59.586 1.00 72.56 754 THR A C 1
ATOM 5549 O O . THR A 1 754 ? 28.981 2.544 -59.016 1.00 72.56 754 THR A O 1
ATOM 5552 N N . ASP A 1 755 ? 30.743 1.964 -60.283 1.00 73.19 755 ASP A N 1
ATOM 5553 C CA . ASP A 1 755 ? 31.340 3.298 -60.377 1.00 73.19 755 ASP A CA 1
ATOM 5554 C C . ASP A 1 755 ? 31.310 3.833 -61.822 1.00 73.19 755 ASP A C 1
ATOM 5556 O O . ASP A 1 755 ? 32.068 3.426 -62.713 1.00 73.19 755 ASP A O 1
ATOM 5560 N N . SER A 1 756 ? 30.434 4.821 -62.037 1.00 78.31 756 SER A N 1
ATOM 5561 C CA . SER A 1 756 ? 30.222 5.498 -63.327 1.00 78.31 756 SER A CA 1
ATOM 5562 C C . SER A 1 756 ? 31.402 6.360 -63.811 1.00 78.31 756 SER A C 1
ATOM 5564 O O . SER A 1 756 ? 31.430 6.769 -64.984 1.00 78.31 756 SER A O 1
ATOM 5566 N N . ASN A 1 757 ? 32.377 6.609 -62.934 1.00 78.38 757 ASN A N 1
ATOM 5567 C CA . ASN A 1 757 ? 33.600 7.363 -63.191 1.00 78.38 757 ASN A CA 1
ATOM 5568 C C . ASN A 1 757 ? 34.859 6.484 -63.097 1.00 78.38 757 ASN A C 1
ATOM 5570 O O . ASN A 1 757 ? 35.975 7.012 -63.162 1.00 78.38 757 ASN A O 1
ATOM 5574 N N . SER A 1 758 ? 34.698 5.161 -63.016 1.00 80.31 758 SER A N 1
ATOM 5575 C CA . SER A 1 758 ? 35.818 4.228 -62.924 1.00 80.31 758 SER A CA 1
ATOM 5576 C C . SER A 1 758 ? 36.697 4.255 -64.182 1.00 80.31 758 SER A C 1
ATOM 5578 O O . SER A 1 758 ? 36.197 4.380 -65.309 1.00 80.31 758 SER A O 1
ATOM 5580 N N . PRO A 1 759 ? 38.024 4.071 -64.042 1.00 87.12 759 PRO A N 1
ATOM 5581 C CA . PRO A 1 759 ? 38.908 3.830 -65.179 1.00 87.12 759 PRO A CA 1
ATOM 5582 C C . PRO A 1 759 ? 38.453 2.669 -66.079 1.00 87.12 759 PRO A C 1
ATOM 5584 O O . PRO A 1 759 ? 38.651 2.743 -67.291 1.00 87.12 759 PRO A O 1
ATOM 5587 N N . GLN A 1 760 ? 37.825 1.629 -65.514 1.00 91.06 760 GLN A N 1
ATOM 5588 C CA . GLN A 1 760 ? 37.242 0.515 -66.263 1.00 91.06 760 GLN A CA 1
ATOM 5589 C C . GLN A 1 760 ? 36.165 1.005 -67.233 1.00 91.06 760 GLN A C 1
ATOM 5591 O O . GLN A 1 760 ? 36.281 0.735 -68.423 1.00 91.06 760 GLN A O 1
ATOM 5596 N N . LYS A 1 761 ? 35.200 1.814 -66.775 1.00 90.31 761 LYS A N 1
ATOM 5597 C CA . LYS A 1 761 ? 34.141 2.363 -67.635 1.00 90.31 761 LYS A CA 1
ATOM 5598 C C . LYS A 1 761 ? 34.707 3.156 -68.811 1.00 90.31 761 LYS A C 1
ATOM 5600 O O . LYS A 1 761 ? 34.207 3.054 -69.928 1.00 90.31 761 LYS A O 1
ATOM 5605 N N . TYR A 1 762 ? 35.735 3.977 -68.591 1.00 92.81 762 TYR A N 1
ATOM 5606 C CA . TYR A 1 762 ? 36.348 4.733 -69.690 1.00 92.81 762 TYR A CA 1
ATOM 5607 C C . TYR A 1 762 ? 37.206 3.852 -70.602 1.00 92.81 762 TYR A C 1
ATOM 5609 O O . TYR A 1 762 ? 37.339 4.167 -71.784 1.00 92.81 762 TYR A O 1
ATOM 5617 N N . LEU A 1 763 ? 37.761 2.750 -70.090 1.00 94.88 763 LEU A N 1
ATOM 5618 C CA . LEU A 1 763 ? 38.440 1.754 -70.909 1.00 94.88 763 LEU A CA 1
ATOM 5619 C C . LEU A 1 763 ? 37.446 1.001 -71.800 1.00 94.88 763 LEU A C 1
ATOM 5621 O O . LEU A 1 763 ? 37.721 0.885 -72.990 1.00 94.88 763 LEU A O 1
ATOM 5625 N N . ASP A 1 764 ? 36.288 0.602 -71.271 1.00 92.38 764 ASP A N 1
ATOM 5626 C CA . ASP A 1 764 ? 35.184 0.009 -72.041 1.00 92.38 764 ASP A CA 1
ATOM 5627 C C . ASP A 1 764 ? 34.737 0.967 -73.157 1.00 92.38 764 ASP A C 1
ATOM 5629 O O . ASP A 1 764 ? 34.728 0.619 -74.334 1.00 92.38 764 ASP A O 1
ATOM 5633 N N . GLN A 1 765 ? 34.520 2.246 -72.825 1.00 92.44 765 GLN A N 1
ATOM 5634 C CA . GLN A 1 765 ? 34.209 3.279 -73.823 1.00 92.44 765 GLN A CA 1
ATOM 5635 C C . GLN A 1 765 ? 35.319 3.452 -74.874 1.00 92.44 765 GLN A C 1
ATOM 5637 O O . GLN A 1 765 ? 35.034 3.756 -76.033 1.00 92.44 765 GLN A O 1
ATOM 5642 N N . ALA A 1 766 ? 36.592 3.284 -74.499 1.00 94.31 766 ALA A N 1
ATOM 5643 C CA . ALA A 1 766 ? 37.701 3.326 -75.448 1.00 94.31 766 ALA A CA 1
ATOM 5644 C C . ALA A 1 766 ? 37.720 2.101 -76.371 1.00 94.31 766 ALA A C 1
ATOM 5646 O O . ALA A 1 766 ? 38.040 2.262 -77.551 1.00 94.31 766 ALA A O 1
ATOM 5647 N N . ILE A 1 767 ? 37.390 0.911 -75.859 1.00 93.75 767 ILE A N 1
ATOM 5648 C CA . ILE A 1 767 ? 37.259 -0.333 -76.630 1.00 93.75 767 ILE A CA 1
ATOM 5649 C C . ILE A 1 767 ? 36.179 -0.144 -77.695 1.00 93.75 767 ILE A C 1
ATOM 5651 O O . ILE A 1 767 ? 36.515 -0.182 -78.882 1.00 93.75 767 ILE A O 1
ATOM 5655 N N . ASP A 1 768 ? 34.952 0.203 -77.298 1.00 90.75 768 ASP A N 1
ATOM 5656 C CA . ASP A 1 768 ? 33.834 0.467 -78.214 1.00 90.75 768 ASP A CA 1
ATOM 5657 C C . ASP A 1 768 ? 34.218 1.501 -79.287 1.00 90.75 768 ASP A C 1
ATOM 5659 O O . ASP A 1 768 ? 34.035 1.307 -80.499 1.00 90.75 768 ASP A O 1
ATOM 5663 N N . TRP A 1 769 ? 34.823 2.615 -78.853 1.00 92.31 769 TRP A N 1
ATOM 5664 C CA . TRP A 1 769 ? 35.200 3.699 -79.756 1.00 92.31 769 TRP A CA 1
ATOM 5665 C C . TRP A 1 769 ? 36.256 3.254 -80.777 1.00 92.31 769 TRP A C 1
ATOM 5667 O O . TRP A 1 769 ? 36.202 3.610 -81.964 1.00 92.31 769 TRP A O 1
ATOM 5677 N N . LEU A 1 770 ? 37.232 2.452 -80.346 1.00 92.12 770 LEU A N 1
ATOM 5678 C CA . LEU A 1 770 ? 38.277 1.906 -81.208 1.00 92.12 770 LEU A CA 1
ATOM 5679 C C . LEU A 1 770 ? 37.736 0.845 -82.166 1.00 92.12 770 LEU A C 1
ATOM 5681 O O . LEU A 1 770 ? 38.134 0.855 -83.333 1.00 92.12 770 LEU A O 1
ATOM 5685 N N . GLN A 1 771 ? 36.815 -0.012 -81.737 1.00 91.38 771 GLN A N 1
ATOM 5686 C CA . GLN A 1 771 ? 36.183 -1.007 -82.602 1.00 91.38 771 GLN A CA 1
ATOM 5687 C C . GLN A 1 771 ? 35.421 -0.345 -83.757 1.00 91.38 771 GLN A C 1
ATOM 5689 O O . GLN A 1 771 ? 35.685 -0.629 -84.930 1.00 91.38 771 GLN A O 1
ATOM 5694 N N . VAL A 1 772 ? 34.546 0.624 -83.457 1.00 89.25 772 VAL A N 1
ATOM 5695 C CA . VAL A 1 772 ? 33.782 1.366 -84.478 1.00 89.25 772 VAL A CA 1
ATOM 5696 C C . VAL A 1 772 ? 34.722 2.060 -85.466 1.00 89.25 772 VAL A C 1
ATOM 5698 O O . VAL A 1 772 ? 34.544 1.985 -86.685 1.00 89.25 772 VAL A O 1
ATOM 5701 N N . THR A 1 773 ? 35.768 2.719 -84.966 1.00 89.31 773 THR A N 1
ATOM 5702 C CA . THR A 1 773 ? 36.695 3.493 -85.808 1.00 89.31 773 THR A CA 1
ATOM 5703 C C . THR A 1 773 ? 37.742 2.640 -86.539 1.00 89.31 773 THR A C 1
ATOM 5705 O O . THR A 1 773 ? 38.423 3.141 -87.445 1.00 89.31 773 THR A O 1
ATOM 5708 N N . ASN A 1 774 ? 37.841 1.345 -86.223 1.00 89.75 774 ASN A N 1
ATOM 5709 C CA . ASN A 1 774 ? 38.584 0.344 -86.994 1.00 89.75 774 ASN A CA 1
ATOM 5710 C C . ASN A 1 774 ? 37.692 -0.455 -87.966 1.00 89.75 774 ASN A C 1
ATOM 5712 O O . ASN A 1 774 ? 38.209 -1.255 -88.735 1.00 89.75 774 ASN A O 1
ATOM 5716 N N . GLY A 1 775 ? 36.402 -0.126 -88.086 1.00 84.25 775 GLY A N 1
ATOM 5717 C CA . GLY A 1 775 ? 35.511 -0.689 -89.111 1.00 84.25 775 GLY A CA 1
ATOM 5718 C C . GLY A 1 775 ? 34.462 -1.673 -88.593 1.00 84.25 775 GLY A C 1
ATOM 5719 O O . GLY A 1 775 ? 33.684 -2.172 -89.410 1.00 84.25 775 GLY A O 1
ATOM 5720 N N . GLY A 1 776 ? 34.415 -1.894 -87.277 1.00 85.56 776 GLY A N 1
ATOM 5721 C CA . GLY A 1 776 ? 33.370 -2.632 -86.572 1.00 85.56 776 GLY A CA 1
ATOM 5722 C C . GLY A 1 776 ? 32.131 -1.781 -86.247 1.00 85.56 776 GLY A C 1
ATOM 5723 O O . GLY A 1 776 ? 31.793 -0.821 -86.948 1.00 85.56 776 GLY A O 1
ATOM 5724 N N . THR A 1 777 ? 31.429 -2.145 -85.172 1.00 83.06 777 THR A N 1
ATOM 5725 C CA . THR A 1 777 ? 30.226 -1.457 -84.646 1.00 83.06 777 THR A CA 1
ATOM 5726 C C . THR A 1 777 ? 30.285 -1.441 -83.121 1.00 83.06 777 THR A C 1
ATOM 5728 O O . THR A 1 777 ? 30.946 -2.297 -82.572 1.00 83.06 777 THR A O 1
ATOM 5731 N N . SER A 1 778 ? 29.526 -0.613 -82.412 1.00 71.56 778 SER A N 1
ATOM 5732 C CA . SER A 1 778 ? 29.512 -0.595 -80.928 1.00 71.56 778 SER A CA 1
ATOM 5733 C C . SER A 1 778 ? 28.892 -1.835 -80.254 1.00 71.56 778 SER A C 1
ATOM 5735 O O . SER A 1 778 ? 28.528 -1.824 -79.088 1.00 71.56 778 SER A O 1
ATOM 5737 N N . SER A 1 779 ? 28.649 -2.892 -81.026 1.00 74.81 779 SER A N 1
ATOM 5738 C CA . SER A 1 779 ? 28.145 -4.182 -80.544 1.00 74.81 779 SER A CA 1
ATOM 5739 C C . SER A 1 779 ? 29.049 -5.342 -80.959 1.00 74.81 779 SER A C 1
ATOM 5741 O O . SER A 1 779 ? 28.688 -6.507 -80.785 1.00 74.81 779 SER A O 1
ATOM 5743 N N . THR A 1 780 ? 30.193 -5.051 -81.590 1.00 79.06 780 THR A N 1
ATOM 5744 C CA . THR A 1 780 ? 31.217 -6.074 -81.796 1.00 79.06 780 THR A CA 1
ATOM 5745 C C . THR A 1 780 ? 31.815 -6.412 -80.446 1.00 79.06 780 THR A C 1
ATOM 5747 O O . THR A 1 780 ? 32.188 -5.512 -79.734 1.00 79.06 780 THR A O 1
ATOM 5750 N N . HIS A 1 781 ? 31.931 -7.695 -80.117 1.00 83.69 781 HIS A N 1
ATOM 5751 C CA . HIS A 1 781 ? 32.627 -8.123 -78.896 1.00 83.69 781 HIS A CA 1
ATOM 5752 C C . HIS A 1 781 ? 34.146 -8.300 -79.119 1.00 83.69 781 HIS A C 1
ATOM 5754 O O . HIS A 1 781 ? 34.899 -8.583 -78.189 1.00 83.69 781 HIS A O 1
ATOM 5760 N N . PHE A 1 782 ? 34.593 -8.196 -80.378 1.00 89.31 782 PHE A N 1
ATOM 5761 C CA . PHE A 1 782 ? 35.981 -8.332 -80.817 1.00 89.31 782 PHE A CA 1
ATOM 5762 C C . PHE A 1 782 ? 36.206 -7.556 -82.121 1.00 89.31 782 PHE A C 1
ATOM 5764 O O . PHE A 1 782 ? 35.463 -7.755 -83.083 1.00 89.31 782 PHE A O 1
ATOM 5771 N N . GLU A 1 783 ? 37.273 -6.760 -82.183 1.00 90.19 783 GLU A N 1
ATOM 5772 C CA . GLU A 1 783 ? 37.817 -6.162 -83.413 1.00 90.19 783 GLU A CA 1
ATOM 5773 C C . GLU A 1 783 ? 39.350 -6.079 -83.304 1.00 90.19 783 GLU A C 1
ATOM 5775 O O . GLU A 1 783 ? 39.888 -5.934 -82.200 1.00 90.19 783 GLU A O 1
ATOM 5780 N N . ASP A 1 784 ? 40.067 -6.153 -84.433 1.00 88.44 784 ASP A N 1
ATOM 5781 C CA . ASP A 1 784 ? 41.522 -6.007 -84.470 1.00 88.44 784 ASP A CA 1
ATOM 5782 C C . ASP A 1 784 ? 41.989 -4.624 -84.954 1.00 88.44 784 ASP A C 1
ATOM 5784 O O . ASP A 1 784 ? 41.393 -3.952 -85.799 1.00 88.44 784 ASP A O 1
ATOM 5788 N N . TRP A 1 785 ? 43.117 -4.174 -84.408 1.00 90.81 785 TRP A N 1
ATOM 5789 C CA . TRP A 1 785 ? 43.734 -2.915 -84.806 1.00 90.81 785 TRP A CA 1
ATOM 5790 C C . TRP A 1 785 ? 44.239 -2.944 -86.253 1.00 90.81 785 TRP A C 1
ATOM 5792 O O . TRP A 1 785 ? 44.993 -3.832 -86.656 1.00 90.81 785 TRP A O 1
ATOM 5802 N N . GLY A 1 786 ? 43.952 -1.875 -87.000 1.00 82.75 786 GLY A N 1
ATOM 5803 C CA . GLY A 1 786 ? 44.493 -1.648 -88.344 1.00 82.75 786 GLY A CA 1
ATOM 5804 C C . GLY A 1 786 ? 43.438 -1.590 -89.447 1.00 82.75 786 GLY A C 1
ATOM 5805 O O . GLY A 1 786 ? 43.791 -1.320 -90.600 1.00 82.75 786 GLY A O 1
ATOM 5806 N N . GLY A 1 787 ? 42.164 -1.793 -89.107 1.00 78.38 787 GLY A N 1
ATOM 5807 C CA . GLY A 1 787 ? 41.032 -1.497 -89.978 1.00 78.38 787 GLY A CA 1
ATOM 5808 C C . GLY A 1 787 ? 40.656 -0.001 -90.011 1.00 78.38 787 GLY A C 1
ATOM 5809 O O . GLY A 1 787 ? 41.317 0.857 -89.420 1.00 78.38 787 GLY A O 1
ATOM 5810 N N . GLY A 1 788 ? 39.594 0.348 -90.744 1.00 82.12 788 GLY A N 1
ATOM 5811 C CA . GLY A 1 788 ? 39.010 1.700 -90.755 1.00 82.12 788 GLY A CA 1
ATOM 5812 C C . GLY A 1 788 ? 39.830 2.805 -91.450 1.00 82.12 788 GLY A C 1
ATOM 5813 O O . GLY A 1 788 ? 40.838 2.566 -92.114 1.00 82.12 788 GLY A O 1
ATOM 5814 N N . SER A 1 789 ? 39.356 4.052 -91.347 1.00 83.12 789 SER A N 1
ATOM 5815 C CA . SER A 1 789 ? 40.005 5.254 -91.904 1.00 83.12 789 SER A CA 1
ATOM 5816 C C . SER A 1 789 ? 40.439 6.207 -90.794 1.00 83.12 789 SER A C 1
ATOM 5818 O O . SER A 1 789 ? 39.837 6.226 -89.727 1.00 83.12 789 SER A O 1
ATOM 5820 N N . ALA A 1 790 ? 41.456 7.032 -91.060 1.00 86.38 790 ALA A N 1
ATOM 5821 C CA . ALA A 1 790 ? 41.984 7.966 -90.069 1.00 86.38 790 ALA A CA 1
ATOM 5822 C C . ALA A 1 790 ? 40.916 8.936 -89.532 1.00 86.38 790 ALA A C 1
ATOM 5824 O O . ALA A 1 790 ? 40.250 9.626 -90.315 1.00 86.38 790 ALA A O 1
ATOM 5825 N N . VAL A 1 791 ? 40.811 9.037 -88.205 1.00 89.38 791 VAL A N 1
ATOM 5826 C CA . VAL A 1 791 ? 39.861 9.919 -87.516 1.00 89.38 791 VAL A CA 1
ATOM 5827 C C . VAL A 1 791 ? 40.559 11.222 -87.161 1.00 89.38 791 VAL A C 1
ATOM 5829 O O . VAL A 1 791 ? 41.539 11.245 -86.427 1.00 89.38 791 VAL A O 1
ATOM 5832 N N . LYS A 1 792 ? 40.073 12.342 -87.695 1.00 89.56 792 LYS A N 1
ATOM 5833 C CA . LYS A 1 792 ? 40.685 13.652 -87.433 1.00 89.56 792 LYS A CA 1
ATOM 5834 C C . LYS A 1 792 ? 40.234 14.207 -86.091 1.00 89.56 792 LYS A C 1
ATOM 5836 O O . LYS A 1 792 ? 39.062 14.097 -85.748 1.00 89.56 792 LYS A O 1
ATOM 5841 N N . ALA A 1 793 ? 41.103 14.974 -85.435 1.00 88.56 793 ALA A N 1
ATOM 5842 C CA . ALA A 1 793 ? 40.760 15.719 -84.219 1.00 88.56 793 ALA A CA 1
ATOM 5843 C C . ALA A 1 793 ? 39.629 16.749 -84.409 1.00 88.56 793 ALA A C 1
ATOM 5845 O O . ALA A 1 793 ? 39.117 17.279 -83.436 1.00 88.56 793 ALA A O 1
ATOM 5846 N N . SER A 1 794 ? 39.237 17.060 -85.650 1.00 88.12 794 SER A N 1
ATOM 5847 C CA . SER A 1 794 ? 38.090 17.921 -85.964 1.00 88.12 794 SER A CA 1
ATOM 5848 C C . SER A 1 794 ? 36.789 17.153 -86.236 1.00 88.12 794 SER A C 1
ATOM 5850 O O . SER A 1 794 ? 35.805 17.780 -86.614 1.00 88.12 794 SER A O 1
ATOM 5852 N N . SER A 1 795 ? 36.796 15.819 -86.159 1.00 88.88 795 SER A N 1
ATOM 5853 C CA . SER A 1 795 ? 35.598 14.986 -86.353 1.00 88.88 795 SER A CA 1
ATOM 5854 C C . SER A 1 795 ? 34.647 15.104 -85.162 1.00 88.88 795 SER A C 1
ATOM 5856 O O . SER A 1 795 ? 35.079 15.418 -84.047 1.00 88.88 795 SER A O 1
ATOM 5858 N N . ALA A 1 796 ? 33.358 14.857 -85.379 1.00 86.56 796 ALA A N 1
ATOM 5859 C CA . ALA A 1 796 ? 32.400 14.739 -84.288 1.00 86.56 796 ALA A CA 1
ATOM 5860 C C . ALA A 1 796 ? 32.611 13.447 -83.479 1.00 86.56 796 ALA A C 1
ATOM 5862 O O . ALA A 1 796 ? 32.483 13.528 -82.263 1.00 86.56 796 ALA A O 1
ATOM 5863 N N . ALA A 1 797 ? 33.112 12.348 -84.063 1.00 86.94 797 ALA A N 1
ATOM 5864 C CA . ALA A 1 797 ? 33.562 11.177 -83.297 1.00 86.94 797 ALA A CA 1
ATOM 5865 C C . ALA A 1 797 ? 34.580 11.544 -82.200 1.00 86.94 797 ALA A C 1
ATOM 5867 O O . ALA A 1 797 ? 34.568 10.986 -81.104 1.00 86.94 797 ALA A O 1
ATOM 5868 N N . TRP A 1 798 ? 35.462 12.511 -82.478 1.00 92.00 798 TRP A N 1
ATOM 5869 C CA . TRP A 1 798 ? 36.449 12.983 -81.510 1.00 92.00 798 TRP A CA 1
ATOM 5870 C C . TRP A 1 798 ? 35.918 14.029 -80.525 1.00 92.00 798 TRP A C 1
ATOM 5872 O O . TRP A 1 798 ? 36.355 14.024 -79.385 1.00 92.00 798 TRP A O 1
ATOM 5882 N N . ASN A 1 799 ? 35.032 14.944 -80.939 1.00 90.81 799 ASN A N 1
ATOM 5883 C CA . ASN A 1 799 ? 34.642 16.102 -80.110 1.00 90.81 799 ASN A CA 1
ATOM 5884 C C . ASN A 1 799 ? 33.237 16.022 -79.498 1.00 90.81 799 ASN A C 1
ATOM 5886 O O . ASN A 1 799 ? 32.918 16.851 -78.649 1.00 90.81 799 ASN A O 1
ATOM 5890 N N . VAL A 1 800 ? 32.381 15.119 -79.979 1.00 85.81 800 VAL A N 1
ATOM 5891 C CA . VAL A 1 800 ? 30.955 15.051 -79.618 1.00 85.81 800 VAL A CA 1
ATOM 5892 C C . VAL A 1 800 ? 30.557 13.648 -79.158 1.00 85.81 800 VAL A C 1
ATOM 5894 O O . VAL A 1 800 ? 29.912 13.541 -78.125 1.00 85.81 800 VAL A O 1
ATOM 5897 N N . GLY A 1 801 ? 30.972 12.604 -79.877 1.00 83.69 801 GLY A N 1
ATOM 5898 C CA . GLY A 1 801 ? 30.543 11.217 -79.649 1.00 83.69 801 GLY A CA 1
ATOM 5899 C C . GLY A 1 801 ? 30.331 10.478 -80.973 1.00 83.69 801 GLY A C 1
ATOM 5900 O O . GLY A 1 801 ? 30.305 11.104 -82.043 1.00 83.69 801 GLY A O 1
ATOM 5901 N N . LEU A 1 802 ? 30.244 9.145 -80.935 1.00 81.38 802 LEU A N 1
ATOM 5902 C CA . LEU A 1 802 ? 30.053 8.320 -82.142 1.00 81.38 802 LEU A CA 1
ATOM 5903 C C . LEU A 1 802 ? 28.605 8.311 -82.652 1.00 81.38 802 LEU A C 1
ATOM 5905 O O . LEU A 1 802 ? 28.378 8.230 -83.867 1.00 81.38 802 LEU A O 1
ATOM 5909 N N . ASP A 1 803 ? 27.653 8.502 -81.745 1.00 69.94 803 ASP A N 1
ATOM 5910 C CA . ASP A 1 803 ? 26.225 8.727 -81.981 1.00 69.94 803 ASP A CA 1
ATOM 5911 C C . ASP A 1 803 ? 25.949 9.886 -82.960 1.00 69.94 803 ASP A C 1
ATOM 5913 O O . ASP A 1 803 ? 24.982 9.858 -83.728 1.00 69.94 803 ASP A O 1
ATOM 5917 N N . ALA A 1 804 ? 26.830 10.889 -82.999 1.00 61.66 804 ALA A N 1
ATOM 5918 C CA . ALA A 1 804 ? 26.717 12.041 -83.891 1.00 61.66 804 ALA A CA 1
ATOM 5919 C C . ALA A 1 804 ? 27.183 11.788 -85.345 1.00 61.66 804 ALA A C 1
ATOM 5921 O O . ALA A 1 804 ? 26.819 12.567 -86.234 1.00 61.66 804 ALA A O 1
ATOM 5922 N N . GLU A 1 805 ? 27.980 10.743 -85.620 1.00 61.28 805 GLU A N 1
ATOM 5923 C CA . GLU A 1 805 ? 28.596 10.509 -86.944 1.00 61.28 805 GLU A CA 1
ATOM 5924 C C . GLU A 1 805 ? 28.231 9.176 -87.617 1.00 61.28 805 GLU A C 1
ATOM 5926 O O . GLU A 1 805 ? 28.391 9.068 -88.838 1.00 61.28 805 GLU A O 1
ATOM 5931 N N . SER A 1 806 ? 27.722 8.176 -86.887 1.00 60.75 806 SER A N 1
ATOM 5932 C CA . SER A 1 806 ? 27.521 6.823 -87.423 1.00 60.75 806 SER A CA 1
ATOM 5933 C C . SER A 1 806 ? 26.159 6.218 -87.072 1.00 60.75 806 SER A C 1
ATOM 5935 O O . SER A 1 806 ? 25.815 6.069 -85.909 1.00 60.75 806 SER A O 1
ATOM 5937 N N . ALA A 1 807 ? 25.405 5.759 -88.082 1.00 56.97 807 ALA A N 1
ATOM 5938 C CA . ALA A 1 807 ? 24.162 4.995 -87.878 1.00 56.97 807 ALA A CA 1
ATOM 5939 C C . ALA A 1 807 ? 24.397 3.567 -87.336 1.00 56.97 807 ALA A C 1
ATOM 5941 O O . ALA A 1 807 ? 23.436 2.862 -87.032 1.00 56.97 807 ALA A O 1
ATOM 5942 N N . THR A 1 808 ? 25.661 3.134 -87.276 1.00 57.34 808 THR A N 1
ATOM 5943 C CA . THR A 1 808 ? 26.115 1.868 -86.680 1.00 57.34 808 THR A CA 1
ATOM 5944 C C . THR A 1 808 ? 27.018 2.091 -85.458 1.00 57.34 808 THR A C 1
ATOM 5946 O O . THR A 1 808 ? 27.607 1.128 -84.973 1.00 57.34 808 THR A O 1
ATOM 5949 N N . GLY A 1 809 ? 27.180 3.345 -85.011 1.00 61.94 809 GLY A N 1
ATOM 5950 C CA . GLY A 1 809 ? 27.817 3.699 -83.739 1.00 61.94 809 GLY A CA 1
ATOM 5951 C C . GLY A 1 809 ? 26.773 3.724 -82.624 1.00 61.94 809 GLY A C 1
ATOM 5952 O O . GLY A 1 809 ? 25.590 3.948 -82.895 1.00 61.94 809 GLY A O 1
ATOM 5953 N N . GLY A 1 810 ? 27.188 3.429 -81.398 1.00 65.81 810 GLY A N 1
ATOM 5954 C CA . GLY A 1 810 ? 26.337 3.462 -80.217 1.00 65.81 810 GLY A CA 1
ATOM 5955 C C . GLY A 1 810 ? 26.457 4.806 -79.508 1.00 65.81 810 GLY A C 1
ATOM 5956 O O . GLY A 1 810 ? 26.832 5.811 -80.111 1.00 65.81 810 GLY A O 1
ATOM 5957 N N . ASN A 1 811 ? 26.093 4.834 -78.226 1.00 76.62 811 ASN A N 1
ATOM 5958 C CA . ASN A 1 811 ? 26.086 6.050 -77.406 1.00 76.62 811 ASN A CA 1
ATOM 5959 C C . ASN A 1 811 ? 27.461 6.301 -76.759 1.00 76.62 811 ASN A C 1
ATOM 5961 O O . ASN A 1 811 ? 27.535 6.654 -75.582 1.00 76.62 811 ASN A O 1
ATOM 5965 N N . GLU A 1 812 ? 28.546 6.066 -77.499 1.00 85.44 812 GLU A N 1
ATOM 5966 C CA . GLU A 1 812 ? 29.901 6.208 -76.970 1.00 85.44 812 GLU A CA 1
ATOM 5967 C C . GLU A 1 812 ? 30.279 7.680 -76.787 1.00 85.44 812 GLU A C 1
ATOM 5969 O O . GLU A 1 812 ? 29.997 8.534 -77.638 1.00 85.44 812 GLU A O 1
ATOM 5974 N N . LEU A 1 813 ? 30.991 7.959 -75.693 1.00 88.88 813 LEU A N 1
ATOM 5975 C CA . LEU A 1 813 ? 31.508 9.287 -75.373 1.00 88.88 813 LEU A CA 1
ATOM 5976 C C . LEU A 1 813 ? 32.435 9.842 -76.472 1.00 88.88 813 LEU A C 1
ATOM 5978 O O . LEU A 1 813 ? 33.035 9.121 -77.273 1.00 88.88 813 LEU A O 1
ATOM 5982 N N . ALA A 1 814 ? 32.594 11.167 -76.482 1.00 91.25 814 ALA A N 1
ATOM 5983 C CA . ALA A 1 814 ? 33.548 11.839 -77.355 1.00 91.25 814 ALA A CA 1
ATOM 5984 C C . ALA A 1 814 ? 34.979 11.329 -77.111 1.00 91.25 814 ALA A C 1
ATOM 5986 O O . ALA A 1 814 ? 35.443 11.279 -75.971 1.00 91.25 814 ALA A O 1
ATOM 5987 N N . GLY A 1 815 ? 35.714 11.012 -78.183 1.00 91.50 815 GLY A N 1
ATOM 5988 C CA . GLY A 1 815 ? 37.068 10.459 -78.056 1.00 91.50 815 GLY A CA 1
ATOM 5989 C C . GLY A 1 815 ? 38.045 11.358 -77.279 1.00 91.50 815 GLY A C 1
ATOM 5990 O O . GLY A 1 815 ? 38.937 10.849 -76.605 1.00 91.50 815 GLY A O 1
ATOM 5991 N N . ASN A 1 816 ? 37.867 12.684 -77.314 1.00 92.00 816 ASN A N 1
ATOM 5992 C CA . ASN A 1 816 ? 38.669 13.625 -76.528 1.00 92.00 816 ASN A CA 1
ATOM 5993 C C . ASN A 1 816 ? 38.398 13.554 -75.016 1.00 92.00 816 ASN A C 1
ATOM 5995 O O . ASN A 1 816 ? 39.330 13.767 -74.244 1.00 92.00 816 ASN A O 1
ATOM 5999 N N . LEU A 1 817 ? 37.163 13.255 -74.608 1.00 92.31 817 LEU A N 1
ATOM 6000 C CA . LEU A 1 817 ? 36.787 13.051 -73.213 1.00 92.31 817 LEU A CA 1
ATOM 6001 C C . LEU A 1 817 ? 37.377 11.735 -72.715 1.00 92.31 817 LEU A C 1
ATOM 6003 O O . LEU A 1 817 ? 38.081 11.729 -71.717 1.00 92.31 817 LEU A O 1
ATOM 6007 N N . ILE A 1 818 ? 37.194 10.639 -73.457 1.00 93.69 818 ILE A N 1
ATOM 6008 C CA . ILE A 1 818 ? 37.763 9.338 -73.067 1.00 93.69 818 ILE A CA 1
ATOM 6009 C C . ILE A 1 818 ? 39.296 9.432 -72.946 1.00 93.69 818 ILE A C 1
ATOM 6011 O O . ILE A 1 818 ? 39.873 8.944 -71.976 1.00 93.69 818 ILE A O 1
ATOM 6015 N N . HIS A 1 819 ? 39.951 10.130 -73.883 1.00 92.25 819 HIS A N 1
ATOM 6016 C CA . HIS A 1 819 ? 41.380 10.443 -73.802 1.00 92.25 819 HIS A CA 1
ATOM 6017 C C . HIS A 1 819 ? 41.739 11.193 -72.514 1.00 92.25 819 HIS A C 1
ATOM 6019 O O . HIS A 1 819 ? 42.666 10.785 -71.828 1.00 92.25 819 HIS A O 1
ATOM 6025 N N . GLN A 1 820 ? 41.022 12.269 -72.175 1.00 89.94 820 GLN A N 1
ATOM 6026 C CA . GLN A 1 820 ? 41.282 13.052 -70.965 1.00 89.94 820 GLN A CA 1
ATOM 6027 C C . GLN A 1 820 ? 41.222 12.187 -69.700 1.00 89.94 820 GLN A C 1
ATOM 6029 O O . GLN A 1 820 ? 42.116 12.275 -68.860 1.00 89.94 820 GLN A O 1
ATOM 6034 N N . GLU A 1 821 ? 40.206 11.335 -69.585 1.00 89.25 821 GLU A N 1
ATOM 6035 C CA . GLU A 1 821 ? 39.977 10.503 -68.402 1.00 89.25 821 GLU A CA 1
ATOM 6036 C C . GLU A 1 821 ? 41.034 9.406 -68.251 1.00 89.25 821 GLU A C 1
ATOM 6038 O O . GLU A 1 821 ? 41.629 9.251 -67.180 1.00 89.25 821 GLU A O 1
ATOM 6043 N N . LEU A 1 822 ? 41.327 8.680 -69.334 1.00 91.19 822 LEU A N 1
ATOM 6044 C CA . LEU A 1 822 ? 42.334 7.620 -69.316 1.00 91.19 822 LEU A CA 1
ATOM 6045 C C . LEU A 1 822 ? 43.760 8.177 -69.229 1.00 91.19 822 LEU A C 1
ATOM 6047 O O . LEU A 1 822 ? 44.592 7.604 -68.527 1.00 91.19 822 LEU A O 1
ATOM 6051 N N . ASP A 1 823 ? 44.069 9.293 -69.895 1.00 86.75 823 ASP A N 1
ATOM 6052 C CA . ASP A 1 823 ? 45.368 9.967 -69.771 1.00 86.75 823 ASP A CA 1
ATOM 6053 C C . ASP A 1 823 ? 45.615 10.444 -68.343 1.00 86.75 823 ASP A C 1
ATOM 6055 O O . ASP A 1 823 ? 46.709 10.247 -67.802 1.00 86.75 823 ASP A O 1
ATOM 6059 N N . PHE A 1 824 ? 44.589 11.013 -67.710 1.00 82.25 824 PHE A N 1
ATOM 6060 C CA . PHE A 1 824 ? 44.670 11.426 -66.321 1.00 82.25 824 PHE A CA 1
ATOM 6061 C C . PHE A 1 824 ? 44.904 10.210 -65.414 1.00 82.25 824 PHE A C 1
ATOM 6063 O O . PHE A 1 824 ? 45.923 10.194 -64.721 1.00 82.25 824 PHE A O 1
ATOM 6070 N N . TYR A 1 825 ? 44.104 9.139 -65.533 1.00 83.25 825 TYR A N 1
ATOM 6071 C CA . TYR A 1 825 ? 44.309 7.887 -64.784 1.00 83.25 825 TYR A CA 1
ATOM 6072 C C . TYR A 1 825 ? 45.716 7.337 -64.943 1.00 83.25 825 TYR A C 1
ATOM 6074 O O . TYR A 1 825 ? 46.401 7.088 -63.958 1.00 83.25 825 TYR A O 1
ATOM 6082 N N . ASN A 1 826 ? 46.211 7.211 -66.167 1.00 82.94 826 ASN A N 1
ATOM 6083 C CA . ASN A 1 826 ? 47.530 6.639 -66.407 1.00 82.94 826 ASN A CA 1
ATOM 6084 C C . ASN A 1 826 ? 48.678 7.487 -65.836 1.00 82.94 826 ASN A C 1
ATOM 6086 O O . ASN A 1 826 ? 49.781 6.978 -65.631 1.00 82.94 826 ASN A O 1
ATOM 6090 N N . ASN A 1 827 ? 48.455 8.778 -65.578 1.00 76.12 827 ASN A N 1
ATOM 6091 C CA . ASN A 1 827 ? 49.461 9.669 -65.003 1.00 76.12 827 ASN A CA 1
ATOM 6092 C C . ASN A 1 827 ? 49.333 9.880 -63.496 1.00 76.12 827 ASN A C 1
ATOM 6094 O O . ASN A 1 827 ? 50.355 10.176 -62.853 1.00 76.12 827 ASN A O 1
ATOM 6098 N N . THR A 1 828 ? 48.120 9.770 -62.962 1.00 69.69 828 THR A N 1
ATOM 6099 C CA . THR A 1 828 ? 47.791 10.037 -61.562 1.00 69.69 828 THR A CA 1
ATOM 6100 C C . THR A 1 828 ? 47.430 8.737 -60.851 1.00 69.69 828 THR A C 1
ATOM 6102 O O . THR A 1 828 ? 48.142 8.346 -59.932 1.00 69.69 828 THR A O 1
ATOM 6105 N N . GLY A 1 829 ? 46.448 7.998 -61.354 1.00 71.25 829 GLY A N 1
ATOM 6106 C CA . GLY A 1 829 ? 45.830 6.838 -60.713 1.00 71.25 829 GLY A CA 1
ATOM 6107 C C . GLY A 1 829 ? 44.328 6.974 -60.521 1.00 71.25 829 GLY A C 1
ATOM 6108 O O . GLY A 1 829 ? 43.716 6.044 -60.011 1.00 71.25 829 GLY A O 1
ATOM 6109 N N . MET A 1 830 ? 43.742 8.089 -60.958 1.00 70.44 830 MET A N 1
ATOM 6110 C CA . MET A 1 830 ? 42.312 8.403 -60.877 1.00 70.44 830 MET A CA 1
ATOM 6111 C C . MET A 1 830 ? 41.844 9.005 -62.200 1.00 70.44 830 MET A C 1
ATOM 6113 O O . MET A 1 830 ? 42.670 9.518 -62.943 1.00 70.44 830 MET A O 1
ATOM 6117 N N . THR A 1 831 ? 40.553 8.981 -62.508 1.00 76.44 831 THR A N 1
ATOM 6118 C CA . THR A 1 831 ? 39.982 9.687 -63.671 1.00 76.44 831 THR A CA 1
ATOM 6119 C C . THR A 1 831 ? 39.881 11.193 -63.390 1.00 76.44 831 THR A C 1
ATOM 6121 O O . THR A 1 831 ? 39.980 11.629 -62.242 1.00 76.44 831 THR A O 1
ATOM 6124 N N . PHE A 1 832 ? 39.791 12.023 -64.428 1.00 72.00 832 PHE A N 1
ATOM 6125 C CA . PHE A 1 832 ? 39.763 13.481 -64.297 1.00 72.00 832 PHE A CA 1
ATOM 6126 C C . PHE A 1 832 ? 38.424 13.985 -63.751 1.00 72.00 832 PHE A C 1
ATOM 6128 O O . PHE A 1 832 ? 38.449 14.818 -62.852 1.00 72.00 832 PHE A O 1
ATOM 6135 N N . GLU A 1 833 ? 37.281 13.466 -64.208 1.00 69.75 833 GLU A N 1
ATOM 6136 C CA . GLU A 1 833 ? 35.973 13.737 -63.578 1.00 69.75 833 GLU A CA 1
ATOM 6137 C C . GLU A 1 833 ? 35.950 13.235 -62.128 1.00 69.75 833 GLU A C 1
ATOM 6139 O O . GLU A 1 833 ? 35.500 13.952 -61.231 1.00 69.75 833 GLU A O 1
ATOM 6144 N N . GLY A 1 834 ? 36.566 12.072 -61.871 1.00 58.31 834 GLY A N 1
ATOM 6145 C CA . GLY A 1 834 ? 36.836 11.597 -60.515 1.00 58.31 834 GLY A CA 1
ATOM 6146 C C . GLY A 1 834 ? 37.602 12.643 -59.699 1.00 58.31 834 GLY A C 1
ATOM 6147 O O . GLY A 1 834 ? 37.160 13.044 -58.631 1.00 58.31 834 GLY A O 1
ATOM 6148 N N . ALA A 1 835 ? 38.702 13.187 -60.223 1.00 57.97 835 ALA A N 1
ATOM 6149 C CA . ALA A 1 835 ? 39.510 14.197 -59.537 1.00 57.97 835 ALA A CA 1
ATOM 6150 C C . ALA A 1 835 ? 38.902 15.615 -59.496 1.00 57.97 835 ALA A C 1
ATOM 6152 O O . ALA A 1 835 ? 39.260 16.405 -58.626 1.00 57.97 835 ALA A O 1
ATOM 6153 N N . ILE A 1 836 ? 37.993 15.976 -60.400 1.00 53.91 836 ILE A N 1
ATOM 6154 C CA . ILE A 1 836 ? 37.249 17.242 -60.349 1.00 53.91 836 ILE A CA 1
ATOM 6155 C C . ILE A 1 836 ? 36.241 17.216 -59.205 1.00 53.91 836 ILE A C 1
ATOM 6157 O O . ILE A 1 836 ? 36.141 18.218 -58.494 1.00 53.91 836 ILE A O 1
ATOM 6161 N N . LEU A 1 837 ? 35.582 16.079 -58.948 1.00 50.16 837 LEU A N 1
ATOM 6162 C CA . LEU A 1 837 ? 34.847 15.892 -57.693 1.00 50.16 837 LEU A CA 1
ATOM 6163 C C . LEU A 1 837 ? 35.765 16.108 -56.470 1.00 50.16 837 LEU A C 1
ATOM 6165 O O . LEU A 1 837 ? 35.348 16.745 -55.509 1.00 50.16 837 LEU A O 1
ATOM 6169 N N . HIS A 1 838 ? 37.041 15.704 -56.546 1.00 44.44 838 HIS A N 1
ATOM 6170 C CA . HIS A 1 838 ? 38.035 15.914 -55.478 1.00 44.44 838 HIS A CA 1
ATOM 6171 C C . HIS A 1 838 ? 38.533 17.372 -55.333 1.00 44.44 838 HIS A C 1
ATOM 6173 O O . HIS A 1 838 ? 38.995 17.763 -54.256 1.00 44.44 838 HIS A O 1
ATOM 6179 N N . ILE A 1 839 ? 38.484 18.195 -56.390 1.00 40.12 839 ILE A N 1
ATOM 6180 C CA . ILE A 1 839 ? 38.932 19.602 -56.343 1.00 40.12 839 ILE A CA 1
ATOM 6181 C C . ILE A 1 839 ? 37.775 20.547 -55.997 1.00 40.12 839 ILE A C 1
ATOM 6183 O O . ILE A 1 839 ? 38.015 21.502 -55.267 1.00 40.12 839 ILE A O 1
ATOM 6187 N N . TYR A 1 840 ? 36.540 20.261 -56.424 1.00 35.41 840 TYR A N 1
ATOM 6188 C CA . TYR A 1 840 ? 35.368 21.079 -56.069 1.00 35.41 840 TYR A CA 1
ATOM 6189 C C . TYR A 1 840 ? 34.706 20.705 -54.734 1.00 35.41 840 TYR A C 1
ATOM 6191 O O . TYR A 1 840 ? 33.861 21.445 -54.237 1.00 35.41 840 TYR A O 1
ATOM 6199 N N . ALA A 1 841 ? 35.114 19.597 -54.109 1.00 33.41 841 ALA A N 1
ATOM 6200 C CA . ALA A 1 841 ? 34.876 19.359 -52.683 1.00 33.41 841 ALA A CA 1
ATOM 6201 C C . ALA A 1 841 ? 35.885 20.108 -51.777 1.00 33.41 841 ALA A C 1
ATOM 6203 O O . ALA A 1 841 ? 35.736 20.106 -50.558 1.00 33.41 841 ALA A O 1
ATOM 6204 N N . ASN A 1 842 ? 36.909 20.760 -52.353 1.00 36.06 842 ASN A N 1
ATOM 6205 C CA . ASN A 1 842 ? 37.948 21.508 -51.629 1.00 36.06 842 ASN A CA 1
ATOM 6206 C C . ASN A 1 842 ? 37.729 23.034 -51.586 1.00 36.06 842 ASN A C 1
ATOM 6208 O O . ASN A 1 842 ? 38.546 23.751 -51.008 1.00 36.06 842 ASN A O 1
ATOM 6212 N N . ASP A 1 843 ? 36.633 23.547 -52.136 1.00 28.64 843 ASP A N 1
ATOM 6213 C CA . ASP A 1 843 ? 36.208 24.939 -51.993 1.00 28.64 843 ASP A CA 1
ATOM 6214 C C . ASP A 1 843 ? 34.752 25.029 -51.523 1.00 28.64 843 ASP A C 1
ATOM 6216 O O . ASP A 1 843 ? 33.835 25.476 -52.214 1.00 28.64 843 ASP A O 1
ATOM 6220 N N . GLY A 1 844 ? 34.561 24.685 -50.245 1.00 36.72 844 GLY A N 1
ATOM 6221 C CA . GLY A 1 844 ? 33.562 25.360 -49.425 1.00 36.72 844 GLY A CA 1
ATOM 6222 C C . GLY A 1 844 ? 33.892 26.856 -49.322 1.00 36.72 844 GLY A C 1
ATOM 6223 O O . GLY A 1 844 ? 34.452 27.291 -48.319 1.00 36.72 844 GLY A O 1
ATOM 6224 N N . GLY A 1 845 ? 33.535 27.635 -50.349 1.00 29.75 845 GLY A N 1
ATOM 6225 C CA . GLY A 1 845 ? 33.720 29.093 -50.402 1.00 29.75 845 GLY A CA 1
ATOM 6226 C C . GLY A 1 845 ? 34.963 29.583 -51.133 1.00 29.75 845 GLY A C 1
ATOM 6227 O O . GLY A 1 845 ? 36.073 29.085 -50.848 1.00 29.75 845 GLY A O 1
#

Sequence (845 aa):
MADTVIDLTGGTTSDTLTDGTIFAAAPQGDAGTGNYDTFLVLGAQGTESGFNTDGTPLPLNDGQQQHTNALLLSSMQVVTVDGHDYYVFKLDANEPNSANGALLSLNTLQIYSASDPNITSLPTLQGQQLLYDMDGNPTDGDVTVDLNAGKDAPAGSGQGDLFVYIPTSFFANATGDYVYLYSTFGTPNQSDGGFEEWGVITKASVDHAPTVAIEKTVDPLSIDEGEATTVTYTYKVTNTSADGAADPLTLTSLIDDNATPGSPGDDIDLLNGFVTGSTHGTHYVSGDTDNDYLVDSNETWTFSATVNIAAHDAGSSIVNTVVVHAHDDDSTSDVSATDTATVTVADVAPAIAIEKTADTISINEGVAADVTYTYEVTNTSAAGAFDPLTLTSLVDDNATPIGSDDINLLDGFVQGSEYGTYYVSGDTNGDFLVDSDEKWVFKAPVGIAAHNAGSIVNTVEVHGHDDDSLTDVTDTDTATVTVKDVAPSIAIDKTVDADHDGIFHSSETVQSGAQNATYHYAITNTSPAGALDPLTLTSLVDDNGTPANTGDDIDLLNGFVANSSHGTHYVSGDTNGDYLVDSNETWVFEATSAFNLLPKADSRTNTVEVAAHDDDSLNEVTAQDTATVSSFAGPGVRTPGFWSNLGKSFWDGVAGADKSGPNFASGELRYAVDSNNDTHKDGLDKAGLLIGDYDKDGLTTGNEDTFFISYADALKVIDASSKDLQDTRFVLARDAVATWLNFLAGNPIGDASTDSNSPQKYLDQAIDWLQVTNGGTSSTHFEDWGGGSAVKASSAAWNVGLDAESATGGNELAGNLIHQELDFYNNTGMTFEGAILHIYANDGG

Foldseek 3Di:
DDAAEAEAADDDAWDADPLGKIKGQDDAAPQDLDDFQFAWKFDDWAKFKAKAALAPPGATRTDDSVRRWWAFPQFFDWGDHPRFTFWKKFKLLFWAQDPQTQKKKWQWKWKFADAHRHDRYPVVRVPGHTLDIPCPDVVNHRYMYMFRSNPDPPSDPRGGRIMITDTCVSVPPRPHRTMMIMIMMHPPHINPGDMITMGTHTDDDDDFAWAKEKDKEKPPQEDAAQFKDKIKMKMKMATPTPVFQVWWKAWPWKWKCLLPPPCRPPIDTQQDVPDQPPDSDDFWDDWCPPSRNTHTNPTITMGMDMHTGGGDAAQDKRKMKIKIWIGTPPDPDIYMYMDIRIYGYHYFFWDKEKDKEWPAQEDAALDKDKIKIKIKIATPTPSFQNWWKAWPWKWKCLLDPNDPPIDTQQAVPDQLPDRDDFWDDWCPPSRRTRGNPTITMGMDIRIGDRAAFDKGKMKMKIWIGTPVDPDIDMDMDIRMHGHDYAAWEKEKDKWKDFLPLPDTHLEDEDAFFKTKIKMKIKMATPGPSFQSWWKAWDFKWKCLLPVPDPPPIDTQCAVPDQQPDSHDFWDDWCPPSRNTRGNVTITMGMDMHIDGAHADWGKGKMKIKIWIATPVDRRIYMYMDIGMYIHYNAAPFAFAPVLDDPPDDDLPPDPPPDDDDAQFADQHQFQQAPQPQPQDRDPVDAGGDWQFPLVSPRHLDPVTATETEGSVRLVCLRPPVNCPPFFCLSLLSRLLVRLRRSVNSVQDQDDVVSDVFGNSVLSLLSSLLNQVQQPHASPHSYDYPDHHDGDGCPDCLAVPNPVVPDPRYDRRGHVVQSSQQSNCCSVGVGGPVSCVVVVVVVDPD

Secondary structure (DSSP, 8-state):
-PPEEEEESSS--EEE-TTS-EEESS--GGG-S---EEEEEE--SBSEEEE--S-SS--SSEE-GGG--PEEGGGBPPEEETTEEEEEEEEE-----STTTSEEEEEEEEEEEES-S----HHHHHTSEEEEETT--TTT-SEEEEEETTSSSS--TT--SEEEEEEGGGTTT--SSEEEEEEEE-SSSPB-SS-EEEEE-BPPP-PPPP-EEEEEEEESSEEESSS-EEEEEEEEEEE--TTGGGSPBEEEEEEE-TT-TT-TTS-EETTTTEETTTEE-SSEEE--SSSSSSB-TT--EEEEEEEEEPP--TT-EEEEEEEEEEE-SS----EEEEEEEEEEEEPPPP-EEEEEEES--EEETT--EEEEEEEEEEE--TTGGGSPBEEEEEEE-TTSSS-SS-EETTTT-BTTTB--TTEEE--SSSSSSB-TT--EEEEEEEEEPP--SEEEEEEEEEEEE-SS----EEEEEEEEEEEEP----EEEEEEEESS-SS--BSEEEEESEEEEEEEEEEEEE--TTGGGSPEEEEEEEE-TT-TT-TTS-EETTTTEETTTEE-SSEEE--SSSSSSB-TT--EEEEEEEEEEEPTTT-EEEEEEEEEEEESS---EEEEEEEEEEEEE---S---TTSSS-SSS-SS-S-TT----STT--SSTT-B---SS-SS--STTPPPEEEET-TT-SSS--TT--EEEEEHHHHHHHH-TTS--TT-THHHHHHHHHHHHHHHHTT-----TTT-TT-HHHHHHHHHHHHHHHTT--TT-SEEETT-S-PPPTTSHHHHT-STTT-TT--SPPPHHHHHHHHHHHHHSSS-HHHHHHHHHTS---

pLDDT: mean 86.78, std 12.47, range [28.64, 98.69]

Radius of gyration: 78.53 Å; chains: 1; bounding box: 143×51×210 Å